Protein AF-0000000066989131 (afdb_homodimer)

Sequence (1252 aa):
MATSPTPRDMRRLASDHDFVLGAHPTPRRLGLWPFLATHLSLAAALGAGVIFVVVAIAYTSVTSTQMLECPSWANACHMTDEWTIENLGTIQGIITLIYLIGLVALAYPALGFCETMVWPVLHKQSFTIGGLNAYLSATRGSIMSAPAALMSVRSLAAGFVLASAIAVTLIPFAAPPLVGHAYTPTWQPVQLESSYTPGAGIGELYAQTNPPTSVIARMLAEYDAWATDPSSEPMPTYRDWYIDREALSARGGFIARAVRFQTSVSCSPHRLQQVNRDNAWWNAFLTNMTRTSNSTGAGERNSSAEVWVRPQAQLTLWANDFDFVSDRRTRTTLVFAALNGTIEGSEPAPLILGSLTSASAIACDVEIGVSDDVLSVGVDGPASAENNDPDLPVLSSTSNLSLSPAASRETRINELLLWFTVSPLLASTSVDGTQPMFANSSSTHRPVALTTSAPLSADSAASNSWTIPGLEEFIRLSIGALAQATSTSSTNANPSPENQSIILRSTALTRKLSPARSYLLVILPVISLALLLAAAAYSTDLHTQLSIPVMRLAGLGELLKSVQTAWLREQAGTDAAKTYLPHELGGVRIRYGVDADGLAGLGPGEPASALAGFAPSAAVKGKGRVMATSPTPRDMRRLASDHDFVLGAHPTPRRLGLWPFLATHLSLAAALGAGVIFVVVAIAYTSVTSTQMLECPSWANACHMTDEWTIENLGTIQGIITLIYLIGLVALAYPALGFCETMVWPVLHKQSFTIGGLNAYLSATRGSIMSAPAALMSVRSLAAGFVLASAIAVTLIPFAAPPLVGHAYTPTWQPVQLESSYTPGAGIGELYAQTNPPTSVIARMLAEYDAWATDPSSEPMPTYRDWYIDREALSARGGFIARAVRFQTSVSCSPHRLQQVNRDNAWWNAFLTNMTRTSNSTGAGERNSSAEVWVRPQAQLTLWANDFDFVSDRRTRTTLVFAALNGTIEGSEPAPLILGSLTSASAIACDVEIGVSDDVLSVGVDGPASAENNDPDLPVLSSTSNLSLSPAASRETRINELLLWFTVSPLLASTSVDGTQPMFANSSSTHRPVALTTSAPLSADSAASNSWTIPGLEEFIRLSIGALAQATSTSSTNANPSPENQSIILRSTALTRKLSPARSYLLVILPVISLALLLAAAAYSTDLHTQLSIPVMRLAGLGELLKSVQTAWLREQAGTDAAKTYLPHELGGVRIRYGVDADGLAGLGPGEPASALAGFAPSAAVKGKGRV

Nearest PDB structures (foldseek):
  4csk-assembly1_A  TM=2.511E-01  e=4.358E+00  Homo sapiens
  6z79-assembly1_A-2  TM=1.489E-01  e=4.358E+00  Trypanosoma brucei rhodesiense
  4csk-assembly1_A  TM=2.512E-01  e=4.639E+00  Homo sapiens
  6z79-assembly1_A-2  TM=1.489E-01  e=2.752E+00  Trypanosoma brucei rhodesiense

pLDDT: mean 83.55, std 16.57, range [22.44, 98.19]

Solvent-accessible surface area (backbone atoms only — not comparable to full-atom values): 65064 Å² total; per-residue (Å²): 127,83,73,72,69,49,78,64,47,50,46,49,57,50,61,74,48,78,71,50,95,84,62,91,74,85,69,85,62,42,47,69,66,59,39,51,71,74,40,54,67,39,58,51,28,41,54,50,9,51,50,31,37,48,53,36,46,50,53,46,45,57,58,20,75,25,32,72,58,69,61,87,70,47,73,70,68,68,58,54,59,68,68,54,63,59,33,43,28,32,49,49,10,44,41,37,36,41,33,33,54,8,43,51,26,42,30,47,41,31,22,50,32,38,35,34,36,49,57,56,39,28,49,76,40,57,33,28,39,45,32,45,40,20,42,53,41,21,24,71,57,37,71,85,30,37,68,57,22,59,71,49,51,87,47,71,69,48,44,51,43,50,50,50,26,51,49,46,59,50,52,43,61,52,40,33,36,50,48,13,50,26,64,22,55,39,81,39,79,41,80,37,43,23,75,41,62,38,32,38,51,45,61,61,79,81,54,57,34,74,36,54,41,72,76,50,46,50,22,25,34,45,33,52,47,34,44,74,34,62,86,69,46,53,54,68,90,51,46,47,36,52,43,44,36,73,70,48,60,74,46,50,18,37,65,33,28,26,26,33,52,51,75,45,78,50,73,44,65,42,84,84,53,66,39,69,57,96,92,35,68,44,56,29,33,63,37,47,49,54,68,51,72,79,64,64,86,55,68,89,61,73,28,38,49,50,42,40,49,64,82,53,57,32,32,33,48,48,70,31,32,56,46,72,78,43,67,48,23,24,33,28,33,33,35,39,35,18,28,59,26,41,32,58,86,29,72,68,38,83,41,68,34,89,90,37,52,31,32,6,26,36,32,30,40,28,33,42,28,62,42,78,41,78,46,64,36,83,57,95,51,78,62,52,85,73,66,69,55,84,80,48,42,67,52,31,40,88,86,68,46,44,53,23,81,77,42,50,89,74,46,24,59,24,46,47,41,46,48,47,53,50,22,55,61,36,49,27,59,45,47,75,38,12,46,26,32,31,38,52,34,88,86,64,61,31,72,35,62,44,78,72,85,63,82,67,55,74,68,61,39,70,39,29,63,45,45,58,68,51,51,51,49,46,43,53,48,26,33,29,22,42,32,39,40,27,14,66,50,59,68,59,91,66,68,52,83,73,58,49,64,38,71,42,67,19,39,29,76,33,46,23,32,45,56,73,43,36,59,55,63,52,50,61,60,50,53,46,51,50,49,29,51,50,35,46,51,49,38,52,50,47,32,58,76,53,44,52,50,62,57,49,62,78,43,59,44,44,48,50,28,23,48,62,30,72,68,40,44,52,57,32,39,61,52,23,71,44,63,78,54,80,66,80,47,43,77,46,46,31,20,42,31,25,39,91,88,67,39,47,23,36,37,64,31,76,57,71,77,66,38,41,72,65,61,79,77,74,75,75,76,72,75,70,86,118,127,81,72,70,71,49,78,64,46,50,46,47,57,50,62,74,47,79,69,48,93,83,59,87,75,84,69,84,63,41,46,70,68,60,39,50,71,73,40,53,66,40,58,52,30,41,53,51,8,50,50,31,38,49,52,35,46,50,53,46,45,56,55,20,76,25,30,72,58,69,62,88,70,47,74,70,68,68,59,54,60,68,67,54,63,59,34,43,28,30,49,52,10,45,41,37,36,41,32,33,53,9,43,51,26,43,30,49,41,30,23,52,33,38,35,34,36,50,57,56,40,28,49,74,40,57,32,28,41,46,31,46,40,21,40,53,41,20,26,71,59,37,72,84,31,38,66,56,21,59,70,49,50,86,47,69,68,47,43,52,42,50,50,51,26,51,49,45,60,51,52,43,62,52,39,34,36,49,48,13,52,26,62,21,55,39,82,40,78,42,80,38,43,23,75,40,64,37,33,36,51,45,63,60,79,82,54,58,36,73,36,54,41,72,76,50,47,51,22,24,37,46,34,52,47,32,41,74,34,62,84,69,46,52,54,69,92,53,45,51,37,50,43,46,37,71,71,48,61,76,46,49,19,37,65,32,29,24,28,32,53,51,73,46,80,50,73,43,66,40,86,84,52,65,39,69,56,95,92,35,70,44,58,30,32,63,37,49,48,53,69,54,72,79,62,66,86,46,72,91,54,70,26,37,50,49,44,40,50,64,83,52,59,31,33,33,48,49,70,32,32,58,46,72,77,43,66,48,23,22,34,29,32,34,36,40,36,18,28,59,27,40,31,57,87,29,71,68,38,83,40,69,33,88,90,38,53,31,32,5,25,35,32,30,39,28,32,41,29,62,43,78,39,79,45,66,37,82,59,95,57,79,62,54,87,72,67,68,54,84,81,50,44,66,51,31,40,90,85,67,45,43,51,23,82,74,41,48,86,73,45,24,58,25,45,46,42,45,50,48,53,50,22,55,60,36,49,27,59,47,47,76,39,12,46,26,32,32,39,52,34,88,86,66,62,30,71,34,62,43,78,72,84,63,84,66,56,72,68,62,40,71,38,29,64,44,45,57,69,51,52,51,48,45,43,52,48,25,32,29,22,41,32,39,39,28,16,64,53,56,69,61,95,66,69,51,84,74,56,48,67,38,72,42,66,19,40,30,76,34,48,23,30,45,55,72,42,35,59,54,64,54,51,60,59,51,52,46,50,50,48,29,51,49,34,47,52,50,38,53,49,46,33,58,76,55,43,52,50,63,58,49,62,78,44,56,43,44,47,51,28,22,48,63,28,72,65,40,44,52,55,33,41,60,50,24,69,43,66,80,52,79,66,81,47,43,78,45,44,31,20,40,32,24,39,93,87,68,40,46,22,37,38,62,32,76,57,71,78,64,36,42,72,63,62,79,76,72,76,76,76,71,75,74,82,119

Radius of gyration: 48.4 Å; Cα contacts (8 Å, |Δi|>4): 2477; chains: 2; bounding box: 85×155×96 Å

Organism: NCBI:txid100816

Secondary structure (DSSP, 8-state):
------HHHHHHHHHSS---TTSSS----B-HHHHHHH-HHHHHHHHHHHHHHHHHHHHHHHHHTSBS---TTBS---BPPHHHHHTHHHHHHHHHHHHHHHHHHHHHHHHHHHHHTHHHHHHHS-EEHHHHHHHHHHHTT-GGGHHHHHHT--SHHHHHHHHHHHHHHHGGGGHHHHHHHHTS-EEEEEEEEEEE----B--S-----SS-----HHHHHHHHHHHH-GGGSS-GGGTTB-S-HHHHTTS-BEEEEEEEEEEEEEEEE----EEEETTEEEEEEE--SS----S-SS-S----SEEE---SSSEEEEEEEEEEEETTEEEEEEEEEEETSEETT---EEEEETTEEEEEEEEEEEEEEEEEEEEEES-SS---TT---TTS-BS--TTT-B--TTS-TTTHHHHHHHHHHTHHHHTS--STTSPPEEEE-TTT--EEE----S---HHHHHT-EE-HHHHHHHHHHHHHHHHHHHHH---SS---TT-PPEEEEEEEEEEE--HHHHHGGGHHHHHHHHHHHHHHHHHHHHHHHTT--B-----HHHHHHHT--HHHHHHHHHHHT-TTS----TT-EEEEEE-TTS-EEEEESSSGGGSB-SS-----------/------HHHHHHHHHSS---TTSSS----B-HHHHHHH-HHHHHHHHHHHHHHHHHHHHHHHHHTSBS---TTBS---BPPHHHHHTHHHHHHHHHHHHHHHHHHHHHHHHHHHHHTHHHHHHHS-EEHHHHHHHHHHHTT-GGGHHHHHHT--SHHHHHHHHHHHHHHHGGGGHHHHHHHHTS-EEEEEEEEEEE----EE-S-----SS-----HHHHHHHHHHHH-GGGSS-GGGTTB-S-HHHHTTS-BEEEEEEEEEEEEEEEE----EEEETTEEEEEEE--SS----S-SS------SEEE---SSSEEEEEEEEEEEETTEEEEEEEEEEETSEETT---EEEEETTEEEEEEEEEEEEEEEEEEEEEES-SS---TT---TTS-BS--TTT-EE-TTS-TTTHHHHHHHHHHTGGGGGS--STTSPPEEEE-TTT--EEE----S---HHHHHT-EE-HHHHHHHHHHHHHHHHHHHHH---SS---TT-PPEEEEEEEEEEE--HHHHHGGGHHHHHHHHHHHHHHHHHHHHHHHTT--B-----HHHHHHHT--HHHHHHHHHHHT-TTS----TT-EEEEEE-TTS-EEEEESSSGGGSB-SS-----------

Structure (mmCIF, N/CA/C/O backbone):
data_AF-0000000066989131-model_v1
#
loop_
_entity.id
_entity.type
_entity.pdbx_description
1 polymer 'Uncharacterized protein'
#
loop_
_atom_site.group_PDB
_atom_site.id
_atom_site.type_symbol
_atom_site.label_atom_id
_atom_site.label_alt_id
_atom_site.label_comp_id
_atom_site.label_asym_id
_atom_site.label_entity_id
_atom_site.label_seq_id
_atom_site.pdbx_PDB_ins_code
_atom_site.Cartn_x
_atom_site.Cartn_y
_atom_site.Cartn_z
_atom_site.occupancy
_atom_site.B_iso_or_equiv
_atom_site.auth_seq_id
_atom_site.auth_comp_id
_atom_site.auth_asym_id
_atom_site.auth_atom_id
_atom_site.pdbx_PDB_model_num
ATOM 1 N N . MET A 1 1 ? -4.469 -59.312 14.469 1 22.44 1 MET A N 1
ATOM 2 C CA . MET A 1 1 ? -3.787 -58.562 13.414 1 22.44 1 MET A CA 1
ATOM 3 C C . MET A 1 1 ? -3.633 -59.438 12.164 1 22.44 1 MET A C 1
ATOM 5 O O . MET A 1 1 ? -2.873 -60.406 12.164 1 22.44 1 MET A O 1
ATOM 9 N N . ALA A 1 2 ? -4.762 -59.656 11.617 1 32.88 2 ALA A N 1
ATOM 10 C CA . ALA A 1 2 ? -4.801 -60.531 10.453 1 32.88 2 ALA A CA 1
ATOM 11 C C . ALA A 1 2 ? -3.762 -60.125 9.414 1 32.88 2 ALA A C 1
ATOM 13 O O . ALA A 1 2 ? -3.725 -58.969 8.992 1 32.88 2 ALA A O 1
ATOM 14 N N . THR A 1 3 ? -2.574 -60.688 9.531 1 34.47 3 THR A N 1
ATOM 15 C CA . THR A 1 3 ? -1.397 -60.438 8.711 1 34.47 3 THR A CA 1
ATOM 16 C C . THR A 1 3 ? -1.776 -60.375 7.23 1 34.47 3 THR A C 1
ATOM 18 O O . THR A 1 3 ? -2.436 -61.281 6.715 1 34.47 3 THR A O 1
ATOM 21 N N . SER A 1 4 ? -2.082 -59.188 6.777 1 37.38 4 SER A N 1
ATOM 22 C CA . SER A 1 4 ? -2.334 -58.938 5.363 1 37.38 4 SER A CA 1
ATOM 23 C C . SER A 1 4 ? -1.411 -59.75 4.48 1 37.38 4 SER A C 1
ATOM 25 O O . SER A 1 4 ? -0.206 -59.844 4.73 1 37.38 4 SER A O 1
ATOM 27 N N . PRO A 1 5 ? -1.935 -60.781 3.875 1 43.22 5 PRO A N 1
ATOM 28 C CA . PRO A 1 5 ? -1.085 -61.688 3.117 1 43.22 5 PRO A CA 1
ATOM 29 C C . PRO A 1 5 ? -0.073 -60.969 2.23 1 43.22 5 PRO A C 1
ATOM 31 O O . PRO A 1 5 ? -0.362 -59.906 1.714 1 43.22 5 PRO A O 1
ATOM 34 N N . THR A 1 6 ? 1.209 -61.125 2.426 1 49.44 6 THR A N 1
ATOM 35 C CA . THR A 1 6 ? 2.314 -60.656 1.595 1 49.44 6 THR A CA 1
ATOM 36 C C . THR A 1 6 ? 2.102 -61.062 0.138 1 49.44 6 THR A C 1
ATOM 38 O O . THR A 1 6 ? 1.337 -61.969 -0.152 1 49.44 6 THR A O 1
ATOM 41 N N . PRO A 1 7 ? 2.561 -60.312 -0.849 1 51.34 7 PRO A N 1
ATOM 42 C CA . PRO A 1 7 ? 2.434 -60.719 -2.248 1 51.34 7 PRO A CA 1
ATOM 43 C C . PRO A 1 7 ? 2.754 -62.188 -2.453 1 51.34 7 PRO A C 1
ATOM 45 O O . PRO A 1 7 ? 2.143 -62.844 -3.301 1 51.34 7 PRO A O 1
ATOM 48 N N . ARG A 1 8 ? 3.602 -62.75 -1.662 1 55.19 8 ARG A N 1
ATOM 49 C CA . ARG A 1 8 ? 3.945 -64.188 -1.725 1 55.19 8 ARG A CA 1
ATOM 50 C C . ARG A 1 8 ? 2.766 -65.062 -1.302 1 55.19 8 ARG A C 1
ATOM 52 O O . ARG A 1 8 ? 2.496 -66.062 -1.918 1 55.19 8 ARG A O 1
ATOM 59 N N . ASP A 1 9 ? 2.205 -64.562 -0.267 1 52.78 9 ASP A N 1
ATOM 60 C CA . ASP A 1 9 ? 1.109 -65.438 0.241 1 52.78 9 ASP A CA 1
ATOM 61 C C . ASP A 1 9 ? -0.089 -65.375 -0.706 1 52.78 9 ASP A C 1
ATOM 63 O O . ASP A 1 9 ? -0.741 -66.375 -0.932 1 52.78 9 ASP A O 1
ATOM 67 N N . MET A 1 10 ? -0.288 -64.312 -1.278 1 50.81 10 MET A N 1
ATOM 68 C CA . MET A 1 10 ? -1.366 -64.188 -2.256 1 50.81 10 MET A CA 1
ATOM 69 C C . MET A 1 10 ? -1.108 -65.062 -3.463 1 50.81 10 MET A C 1
ATOM 71 O O . MET A 1 10 ? -2.033 -65.688 -3.99 1 50.81 10 MET A O 1
ATOM 75 N N . ARG A 1 11 ? 0.177 -65.188 -3.822 1 54.34 11 ARG A N 1
ATOM 76 C CA . ARG A 1 11 ? 0.565 -66.125 -4.867 1 54.34 11 ARG A CA 1
ATOM 77 C C . ARG A 1 11 ? 0.261 -67.562 -4.449 1 54.34 11 ARG A C 1
ATOM 79 O O . ARG A 1 11 ? -0.204 -68.375 -5.262 1 54.34 11 ARG A O 1
ATOM 86 N N . ARG A 1 12 ? 0.685 -67.812 -3.316 1 50.66 12 ARG A N 1
ATOM 87 C CA . ARG A 1 12 ? 0.45 -69.188 -2.824 1 50.66 12 ARG A CA 1
ATOM 88 C C . ARG A 1 12 ? -1.042 -69.5 -2.773 1 50.66 12 ARG A C 1
ATOM 90 O O . ARG A 1 12 ? -1.467 -70.562 -3.164 1 50.66 12 ARG A O 1
ATOM 97 N N . LEU A 1 13 ? -1.693 -68.562 -2.312 1 46.72 13 LEU A N 1
ATOM 98 C CA . LEU A 1 13 ? -3.129 -68.75 -2.205 1 46.72 13 LEU A CA 1
ATOM 99 C C . LEU A 1 13 ? -3.766 -68.875 -3.586 1 46.72 13 LEU A C 1
ATOM 101 O O . LEU A 1 13 ? -4.695 -69.688 -3.789 1 46.72 13 LEU A O 1
ATOM 105 N N . ALA A 1 14 ? -3.203 -68.188 -4.461 1 47.06 14 ALA A N 1
ATOM 106 C CA . ALA A 1 14 ? -3.662 -68.25 -5.848 1 47.06 14 ALA A CA 1
ATOM 107 C C . ALA A 1 14 ? -3.236 -69.562 -6.48 1 47.06 14 ALA A C 1
ATOM 109 O O . ALA A 1 14 ? -3.965 -70.125 -7.297 1 47.06 14 ALA A O 1
ATOM 110 N N . SER A 1 15 ? -1.974 -70.062 -6.262 1 44.69 15 SER A N 1
ATOM 111 C CA . SER A 1 15 ? -1.528 -71.312 -6.82 1 44.69 15 SER A CA 1
ATOM 112 C C . SER A 1 15 ? -2.373 -72.5 -6.297 1 44.69 15 SER A C 1
ATOM 114 O O . SER A 1 15 ? -2.57 -73.5 -6.996 1 44.69 15 SER A O 1
ATOM 116 N N . ASP A 1 16 ? -2.412 -72.625 -5.043 1 42.22 16 ASP A N 1
ATOM 117 C CA . ASP A 1 16 ? -3.127 -73.75 -4.543 1 42.22 16 ASP A CA 1
ATOM 118 C C . ASP A 1 16 ? -4.547 -73.812 -5.098 1 42.22 16 ASP A C 1
ATOM 120 O O . ASP A 1 16 ? -5.258 -74.812 -4.902 1 42.22 16 ASP A O 1
ATOM 124 N N . HIS A 1 17 ? -5.117 -72.75 -5.406 1 38.25 17 HIS A N 1
ATOM 125 C CA . HIS A 1 17 ? -6.5 -72.812 -5.859 1 38.25 17 HIS A CA 1
ATOM 126 C C . HIS A 1 17 ? -6.57 -73.062 -7.367 1 38.25 17 HIS A C 1
ATOM 128 O O . HIS A 1 17 ? -6.051 -72.25 -8.148 1 38.25 17 HIS A O 1
ATOM 134 N N . ASP A 1 18 ? -6.531 -74.312 -7.895 1 38.34 18 ASP A N 1
ATOM 135 C CA . ASP A 1 18 ? -6.875 -74.812 -9.219 1 38.34 18 ASP A CA 1
ATOM 136 C C . ASP A 1 18 ? -8.094 -74.125 -9.781 1 38.34 18 ASP A C 1
ATOM 138 O O . ASP A 1 18 ? -9.234 -74.438 -9.414 1 38.34 18 ASP A O 1
ATOM 142 N N . PHE A 1 19 ? -8.07 -72.938 -10.008 1 40.03 19 PHE A N 1
ATOM 143 C CA . PHE A 1 19 ? -9.188 -72.25 -10.648 1 40.03 19 PHE A CA 1
ATOM 144 C C . PHE A 1 19 ? -9.445 -72.812 -12.039 1 40.03 19 PHE A C 1
ATOM 146 O O . PHE A 1 19 ? -8.664 -72.562 -12.969 1 40.03 19 PHE A O 1
ATOM 153 N N . VAL A 1 20 ? -9.859 -74.062 -12.188 1 40.34 20 VAL A N 1
ATOM 154 C CA . VAL A 1 20 ? -10.367 -74.562 -13.453 1 40.34 20 VAL A CA 1
ATOM 155 C C . VAL A 1 20 ? -11.625 -73.812 -13.852 1 40.34 20 VAL A C 1
ATOM 157 O O . VAL A 1 20 ? -12.578 -73.688 -13.07 1 40.34 20 VAL A O 1
ATOM 160 N N . LEU A 1 21 ? -11.594 -73 -14.906 1 39.97 21 LEU A N 1
ATOM 161 C CA . LEU A 1 21 ? -12.766 -72.5 -15.633 1 39.97 21 LEU A CA 1
ATOM 162 C C . LEU A 1 21 ? -13.727 -73.688 -15.93 1 39.97 21 LEU A C 1
ATOM 164 O O . LEU A 1 21 ? -13.328 -74.688 -16.5 1 39.97 21 LEU A O 1
ATOM 168 N N . GLY A 1 22 ? -14.875 -73.875 -15.062 1 41.12 22 GLY A N 1
ATOM 169 C CA . GLY A 1 22 ? -15.914 -74.938 -15.023 1 41.12 22 GLY A CA 1
ATOM 170 C C . GLY A 1 22 ? -16.047 -75.562 -13.672 1 41.12 22 GLY A C 1
ATOM 171 O O . GLY A 1 22 ? -17.016 -76.312 -13.422 1 41.12 22 GLY A O 1
ATOM 172 N N . ALA A 1 23 ? -14.867 -76.25 -13.039 1 40.34 23 ALA A N 1
ATOM 173 C CA . ALA A 1 23 ? -15.086 -77.062 -11.859 1 40.34 23 ALA A CA 1
ATOM 174 C C . ALA A 1 23 ? -15.492 -76.188 -10.664 1 40.34 23 ALA A C 1
ATOM 176 O O . ALA A 1 23 ? -15.102 -75.062 -10.562 1 40.34 23 ALA A O 1
ATOM 177 N N . HIS A 1 24 ? -16.469 -76.625 -9.781 1 40.41 24 HIS A N 1
ATOM 178 C CA . HIS A 1 24 ? -16.969 -76.25 -8.469 1 40.41 24 HIS A CA 1
ATOM 179 C C . HIS A 1 24 ? -15.852 -76.188 -7.434 1 40.41 24 HIS A C 1
ATOM 181 O O . HIS A 1 24 ? -14.891 -77 -7.516 1 40.41 24 HIS A O 1
ATOM 187 N N . PRO A 1 25 ? -15.742 -75.312 -6.289 1 43.28 25 PRO A N 1
ATOM 188 C CA . PRO A 1 25 ? -16.203 -74.125 -5.578 1 43.28 25 PRO A CA 1
ATOM 189 C C . PRO A 1 25 ? -15.789 -72.812 -6.281 1 43.28 25 PRO A C 1
ATOM 191 O O . PRO A 1 25 ? -14.867 -72.812 -7.105 1 43.28 25 PRO A O 1
ATOM 194 N N . THR A 1 26 ? -16.609 -71.688 -6.051 1 47.75 26 THR A N 1
ATOM 195 C CA . THR A 1 26 ? -16.578 -70.312 -6.586 1 47.75 26 THR A CA 1
ATOM 196 C C . THR A 1 26 ? -15.203 -69.688 -6.387 1 47.75 26 THR A C 1
ATOM 198 O O . THR A 1 26 ? -14.719 -69.625 -5.262 1 47.75 26 THR A O 1
ATOM 201 N N . PRO A 1 27 ? -14.367 -69.688 -7.262 1 51.84 27 PRO A N 1
ATOM 202 C CA . PRO A 1 27 ? -13.023 -69.125 -7.16 1 51.84 27 PRO A CA 1
ATOM 203 C C . PRO A 1 27 ? -13.008 -67.75 -6.461 1 51.84 27 PRO A C 1
ATOM 205 O O . PRO A 1 27 ? -13.977 -67 -6.551 1 51.84 27 PRO A O 1
ATOM 208 N N . ARG A 1 28 ? -12.297 -67.688 -5.336 1 59.25 28 ARG A N 1
ATOM 209 C CA . ARG A 1 28 ? -12.211 -66.438 -4.566 1 59.25 28 ARG A CA 1
ATOM 210 C C . ARG A 1 28 ? -11.789 -65.25 -5.453 1 59.25 28 ARG A C 1
ATOM 212 O O . ARG A 1 28 ? -10.773 -65.312 -6.145 1 59.25 28 ARG A O 1
ATOM 219 N N . ARG A 1 29 ? -12.594 -64.188 -5.617 1 72.94 29 ARG A N 1
ATOM 220 C CA . ARG A 1 29 ? -12.406 -62.969 -6.414 1 72.94 29 ARG A CA 1
ATOM 221 C C . ARG A 1 29 ? -11.398 -62.031 -5.754 1 72.94 29 ARG A C 1
ATOM 223 O O . ARG A 1 29 ? -11.391 -61.906 -4.531 1 72.94 29 ARG A O 1
ATOM 230 N N . LEU A 1 30 ? -10.312 -61.688 -6.41 1 83 30 LEU A N 1
ATOM 231 C CA . LEU A 1 30 ? -9.359 -60.688 -5.945 1 83 30 LEU A CA 1
ATOM 232 C C . LEU A 1 30 ? -9.852 -59.25 -6.258 1 83 30 LEU A C 1
ATOM 234 O O . LEU A 1 30 ? -9.617 -58.75 -7.352 1 83 30 LEU A O 1
ATOM 238 N N . GLY A 1 31 ? -10.609 -58.781 -5.262 1 83.12 31 GLY A N 1
ATOM 239 C CA . GLY A 1 31 ? -11.289 -57.5 -5.457 1 83.12 31 GLY A CA 1
ATOM 240 C C . GLY A 1 31 ? -10.461 -56.312 -5.031 1 83.12 31 GLY A C 1
ATOM 241 O O . GLY A 1 31 ? -9.25 -56.25 -5.281 1 83.12 31 GLY A O 1
ATOM 242 N N . LEU A 1 32 ? -11.078 -55.344 -4.441 1 88.06 32 LEU A N 1
ATOM 243 C CA . LEU A 1 32 ? -10.523 -54.031 -4.113 1 88.06 32 LEU A CA 1
ATOM 244 C C . LEU A 1 32 ? -9.406 -54.156 -3.084 1 88.06 32 LEU A C 1
ATOM 246 O O . LEU A 1 32 ? -8.336 -53.562 -3.248 1 88.06 32 LEU A O 1
ATOM 250 N N . TRP A 1 33 ? -9.555 -54.969 -2.068 1 87.5 33 TRP A N 1
ATOM 251 C CA . TRP A 1 33 ? -8.594 -55.031 -0.972 1 87.5 33 TRP A CA 1
ATOM 252 C C . TRP A 1 33 ? -7.293 -55.688 -1.432 1 87.5 33 TRP A C 1
ATOM 254 O O . TRP A 1 33 ? -6.207 -55.156 -1.172 1 87.5 33 TRP A O 1
ATOM 264 N N . PRO A 1 34 ? -7.352 -56.75 -2.15 1 85.62 34 PRO A N 1
ATOM 265 C CA . PRO A 1 34 ? -6.094 -57.281 -2.67 1 85.62 34 PRO A CA 1
ATOM 266 C C . PRO A 1 34 ? -5.418 -56.344 -3.674 1 85.62 34 PRO A C 1
ATOM 268 O O . PRO A 1 34 ? -4.188 -56.312 -3.74 1 85.62 34 PRO A O 1
ATOM 271 N N . PHE A 1 35 ? -6.141 -55.625 -4.359 1 89.06 35 PHE A N 1
ATOM 272 C CA . PHE A 1 35 ? -5.594 -54.688 -5.32 1 89.06 35 PHE A CA 1
ATOM 273 C C . PHE A 1 35 ? -4.836 -53.562 -4.605 1 89.06 35 PHE A C 1
ATOM 275 O O . PHE A 1 35 ? -3.711 -53.25 -4.98 1 89.06 35 PHE A O 1
ATOM 282 N N . LEU A 1 36 ? -5.422 -53.062 -3.516 1 88.88 36 LEU A N 1
ATOM 283 C CA . LEU A 1 36 ? -4.797 -51.969 -2.779 1 88.88 36 LEU A CA 1
ATOM 284 C C . LEU A 1 36 ? -3.566 -52.438 -2.021 1 88.88 36 LEU A C 1
ATOM 286 O O . LEU A 1 36 ? -2.598 -51.688 -1.861 1 88.88 36 LEU A O 1
ATOM 290 N N . ALA A 1 37 ? -3.547 -53.688 -1.65 1 86.94 37 ALA A N 1
ATOM 291 C CA . ALA A 1 37 ? -2.43 -54.281 -0.9 1 86.94 37 ALA A CA 1
ATOM 292 C C . ALA A 1 37 ? -1.223 -54.5 -1.804 1 86.94 37 ALA A C 1
ATOM 294 O O . ALA A 1 37 ? -0.079 -54.469 -1.345 1 86.94 37 ALA A O 1
ATOM 295 N N . THR A 1 38 ? -1.504 -54.688 -3.109 1 84.94 38 THR A N 1
ATOM 296 C CA . THR A 1 38 ? -0.412 -54.938 -4.043 1 84.94 38 THR A CA 1
ATOM 297 C C . THR A 1 38 ? 0.098 -53.625 -4.637 1 84.94 38 THR A C 1
ATOM 299 O O . THR A 1 38 ? 1.227 -53.531 -5.129 1 84.94 38 THR A O 1
ATOM 302 N N . HIS A 1 39 ? -0.713 -52.594 -4.578 1 88.94 39 HIS A N 1
ATOM 303 C CA . HIS A 1 39 ? -0.338 -51.312 -5.133 1 88.94 39 HIS A CA 1
ATOM 304 C C . HIS A 1 39 ? -0.308 -50.25 -4.051 1 88.94 39 HIS A C 1
ATOM 306 O O . HIS A 1 39 ? -1.087 -49.281 -4.094 1 88.94 39 HIS A O 1
ATOM 312 N N . LEU A 1 40 ? 0.745 -50.219 -3.236 1 88.31 40 LEU A N 1
ATOM 313 C CA . LEU A 1 40 ? 0.882 -49.344 -2.092 1 88.31 40 LEU A CA 1
ATOM 314 C C . LEU A 1 40 ? 1.184 -47.906 -2.547 1 88.31 40 LEU A C 1
ATOM 316 O O . LEU A 1 40 ? 1.017 -46.969 -1.778 1 88.31 40 LEU A O 1
ATOM 320 N N . SER A 1 41 ? 1.631 -47.75 -3.758 1 89.19 41 SER A N 1
ATOM 321 C CA . SER A 1 41 ? 1.914 -46.438 -4.289 1 89.19 41 SER A CA 1
ATOM 322 C C . SER A 1 41 ? 0.645 -45.594 -4.379 1 89.19 41 SER A C 1
ATOM 324 O O . SER A 1 41 ? 0.694 -44.375 -4.246 1 89.19 41 SER A O 1
ATOM 326 N N . LEU A 1 42 ? -0.519 -46.25 -4.531 1 92.88 42 LEU A N 1
ATOM 327 C CA . LEU A 1 42 ? -1.783 -45.531 -4.617 1 92.88 42 LEU A CA 1
ATOM 328 C C . LEU A 1 42 ? -2.178 -44.969 -3.258 1 92.88 42 LEU A C 1
ATOM 330 O O . LEU A 1 42 ? -2.555 -43.781 -3.152 1 92.88 42 LEU A O 1
ATOM 334 N N . ALA A 1 43 ? -1.98 -45.75 -2.18 1 92.94 43 ALA A N 1
ATOM 335 C CA . ALA A 1 43 ? -2.299 -45.281 -0.831 1 92.94 43 ALA A CA 1
ATOM 336 C C . ALA A 1 43 ? -1.312 -44.219 -0.369 1 92.94 43 ALA A C 1
ATOM 338 O O . ALA A 1 43 ? -1.699 -43.25 0.292 1 92.94 43 ALA A O 1
ATOM 339 N N . ALA A 1 44 ? -0.079 -44.406 -0.725 1 93.38 44 ALA A N 1
ATOM 340 C CA . ALA A 1 44 ? 0.94 -43.406 -0.358 1 93.38 44 ALA A CA 1
ATOM 341 C C . ALA A 1 44 ? 0.685 -42.062 -1.043 1 93.38 44 ALA A C 1
ATOM 343 O O . ALA A 1 44 ? 0.841 -41 -0.428 1 93.38 44 ALA A O 1
ATOM 344 N N . ALA A 1 45 ? 0.288 -42.156 -2.275 1 94.88 45 ALA A N 1
ATOM 345 C CA . ALA A 1 45 ? -0.016 -40.906 -3.008 1 94.88 45 ALA A CA 1
ATOM 346 C C . ALA A 1 45 ? -1.232 -40.219 -2.416 1 94.88 45 ALA A C 1
ATOM 348 O O . ALA A 1 45 ? -1.26 -39 -2.32 1 94.88 45 ALA A O 1
ATOM 349 N N . LEU A 1 46 ? -2.266 -40.969 -2 1 96.25 46 LEU A N 1
ATOM 350 C CA . LEU A 1 46 ? -3.449 -40.375 -1.372 1 96.25 46 LEU A CA 1
ATOM 351 C C . LEU A 1 46 ? -3.088 -39.688 -0.062 1 96.25 46 LEU A C 1
ATOM 353 O O . LEU A 1 46 ? -3.498 -38.562 0.176 1 96.25 46 LEU A O 1
ATOM 357 N N . GLY A 1 47 ? -2.285 -40.344 0.745 1 95.94 47 GLY A N 1
ATOM 358 C CA . GLY A 1 47 ? -1.856 -39.75 1.998 1 95.94 47 GLY A CA 1
ATOM 359 C C . GLY A 1 47 ? -1.034 -38.469 1.807 1 95.94 47 GLY A C 1
ATOM 360 O O . GLY A 1 47 ? -1.258 -37.469 2.488 1 95.94 47 GLY A O 1
ATOM 361 N N . ALA A 1 48 ? -0.102 -38.531 0.889 1 95.44 48 ALA A N 1
ATOM 362 C CA . ALA A 1 48 ? 0.72 -37.344 0.594 1 95.44 48 ALA A CA 1
ATOM 363 C C . ALA A 1 48 ? -0.13 -36.219 0.05 1 95.44 48 ALA A C 1
ATOM 365 O O . ALA A 1 48 ? 0.078 -35.062 0.409 1 95.44 48 ALA A O 1
ATOM 366 N N . GLY A 1 49 ? -1.07 -36.594 -0.813 1 97.19 49 GLY A N 1
ATOM 367 C CA . GLY A 1 49 ? -1.945 -35.562 -1.373 1 97.19 49 GLY A CA 1
ATOM 368 C C . GLY A 1 49 ? -2.768 -34.844 -0.323 1 97.19 49 GLY A C 1
ATOM 369 O O . GLY A 1 49 ? -2.842 -33.625 -0.326 1 97.19 49 GLY A O 1
ATOM 370 N N . VAL A 1 50 ? -3.277 -35.531 0.611 1 97.12 50 VAL A N 1
ATOM 371 C CA . VAL A 1 50 ? -4.094 -34.938 1.666 1 97.12 50 VAL A CA 1
ATOM 372 C C . VAL A 1 50 ? -3.229 -34.062 2.557 1 97.12 50 VAL A C 1
ATOM 374 O O . VAL A 1 50 ? -3.625 -32.938 2.908 1 97.12 50 VAL A O 1
ATOM 377 N N . ILE A 1 51 ? -2.053 -34.531 2.795 1 97.44 51 ILE A N 1
ATOM 378 C CA . ILE A 1 51 ? -1.163 -33.781 3.668 1 97.44 51 ILE A CA 1
ATOM 379 C C . ILE A 1 51 ? -0.792 -32.469 3.004 1 97.44 51 ILE A C 1
ATOM 381 O O . ILE A 1 51 ? -0.874 -31.406 3.631 1 97.44 51 ILE A O 1
ATOM 385 N N . PHE A 1 52 ? -0.433 -32.469 1.771 1 97.69 52 PHE A N 1
ATOM 386 C CA . PHE A 1 52 ? -0.01 -31.266 1.077 1 97.69 52 PHE A CA 1
ATOM 387 C C . PHE A 1 52 ? -1.168 -30.281 0.949 1 97.69 52 PHE A C 1
ATOM 389 O O . PHE A 1 52 ? -0.985 -29.062 1.119 1 97.69 52 PHE A O 1
ATOM 396 N N . VAL A 1 53 ? -2.338 -30.766 0.705 1 97.75 53 VAL A N 1
ATOM 397 C CA . VAL A 1 53 ? -3.502 -29.906 0.547 1 97.75 53 VAL A CA 1
ATOM 398 C C . VAL A 1 53 ? -3.869 -29.281 1.893 1 97.75 53 VAL A C 1
ATOM 400 O O . VAL A 1 53 ? -4.16 -28.078 1.971 1 97.75 53 VAL A O 1
ATOM 403 N N . VAL A 1 54 ? -3.783 -30.062 2.945 1 97.38 54 VAL A N 1
ATOM 404 C CA . VAL A 1 54 ? -4.141 -29.562 4.273 1 97.38 54 VAL A CA 1
ATOM 405 C C . VAL A 1 54 ? -3.129 -28.516 4.719 1 97.38 54 VAL A C 1
ATOM 407 O O . VAL A 1 54 ? -3.504 -27.484 5.289 1 97.38 54 VAL A O 1
ATOM 410 N N . VAL A 1 55 ? -1.904 -28.75 4.395 1 97.25 55 VAL A N 1
ATOM 411 C CA . VAL A 1 55 ? -0.864 -27.781 4.758 1 97.25 55 VAL A CA 1
ATOM 412 C C . VAL A 1 55 ? -1.093 -26.469 4.02 1 97.25 55 VAL A C 1
ATOM 414 O O . VAL A 1 55 ? -1.007 -25.391 4.613 1 97.25 55 VAL A O 1
ATOM 417 N N . ALA A 1 56 ? -1.423 -26.531 2.762 1 97.44 56 ALA A N 1
ATOM 418 C CA . ALA A 1 56 ? -1.65 -25.328 1.963 1 97.44 56 ALA A CA 1
ATOM 419 C C . ALA A 1 56 ? -2.867 -24.562 2.467 1 97.44 56 ALA A C 1
ATOM 421 O O . ALA A 1 56 ? -2.816 -23.344 2.611 1 97.44 56 ALA A O 1
ATOM 422 N N . ILE A 1 57 ? -3.949 -25.297 2.799 1 97.06 57 ILE A N 1
ATOM 423 C CA . ILE A 1 57 ? -5.184 -24.656 3.244 1 97.06 57 ILE A CA 1
ATOM 424 C C . ILE A 1 57 ? -4.992 -24.078 4.645 1 97.06 57 ILE A C 1
ATOM 426 O O . ILE A 1 57 ? -5.438 -22.969 4.93 1 97.06 57 ILE A O 1
ATOM 430 N N . ALA A 1 58 ? -4.277 -24.797 5.48 1 96.5 58 ALA A N 1
ATOM 431 C CA . ALA A 1 58 ? -4.043 -24.328 6.844 1 96.5 58 ALA A CA 1
ATOM 432 C C . ALA A 1 58 ? -3.186 -23.078 6.855 1 96.5 58 ALA A C 1
ATOM 434 O O . ALA A 1 58 ? -3.492 -22.109 7.562 1 96.5 58 ALA A O 1
ATOM 435 N N . TYR A 1 59 ? -2.164 -23.016 6.055 1 96.31 59 TYR A N 1
ATOM 436 C CA . TYR A 1 59 ? -1.3 -21.844 5.992 1 96.31 59 TYR A CA 1
ATOM 437 C C . TYR A 1 59 ? -2.057 -20.641 5.457 1 96.31 59 TYR A C 1
ATOM 439 O O . TYR A 1 59 ? -1.917 -19.531 5.973 1 96.31 59 TYR A O 1
ATOM 447 N N . THR A 1 60 ? -2.846 -20.844 4.48 1 95.88 60 THR A N 1
ATOM 448 C CA . THR A 1 60 ? -3.619 -19.766 3.881 1 95.88 60 THR A CA 1
ATOM 449 C C . THR A 1 60 ? -4.672 -19.25 4.859 1 95.88 60 THR A C 1
ATOM 451 O O . THR A 1 60 ? -4.891 -18.031 4.961 1 95.88 60 THR A O 1
ATOM 454 N N . SER A 1 61 ? -5.262 -20.203 5.559 1 95.19 61 SER A N 1
ATOM 455 C CA . SER A 1 61 ? -6.293 -19.812 6.516 1 95.19 61 SER A CA 1
ATOM 456 C C . SER A 1 61 ? -5.703 -19.016 7.672 1 95.19 61 SER A C 1
ATOM 458 O O . SER A 1 61 ? -6.277 -18.016 8.094 1 95.19 61 SER A O 1
ATOM 460 N N . VAL A 1 62 ? -4.578 -19.391 8.094 1 93.88 62 VAL A N 1
ATOM 461 C CA . VAL A 1 62 ? -3.93 -18.688 9.195 1 93.88 62 VAL A CA 1
ATOM 462 C C . VAL A 1 62 ? -3.48 -17.297 8.734 1 93.88 62 VAL A C 1
ATOM 464 O O . VAL A 1 62 ? -3.635 -16.312 9.461 1 93.88 62 VAL A O 1
ATOM 467 N N . THR A 1 63 ? -2.93 -17.172 7.605 1 93.12 63 THR A N 1
ATOM 468 C CA . THR A 1 63 ? -2.457 -15.906 7.062 1 93.12 63 THR A CA 1
ATOM 469 C C . THR A 1 63 ? -3.629 -14.969 6.785 1 93.12 63 THR A C 1
ATOM 471 O O . THR A 1 63 ? -3.492 -13.75 6.895 1 93.12 63 THR A O 1
ATOM 474 N N . SER A 1 64 ? -4.797 -15.516 6.48 1 92.5 64 SER A N 1
ATOM 475 C CA . SER A 1 64 ? -5.957 -14.711 6.121 1 92.5 64 SER A CA 1
ATOM 476 C C . SER A 1 64 ? -6.578 -14.055 7.355 1 92.5 64 SER A C 1
ATOM 478 O O . SER A 1 64 ? -7.34 -13.094 7.238 1 92.5 64 SER A O 1
ATOM 480 N N . THR A 1 65 ? -6.27 -14.531 8.539 1 90.81 65 THR A N 1
ATOM 481 C CA . THR A 1 65 ? -6.828 -13.961 9.758 1 90.81 65 THR A CA 1
ATOM 482 C C . THR A 1 65 ? -5.965 -12.805 10.258 1 90.81 65 THR A C 1
ATOM 484 O O . THR A 1 65 ? -6.387 -12.039 11.125 1 90.81 65 THR A O 1
ATOM 487 N N . GLN A 1 66 ? -4.879 -12.664 9.68 1 90.81 66 GLN A N 1
ATOM 488 C CA . GLN A 1 66 ? -3.959 -11.609 10.094 1 90.81 66 GLN A CA 1
ATOM 489 C C . GLN A 1 66 ? -4.008 -10.422 9.141 1 90.81 66 GLN A C 1
ATOM 491 O O . GLN A 1 66 ? -4.34 -10.578 7.961 1 90.81 66 GLN A O 1
ATOM 496 N N . MET A 1 67 ? -3.654 -9.273 9.688 1 91 67 MET A N 1
ATOM 497 C CA . MET A 1 67 ? -3.686 -8.062 8.875 1 91 67 MET A CA 1
ATOM 498 C C . MET A 1 67 ? -2.367 -7.867 8.141 1 91 67 MET A C 1
ATOM 500 O O . MET A 1 67 ? -1.322 -8.344 8.586 1 91 67 MET A O 1
ATOM 504 N N . LEU A 1 68 ? -2.482 -7.211 6.949 1 90.5 68 LEU A N 1
ATOM 505 C CA . LEU A 1 68 ? -1.288 -6.965 6.148 1 90.5 68 LEU A CA 1
ATOM 506 C C . LEU A 1 68 ? -0.722 -5.578 6.426 1 90.5 68 LEU A C 1
ATOM 508 O O . LEU A 1 68 ? 0.475 -5.344 6.242 1 90.5 68 LEU A O 1
ATOM 512 N N . GLU A 1 69 ? -1.575 -4.629 6.824 1 87.56 69 GLU A N 1
ATOM 513 C CA . GLU A 1 69 ? -1.174 -3.254 7.109 1 87.56 69 GLU A CA 1
ATOM 514 C C . GLU A 1 69 ? -1.786 -2.758 8.414 1 87.56 69 GLU A C 1
ATOM 516 O O . GLU A 1 69 ? -2.982 -2.936 8.656 1 87.56 69 GLU A O 1
ATOM 521 N N . CYS A 1 70 ? -0.882 -2.25 9.219 1 87.56 70 CYS A N 1
ATOM 522 C CA . CYS A 1 70 ? -1.335 -1.662 10.477 1 87.56 70 CYS A CA 1
ATOM 523 C C . CYS A 1 70 ? -1.255 -0.141 10.422 1 87.56 70 CYS A C 1
ATOM 525 O O . CYS A 1 70 ? -0.172 0.422 10.258 1 87.56 70 CYS A O 1
ATOM 527 N N . PRO A 1 71 ? -2.389 0.455 10.57 1 87.88 71 PRO A N 1
ATOM 528 C CA . PRO A 1 71 ? -2.316 1.918 10.602 1 87.88 71 PRO A CA 1
ATOM 529 C C . PRO A 1 71 ? -1.469 2.439 11.766 1 87.88 71 PRO A C 1
ATOM 531 O O . PRO A 1 71 ? -1.403 1.807 12.82 1 87.88 71 PRO A O 1
ATOM 534 N N . SER A 1 72 ? -0.858 3.557 11.578 1 84.56 72 SER A N 1
ATOM 535 C CA . SER A 1 72 ? 0.077 4.117 12.547 1 84.56 72 SER A CA 1
ATOM 536 C C . SER A 1 72 ? -0.636 4.523 13.836 1 84.56 72 SER A C 1
ATOM 538 O O . SER A 1 72 ? -0.032 4.531 14.914 1 84.56 72 SER A O 1
ATOM 540 N N . TRP A 1 73 ? -1.897 4.793 13.773 1 86.88 73 TRP A N 1
ATOM 541 C CA . TRP A 1 73 ? -2.635 5.289 14.93 1 86.88 73 TRP A CA 1
ATOM 542 C C . TRP A 1 73 ? -3.168 4.137 15.773 1 86.88 73 TRP A C 1
ATOM 544 O O . TRP A 1 73 ? -3.615 4.34 16.906 1 86.88 73 TRP A O 1
ATOM 554 N N . ALA A 1 74 ? -3.062 2.965 15.234 1 89.56 74 ALA A N 1
ATOM 555 C CA . ALA A 1 74 ? -3.633 1.817 15.938 1 89.56 74 ALA A CA 1
ATOM 556 C C . ALA A 1 74 ? -2.67 1.283 16.984 1 89.56 74 ALA A C 1
ATOM 558 O O . ALA A 1 74 ? -1.458 1.237 16.766 1 89.56 74 ALA A O 1
ATOM 559 N N . ASN A 1 75 ? -3.109 0.886 18.25 1 85.94 75 ASN A N 1
ATOM 560 C CA . ASN A 1 75 ? -2.289 0.379 19.344 1 85.94 75 ASN A CA 1
ATOM 561 C C . ASN A 1 75 ? -1.867 -1.067 19.094 1 85.94 75 ASN A C 1
ATOM 563 O O . ASN A 1 75 ? -0.711 -1.428 19.328 1 85.94 75 ASN A O 1
ATOM 567 N N . ALA A 1 76 ? -2.789 -1.908 18.812 1 79.38 76 ALA A N 1
ATOM 568 C CA . ALA A 1 76 ? -2.482 -3.332 18.703 1 79.38 76 ALA A CA 1
ATOM 569 C C . ALA A 1 76 ? -3.031 -3.916 17.406 1 79.38 76 ALA A C 1
ATOM 571 O O . ALA A 1 76 ? -4.242 -3.904 17.172 1 79.38 76 ALA A O 1
ATOM 572 N N . CYS A 1 77 ? -2.045 -4.051 16.516 1 82.5 77 CYS A N 1
ATOM 573 C CA . CYS A 1 77 ? -2.447 -4.73 15.289 1 82.5 77 CYS A CA 1
ATOM 574 C C . CYS A 1 77 ? -1.869 -6.141 15.227 1 82.5 77 CYS A C 1
ATOM 576 O O . CYS A 1 77 ? -0.738 -6.371 15.664 1 82.5 77 CYS A O 1
ATOM 578 N N . HIS A 1 78 ? -2.695 -7.148 15.125 1 84.5 78 HIS A N 1
ATOM 579 C CA . HIS A 1 78 ? -2.209 -8.492 14.844 1 84.5 78 HIS A CA 1
ATOM 580 C C . HIS A 1 78 ? -1.796 -8.633 13.383 1 84.5 78 HIS A C 1
ATOM 582 O O . HIS A 1 78 ? -2.621 -8.969 12.531 1 84.5 78 HIS A O 1
ATOM 588 N N . MET A 1 79 ? -0.518 -8.297 13.211 1 86.75 79 MET A N 1
ATOM 589 C CA . MET A 1 79 ? -0.027 -8.258 11.836 1 86.75 79 MET A CA 1
ATOM 590 C C . MET A 1 79 ? 0.726 -9.539 11.492 1 86.75 79 MET A C 1
ATOM 592 O O . MET A 1 79 ? 1.239 -10.227 12.383 1 86.75 79 MET A O 1
ATOM 596 N N . THR A 1 80 ? 0.613 -9.836 10.18 1 87.25 80 THR A N 1
ATOM 597 C CA . THR A 1 80 ? 1.469 -10.891 9.641 1 87.25 80 THR A CA 1
ATOM 598 C C . THR A 1 80 ? 2.932 -10.453 9.648 1 87.25 80 THR A C 1
ATOM 600 O O . THR A 1 80 ? 3.229 -9.258 9.625 1 87.25 80 THR A O 1
ATOM 603 N N . ASP A 1 81 ? 3.848 -11.492 9.734 1 88.81 81 ASP A N 1
ATOM 604 C CA . ASP A 1 81 ? 5.277 -11.195 9.742 1 88.81 81 ASP A CA 1
ATOM 605 C C . ASP A 1 81 ? 5.66 -10.32 8.555 1 88.81 81 ASP A C 1
ATOM 607 O O . ASP A 1 81 ? 5.117 -10.477 7.457 1 88.81 81 ASP A O 1
ATOM 611 N N . GLU A 1 82 ? 6.621 -9.383 8.758 1 87.94 82 GLU A N 1
ATOM 612 C CA . GLU A 1 82 ? 7.035 -8.406 7.758 1 87.94 82 GLU A CA 1
ATOM 613 C C . GLU A 1 82 ? 7.602 -9.094 6.52 1 87.94 82 GLU A C 1
ATOM 615 O O . GLU A 1 82 ? 7.371 -8.641 5.395 1 87.94 82 GLU A O 1
ATOM 620 N N . TRP A 1 83 ? 8.297 -10.164 6.719 1 90.44 83 TRP A N 1
ATOM 621 C CA . TRP A 1 83 ? 8.891 -10.898 5.605 1 90.44 83 TRP A CA 1
ATOM 622 C C . TRP A 1 83 ? 7.816 -11.469 4.691 1 90.44 83 TRP A C 1
ATOM 624 O O . TRP A 1 83 ? 7.945 -11.422 3.467 1 90.44 83 TRP A O 1
ATOM 634 N N . THR A 1 84 ? 6.738 -11.945 5.25 1 90.69 84 THR A N 1
ATOM 635 C CA . THR A 1 84 ? 5.645 -12.516 4.469 1 90.69 84 THR A CA 1
ATOM 636 C C . THR A 1 84 ? 4.93 -11.422 3.674 1 90.69 84 THR A C 1
ATOM 638 O O . THR A 1 84 ? 4.555 -11.633 2.518 1 90.69 84 THR A O 1
ATOM 641 N N . ILE A 1 85 ? 4.832 -10.273 4.262 1 89.38 85 ILE A N 1
ATOM 642 C CA . ILE A 1 85 ? 4.133 -9.172 3.609 1 89.38 85 ILE A CA 1
ATOM 643 C C . ILE A 1 85 ? 4.953 -8.672 2.424 1 89.38 85 ILE A C 1
ATOM 645 O O . ILE A 1 85 ? 4.41 -8.438 1.342 1 89.38 85 ILE A O 1
ATOM 649 N N . GLU A 1 86 ? 6.273 -8.664 2.572 1 88.69 86 GLU A N 1
ATOM 650 C CA . GLU A 1 86 ? 7.156 -8.164 1.525 1 88.69 86 GLU A CA 1
ATOM 651 C C . GLU A 1 86 ? 7.281 -9.164 0.38 1 88.69 86 GLU A C 1
ATOM 653 O O . GLU A 1 86 ? 7.566 -8.781 -0.757 1 88.69 86 GLU A O 1
ATOM 658 N N . ASN A 1 87 ? 7.047 -10.43 0.71 1 93.31 87 ASN A N 1
ATOM 659 C CA . ASN A 1 87 ? 7.207 -11.484 -0.281 1 93.31 87 ASN A CA 1
ATOM 660 C C . ASN A 1 87 ? 5.898 -12.234 -0.522 1 93.31 87 ASN A C 1
ATOM 662 O O . ASN A 1 87 ? 5.895 -13.445 -0.711 1 93.31 87 ASN A O 1
ATOM 666 N N . LEU A 1 88 ? 4.84 -11.508 -0.494 1 93.62 88 LEU A N 1
ATOM 667 C CA . LEU A 1 88 ? 3.529 -12.141 -0.613 1 93.62 88 LEU A CA 1
ATOM 668 C C . LEU A 1 88 ? 3.396 -12.867 -1.949 1 93.62 88 LEU A C 1
ATOM 670 O O . LEU A 1 88 ? 2.844 -13.969 -2.01 1 93.62 88 LEU A O 1
ATOM 674 N N . GLY A 1 89 ? 3.947 -12.305 -3.006 1 93.56 89 GLY A N 1
ATOM 675 C CA . GLY A 1 89 ? 3.898 -12.961 -4.305 1 93.56 89 GLY A CA 1
ATOM 676 C C . GLY A 1 89 ? 4.664 -14.266 -4.344 1 93.56 89 GLY A C 1
ATOM 677 O O . GLY A 1 89 ? 4.18 -15.258 -4.891 1 93.56 89 GLY A O 1
ATOM 678 N N . THR A 1 90 ? 5.801 -14.297 -3.748 1 95.38 90 THR A N 1
ATOM 679 C CA . THR A 1 90 ? 6.621 -15.5 -3.689 1 95.38 90 THR A CA 1
ATOM 680 C C . THR A 1 90 ? 5.957 -16.562 -2.82 1 95.38 90 THR A C 1
ATOM 682 O O . THR A 1 90 ? 5.965 -17.75 -3.164 1 95.38 90 THR A O 1
ATOM 685 N N . ILE A 1 91 ? 5.391 -16.172 -1.743 1 96.19 91 ILE A N 1
ATOM 686 C CA . ILE A 1 91 ? 4.715 -17.125 -0.862 1 96.19 91 ILE A CA 1
ATOM 687 C C . ILE A 1 91 ? 3.502 -17.719 -1.577 1 96.19 91 ILE A C 1
ATOM 689 O O . ILE A 1 91 ? 3.262 -18.922 -1.506 1 96.19 91 ILE A O 1
ATOM 693 N N . GLN A 1 92 ? 2.742 -16.875 -2.236 1 96.94 92 GLN A N 1
ATOM 694 C CA . GLN A 1 92 ? 1.639 -17.359 -3.053 1 96.94 92 GLN A CA 1
ATOM 695 C C . GLN A 1 92 ? 2.119 -18.406 -4.055 1 96.94 92 GLN A C 1
ATOM 697 O O . GLN A 1 92 ? 1.468 -19.438 -4.246 1 96.94 92 GLN A O 1
ATOM 702 N N . GLY A 1 93 ? 3.248 -18.062 -4.691 1 97.25 93 GLY A N 1
ATOM 703 C CA . GLY A 1 93 ? 3.803 -19.016 -5.637 1 97.25 93 GLY A CA 1
ATOM 704 C C . GLY A 1 93 ? 4.184 -20.344 -4.996 1 97.25 93 GLY A C 1
ATOM 705 O O . GLY A 1 93 ? 3.898 -21.406 -5.543 1 97.25 93 GLY A O 1
ATOM 706 N N . ILE A 1 94 ? 4.738 -20.359 -3.865 1 96.88 94 ILE A N 1
ATOM 707 C CA . ILE A 1 94 ? 5.168 -21.562 -3.158 1 96.88 94 ILE A CA 1
ATOM 708 C C . ILE A 1 94 ? 3.947 -22.344 -2.686 1 96.88 94 ILE A C 1
ATOM 710 O O . ILE A 1 94 ? 3.895 -23.578 -2.828 1 96.88 94 ILE A O 1
ATOM 714 N N . ILE A 1 95 ? 2.971 -21.672 -2.145 1 97.5 95 ILE A N 1
ATOM 715 C CA . ILE A 1 95 ? 1.765 -22.328 -1.669 1 97.5 95 ILE A CA 1
ATOM 716 C C . ILE A 1 95 ? 1.013 -22.938 -2.85 1 97.5 95 ILE A C 1
ATOM 718 O O . ILE A 1 95 ? 0.441 -24.031 -2.736 1 97.5 95 ILE A O 1
ATOM 722 N N . THR A 1 96 ? 1.05 -22.234 -3.967 1 97.88 96 THR A N 1
ATOM 723 C CA . THR A 1 96 ? 0.447 -22.781 -5.172 1 97.88 96 THR A CA 1
ATOM 724 C C . THR A 1 96 ? 1.135 -24.094 -5.57 1 97.88 96 THR A C 1
ATOM 726 O O . THR A 1 96 ? 0.473 -25.047 -5.965 1 97.88 96 THR A O 1
ATOM 729 N N . LEU A 1 97 ? 2.48 -24.125 -5.457 1 97.81 97 LEU A N 1
ATOM 730 C CA . LEU A 1 97 ? 3.236 -25.328 -5.766 1 97.81 97 LEU A CA 1
ATOM 731 C C . LEU A 1 97 ? 2.842 -26.469 -4.836 1 97.81 97 LEU A C 1
ATOM 733 O O . LEU A 1 97 ? 2.564 -27.578 -5.289 1 97.81 97 LEU A O 1
ATOM 737 N N . ILE A 1 98 ? 2.738 -26.188 -3.572 1 97.69 98 ILE A N 1
ATOM 738 C CA . ILE A 1 98 ? 2.393 -27.203 -2.582 1 97.69 98 ILE A CA 1
ATOM 739 C C . ILE A 1 98 ? 0.974 -27.703 -2.838 1 97.69 98 ILE A C 1
ATOM 741 O O . ILE A 1 98 ? 0.729 -28.922 -2.834 1 97.69 98 ILE A O 1
ATOM 745 N N . TYR A 1 99 ? 0.068 -26.812 -3.117 1 98 99 TYR A N 1
ATOM 746 C CA . TYR A 1 99 ? -1.322 -27.156 -3.4 1 98 99 TYR A CA 1
ATOM 747 C C . TYR A 1 99 ? -1.435 -27.953 -4.691 1 98 99 TYR A C 1
ATOM 749 O O . TYR A 1 99 ? -2.186 -28.938 -4.758 1 98 99 TYR A O 1
ATOM 757 N N . LEU A 1 100 ? -0.634 -27.547 -5.625 1 97.19 100 LEU A N 1
ATOM 758 C CA . LEU A 1 100 ? -0.63 -28.25 -6.91 1 97.19 100 LEU A CA 1
ATOM 759 C C . LEU A 1 100 ? -0.092 -29.656 -6.762 1 97.19 100 LEU A C 1
ATOM 761 O O . LEU A 1 100 ? -0.662 -30.609 -7.312 1 97.19 100 LEU A O 1
ATOM 765 N N . ILE A 1 101 ? 0.967 -29.844 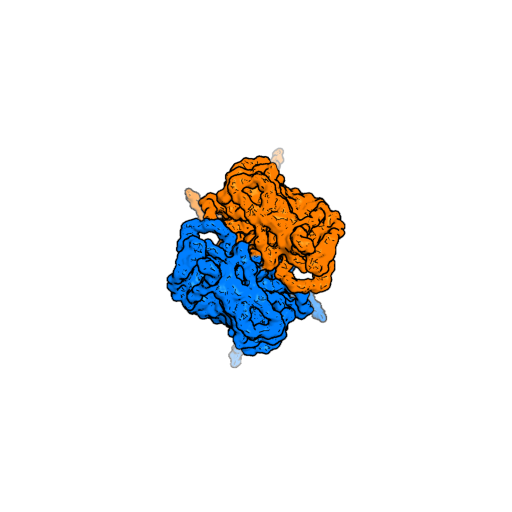-6.059 1 96.06 101 ILE A N 1
ATOM 766 C CA . ILE A 1 101 ? 1.541 -31.156 -5.812 1 96.06 101 ILE A CA 1
ATOM 767 C C . ILE A 1 101 ? 0.523 -32.031 -5.09 1 96.06 101 ILE A C 1
ATOM 769 O O . ILE A 1 101 ? 0.37 -33.219 -5.418 1 96.06 101 ILE A O 1
ATOM 773 N N . GLY A 1 102 ? -0.183 -31.406 -4.141 1 97.25 102 GLY A N 1
ATOM 774 C CA . GLY A 1 102 ? -1.209 -32.156 -3.426 1 97.25 102 GLY A CA 1
ATOM 775 C C . GLY A 1 102 ? -2.344 -32.594 -4.32 1 97.25 102 GLY A C 1
ATOM 776 O O . GLY A 1 102 ? -2.768 -33.75 -4.246 1 97.25 102 GLY A O 1
ATOM 777 N N . LEU A 1 103 ? -2.762 -31.812 -5.184 1 97.31 103 LEU A N 1
ATOM 778 C CA . LEU A 1 103 ? -3.877 -32.156 -6.059 1 97.31 103 LEU A CA 1
ATOM 779 C C . LEU A 1 103 ? -3.459 -33.188 -7.094 1 97.31 103 LEU A C 1
ATOM 781 O O . LEU A 1 103 ? -4.238 -34.094 -7.43 1 97.31 103 LEU A O 1
ATOM 785 N N . VAL A 1 104 ? -2.205 -33.062 -7.617 1 95.62 104 VAL A N 1
ATOM 786 C CA . VAL A 1 104 ? -1.697 -34.031 -8.578 1 95.62 104 VAL A CA 1
ATOM 787 C C . VAL A 1 104 ? -1.541 -35.406 -7.898 1 95.62 104 VAL A C 1
ATOM 789 O O . VAL A 1 104 ? -1.847 -36.438 -8.492 1 95.62 104 VAL A O 1
ATOM 792 N N . ALA A 1 105 ? -1.174 -35.406 -6.684 1 95.81 105 ALA A N 1
ATOM 793 C CA . ALA A 1 105 ? -1.038 -36.656 -5.922 1 95.81 105 ALA A CA 1
ATOM 794 C C . ALA A 1 105 ? -2.398 -37.312 -5.688 1 95.81 105 ALA A C 1
ATOM 796 O O . ALA A 1 105 ? -2.523 -38.531 -5.73 1 95.81 105 ALA A O 1
ATOM 797 N N . LEU A 1 106 ? -3.412 -36.5 -5.496 1 96.38 106 LEU A N 1
ATOM 798 C CA . LEU A 1 106 ? -4.754 -37.031 -5.305 1 96.38 106 LEU A CA 1
ATOM 799 C C . LEU A 1 106 ? -5.312 -37.594 -6.609 1 96.38 106 LEU A C 1
ATOM 801 O O . LEU A 1 106 ? -6.121 -38.531 -6.598 1 96.38 106 LEU A O 1
ATOM 805 N N . ALA A 1 107 ? -4.863 -37 -7.695 1 95.19 107 ALA A N 1
ATOM 806 C CA . ALA A 1 107 ? -5.348 -37.438 -9 1 95.19 107 ALA A CA 1
ATOM 807 C C . ALA A 1 107 ? -4.773 -38.812 -9.375 1 95.19 107 ALA A C 1
ATOM 809 O O . ALA A 1 107 ? -5.41 -39.594 -10.094 1 95.19 107 ALA A O 1
ATOM 810 N N . TYR A 1 108 ? -3.664 -39.188 -8.852 1 94 108 TYR A N 1
ATOM 811 C CA . TYR A 1 108 ? -2.959 -40.438 -9.203 1 94 108 TYR A CA 1
ATOM 812 C C . TYR A 1 108 ? -3.791 -41.656 -8.852 1 94 108 TYR A C 1
ATOM 814 O O . TYR A 1 108 ? -4.027 -42.5 -9.703 1 94 108 TYR A O 1
ATOM 822 N N . PRO A 1 109 ? -4.281 -41.781 -7.605 1 95 109 PRO A N 1
ATOM 823 C CA . PRO A 1 109 ? -5.113 -42.938 -7.301 1 95 109 PRO A CA 1
ATOM 824 C C . PRO A 1 109 ? -6.422 -42.969 -8.094 1 95 109 PRO A C 1
ATOM 826 O O . PRO A 1 109 ? -6.91 -44.031 -8.461 1 95 109 PRO A O 1
ATOM 829 N N . ALA A 1 110 ? -6.977 -41.812 -8.336 1 95.5 110 ALA A N 1
ATOM 830 C CA . ALA A 1 110 ? -8.203 -41.781 -9.125 1 95.5 110 ALA A CA 1
ATOM 831 C C . ALA A 1 110 ? -7.965 -42.281 -10.547 1 95.5 110 ALA A C 1
ATOM 833 O O . ALA A 1 110 ? -8.781 -43.062 -11.078 1 95.5 110 ALA A O 1
ATOM 834 N N . LEU A 1 111 ? -6.871 -41.906 -11.109 1 95 111 LEU A N 1
ATOM 835 C CA . LEU A 1 111 ? -6.523 -42.375 -12.445 1 95 111 LEU A CA 1
ATOM 836 C C . LEU A 1 111 ? -6.215 -43.875 -12.422 1 95 111 LEU A C 1
ATOM 838 O O . LEU A 1 111 ? -6.523 -44.594 -13.375 1 95 111 LEU A O 1
ATOM 842 N N . GLY A 1 112 ? -5.594 -44.344 -11.352 1 93.69 112 GLY A N 1
ATOM 843 C CA . GLY A 1 112 ? -5.355 -45.75 -11.195 1 93.69 112 GLY A CA 1
ATOM 844 C C . GLY A 1 112 ? -6.629 -46.594 -11.211 1 93.69 112 GLY A C 1
ATOM 845 O O . GLY A 1 112 ? -6.684 -47.625 -11.859 1 93.69 112 GLY A O 1
ATOM 846 N N . PHE A 1 113 ? -7.641 -46.062 -10.57 1 95.56 113 PHE A N 1
ATOM 847 C CA . PHE A 1 113 ? -8.914 -46.781 -10.539 1 95.56 113 PHE A CA 1
ATOM 848 C C . PHE A 1 113 ? -9.609 -46.719 -11.891 1 95.56 113 PHE A C 1
ATOM 850 O O . PHE A 1 113 ? -10.289 -47.656 -12.297 1 95.56 113 PHE A O 1
ATOM 857 N N . CYS A 1 114 ? -9.414 -45.625 -12.586 1 94.94 114 CYS A N 1
ATOM 858 C CA . CYS A 1 114 ? -9.969 -45.531 -13.93 1 94.94 114 CYS A CA 1
ATOM 859 C C . CYS A 1 114 ? -9.297 -46.531 -14.867 1 94.94 114 CYS A C 1
ATOM 861 O O . CYS A 1 114 ? -9.961 -47.125 -15.727 1 94.94 114 CYS A O 1
ATOM 863 N N . GLU A 1 115 ? -8.008 -46.688 -14.703 1 94.06 115 GLU A N 1
ATOM 864 C CA . GLU A 1 115 ? -7.266 -47.656 -15.531 1 94.06 115 GLU A CA 1
ATOM 865 C C . GLU A 1 115 ? -7.723 -49.062 -15.273 1 94.06 115 GLU A C 1
ATOM 867 O O . GLU A 1 115 ? -7.781 -49.875 -16.203 1 94.06 115 GLU A O 1
ATOM 872 N N . THR A 1 116 ? -8.133 -49.406 -14.055 1 93.56 116 THR A N 1
ATOM 873 C CA . THR A 1 116 ? -8.578 -50.781 -13.727 1 93.56 116 THR A CA 1
ATOM 874 C C . THR A 1 116 ? -9.898 -51.094 -14.43 1 93.56 116 THR A C 1
ATOM 876 O O . THR A 1 116 ? -10.234 -52.25 -14.625 1 93.56 116 THR A O 1
ATOM 879 N N . MET A 1 117 ? -10.633 -50.125 -14.797 1 95.19 117 MET A N 1
ATOM 880 C CA . MET A 1 117 ? -11.953 -50.344 -15.383 1 95.19 117 MET A CA 1
ATOM 881 C C . MET A 1 117 ? -11.852 -50.625 -16.875 1 95.19 117 MET A C 1
ATOM 883 O O . MET A 1 117 ? -12.867 -50.875 -17.531 1 95.19 117 MET A O 1
ATOM 887 N N . VAL A 1 118 ? -10.594 -50.625 -17.344 1 93.75 118 VAL A N 1
ATOM 888 C CA . VAL A 1 118 ? -10.406 -50.906 -18.766 1 93.75 118 VAL A CA 1
ATOM 889 C C . VAL A 1 118 ? -10.93 -52.312 -19.078 1 93.75 118 VAL A C 1
ATOM 891 O O . VAL A 1 118 ? -11.57 -52.5 -20.125 1 93.75 118 VAL A O 1
ATOM 894 N N . TRP A 1 119 ? -10.812 -53.281 -18.203 1 93.06 119 TRP A N 1
ATOM 895 C CA . TRP A 1 119 ? -11.172 -54.688 -18.438 1 93.06 119 TRP A CA 1
ATOM 896 C C . TRP A 1 119 ? -12.688 -54.844 -18.484 1 93.06 119 TRP A C 1
ATOM 898 O O . TRP A 1 119 ? -13.227 -55.406 -19.453 1 93.06 119 TRP A O 1
ATOM 908 N N . PRO A 1 120 ? -13.414 -54.344 -17.5 1 92.81 120 PRO A N 1
ATOM 909 C CA . PRO A 1 120 ? -14.875 -54.438 -17.609 1 92.81 120 PRO A CA 1
ATOM 910 C C . PRO A 1 120 ? -15.445 -53.656 -18.766 1 92.81 120 PRO A C 1
ATOM 912 O O . PRO A 1 120 ? -16.438 -54.062 -19.375 1 92.81 120 PRO A O 1
ATOM 915 N N . VAL A 1 121 ? -14.859 -52.562 -19.125 1 93.88 121 VAL A N 1
ATOM 916 C CA . VAL A 1 121 ? -15.359 -51.719 -20.219 1 93.88 121 VAL A CA 1
ATOM 917 C C . VAL A 1 121 ? -15.133 -52.438 -21.547 1 93.88 121 VAL A C 1
ATOM 919 O O . VAL A 1 121 ? -15.992 -52.406 -22.438 1 93.88 121 VAL A O 1
ATOM 922 N N . LEU A 1 122 ? -13.969 -53.062 -21.656 1 93.06 122 LEU A N 1
ATOM 923 C CA . LEU A 1 122 ? -13.656 -53.812 -22.859 1 93.06 122 LEU A CA 1
ATOM 924 C C . LEU A 1 122 ? -14.586 -55 -23 1 93.06 122 LEU A C 1
ATOM 926 O O . LEU A 1 122 ? -14.781 -55.531 -24.109 1 93.06 122 LEU A O 1
ATOM 930 N N . HIS A 1 123 ? -15.078 -55.469 -21.906 1 91.69 123 HIS A N 1
ATOM 931 C CA . HIS A 1 123 ? -16.031 -56.562 -21.938 1 91.69 123 HIS A CA 1
ATOM 932 C C . HIS A 1 123 ? -17.406 -56.094 -22.422 1 91.69 123 HIS A C 1
ATOM 934 O O . HIS A 1 123 ? -18.109 -56.812 -23.109 1 91.69 123 HIS A O 1
ATOM 940 N N . LYS A 1 124 ? -17.766 -54.969 -22.156 1 89.5 124 LYS A N 1
ATOM 941 C CA . LYS A 1 124 ? -19.078 -54.406 -22.5 1 89.5 124 LYS A CA 1
ATOM 942 C C . LYS A 1 124 ? -19.078 -53.844 -23.922 1 89.5 124 LYS A C 1
ATOM 944 O O . LYS A 1 124 ? -20.125 -53.844 -24.578 1 89.5 124 LYS A O 1
ATOM 949 N N . GLN A 1 125 ? -17.906 -53.344 -24.297 1 91.38 125 GLN A N 1
ATOM 950 C CA . GLN A 1 125 ? -17.859 -52.781 -25.641 1 91.38 125 GLN A CA 1
ATOM 951 C C . GLN A 1 125 ? -16.562 -53.156 -26.344 1 91.38 125 GLN A C 1
ATOM 953 O O . GLN A 1 125 ? -15.578 -53.531 -25.688 1 91.38 125 GLN A O 1
ATOM 958 N N . SER A 1 126 ? -16.625 -53.031 -27.703 1 92.19 126 SER A N 1
ATOM 959 C CA . SER A 1 126 ? -15.422 -53.281 -28.5 1 92.19 126 SER A CA 1
ATOM 960 C C . SER A 1 126 ? -14.664 -51.969 -28.766 1 92.19 126 SER A C 1
ATOM 962 O O . SER A 1 126 ? -15.273 -50.906 -28.812 1 92.19 126 SER A O 1
ATOM 964 N N . PHE A 1 127 ? -13.398 -52 -28.75 1 93.38 127 PHE A N 1
ATOM 965 C CA . PHE A 1 127 ? -12.508 -50.875 -29.094 1 93.38 127 PHE A CA 1
ATOM 966 C C . PHE A 1 127 ? -11.609 -51.25 -30.266 1 93.38 127 PHE A C 1
ATOM 968 O O . PHE A 1 127 ? -11.297 -52.438 -30.469 1 93.38 127 PHE A O 1
ATOM 975 N N . THR A 1 128 ? -11.359 -50.312 -31.094 1 93.19 128 THR A N 1
ATOM 976 C CA . THR A 1 128 ? -10.234 -50.5 -32 1 93.19 128 THR A CA 1
ATOM 977 C C . THR A 1 128 ? -8.914 -50.469 -31.234 1 93.19 128 THR A C 1
ATOM 979 O O . THR A 1 128 ? -8.828 -49.875 -30.156 1 93.19 128 THR A O 1
ATOM 982 N N . ILE A 1 129 ? -7.918 -51.094 -31.672 1 93 129 ILE A N 1
ATOM 983 C CA . ILE A 1 129 ? -6.625 -51.094 -31 1 93 129 ILE A CA 1
ATOM 984 C C . ILE A 1 129 ? -6.133 -49.656 -30.828 1 93 129 ILE A C 1
ATOM 986 O O . ILE A 1 129 ? -5.598 -49.312 -29.781 1 93 129 ILE A O 1
ATOM 990 N N . GLY A 1 130 ? -6.336 -48.812 -31.859 1 90.94 130 GLY A N 1
ATOM 991 C CA . GLY A 1 130 ? -6.012 -47.406 -31.734 1 90.94 130 GLY A CA 1
ATOM 992 C C . GLY A 1 130 ? -6.859 -46.688 -30.703 1 90.94 130 GLY A C 1
ATOM 993 O O . GLY A 1 130 ? -6.355 -45.844 -29.953 1 90.94 130 GLY A O 1
ATOM 994 N N . GLY A 1 131 ? -8.133 -46.969 -30.672 1 92.44 131 GLY A N 1
ATOM 995 C CA . GLY A 1 131 ? -9.039 -46.406 -29.688 1 92.44 131 GLY A CA 1
ATOM 996 C C . GLY A 1 131 ? -8.719 -46.812 -28.266 1 92.44 131 GLY A C 1
ATOM 997 O O . GLY A 1 131 ? -8.82 -46.031 -27.344 1 92.44 131 GLY A O 1
ATOM 998 N N . LEU A 1 132 ? -8.312 -48.062 -28.094 1 93.56 132 LEU A N 1
ATOM 999 C CA . LEU A 1 132 ? -7.93 -48.562 -26.781 1 93.56 132 LEU A CA 1
ATOM 1000 C C . LEU A 1 132 ? -6.656 -47.875 -26.297 1 93.56 132 LEU A C 1
ATOM 1002 O O . LEU A 1 132 ? -6.523 -47.562 -25.109 1 93.56 132 LEU A O 1
ATOM 1006 N N . ASN A 1 133 ? -5.738 -47.656 -27.219 1 92.44 133 ASN A N 1
ATOM 1007 C CA . ASN A 1 133 ? -4.512 -46.938 -26.875 1 92.44 133 ASN A CA 1
ATOM 1008 C C . ASN A 1 133 ? -4.812 -45.531 -26.391 1 92.44 133 ASN A C 1
ATOM 1010 O O . ASN A 1 133 ? -4.23 -45.094 -25.391 1 92.44 133 ASN A O 1
ATOM 1014 N N . ALA A 1 134 ? -5.688 -44.875 -27.016 1 93.06 134 ALA A N 1
ATOM 1015 C CA . ALA A 1 134 ? -6.094 -43.531 -26.609 1 93.06 134 ALA A CA 1
ATOM 1016 C C . ALA A 1 134 ? -6.816 -43.562 -25.266 1 93.06 134 ALA A C 1
ATOM 1018 O O . ALA A 1 134 ? -6.582 -42.719 -24.406 1 93.06 134 ALA A O 1
ATOM 1019 N N . TYR A 1 135 ? -7.68 -44.562 -25.094 1 93.88 135 TYR A N 1
ATOM 1020 C CA . TYR A 1 135 ? -8.414 -44.75 -23.859 1 93.88 135 TYR A CA 1
ATOM 1021 C C . TYR A 1 135 ? -7.461 -44.969 -22.688 1 93.88 135 TYR A C 1
ATOM 1023 O O . TYR A 1 135 ? -7.59 -44.312 -21.641 1 93.88 135 TYR A O 1
ATOM 1031 N N . LEU A 1 136 ? -6.457 -45.781 -22.875 1 92.88 136 LEU A N 1
ATOM 1032 C CA . LEU A 1 136 ? -5.496 -46.094 -21.812 1 92.88 136 LEU A CA 1
ATOM 1033 C C . LEU A 1 136 ? -4.613 -44.875 -21.531 1 92.88 136 LEU A C 1
ATOM 1035 O O . LEU A 1 136 ? -4.32 -44.562 -20.375 1 92.88 136 LEU A O 1
ATOM 1039 N N . SER A 1 137 ? -4.219 -44.188 -22.547 1 92.44 137 SER A N 1
ATOM 1040 C CA . SER A 1 137 ? -3.396 -43 -22.359 1 92.44 137 SER A CA 1
ATOM 1041 C C . SER A 1 137 ? -4.16 -41.906 -21.609 1 92.44 137 SER A C 1
ATOM 1043 O O . SER A 1 137 ? -3.592 -41.219 -20.75 1 92.44 137 SER A O 1
ATOM 1045 N N . ALA A 1 138 ? -5.445 -41.75 -21.938 1 92.88 138 ALA A N 1
ATOM 1046 C CA . ALA A 1 138 ? -6.273 -40.781 -21.266 1 92.88 138 ALA A CA 1
ATOM 1047 C C . ALA A 1 138 ? -6.469 -41.125 -19.797 1 92.88 138 ALA A C 1
ATOM 1049 O O . ALA A 1 138 ? -6.477 -40.25 -18.938 1 92.88 138 ALA A O 1
ATOM 1050 N N . THR A 1 139 ? -6.621 -42.406 -19.5 1 93.31 139 THR A N 1
ATOM 1051 C CA . THR A 1 139 ? -6.828 -42.844 -18.125 1 93.31 139 THR A CA 1
ATOM 1052 C C . THR A 1 139 ? -5.527 -42.75 -17.328 1 93.31 139 THR A C 1
ATOM 1054 O O . THR A 1 139 ? -5.539 -42.781 -16.094 1 93.31 139 THR A O 1
ATOM 1057 N N . ARG A 1 140 ? -4.41 -42.625 -18.078 1 91.06 140 ARG A N 1
ATOM 1058 C CA . ARG A 1 140 ? -3.127 -42.438 -17.406 1 91.06 140 ARG A CA 1
ATOM 1059 C C . ARG A 1 140 ? -2.766 -40.969 -17.312 1 91.06 140 ARG A C 1
ATOM 1061 O O . ARG A 1 140 ? -1.668 -40.625 -16.859 1 91.06 140 ARG A O 1
ATOM 1068 N N . GLY A 1 141 ? -3.625 -40.062 -17.797 1 88.25 141 GLY A N 1
ATOM 1069 C CA . GLY A 1 141 ? -3.461 -38.656 -17.516 1 88.25 141 GLY A CA 1
ATOM 1070 C C . GLY A 1 141 ? -3.061 -37.844 -18.734 1 88.25 141 GLY A C 1
ATOM 1071 O O . GLY A 1 141 ? -2.717 -36.656 -18.625 1 88.25 141 GLY A O 1
ATOM 1072 N N . SER A 1 142 ? -3.043 -38.438 -19.953 1 88.25 142 SER A N 1
ATOM 1073 C CA . SER A 1 142 ? -2.678 -37.688 -21.141 1 88.25 142 SER A CA 1
ATOM 1074 C C . SER A 1 142 ? -3.865 -36.875 -21.688 1 88.25 142 SER A C 1
ATOM 1076 O O . SER A 1 142 ? -4.824 -37.469 -22.188 1 88.25 142 SER A O 1
ATOM 1078 N N . ILE A 1 143 ? -3.711 -35.625 -21.609 1 86.62 143 ILE A N 1
ATOM 1079 C CA . ILE A 1 143 ? -4.793 -34.75 -22.047 1 86.62 143 ILE A CA 1
ATOM 1080 C C . ILE A 1 143 ? -4.871 -34.719 -23.562 1 86.62 143 ILE A C 1
ATOM 1082 O O . ILE A 1 143 ? -5.953 -34.562 -24.141 1 86.62 143 ILE A O 1
ATOM 1086 N N . MET A 1 144 ? -3.801 -34.969 -24.234 1 86.25 144 MET A N 1
ATOM 1087 C CA . MET A 1 144 ? -3.754 -34.875 -25.688 1 86.25 144 MET A CA 1
ATOM 1088 C C . MET A 1 144 ? -4.477 -36.062 -26.344 1 86.25 144 MET A C 1
ATOM 1090 O O . MET A 1 144 ? -4.934 -35.938 -27.469 1 86.25 144 MET A O 1
ATOM 1094 N N . SER A 1 145 ? -4.645 -37.188 -25.641 1 89.44 145 SER A N 1
ATOM 1095 C CA . SER A 1 145 ? -5.297 -38.375 -26.188 1 89.44 145 SER A CA 1
ATOM 1096 C C . SER A 1 145 ? -6.785 -38.375 -25.859 1 89.44 145 SER A C 1
ATOM 1098 O O . SER A 1 145 ? -7.52 -39.281 -26.297 1 89.44 145 SER A O 1
ATOM 1100 N N . ALA A 1 146 ? -7.25 -37.344 -25.141 1 91.19 146 ALA A N 1
ATOM 1101 C CA . ALA A 1 146 ? -8.617 -37.312 -24.641 1 91.19 146 ALA A CA 1
ATOM 1102 C C . ALA A 1 146 ? -9.625 -37.219 -25.781 1 91.19 146 ALA A C 1
ATOM 1104 O O . ALA A 1 146 ? -10.617 -37.938 -25.812 1 91.19 146 ALA A O 1
ATOM 1105 N N . PRO A 1 147 ? -9.375 -36.312 -26.797 1 89.75 147 PRO A N 1
ATOM 1106 C CA . PRO A 1 147 ? -10.367 -36.25 -27.875 1 89.75 147 PRO A CA 1
ATOM 1107 C C . PRO A 1 147 ? -10.508 -37.531 -28.656 1 89.75 147 PRO A C 1
ATOM 1109 O O . PRO A 1 147 ? -11.617 -37.969 -28.969 1 89.75 147 PRO A O 1
ATOM 1112 N N . ALA A 1 148 ? -9.406 -38.281 -28.906 1 90.38 148 ALA A N 1
ATOM 1113 C CA . ALA A 1 148 ? -9.438 -39.562 -29.609 1 90.38 148 ALA A CA 1
ATOM 1114 C C . ALA A 1 148 ? -10.109 -40.625 -28.766 1 90.38 148 ALA A C 1
ATOM 1116 O O . ALA A 1 148 ? -10.82 -41.5 -29.297 1 90.38 148 ALA A O 1
ATOM 1117 N N . ALA A 1 149 ? -9.898 -40.531 -27.469 1 93.81 149 ALA A N 1
ATOM 1118 C CA . ALA A 1 149 ? -10.516 -41.469 -26.562 1 93.81 149 ALA A CA 1
ATOM 1119 C C . ALA A 1 149 ? -12.031 -41.281 -26.484 1 93.81 149 ALA A C 1
ATOM 1121 O O . ALA A 1 149 ? -12.797 -42.25 -26.469 1 93.81 149 ALA A O 1
ATOM 1122 N N . LEU A 1 150 ? -12.477 -40.031 -26.562 1 92.94 150 LEU A N 1
ATOM 1123 C CA . LEU A 1 150 ? -13.898 -39.719 -26.484 1 92.94 150 LEU A CA 1
ATOM 1124 C C . LEU A 1 150 ? -14.633 -40.188 -27.734 1 92.94 150 LEU A C 1
ATOM 1126 O O . LEU A 1 150 ? -15.805 -40.562 -27.656 1 92.94 150 LEU A O 1
ATOM 1130 N N . MET A 1 151 ? -13.914 -40.188 -28.828 1 92.12 151 MET A N 1
ATOM 1131 C CA . MET A 1 151 ? -14.531 -40.594 -30.078 1 92.12 151 MET A CA 1
ATOM 1132 C C . MET A 1 151 ? -14.711 -42.125 -30.125 1 92.12 151 MET A C 1
ATOM 1134 O O . MET A 1 151 ? -15.508 -42.625 -30.922 1 92.12 151 MET A O 1
ATOM 1138 N N . SER A 1 152 ? -14.07 -42.875 -29.266 1 91.69 152 SER A N 1
ATOM 1139 C CA . SER A 1 152 ? -14.117 -44.344 -29.281 1 91.69 152 SER A CA 1
ATOM 1140 C C . SER A 1 152 ? -15.133 -44.875 -28.281 1 91.69 152 SER A C 1
ATOM 1142 O O . SER A 1 152 ? -15.359 -46.062 -28.188 1 91.69 152 SER A O 1
ATOM 1144 N N . VAL A 1 153 ? -15.781 -43.906 -27.562 1 91.88 153 VAL A N 1
ATOM 1145 C CA . VAL A 1 153 ? -16.719 -44.312 -26.516 1 91.88 153 VAL A CA 1
ATOM 1146 C C . VAL A 1 153 ? -18.062 -44.688 -27.141 1 91.88 153 VAL A C 1
ATOM 1148 O O . VAL A 1 153 ? -18.609 -43.906 -27.938 1 91.88 153 VAL A O 1
ATOM 1151 N N . ARG A 1 154 ? -18.641 -45.906 -26.812 1 90.75 154 ARG A N 1
ATOM 1152 C CA . ARG A 1 154 ? -19.922 -46.375 -27.312 1 90.75 154 ARG A CA 1
ATOM 1153 C C . ARG A 1 154 ? -20.844 -46.812 -26.172 1 90.75 154 ARG A C 1
ATOM 1155 O O . ARG A 1 154 ? -22.031 -47.094 -26.406 1 90.75 154 ARG A O 1
ATOM 1162 N N . SER A 1 155 ? -20.281 -46.906 -24.969 1 92.5 155 SER A N 1
ATOM 1163 C CA . SER A 1 155 ? -21.062 -47.312 -23.812 1 92.5 155 SER A CA 1
ATOM 1164 C C . SER A 1 155 ? -21.062 -46.219 -22.734 1 92.5 155 SER A C 1
ATOM 1166 O O . SER A 1 155 ? -20.156 -45.375 -22.703 1 92.5 155 SER A O 1
ATOM 1168 N N . LEU A 1 156 ? -22.047 -46.219 -21.891 1 91.75 156 LEU A N 1
ATOM 1169 C CA . LEU A 1 156 ? -22.172 -45.25 -20.797 1 91.75 156 LEU A CA 1
ATOM 1170 C C . LEU A 1 156 ? -21.078 -45.5 -19.766 1 91.75 156 LEU A C 1
ATOM 1172 O O . LEU A 1 156 ? -20.562 -44.531 -19.172 1 91.75 156 LEU A O 1
ATOM 1176 N N . ALA A 1 157 ? -20.719 -46.719 -19.578 1 92.56 157 ALA A N 1
ATOM 1177 C CA . ALA A 1 157 ? -19.672 -47.031 -18.609 1 92.56 157 ALA A CA 1
ATOM 1178 C C . ALA A 1 157 ? -18.328 -46.438 -19.031 1 92.56 157 ALA A C 1
ATOM 1180 O O . ALA A 1 157 ? -17.625 -45.812 -18.234 1 92.56 157 ALA A O 1
ATOM 1181 N N . ALA A 1 158 ? -18.062 -46.594 -20.297 1 94.25 158 ALA A N 1
ATOM 1182 C CA . ALA A 1 158 ? -16.812 -46.062 -20.828 1 94.25 158 ALA A CA 1
ATOM 1183 C C . ALA A 1 158 ? -16.828 -44.531 -20.781 1 94.25 158 ALA A C 1
ATOM 1185 O O . ALA A 1 158 ? -15.797 -43.906 -20.484 1 94.25 158 ALA A O 1
ATOM 1186 N N . GLY A 1 159 ? -17.969 -43.969 -21.031 1 93.75 159 GLY A N 1
ATOM 1187 C CA . GLY A 1 159 ? -18.109 -42.5 -20.969 1 93.75 159 GLY A CA 1
ATOM 1188 C C . GLY A 1 159 ? -17.891 -41.969 -19.578 1 93.75 159 GLY A C 1
ATOM 1189 O O . GLY A 1 159 ? -17.203 -40.938 -19.406 1 93.75 159 GLY A O 1
ATOM 1190 N N . PHE A 1 160 ? -18.422 -42.594 -18.609 1 93.19 160 PHE A N 1
ATOM 1191 C CA . PHE A 1 160 ? -18.266 -42.156 -17.219 1 93.19 160 PHE A CA 1
ATOM 1192 C C . PHE A 1 160 ? -16.812 -42.219 -16.781 1 93.19 160 PHE A C 1
ATOM 1194 O O . PHE A 1 160 ? -16.312 -41.312 -16.125 1 93.19 160 PHE A O 1
ATOM 1201 N N . VAL A 1 161 ? -16.156 -43.312 -17.125 1 94.5 161 VAL A N 1
ATOM 1202 C CA . VAL A 1 161 ? -14.766 -43.5 -16.719 1 94.5 161 VAL A CA 1
ATOM 1203 C C . VAL A 1 161 ? -13.883 -42.438 -17.375 1 94.5 161 VAL A C 1
ATOM 1205 O O . VAL A 1 161 ? -13.047 -41.812 -16.703 1 94.5 161 VAL A O 1
ATOM 1208 N N . LEU A 1 162 ? -14.117 -42.188 -18.609 1 95.25 162 LEU A N 1
ATOM 1209 C CA . LEU A 1 162 ? -13.297 -41.219 -19.312 1 95.25 162 LEU A CA 1
ATOM 1210 C C . LEU A 1 162 ? -13.578 -39.812 -18.812 1 95.25 162 LEU A C 1
ATOM 1212 O O . LEU A 1 162 ? -12.664 -39 -18.672 1 95.25 162 LEU A O 1
ATOM 1216 N N . ALA A 1 163 ? -14.828 -39.5 -18.547 1 94.75 163 ALA A N 1
ATOM 1217 C CA . ALA A 1 163 ? -15.172 -38.188 -18 1 94.75 163 ALA A CA 1
ATOM 1218 C C . ALA A 1 163 ? -14.516 -37.969 -16.641 1 94.75 163 ALA A C 1
ATOM 1220 O O . ALA A 1 163 ? -13.992 -36.906 -16.359 1 94.75 163 ALA A O 1
ATOM 1221 N N . SER A 1 164 ? -14.516 -39.031 -15.875 1 94.81 164 SER A N 1
ATOM 1222 C CA . SER A 1 164 ? -13.883 -38.938 -14.562 1 94.81 164 SER A CA 1
ATOM 1223 C C . SER A 1 164 ? -12.375 -38.75 -14.688 1 94.81 164 SER A C 1
ATOM 1225 O O . SER A 1 164 ? -11.773 -37.969 -13.953 1 94.81 164 SER A O 1
ATOM 1227 N N . ALA A 1 165 ? -11.781 -39.438 -15.617 1 95.5 165 ALA A N 1
ATOM 1228 C CA . ALA A 1 165 ? -10.336 -39.344 -15.812 1 95.5 165 ALA A CA 1
ATOM 1229 C C . ALA A 1 165 ? -9.938 -37.969 -16.312 1 95.5 165 ALA A C 1
ATOM 1231 O O . ALA A 1 165 ? -8.969 -37.375 -15.812 1 95.5 165 ALA A O 1
ATOM 1232 N N . ILE A 1 166 ? -10.688 -37.406 -17.188 1 95 166 ILE A N 1
ATOM 1233 C CA . ILE A 1 166 ? -10.391 -36.094 -17.719 1 95 166 ILE A CA 1
ATOM 1234 C C . ILE A 1 166 ? -10.609 -35.031 -16.641 1 95 166 ILE A C 1
ATOM 1236 O O . ILE A 1 166 ? -9.805 -34.094 -16.5 1 95 166 ILE A O 1
ATOM 1240 N N . ALA A 1 167 ? -11.641 -35.188 -15.906 1 95.75 167 ALA A N 1
ATOM 1241 C CA . ALA A 1 167 ? -11.945 -34.219 -14.852 1 95.75 167 ALA A CA 1
ATOM 1242 C C . ALA A 1 167 ? -10.836 -34.188 -13.797 1 95.75 167 ALA A C 1
ATOM 1244 O O . ALA A 1 167 ? -10.375 -33.125 -13.406 1 95.75 167 ALA A O 1
ATOM 1245 N N . VAL A 1 168 ? -10.406 -35.312 -13.43 1 95.31 168 VAL A N 1
ATOM 1246 C CA . VAL A 1 168 ? -9.391 -35.406 -12.383 1 95.31 168 VAL A CA 1
ATOM 1247 C C . VAL A 1 168 ? -8.07 -34.844 -12.891 1 95.31 168 VAL A C 1
ATOM 1249 O O . VAL A 1 168 ? -7.305 -34.25 -12.125 1 95.31 168 VAL A O 1
ATOM 1252 N N . THR A 1 169 ? -7.789 -34.938 -14.172 1 94.19 169 THR A N 1
ATOM 1253 C CA . THR A 1 169 ? -6.551 -34.438 -14.758 1 94.19 169 THR A CA 1
ATOM 1254 C C . THR A 1 169 ? -6.598 -32.938 -14.898 1 94.19 169 THR A C 1
ATOM 1256 O O . THR A 1 169 ? -5.566 -32.25 -14.805 1 94.19 169 THR A O 1
ATOM 1259 N N . LEU A 1 170 ? -7.758 -32.344 -15.039 1 95.5 170 LEU A N 1
ATOM 1260 C CA . LEU A 1 170 ? -7.891 -30.922 -15.281 1 95.5 170 LEU A CA 1
ATOM 1261 C C . LEU A 1 170 ? -8.008 -30.156 -13.969 1 95.5 170 LEU A C 1
ATOM 1263 O O . LEU A 1 170 ? -7.766 -28.953 -13.93 1 95.5 170 LEU A O 1
ATOM 1267 N N . ILE A 1 171 ? -8.359 -30.766 -12.883 1 96.38 171 ILE A N 1
ATOM 1268 C CA . ILE A 1 171 ? -8.625 -30.125 -11.602 1 96.38 171 ILE A CA 1
ATOM 1269 C C . ILE A 1 171 ? -7.375 -29.391 -11.125 1 96.38 171 ILE A C 1
ATOM 1271 O O . ILE A 1 171 ? -7.453 -28.234 -10.68 1 96.38 171 ILE A O 1
ATOM 1275 N N . PRO A 1 172 ? -6.129 -29.953 -11.227 1 95.69 172 PRO A N 1
ATOM 1276 C CA . PRO A 1 172 ? -4.938 -29.25 -10.742 1 95.69 172 PRO A CA 1
ATOM 1277 C C . PRO A 1 172 ? -4.676 -27.953 -11.484 1 95.69 172 PRO A C 1
ATOM 1279 O O . PRO A 1 172 ? -4.047 -27.031 -10.945 1 95.69 172 PRO A O 1
ATOM 1282 N N . PHE A 1 173 ? -5.219 -27.766 -12.664 1 95.75 173 PHE A N 1
ATOM 1283 C CA . PHE A 1 173 ? -4.988 -26.547 -13.438 1 95.75 173 PHE A CA 1
ATOM 1284 C C . PHE A 1 173 ? -5.836 -25.406 -12.898 1 95.75 173 PHE A C 1
ATOM 1286 O O . PHE A 1 173 ? -5.57 -24.234 -13.195 1 95.75 173 PHE A O 1
ATOM 1293 N N . ALA A 1 174 ? -6.785 -25.734 -12.094 1 96.25 174 ALA A N 1
ATOM 1294 C CA . ALA A 1 174 ? -7.617 -24.688 -11.492 1 96.25 174 ALA A CA 1
ATOM 1295 C C . ALA A 1 174 ? -6.996 -24.172 -10.203 1 96.25 174 ALA A C 1
ATOM 1297 O O . ALA A 1 174 ? -7.473 -23.188 -9.625 1 96.25 174 ALA A O 1
ATOM 1298 N N . ALA A 1 175 ? -5.91 -24.766 -9.812 1 97 175 ALA A N 1
ATOM 1299 C CA . ALA A 1 175 ? -5.305 -24.438 -8.531 1 97 175 ALA A CA 1
ATOM 1300 C C . ALA A 1 175 ? -4.676 -23.047 -8.555 1 97 175 ALA A C 1
ATOM 1302 O O . ALA A 1 175 ? -4.949 -22.234 -7.68 1 97 175 ALA A O 1
ATOM 1303 N N . PRO A 1 176 ? -3.92 -22.688 -9.633 1 97.19 176 PRO A N 1
ATOM 1304 C CA . PRO A 1 176 ? -3.227 -21.391 -9.578 1 97.19 176 PRO A CA 1
ATOM 1305 C C . PRO A 1 176 ? -4.188 -20.203 -9.547 1 97.19 176 PRO A C 1
ATOM 1307 O O . PRO A 1 176 ? -4.055 -19.328 -8.688 1 97.19 176 PRO A O 1
ATOM 1310 N N . PRO A 1 177 ? -5.23 -20.188 -10.375 1 96.75 177 PRO A N 1
ATOM 1311 C CA . PRO A 1 177 ? -6.141 -19.047 -10.289 1 96.75 177 PRO A CA 1
ATOM 1312 C C . PRO A 1 177 ? -6.918 -19 -8.977 1 96.75 177 PRO A C 1
ATOM 1314 O O . PRO A 1 177 ? -7.207 -17.922 -8.461 1 96.75 177 PRO A O 1
ATOM 1317 N N . LEU A 1 178 ? -7.227 -20.125 -8.453 1 97.44 178 LEU A N 1
ATOM 1318 C CA . LEU A 1 178 ? -7.969 -20.156 -7.199 1 97.44 178 LEU A CA 1
ATOM 1319 C C . LEU A 1 178 ? -7.113 -19.656 -6.047 1 97.44 178 LEU A C 1
ATOM 1321 O O . LEU A 1 178 ? -7.586 -18.875 -5.211 1 97.44 178 LEU A O 1
ATOM 1325 N N . VAL A 1 179 ? -5.887 -20.125 -6.02 1 97.38 179 VAL A N 1
ATOM 1326 C CA . VAL A 1 179 ? -4.98 -19.641 -4.984 1 97.38 179 VAL A CA 1
ATOM 1327 C C . VAL A 1 179 ? -4.727 -18.156 -5.18 1 97.38 179 VAL A C 1
ATOM 1329 O O . VAL A 1 179 ? -4.664 -17.391 -4.207 1 97.38 179 VAL A O 1
ATOM 1332 N N . GLY A 1 180 ? -4.598 -17.781 -6.445 1 96.81 180 GLY A N 1
ATOM 1333 C CA . GLY A 1 180 ? -4.434 -16.359 -6.719 1 96.81 180 GLY A CA 1
ATOM 1334 C C . GLY A 1 180 ? -5.586 -15.516 -6.211 1 96.81 180 GLY A C 1
ATOM 1335 O O . GLY A 1 180 ? -5.379 -14.422 -5.672 1 96.81 180 GLY A O 1
ATOM 1336 N N . HIS A 1 181 ? -6.777 -16.047 -6.312 1 95.94 181 HIS A N 1
ATOM 1337 C CA . HIS A 1 181 ? -7.965 -15.352 -5.828 1 95.94 181 HIS A CA 1
ATOM 1338 C C . HIS A 1 181 ? -7.969 -15.266 -4.305 1 95.94 181 HIS A C 1
ATOM 1340 O O . HIS A 1 181 ? -8.398 -14.258 -3.736 1 95.94 181 HIS A O 1
ATOM 1346 N N . ALA A 1 182 ? -7.465 -16.266 -3.711 1 96.06 182 ALA A N 1
ATOM 1347 C CA . ALA A 1 182 ? -7.422 -16.297 -2.25 1 96.06 182 ALA A CA 1
ATOM 1348 C C . ALA A 1 182 ? -6.348 -15.344 -1.72 1 96.06 182 ALA A C 1
ATOM 1350 O O . ALA A 1 182 ? -6.477 -14.805 -0.618 1 96.06 182 ALA A O 1
ATOM 1351 N N . TYR A 1 183 ? -5.266 -15.125 -2.461 1 95.62 183 TYR A N 1
ATOM 1352 C CA . TYR A 1 183 ? -4.148 -14.32 -1.987 1 95.62 183 TYR A CA 1
ATOM 1353 C C . TYR A 1 183 ? -4.258 -12.883 -2.488 1 95.62 183 TYR A C 1
ATOM 1355 O O . TYR A 1 183 ? -3.309 -12.109 -2.371 1 95.62 183 TYR A O 1
ATOM 1363 N N . THR A 1 184 ? -5.387 -12.555 -3.047 1 94.5 184 THR A N 1
ATOM 1364 C CA . THR A 1 184 ? -5.641 -11.164 -3.418 1 94.5 184 THR A CA 1
ATOM 1365 C C . THR A 1 184 ? -6.203 -10.383 -2.236 1 94.5 184 THR A C 1
ATOM 1367 O O . THR A 1 184 ? -7.262 -10.727 -1.705 1 94.5 184 THR A O 1
ATOM 1370 N N . PRO A 1 185 ? -5.395 -9.398 -1.884 1 92.25 185 PRO A N 1
ATOM 1371 C CA . PRO A 1 185 ? -5.867 -8.602 -0.746 1 92.25 185 PRO A CA 1
ATOM 1372 C C . PRO A 1 185 ? -7.121 -7.797 -1.072 1 92.25 185 PRO A C 1
ATOM 1374 O O . PRO A 1 185 ? -7.289 -7.344 -2.207 1 92.25 185 PRO A O 1
ATOM 1377 N N . THR A 1 186 ? -8.031 -7.727 -0.123 1 89.75 186 THR A N 1
ATOM 1378 C CA . THR A 1 186 ? -9.25 -6.93 -0.238 1 89.75 186 THR A CA 1
ATOM 1379 C C . THR A 1 186 ? -9.383 -5.98 0.949 1 89.75 186 THR A C 1
ATOM 1381 O O . THR A 1 186 ? -8.742 -6.172 1.981 1 89.75 186 THR A O 1
ATOM 1384 N N . TRP A 1 187 ? -10.094 -4.887 0.699 1 89.81 187 TRP A N 1
ATOM 1385 C CA . TRP A 1 187 ? -10.391 -3.955 1.782 1 89.81 187 TRP A CA 1
ATOM 1386 C C . TRP A 1 187 ? -11.508 -4.492 2.672 1 89.81 187 TRP A C 1
ATOM 1388 O O . TRP A 1 187 ? -12.609 -4.773 2.197 1 89.81 187 TRP A O 1
ATOM 1398 N N . GLN A 1 188 ? -11.109 -4.77 3.887 1 88.38 188 GLN A N 1
ATOM 1399 C CA . GLN A 1 188 ? -12.086 -5.285 4.836 1 88.38 188 GLN A CA 1
ATOM 1400 C C . GLN A 1 188 ? -12.148 -4.418 6.09 1 88.38 188 GLN A C 1
ATOM 1402 O O . GLN A 1 188 ? -11.117 -3.91 6.547 1 88.38 188 GLN A O 1
ATOM 1407 N N . PRO A 1 189 ? -13.367 -4.188 6.605 1 89.25 189 PRO A N 1
ATOM 1408 C CA . PRO A 1 189 ? -13.5 -3.434 7.855 1 89.25 189 PRO A CA 1
ATOM 1409 C C . PRO A 1 189 ? -13.016 -4.215 9.07 1 89.25 189 PRO A C 1
ATOM 1411 O O . PRO A 1 189 ? -13.406 -5.371 9.266 1 89.25 189 PRO A O 1
ATOM 1414 N N . VAL A 1 190 ? -12.125 -3.736 9.773 1 88.5 190 VAL A N 1
ATOM 1415 C CA . VAL A 1 190 ? -11.602 -4.344 10.992 1 88.5 190 VAL A CA 1
ATOM 1416 C C . VAL A 1 190 ? -11.75 -3.365 12.156 1 88.5 190 VAL A C 1
ATOM 1418 O O . VAL A 1 190 ? -11.648 -2.15 11.969 1 88.5 190 VAL A O 1
ATOM 1421 N N . GLN A 1 191 ? -12.07 -3.893 13.297 1 89.56 191 GLN A N 1
ATOM 1422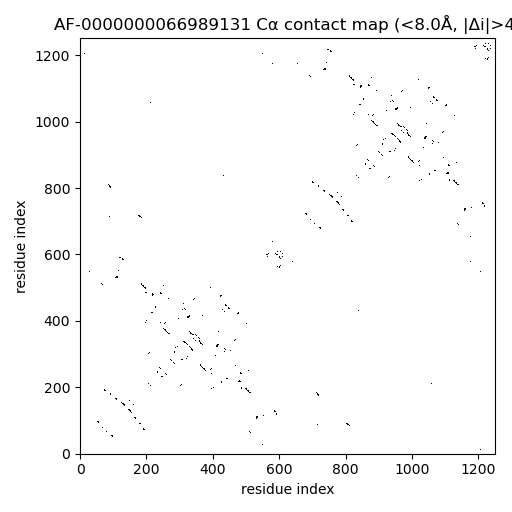 C CA . GLN A 1 191 ? -12.172 -3.066 14.5 1 89.56 191 GLN A CA 1
ATOM 1423 C C . GLN A 1 191 ? -10.797 -2.877 15.148 1 89.56 191 GLN A C 1
ATOM 1425 O O . GLN A 1 191 ? -10.109 -3.854 15.445 1 89.56 191 GLN A O 1
ATOM 1430 N N . LEU A 1 192 ? -10.398 -1.69 15.281 1 90.69 192 LEU A N 1
ATOM 1431 C CA . LEU A 1 192 ? -9.102 -1.358 15.859 1 90.69 192 LEU A CA 1
ATOM 1432 C C . LEU A 1 192 ? -9.266 -0.445 17.062 1 90.69 192 LEU A C 1
ATOM 1434 O O . LEU A 1 192 ? -10.273 0.255 17.188 1 90.69 192 LEU A O 1
ATOM 1438 N N . GLU A 1 193 ? -8.289 -0.577 17.969 1 90.75 193 GLU A N 1
ATOM 1439 C CA . GLU A 1 193 ? -8.273 0.272 19.156 1 90.75 193 GLU A CA 1
ATOM 1440 C C . GLU A 1 193 ? -7.203 1.353 19.047 1 90.75 193 GLU A C 1
ATOM 1442 O O . GLU A 1 193 ? -6.113 1.102 18.531 1 90.75 193 GLU A O 1
ATOM 1447 N N . SER A 1 194 ? -7.582 2.547 19.328 1 90.81 194 SER A N 1
ATOM 1448 C CA . SER A 1 194 ? -6.625 3.648 19.344 1 90.81 194 SER A CA 1
ATOM 1449 C C . SER A 1 194 ? -6.734 4.469 20.625 1 90.81 194 SER A C 1
ATOM 1451 O O . SER A 1 194 ? -7.762 4.434 21.297 1 90.81 194 SER A O 1
ATOM 1453 N N . SER A 1 195 ? -5.656 4.984 20.922 1 88.12 195 SER A N 1
ATOM 1454 C CA . SER A 1 195 ? -5.648 5.875 22.078 1 88.12 195 SER A CA 1
ATOM 1455 C C . SER A 1 195 ? -6.004 7.305 21.672 1 88.12 195 SER A C 1
ATOM 1457 O O . SER A 1 195 ? -5.598 7.773 20.609 1 88.12 195 SER A O 1
ATOM 1459 N N . TYR A 1 196 ? -6.871 7.875 22.406 1 86.75 196 TYR A N 1
ATOM 1460 C CA . TYR A 1 196 ? -7.27 9.266 22.203 1 86.75 196 TYR A CA 1
ATOM 1461 C C . TYR A 1 196 ? -7.203 10.047 23.516 1 86.75 196 TYR A C 1
ATOM 1463 O O . TYR A 1 196 ? -7.711 9.586 24.547 1 86.75 196 TYR A O 1
ATOM 1471 N N . THR A 1 197 ? -6.516 11.078 23.484 1 78.62 197 THR A N 1
ATOM 1472 C CA . THR A 1 197 ? -6.445 11.938 24.672 1 78.62 197 THR A CA 1
ATOM 1473 C C . THR A 1 197 ? -7.465 13.07 24.578 1 78.62 197 THR A C 1
ATOM 1475 O O . THR A 1 197 ? -7.34 13.961 23.75 1 78.62 197 THR A O 1
ATOM 1478 N N . PRO A 1 198 ? -8.414 12.781 25.516 1 74.81 198 PRO A N 1
ATOM 1479 C CA . PRO A 1 198 ? -9.414 13.852 25.531 1 74.81 198 PRO A CA 1
ATOM 1480 C C . PRO A 1 198 ? -8.867 15.164 26.094 1 74.81 198 PRO A C 1
ATOM 1482 O O . PRO A 1 198 ? -8 15.156 26.969 1 74.81 198 PRO A O 1
ATOM 1485 N N . GLY A 1 199 ? -8.711 16.172 25.391 1 66.62 199 GLY A N 1
ATOM 1486 C CA . GLY A 1 199 ? -8.289 17.484 25.859 1 66.62 199 GLY A CA 1
ATOM 1487 C C . GLY A 1 199 ? -8.945 18.625 25.125 1 66.62 199 GLY A C 1
ATOM 1488 O O . GLY A 1 199 ? -9.453 18.453 24.016 1 66.62 199 GLY A O 1
ATOM 1489 N N . ALA A 1 200 ? -9.891 19.438 25.891 1 74.38 200 ALA A N 1
ATOM 1490 C CA . ALA A 1 200 ? -10.547 20.578 25.25 1 74.38 200 ALA A CA 1
ATOM 1491 C C . ALA A 1 200 ? -10.797 21.703 26.266 1 74.38 200 ALA A C 1
ATOM 1493 O O . ALA A 1 200 ? -10.93 21.438 27.453 1 74.38 200 ALA A O 1
ATOM 1494 N N . GLY A 1 201 ? -10.453 22.781 25.828 1 80.31 201 GLY A N 1
ATOM 1495 C CA . GLY A 1 201 ? -10.805 23.938 26.625 1 80.31 201 GLY A CA 1
ATOM 1496 C C . GLY A 1 201 ? -9.805 25.078 26.5 1 80.31 201 GLY A C 1
ATOM 1497 O O . GLY A 1 201 ? -8.789 24.953 25.812 1 80.31 201 GLY A O 1
ATOM 1498 N N . ILE A 1 202 ? -10.258 26.172 27.047 1 79.12 202 ILE A N 1
ATOM 1499 C CA . ILE A 1 202 ? -9.43 27.375 27.125 1 79.12 202 ILE A CA 1
ATOM 1500 C C . ILE A 1 202 ? -9.344 27.844 28.578 1 79.12 202 ILE A C 1
ATOM 1502 O O . ILE A 1 202 ? -10.367 28.047 29.234 1 79.12 202 ILE A O 1
ATOM 1506 N N . GLY A 1 203 ? -8.188 27.938 29.047 1 74.69 203 GLY A N 1
ATOM 1507 C CA . GLY A 1 203 ? -7.996 28.266 30.453 1 74.69 203 GLY A CA 1
ATOM 1508 C C . GLY A 1 203 ? -7.992 29.75 30.734 1 74.69 203 GLY A C 1
ATOM 1509 O O . GLY A 1 203 ? -7.941 30.172 31.891 1 74.69 203 GLY A O 1
ATOM 1510 N N . GLU A 1 204 ? -8.18 30.594 29.703 1 73.62 204 GLU A N 1
ATOM 1511 C CA . GLU A 1 204 ? -8.125 32.031 29.891 1 73.62 204 GLU A CA 1
ATOM 1512 C C . GLU A 1 204 ? -9.477 32.688 29.625 1 73.62 204 GLU A C 1
ATOM 1514 O O . GLU A 1 204 ? -10.32 32.094 28.938 1 73.62 204 GLU A O 1
ATOM 1519 N N . LEU A 1 205 ? -9.617 33.781 30.312 1 80.19 205 LEU A N 1
ATOM 1520 C CA . LEU A 1 205 ? -10.82 34.562 30.062 1 80.19 205 LEU A CA 1
ATOM 1521 C C . LEU A 1 205 ? -10.625 35.531 28.875 1 80.19 205 LEU A C 1
ATOM 1523 O O . LEU A 1 205 ? -9.523 36.031 28.672 1 80.19 205 LEU A O 1
ATOM 1527 N N . TYR A 1 206 ? -11.734 35.688 28.219 1 84.81 206 TYR A N 1
ATOM 1528 C CA . TYR A 1 206 ? -11.648 36.625 27.094 1 84.81 206 TYR A CA 1
ATOM 1529 C C . TYR A 1 206 ? -11.891 38.062 27.547 1 84.81 206 TYR A C 1
ATOM 1531 O O . TYR A 1 206 ? -12.781 38.312 28.359 1 84.81 206 TYR A O 1
ATOM 1539 N N . ALA A 1 207 ? -10.977 39 27.016 1 80.94 207 ALA A N 1
ATOM 1540 C CA . ALA A 1 207 ? -11.156 40.438 27.188 1 80.94 207 ALA A CA 1
ATOM 1541 C C . ALA A 1 207 ? -10.781 41.188 25.922 1 80.94 207 ALA A C 1
ATOM 1543 O O . ALA A 1 207 ? -9.797 40.844 25.266 1 80.94 207 ALA A O 1
ATOM 1544 N N . GLN A 1 208 ? -11.789 42.031 25.562 1 85.62 208 GLN A N 1
ATOM 1545 C CA . GLN A 1 208 ? -11.484 42.906 24.453 1 85.62 208 GLN A CA 1
ATOM 1546 C C . GLN A 1 208 ? -10.742 44.156 24.922 1 85.62 208 GLN A C 1
ATOM 1548 O O . GLN A 1 208 ? -11.312 45 25.625 1 85.62 208 GLN A O 1
ATOM 1553 N N . THR A 1 209 ? -9.484 44.156 24.578 1 79.12 209 THR A N 1
ATOM 1554 C CA . THR A 1 209 ? -8.648 45.25 25.047 1 79.12 209 THR A CA 1
ATOM 1555 C C . THR A 1 209 ? -7.996 45.969 23.859 1 79.12 209 THR A C 1
ATOM 1557 O O . THR A 1 209 ? -8.055 45.5 22.734 1 79.12 209 THR A O 1
ATOM 1560 N N . ASN A 1 210 ? -7.57 47.188 24.062 1 75.31 210 ASN A N 1
ATOM 1561 C CA . ASN A 1 210 ? -6.746 47.969 23.141 1 75.31 210 ASN A CA 1
ATOM 1562 C C . ASN A 1 210 ? -5.336 48.156 23.688 1 75.31 210 ASN A C 1
ATOM 1564 O O . ASN A 1 210 ? -5.137 48.938 24.641 1 75.31 210 ASN A O 1
ATOM 1568 N N . PRO A 1 211 ? -4.332 47.562 23.266 1 73.12 211 PRO A N 1
ATOM 1569 C CA . PRO A 1 211 ? -4.25 46.625 22.141 1 73.12 211 PRO A CA 1
ATOM 1570 C C . PRO A 1 211 ? -4.828 45.25 22.453 1 73.12 211 PRO A C 1
ATOM 1572 O O . PRO A 1 211 ? -4.836 44.844 23.609 1 73.12 211 PRO A O 1
ATOM 1575 N N . PRO A 1 212 ? -5.332 44.594 21.328 1 74.06 212 PRO A N 1
ATOM 1576 C CA . PRO A 1 212 ? -5.875 43.25 21.547 1 74.06 212 PRO A CA 1
ATOM 1577 C C . PRO A 1 212 ? -4.828 42.281 22.062 1 74.06 212 PRO A C 1
ATOM 1579 O O . PRO A 1 212 ? -3.674 42.312 21.641 1 74.06 212 PRO A O 1
ATOM 1582 N N . THR A 1 213 ? -5.211 41.438 23.062 1 62.69 213 THR A N 1
ATOM 1583 C CA . THR A 1 213 ? -4.254 40.531 23.719 1 62.69 213 THR A CA 1
ATOM 1584 C C . THR A 1 213 ? -4.578 39.094 23.438 1 62.69 213 THR A C 1
ATOM 1586 O O . THR A 1 213 ? -3.76 38.188 23.688 1 62.69 213 THR A O 1
ATOM 1589 N N . SER A 1 214 ? -5.582 38.844 22.812 1 64 214 SER A N 1
ATOM 1590 C CA . SER A 1 214 ? -6.016 37.469 22.688 1 64 214 SER A CA 1
ATOM 1591 C C . SER A 1 214 ? -5.543 36.844 21.359 1 64 214 SER A C 1
ATOM 1593 O O . SER A 1 214 ? -5.879 37.344 20.297 1 64 214 SER A O 1
ATOM 1595 N N . VAL A 1 215 ? -4.504 35.906 21.531 1 65.69 215 VAL A N 1
ATOM 1596 C CA . VAL A 1 215 ? -4.055 35.25 20.312 1 65.69 215 VAL A CA 1
ATOM 1597 C C . VAL A 1 215 ? -3.961 33.75 20.562 1 65.69 215 VAL A C 1
ATOM 1599 O O . VAL A 1 215 ? -3.447 33.312 21.594 1 65.69 215 VAL A O 1
ATOM 1602 N N . ILE A 1 216 ? -4.598 33 19.734 1 73.81 216 ILE A N 1
ATOM 1603 C CA . ILE A 1 216 ? -4.441 31.562 19.672 1 73.81 216 ILE A CA 1
ATOM 1604 C C . ILE A 1 216 ? -3.811 31.172 18.328 1 73.81 216 ILE A C 1
ATOM 1606 O O . ILE A 1 216 ? -4.504 31.062 17.312 1 73.81 216 ILE A O 1
ATOM 1610 N N . ALA A 1 217 ? -2.51 31 18.344 1 71.25 217 ALA A N 1
ATOM 1611 C CA . ALA A 1 217 ? -1.694 30.859 17.141 1 71.25 217 ALA A CA 1
ATOM 1612 C C . ALA A 1 217 ? -2.209 29.719 16.266 1 71.25 217 ALA A C 1
ATOM 1614 O O . ALA A 1 217 ? -2.293 29.844 15.047 1 71.25 217 ALA A O 1
ATOM 1615 N N . ARG A 1 218 ? -2.51 28.578 16.906 1 76.31 218 ARG A N 1
ATOM 1616 C CA . ARG A 1 218 ? -2.943 27.422 16.125 1 76.31 218 ARG A CA 1
ATOM 1617 C C . ARG A 1 218 ? -4.246 27.703 15.391 1 76.31 218 ARG A C 1
ATOM 1619 O O . ARG A 1 218 ? -4.465 27.219 14.289 1 76.31 218 ARG A O 1
ATOM 1626 N N . MET A 1 219 ? -5.059 28.469 16.062 1 86.19 219 MET A N 1
ATOM 1627 C CA . MET A 1 219 ? -6.32 28.828 15.414 1 86.19 219 MET A CA 1
ATOM 1628 C C . MET A 1 219 ? -6.074 29.672 14.172 1 86.19 219 MET A C 1
ATOM 1630 O O . MET A 1 219 ? -6.727 29.5 13.148 1 86.19 219 MET A O 1
ATOM 1634 N N . LEU A 1 220 ? -5.133 30.562 14.266 1 82 220 LEU A N 1
ATOM 1635 C CA . LEU A 1 220 ? -4.793 31.422 13.148 1 82 220 LEU A CA 1
ATOM 1636 C C . LEU A 1 220 ? -4.289 30.609 11.961 1 82 220 LEU A C 1
ATOM 1638 O O . LEU A 1 220 ? -4.695 30.859 10.82 1 82 220 LEU A O 1
ATOM 1642 N N . ALA A 1 221 ? -3.486 29.703 12.289 1 77.12 221 ALA A N 1
ATOM 1643 C CA . ALA A 1 221 ? -2.902 28.875 11.242 1 77.12 221 ALA A CA 1
ATOM 1644 C C . ALA A 1 221 ? -3.957 27.969 10.594 1 77.12 221 ALA A C 1
ATOM 1646 O O . ALA A 1 221 ? -3.982 27.812 9.375 1 77.12 221 ALA A O 1
ATOM 1647 N N . GLU A 1 222 ? -4.746 27.406 11.398 1 86.56 222 GLU A N 1
ATOM 1648 C CA . GLU A 1 222 ? -5.785 26.516 10.883 1 86.56 222 GLU A CA 1
ATOM 1649 C C . GLU A 1 222 ? -6.785 27.281 10.023 1 86.56 222 GLU A C 1
ATOM 1651 O O . GLU A 1 222 ? -7.141 26.828 8.93 1 86.56 222 GLU A O 1
ATOM 1656 N N . TYR A 1 223 ? -7.176 28.359 10.516 1 90.31 223 TYR A N 1
ATOM 1657 C CA . TYR A 1 223 ? -8.141 29.141 9.742 1 90.31 223 TYR A CA 1
ATOM 1658 C C . TYR A 1 223 ? -7.551 29.562 8.406 1 90.31 223 TYR A C 1
ATOM 1660 O O . TYR A 1 223 ? -8.211 29.469 7.371 1 90.31 223 TYR A O 1
ATOM 1668 N N . ASP A 1 224 ? -6.43 30.094 8.445 1 81.94 224 ASP A N 1
ATOM 1669 C CA . ASP A 1 224 ? -5.793 30.562 7.219 1 81.94 224 ASP A CA 1
ATOM 1670 C C . ASP A 1 224 ? -5.668 29.438 6.195 1 81.94 224 ASP A C 1
ATOM 1672 O O . ASP A 1 224 ? -5.895 29.656 5 1 81.94 224 ASP A O 1
ATOM 1676 N N . ALA A 1 225 ? -5.332 28.328 6.703 1 82 225 ALA A N 1
ATOM 1677 C CA . ALA A 1 225 ? -5.207 27.188 5.812 1 82 225 ALA A CA 1
ATOM 1678 C C . ALA A 1 225 ? -6.555 26.828 5.191 1 82 225 ALA A C 1
ATOM 1680 O O . ALA A 1 225 ? -6.645 26.578 3.986 1 82 225 ALA A O 1
ATOM 1681 N N . TRP A 1 226 ? -7.59 26.828 5.969 1 91 226 TRP A N 1
ATOM 1682 C CA . TRP A 1 226 ? -8.906 26.422 5.496 1 91 226 TRP A CA 1
ATOM 1683 C C . TRP A 1 226 ? -9.523 27.516 4.613 1 91 226 TRP A C 1
ATOM 1685 O O . TRP A 1 226 ? -10.312 27.219 3.713 1 91 226 TRP A O 1
ATOM 1695 N N . ALA A 1 227 ? -9.117 28.734 4.902 1 89.31 227 ALA A N 1
ATOM 1696 C CA . ALA A 1 227 ? -9.656 29.859 4.125 1 89.31 227 ALA A CA 1
ATOM 1697 C C . ALA A 1 227 ? -9.039 29.891 2.73 1 89.31 227 ALA A C 1
ATOM 1699 O O . ALA A 1 227 ? -9.695 30.297 1.767 1 89.31 227 ALA A O 1
ATOM 1700 N N . THR A 1 228 ? -7.898 29.453 2.678 1 79.31 228 THR A N 1
ATOM 1701 C CA . THR A 1 228 ? -7.195 29.5 1.4 1 79.31 228 THR A CA 1
ATOM 1702 C C . THR A 1 228 ? -7.453 28.219 0.607 1 79.31 228 THR A C 1
ATOM 1704 O O . THR A 1 228 ? -7.527 28.25 -0.623 1 79.31 228 THR A O 1
ATOM 1707 N N . ASP A 1 229 ? -7.539 27.125 1.366 1 82.94 229 ASP A N 1
ATOM 1708 C CA . ASP A 1 229 ? -7.82 25.828 0.748 1 82.94 229 ASP A CA 1
ATOM 1709 C C . ASP A 1 229 ? -8.875 25.062 1.544 1 82.94 229 ASP A C 1
ATOM 1711 O O . ASP A 1 229 ? -8.531 24.25 2.412 1 82.94 229 ASP A O 1
ATOM 1715 N N . PRO A 1 230 ? -9.953 25.172 1.06 1 88.56 230 PRO A N 1
ATOM 1716 C CA . PRO A 1 230 ? -11.055 24.547 1.796 1 88.56 230 PRO A CA 1
ATOM 1717 C C . PRO A 1 230 ? -10.922 23.031 1.875 1 88.56 230 PRO A C 1
ATOM 1719 O O . PRO A 1 230 ? -11.484 22.391 2.77 1 88.56 230 PRO A O 1
ATOM 1722 N N . SER A 1 231 ? -10.195 22.438 0.971 1 86 231 SER A N 1
ATOM 1723 C CA . SER A 1 231 ? -10.062 20.984 0.952 1 86 231 SER A CA 1
ATOM 1724 C C . SER A 1 231 ? -9.148 20.5 2.078 1 86 231 SER A C 1
ATOM 1726 O O . SER A 1 231 ? -9.148 19.312 2.414 1 86 231 SER A O 1
ATOM 1728 N N . SER A 1 232 ? -8.531 21.375 2.705 1 86.25 232 SER A N 1
ATOM 1729 C CA . SER A 1 232 ? -7.59 21 3.756 1 86.25 232 SER A CA 1
ATOM 1730 C C . SER A 1 232 ? -8.297 20.844 5.098 1 86.25 232 SER A C 1
ATOM 1732 O O . SER A 1 232 ? -7.719 20.297 6.047 1 86.25 232 SER A O 1
ATOM 1734 N N . GLU A 1 233 ? -9.539 21.25 5.191 1 92.19 233 GLU A N 1
ATOM 1735 C CA . GLU A 1 233 ? -10.266 21.109 6.445 1 92.19 233 GLU A CA 1
ATOM 1736 C C . GLU A 1 233 ? -10.609 19.641 6.715 1 92.19 233 GLU A C 1
ATOM 1738 O O . GLU A 1 233 ? -11.273 19 5.902 1 92.19 233 GLU A O 1
ATOM 1743 N N . PRO A 1 234 ? -10.164 19.219 7.828 1 92.88 234 PRO A N 1
ATOM 1744 C CA . PRO A 1 234 ? -10.516 17.828 8.156 1 92.88 234 PRO A CA 1
ATOM 1745 C C . PRO A 1 234 ? -11.969 17.672 8.602 1 92.88 234 PRO A C 1
ATOM 1747 O O . PRO A 1 234 ? -12.469 18.484 9.383 1 92.88 234 PRO A O 1
ATOM 1750 N N . MET A 1 235 ? -12.656 16.719 8.188 1 92.88 235 MET A N 1
ATOM 1751 C CA . MET A 1 235 ? -14.023 16.375 8.57 1 92.88 235 MET A CA 1
ATOM 1752 C C . MET A 1 235 ? -14.906 17.609 8.617 1 92.88 235 MET A C 1
ATOM 1754 O O . MET A 1 235 ? -15.523 17.906 9.648 1 92.88 235 MET A O 1
ATOM 1758 N N . PRO A 1 236 ? -15.117 18.25 7.508 1 93.69 236 PRO A N 1
ATOM 1759 C CA . PRO A 1 236 ? -15.883 19.5 7.5 1 93.69 236 PRO A CA 1
ATOM 1760 C C . PRO A 1 236 ? -17.328 19.312 7.945 1 93.69 236 PRO A C 1
ATOM 1762 O O . PRO A 1 236 ? -17.938 20.234 8.484 1 93.69 236 PRO A O 1
ATOM 1765 N N . THR A 1 237 ? -17.922 18.094 7.863 1 92.12 237 THR A N 1
ATOM 1766 C CA . THR A 1 237 ? -19.312 17.812 8.234 1 92.12 237 THR A CA 1
ATOM 1767 C C . THR A 1 237 ? -19.469 17.797 9.75 1 92.12 237 THR A C 1
ATOM 1769 O O . THR A 1 237 ? -20.578 17.922 10.258 1 92.12 237 THR A O 1
ATOM 1772 N N . TYR A 1 238 ? -18.391 17.75 10.414 1 93.75 238 TYR A N 1
ATOM 1773 C CA . TYR A 1 238 ? -18.453 17.672 11.867 1 93.75 238 TYR A CA 1
ATOM 1774 C C . TYR A 1 238 ? -17.828 18.891 12.516 1 93.75 238 TYR A C 1
ATOM 1776 O O . TYR A 1 238 ? -17.266 18.812 13.617 1 93.75 238 TYR A O 1
ATOM 1784 N N . ARG A 1 239 ? -17.922 19.953 11.898 1 93.62 239 ARG A N 1
ATOM 1785 C CA . ARG A 1 239 ? -17.344 21.203 12.375 1 93.62 239 ARG A CA 1
ATOM 1786 C C . ARG A 1 239 ? -17.984 21.656 13.688 1 93.62 239 ARG A C 1
ATOM 1788 O O . ARG A 1 239 ? -17.328 22.312 14.508 1 93.62 239 ARG A O 1
ATOM 1795 N N . ASP A 1 240 ? -19.219 21.234 13.953 1 94.12 240 ASP A N 1
ATOM 1796 C CA . ASP A 1 240 ? -19.969 21.672 15.125 1 94.12 240 ASP A CA 1
ATOM 1797 C C . ASP A 1 240 ? -19.625 20.828 16.344 1 94.12 240 ASP A C 1
ATOM 1799 O O . ASP A 1 240 ? -20.25 20.969 17.391 1 94.12 240 ASP A O 1
ATOM 1803 N N . TRP A 1 241 ? -18.672 20.016 16.188 1 94.44 241 TRP A N 1
ATOM 1804 C CA . TRP A 1 241 ? -18.281 19.156 17.297 1 94.44 241 TRP A CA 1
ATOM 1805 C C . TRP A 1 241 ? -16.938 19.578 17.875 1 94.44 241 TRP A C 1
ATOM 1807 O O . TRP A 1 241 ? -16.047 19.984 17.141 1 94.44 241 TRP A O 1
ATOM 1817 N N . TYR A 1 242 ? -16.844 19.562 19.156 1 94.25 242 TYR A N 1
ATOM 1818 C CA . TYR A 1 242 ? -15.594 19.891 19.844 1 94.25 242 TYR A CA 1
ATOM 1819 C C . TYR A 1 242 ? -14.703 18.656 19.984 1 94.25 242 TYR A C 1
ATOM 1821 O O . TYR A 1 242 ? -14.586 18.078 21.062 1 94.25 242 TYR A O 1
ATOM 1829 N N . ILE A 1 243 ? -14.117 18.297 18.906 1 91.94 243 ILE A N 1
ATOM 1830 C CA . ILE A 1 243 ? -13.25 17.125 18.812 1 91.94 243 ILE A CA 1
ATOM 1831 C C . ILE A 1 243 ? -12.016 17.469 17.984 1 91.94 243 ILE A C 1
ATOM 1833 O O . ILE A 1 243 ? -11.977 18.484 17.297 1 91.94 243 ILE A O 1
ATOM 1837 N N . ASP A 1 244 ? -10.984 16.688 18.141 1 90.94 244 ASP A N 1
ATOM 1838 C CA . ASP A 1 244 ? -9.812 16.766 17.281 1 90.94 244 ASP A CA 1
ATOM 1839 C C . ASP A 1 244 ? -10.078 16.094 15.93 1 90.94 244 ASP A C 1
ATOM 1841 O O . ASP A 1 244 ? -9.781 14.914 15.758 1 90.94 244 ASP A O 1
ATOM 1845 N N . ARG A 1 245 ? -10.523 16.828 15.023 1 92.62 245 ARG A N 1
ATOM 1846 C CA . ARG A 1 245 ? -10.945 16.297 13.734 1 92.62 245 ARG A CA 1
ATOM 1847 C C . ARG A 1 245 ? -9.742 15.828 12.922 1 92.62 245 ARG A C 1
ATOM 1849 O O . ARG A 1 245 ? -9.875 14.93 12.086 1 92.62 245 ARG A O 1
ATOM 1856 N N . GLU A 1 246 ? -8.578 16.422 13.133 1 88.5 246 GLU A N 1
ATOM 1857 C CA . GLU A 1 246 ? -7.383 16 12.414 1 88.5 246 GLU A CA 1
ATOM 1858 C C . GLU A 1 246 ? -6.973 14.586 12.805 1 88.5 246 GLU A C 1
ATOM 1860 O O . GLU A 1 246 ? -6.691 13.75 11.938 1 88.5 246 GLU A O 1
ATOM 1865 N N . ALA A 1 247 ? -6.992 14.266 14.016 1 87.12 247 ALA A N 1
ATOM 1866 C CA . ALA A 1 247 ? -6.629 12.945 14.508 1 87.12 247 ALA A CA 1
ATOM 1867 C C . ALA A 1 247 ? -7.707 11.914 14.172 1 87.12 247 ALA A C 1
ATOM 1869 O O . ALA A 1 247 ? -7.402 10.758 13.875 1 87.12 247 ALA A O 1
ATOM 1870 N N . LEU A 1 248 ? -8.906 12.367 14.258 1 92.75 248 LEU A N 1
ATOM 1871 C CA . LEU A 1 248 ? -10.023 11.43 14.125 1 92.75 248 LEU A CA 1
ATOM 1872 C C . LEU A 1 248 ? -10.328 11.164 12.656 1 92.75 248 LEU A C 1
ATOM 1874 O O . LEU A 1 248 ? -11 10.18 12.328 1 92.75 248 LEU A O 1
ATOM 1878 N N . SER A 1 249 ? -9.883 12.07 11.797 1 91.25 249 SER A N 1
ATOM 1879 C CA . SER A 1 249 ? -10.188 11.93 10.375 1 91.25 249 SER A CA 1
ATOM 1880 C C . SER A 1 249 ? -9.602 10.641 9.812 1 91.25 249 SER A C 1
ATOM 1882 O O . SER A 1 249 ? -10.141 10.07 8.859 1 91.25 249 SER A O 1
ATOM 1884 N N . ALA A 1 250 ? -8.578 10.141 10.422 1 88.69 250 ALA A N 1
ATOM 1885 C CA . ALA A 1 250 ? -7.891 8.961 9.906 1 88.69 250 ALA A CA 1
ATOM 1886 C C . ALA A 1 250 ? -8.406 7.688 10.562 1 88.69 250 ALA A C 1
ATOM 1888 O O . ALA A 1 250 ? -8.055 6.582 10.148 1 88.69 250 ALA A O 1
ATOM 1889 N N . ARG A 1 251 ? -9.203 7.773 11.562 1 90.25 251 ARG A N 1
ATOM 1890 C CA . ARG A 1 251 ? -9.539 6.625 12.398 1 90.25 251 ARG A CA 1
ATOM 1891 C C . ARG A 1 251 ? -10.734 5.867 11.836 1 90.25 251 ARG A C 1
ATOM 1893 O O . ARG A 1 251 ? -11.125 4.824 12.367 1 90.25 251 ARG A O 1
ATOM 1900 N N . GLY A 1 252 ? -11.312 6.203 10.805 1 88.81 252 GLY A N 1
ATOM 1901 C CA . GLY A 1 252 ? -12.422 5.492 10.188 1 88.81 252 GLY A CA 1
ATOM 1902 C C . GLY A 1 252 ? -13.75 5.754 10.875 1 88.81 252 GLY A C 1
ATOM 1903 O O . GLY A 1 252 ? -14.031 6.883 11.281 1 88.81 252 GLY A O 1
ATOM 1904 N N . GLY A 1 253 ? -14.641 4.648 11 1 90.19 253 GLY A N 1
ATOM 1905 C CA . GLY A 1 253 ? -15.961 4.785 11.609 1 90.19 253 GLY A CA 1
ATOM 1906 C C . GLY A 1 253 ? -15.961 4.512 13.102 1 90.19 253 GLY A C 1
ATOM 1907 O O . GLY A 1 253 ? -15.328 3.562 13.562 1 90.19 253 GLY A O 1
ATOM 1908 N N . PHE A 1 254 ? -16.578 5.355 13.867 1 90.75 254 PHE A N 1
ATOM 1909 C CA . PHE A 1 254 ? -16.688 5.156 15.312 1 90.75 254 PHE A CA 1
ATOM 1910 C C . PHE A 1 254 ? -17.891 5.887 15.875 1 90.75 254 PHE A C 1
ATOM 1912 O O . PHE A 1 254 ? -18.5 6.711 15.188 1 90.75 254 PHE A O 1
ATOM 1919 N N . ILE A 1 255 ? -18.328 5.473 17.078 1 89.94 255 ILE A N 1
ATOM 1920 C CA . ILE A 1 255 ? -19.391 6.117 17.844 1 89.94 255 ILE A CA 1
ATOM 1921 C C . ILE A 1 255 ? -18.844 6.559 19.203 1 89.94 255 ILE A C 1
ATOM 1923 O O . ILE A 1 255 ? -18.188 5.773 19.906 1 89.94 255 ILE A O 1
ATOM 1927 N N . ALA A 1 256 ? -18.969 7.785 19.516 1 91.5 256 ALA A N 1
ATOM 1928 C CA . ALA A 1 256 ? -18.484 8.336 20.766 1 91.5 256 ALA A CA 1
ATOM 1929 C C . ALA A 1 256 ? -19.359 9.492 21.25 1 91.5 256 ALA A C 1
ATOM 1931 O O . ALA A 1 256 ? -20.312 9.875 20.562 1 91.5 256 ALA A O 1
ATOM 1932 N N . ARG A 1 257 ? -19.141 9.883 22.453 1 91.25 257 ARG A N 1
ATOM 1933 C CA . ARG A 1 257 ? -19.797 11.055 23 1 91.25 257 ARG A CA 1
ATOM 1934 C C . ARG A 1 257 ? -18.875 12.273 22.969 1 91.25 257 ARG A C 1
ATOM 1936 O O . ARG A 1 257 ? -17.672 12.156 23.219 1 91.25 257 ARG A O 1
ATOM 1943 N N . ALA A 1 258 ? -19.406 13.352 22.578 1 92.75 258 ALA A N 1
ATOM 1944 C CA . ALA A 1 258 ? -18.625 14.586 22.516 1 92.75 258 ALA A CA 1
ATOM 1945 C C . ALA A 1 258 ? -19.531 15.805 22.641 1 92.75 258 ALA A C 1
ATOM 1947 O O . ALA A 1 258 ? -20.75 15.688 22.594 1 92.75 258 ALA A O 1
ATOM 1948 N N . VAL A 1 259 ? -18.922 16.891 22.891 1 94.44 259 VAL A N 1
ATOM 1949 C CA . VAL A 1 259 ? -19.641 18.156 23 1 94.44 259 VAL A CA 1
ATOM 1950 C C . VAL A 1 259 ? -20.031 18.672 21.625 1 94.44 259 VAL A C 1
ATOM 1952 O O . VAL A 1 259 ? -19.203 18.672 20.703 1 94.44 259 VAL A O 1
ATOM 1955 N N . ARG A 1 260 ? -21.281 19.016 21.453 1 95.31 260 ARG A N 1
ATOM 1956 C CA . ARG A 1 260 ? -21.797 19.562 20.188 1 95.31 260 ARG A CA 1
ATOM 1957 C C . ARG A 1 260 ? -22.188 21.031 20.359 1 95.31 260 ARG A C 1
ATOM 1959 O O . ARG A 1 260 ? -22.812 21.391 21.359 1 95.31 260 ARG A O 1
ATOM 1966 N N . PHE A 1 261 ? -21.734 21.844 19.406 1 96.69 261 PHE A N 1
ATOM 1967 C CA . PHE A 1 261 ? -22.094 23.25 19.391 1 96.69 261 PHE A CA 1
ATOM 1968 C C . PHE A 1 261 ? -23.406 23.469 18.625 1 96.69 261 PHE A C 1
ATOM 1970 O O . PHE A 1 261 ? -23.578 22.953 17.516 1 96.69 261 PHE A O 1
ATOM 1977 N N . GLN A 1 262 ? -24.328 24.062 19.234 1 96 262 GLN A N 1
ATOM 1978 C CA . GLN A 1 262 ? -25.5 24.562 18.547 1 96 262 GLN A CA 1
ATOM 1979 C C . GLN A 1 262 ? -25.375 26.062 18.25 1 96 262 GLN A C 1
ATOM 1981 O O . GLN A 1 262 ? -25.672 26.891 19.109 1 96 262 GLN A O 1
ATOM 1986 N N . THR A 1 263 ? -24.953 26.328 16.984 1 96.94 263 THR A N 1
ATOM 1987 C CA . THR A 1 263 ? -24.625 27.703 16.625 1 96.94 263 THR A CA 1
ATOM 1988 C C . THR A 1 263 ? -25.75 28.328 15.805 1 96.94 263 THR A C 1
ATOM 1990 O O . THR A 1 263 ? -26.266 27.703 14.883 1 96.94 263 THR A O 1
ATOM 1993 N N . SER A 1 264 ? -26.188 29.422 16.203 1 96.75 264 SER A N 1
ATOM 1994 C CA . SER A 1 264 ? -27.125 30.25 15.453 1 96.75 264 SER A CA 1
ATOM 1995 C C . SER A 1 264 ? -26.547 31.641 15.195 1 96.75 264 SER A C 1
ATOM 1997 O O . SER A 1 264 ? -26 32.281 16.094 1 96.75 264 SER A O 1
ATOM 1999 N N . VAL A 1 265 ? -26.547 32 13.906 1 97.44 265 VAL A N 1
ATOM 2000 C CA . VAL A 1 265 ? -26.031 33.312 13.516 1 97.44 265 VAL A CA 1
ATOM 2001 C C . VAL A 1 265 ? -27.125 34.125 12.828 1 97.44 265 VAL A C 1
ATOM 2003 O O . VAL A 1 265 ? -27.812 33.625 11.93 1 97.44 265 VAL A O 1
ATOM 2006 N N . SER A 1 266 ? -27.391 35.281 13.312 1 96.19 266 SER A N 1
ATOM 2007 C CA . SER A 1 266 ? -28.312 36.219 12.695 1 96.19 266 SER A CA 1
ATOM 2008 C C . SER A 1 266 ? -27.672 37.594 12.516 1 96.19 266 SER A C 1
ATOM 2010 O O . SER A 1 266 ? -27.172 38.188 13.469 1 96.19 266 SER A O 1
ATOM 2012 N N . CYS A 1 267 ? -27.719 38.062 11.289 1 96.62 267 CYS A N 1
ATOM 2013 C CA . CYS A 1 267 ? -27.078 39.344 10.984 1 96.62 267 CYS A CA 1
ATOM 2014 C C . CYS A 1 267 ? -28.109 40.406 10.625 1 96.62 267 CYS A C 1
ATOM 2016 O O . CYS A 1 267 ? -29.141 40.094 10 1 96.62 267 CYS A O 1
ATOM 2018 N N . SER A 1 268 ? -27.891 41.656 11.086 1 95.12 268 SER A N 1
ATOM 2019 C CA . SER A 1 268 ? -28.734 42.781 10.789 1 95.12 268 SER A CA 1
ATOM 2020 C C . SER A 1 268 ? -27.906 44.031 10.555 1 95.12 268 SER A C 1
ATOM 2022 O O . SER A 1 268 ? -26.766 44.125 11.023 1 95.12 268 SER A O 1
ATOM 2024 N N . PRO A 1 269 ? -28.375 44.969 9.734 1 94.69 269 PRO A N 1
ATOM 2025 C CA . PRO A 1 269 ? -27.641 46.219 9.539 1 94.69 269 PRO A CA 1
ATOM 2026 C C . PRO A 1 269 ? -27.359 46.938 10.844 1 94.69 269 PRO A C 1
ATOM 2028 O O . PRO A 1 269 ? -28.188 46.938 11.758 1 94.69 269 PRO A O 1
ATOM 2031 N N . HIS A 1 270 ? -26.188 47.531 10.945 1 94.31 270 HIS A N 1
ATOM 2032 C CA . HIS A 1 270 ? -25.734 48.219 12.164 1 94.31 270 HIS A CA 1
ATOM 2033 C C . HIS A 1 270 ? -25.172 49.594 11.852 1 94.31 270 HIS A C 1
ATOM 2035 O O . HIS A 1 270 ? -24.469 49.781 10.852 1 94.31 270 HIS A O 1
ATOM 2041 N N . ARG A 1 271 ? -25.516 50.594 12.68 1 90.88 271 ARG A N 1
ATOM 2042 C CA . ARG A 1 271 ? -24.953 51.938 12.555 1 90.88 271 ARG A CA 1
ATOM 2043 C C . ARG A 1 271 ? -23.734 52.094 13.461 1 90.88 271 ARG A C 1
ATOM 2045 O O . ARG A 1 271 ? -23.828 51.906 14.672 1 90.88 271 ARG A O 1
ATOM 2052 N N . LEU A 1 272 ? -22.641 52.469 12.938 1 93.06 272 LEU A N 1
ATOM 2053 C CA . LEU A 1 272 ? -21.391 52.625 13.664 1 93.06 272 LEU A CA 1
ATOM 2054 C C . LEU A 1 272 ? -21.391 53.906 14.492 1 93.06 272 LEU A C 1
ATOM 2056 O O . LEU A 1 272 ? -21.906 54.938 14.047 1 93.06 272 LEU A O 1
ATOM 2060 N N . GLN A 1 273 ? -20.969 53.812 15.703 1 90.19 273 GLN A N 1
ATOM 2061 C CA . GLN A 1 273 ? -20.797 54.969 16.562 1 90.19 273 GLN A CA 1
ATOM 2062 C C . GLN A 1 273 ? -19.328 55.312 16.766 1 90.19 273 GLN A C 1
ATOM 2064 O O . GLN A 1 273 ? -18.688 54.781 17.688 1 90.19 273 GLN A O 1
ATOM 2069 N N . GLN A 1 274 ? -18.891 56.25 16 1 92.94 274 GLN A N 1
ATOM 2070 C CA . GLN A 1 274 ? -17.5 56.656 16.078 1 92.94 274 GLN A CA 1
ATOM 2071 C C . GLN A 1 274 ? -17.281 57.625 17.25 1 92.94 274 GLN A C 1
ATOM 2073 O O . GLN A 1 274 ? -18.125 58.469 17.547 1 92.94 274 GLN A O 1
ATOM 2078 N N . VAL A 1 275 ? -16.156 57.438 17.891 1 92.81 275 VAL A N 1
ATOM 2079 C CA . VAL A 1 275 ? -15.82 58.281 19.031 1 92.81 275 VAL A CA 1
ATOM 2080 C C . VAL A 1 275 ? -15.438 59.688 18.562 1 92.81 275 VAL A C 1
ATOM 2082 O O . VAL A 1 275 ? -14.562 59.812 17.703 1 92.81 275 VAL A O 1
ATOM 2085 N N . ASN A 1 276 ? -16.156 60.656 19.016 1 88.88 276 ASN A N 1
ATOM 2086 C CA . ASN A 1 276 ? -15.852 62.062 18.766 1 88.88 276 ASN A CA 1
ATOM 2087 C C . ASN A 1 276 ? -15.461 62.781 20.062 1 88.88 276 ASN A C 1
ATOM 2089 O O . ASN A 1 276 ? -16.297 62.969 20.938 1 88.88 276 ASN A O 1
ATOM 2093 N N . ARG A 1 277 ? -14.211 62.969 20.188 1 85 277 ARG A N 1
ATOM 2094 C CA . ARG A 1 277 ? -13.711 63.719 21.344 1 85 277 ARG A CA 1
ATOM 2095 C C . ARG A 1 277 ? -13.039 65 20.922 1 85 277 ARG A C 1
ATOM 2097 O O . ARG A 1 277 ? -12.219 65 20 1 85 277 ARG A O 1
ATOM 2104 N N . ASP A 1 278 ? -13.367 66.188 21.688 1 86.94 278 ASP A N 1
ATOM 2105 C CA . ASP A 1 278 ? -12.805 67.562 21.453 1 86.94 278 ASP A CA 1
ATOM 2106 C C . ASP A 1 278 ? -12.953 67.938 20 1 86.94 278 ASP A C 1
ATOM 2108 O O . ASP A 1 278 ? -12.016 68.5 19.391 1 86.94 278 ASP A O 1
ATOM 2112 N N . ASN A 1 279 ? -14 67.625 19.391 1 80.88 279 ASN A N 1
ATOM 2113 C CA . ASN A 1 279 ? -14.367 68 18.031 1 80.88 279 ASN A CA 1
ATOM 2114 C C . ASN A 1 279 ? -13.469 67.312 17 1 80.88 279 ASN A C 1
ATOM 2116 O O . ASN A 1 279 ? -13.242 67.875 15.914 1 80.88 279 ASN A O 1
ATOM 2120 N N . ALA A 1 280 ? -12.891 66.25 17.453 1 87.25 280 ALA A N 1
ATOM 2121 C CA . ALA A 1 280 ? -12.094 65.5 16.516 1 87.25 280 ALA A CA 1
ATOM 2122 C C . ALA A 1 280 ? -12.555 64.062 16.484 1 87.25 280 ALA A C 1
ATOM 2124 O O . ALA A 1 280 ? -12.859 63.438 17.531 1 87.25 280 ALA A O 1
ATOM 2125 N N . TRP A 1 281 ? -12.742 63.594 15.242 1 87.56 281 TRP A N 1
ATOM 2126 C CA . TRP A 1 281 ? -13.125 62.219 15.062 1 87.56 281 TRP A CA 1
ATOM 2127 C C . TRP A 1 281 ? -11.914 61.281 15.203 1 87.56 281 TRP A C 1
ATOM 2129 O O . TRP A 1 281 ? -10.891 61.5 14.547 1 87.56 281 TRP A O 1
ATOM 2139 N N . TRP A 1 282 ? -12.055 60.281 16.078 1 89.12 282 TRP A N 1
ATOM 2140 C CA . TRP A 1 282 ? -10.969 59.344 16.344 1 89.12 282 TRP A CA 1
ATOM 2141 C C . TRP A 1 282 ? -11.164 58.062 15.57 1 89.12 282 TRP A C 1
ATOM 2143 O O . TRP A 1 282 ? -12.273 57.781 15.102 1 89.12 282 TRP A O 1
ATOM 2153 N N . ASN A 1 283 ? -10.086 57.344 15.398 1 90.12 283 ASN A N 1
ATOM 2154 C CA . ASN A 1 283 ? -10.156 56.031 14.789 1 90.12 283 ASN A CA 1
ATOM 2155 C C . ASN A 1 283 ? -10.609 54.969 15.789 1 90.12 283 ASN A C 1
ATOM 2157 O O . ASN A 1 283 ? -9.961 53.938 15.945 1 90.12 283 ASN A O 1
ATOM 2161 N N . ALA A 1 284 ? -11.633 55.281 16.562 1 93.25 284 ALA A N 1
ATOM 2162 C CA . ALA A 1 284 ? -12.156 54.406 17.609 1 93.25 284 ALA A CA 1
ATOM 2163 C C . ALA A 1 284 ? -13.68 54.344 17.562 1 93.25 284 ALA A C 1
ATOM 2165 O O . ALA A 1 284 ? -14.336 55.312 17.156 1 93.25 284 ALA A O 1
ATOM 2166 N N . PHE A 1 285 ? -14.203 53.25 17.891 1 93.88 285 PHE A N 1
ATOM 2167 C CA . PHE A 1 285 ? -15.641 53.031 17.938 1 93.88 285 PHE A CA 1
ATOM 2168 C C . PHE A 1 285 ? -16.078 52.562 19.312 1 93.88 285 PHE A C 1
ATOM 2170 O O . PHE A 1 285 ? -15.336 51.875 20 1 93.88 285 PHE A O 1
ATOM 2177 N N . LEU A 1 286 ? -17.219 52.938 19.703 1 91.88 286 LEU A N 1
ATOM 2178 C CA . LEU A 1 286 ? -17.75 52.594 21.016 1 91.88 286 LEU A CA 1
ATOM 2179 C C . LEU A 1 286 ? -18.312 51.156 21 1 91.88 286 LEU A C 1
ATOM 2181 O O . LEU A 1 286 ? -18.859 50.719 20 1 91.88 286 LEU A O 1
ATOM 2185 N N . THR A 1 287 ? -18.109 50.469 22.062 1 91.38 287 THR A N 1
ATOM 2186 C CA . THR A 1 287 ? -18.672 49.156 22.266 1 91.38 287 THR A CA 1
ATOM 2187 C C . THR A 1 287 ? -19.359 49.062 23.625 1 91.38 287 THR A C 1
ATOM 2189 O O . THR A 1 287 ? -19.156 49.906 24.484 1 91.38 287 THR A O 1
ATOM 2192 N N . ASN A 1 288 ? -20.203 48.125 23.844 1 87.56 288 ASN A N 1
ATOM 2193 C CA . ASN A 1 288 ? -20.906 47.875 25.094 1 87.56 288 ASN A CA 1
ATOM 2194 C C . ASN A 1 288 ? -20.359 46.656 25.812 1 87.56 288 ASN A C 1
ATOM 2196 O O . ASN A 1 288 ? -21.109 45.938 26.469 1 87.56 288 ASN A O 1
ATOM 2200 N N . MET A 1 289 ? -19.094 46.344 25.594 1 85.88 289 MET A N 1
ATOM 2201 C CA . MET A 1 289 ? -18.484 45.156 26.172 1 85.88 289 MET A CA 1
ATOM 2202 C C . MET A 1 289 ? -18.328 45.312 27.672 1 85.88 289 MET A C 1
ATOM 2204 O O . MET A 1 289 ? -18.266 44.312 28.406 1 85.88 289 MET A O 1
ATOM 2208 N N . THR A 1 290 ? -18.109 46.562 28.188 1 67.25 290 THR A N 1
ATOM 2209 C CA . THR A 1 290 ? -17.906 46.844 29.609 1 67.25 290 THR A CA 1
ATOM 2210 C C . THR A 1 290 ? -19.219 46.719 30.375 1 67.25 290 THR A C 1
ATOM 2212 O O . THR A 1 290 ? -19.219 46.562 31.594 1 67.25 290 THR A O 1
ATOM 2215 N N . ARG A 1 291 ? -20.391 47.031 29.828 1 55.66 291 ARG A N 1
ATOM 2216 C CA . ARG A 1 291 ? -21.656 47.188 30.516 1 55.66 291 ARG A CA 1
ATOM 2217 C C . ARG A 1 291 ? -22.281 45.812 30.812 1 55.66 291 ARG A C 1
ATOM 2219 O O . ARG A 1 291 ? -23.328 45.719 31.438 1 55.66 291 ARG A O 1
ATOM 2226 N N . THR A 1 292 ? -21.859 44.781 30.281 1 51.56 292 THR A N 1
ATOM 2227 C CA . THR A 1 292 ? -22.656 43.562 30.422 1 51.56 292 THR A CA 1
ATOM 2228 C C . THR A 1 292 ? -22.516 42.969 31.812 1 51.56 292 THR A C 1
ATOM 2230 O O . THR A 1 292 ? -21.391 42.75 32.312 1 51.56 292 THR A O 1
ATOM 2233 N N . SER A 1 293 ? -23.469 43.219 32.688 1 44.94 293 SER A N 1
ATOM 2234 C CA . SER A 1 293 ? -23.75 42.938 34.094 1 44.94 293 SER A CA 1
ATOM 2235 C C . SER A 1 293 ? -23.297 41.531 34.469 1 44.94 293 SER A C 1
ATOM 2237 O O . SER A 1 293 ? -22.953 41.25 35.625 1 44.94 293 SER A O 1
ATOM 2239 N N . ASN A 1 294 ? -23.859 40.469 33.812 1 43.91 294 ASN A N 1
ATOM 2240 C CA . ASN A 1 294 ? -23.969 39.156 34.406 1 43.91 294 ASN A CA 1
ATOM 2241 C C . ASN A 1 294 ? -22.609 38.469 34.594 1 43.91 294 ASN A C 1
ATOM 2243 O O . ASN A 1 294 ? -22.531 37.25 34.656 1 43.91 294 ASN A O 1
ATOM 2247 N N . SER A 1 295 ? -21.688 38.906 34.031 1 42.41 295 SER A N 1
ATOM 2248 C CA . SER A 1 295 ? -20.484 38.188 34.438 1 42.41 295 SER A CA 1
ATOM 2249 C C . SER A 1 295 ? -20.297 38.219 35.969 1 42.41 295 SER A C 1
ATOM 2251 O O . SER A 1 295 ? -20.359 39.281 36.562 1 42.41 295 SER A O 1
ATOM 2253 N N . THR A 1 296 ? -20.812 37.312 36.719 1 39.84 296 THR A N 1
ATOM 2254 C CA . THR A 1 296 ? -20.562 37.219 38.156 1 39.84 296 THR A CA 1
ATOM 2255 C C . THR A 1 296 ? -19.312 38 38.531 1 39.84 296 THR A C 1
ATOM 2257 O O . THR A 1 296 ? -18.547 38.438 37.656 1 39.84 296 THR A O 1
ATOM 2260 N N . GLY A 1 297 ? -18.75 37.531 39.938 1 36.44 297 GLY A N 1
ATOM 2261 C CA . GLY A 1 297 ? -17.703 38 40.844 1 36.44 297 GLY A CA 1
ATOM 2262 C C . GLY A 1 297 ? -16.469 38.5 40.094 1 36.44 297 GLY A C 1
ATOM 2263 O O . GLY A 1 297 ? -15.438 38.781 40.75 1 36.44 297 GLY A O 1
ATOM 2264 N N . ALA A 1 298 ? -16.141 37.781 39.156 1 39.66 298 ALA A N 1
ATOM 2265 C CA . ALA A 1 298 ? -14.789 38.25 38.875 1 39.66 298 ALA A CA 1
ATOM 2266 C C . ALA A 1 298 ? -14.797 39.75 38.562 1 39.66 298 ALA A C 1
ATOM 2268 O O . ALA A 1 298 ? -15.805 40.281 38.062 1 39.66 298 ALA A O 1
ATOM 2269 N N . GLY A 1 299 ? -13.984 40.594 39 1 37.62 299 GLY A N 1
ATOM 2270 C CA . GLY A 1 299 ? -13.578 42 38.906 1 37.62 299 GLY A CA 1
ATOM 2271 C C . GLY A 1 299 ? -14.031 42.656 37.625 1 37.62 299 GLY A C 1
ATOM 2272 O O . GLY A 1 299 ? -14.461 41.969 36.688 1 37.62 299 GLY A O 1
ATOM 2273 N N . GLU A 1 300 ? -14.492 44.094 37.531 1 44.22 300 GLU A N 1
ATOM 2274 C CA . GLU A 1 300 ? -14.531 45.094 36.5 1 44.22 300 GLU A CA 1
ATOM 2275 C C . GLU A 1 300 ? -13.82 44.594 35.219 1 44.22 300 GLU A C 1
ATOM 2277 O O . GLU A 1 300 ? -12.594 44.562 35.188 1 44.22 300 GLU A O 1
ATOM 2282 N N . ARG A 1 301 ? -14.273 43.688 34.625 1 53.16 301 ARG A N 1
ATOM 2283 C CA . ARG A 1 301 ? -13.68 43.062 33.438 1 53.16 301 ARG A CA 1
ATOM 2284 C C . ARG A 1 301 ? -13.094 44.094 32.5 1 53.16 301 ARG A C 1
ATOM 2286 O O . ARG A 1 301 ? -13.719 45.125 32.219 1 53.16 301 ARG A O 1
ATOM 2293 N N . ASN A 1 302 ? -12.023 44 32.25 1 64.94 302 ASN A N 1
ATOM 2294 C CA . ASN A 1 302 ? -10.961 44.812 31.656 1 64.94 302 ASN A CA 1
ATOM 2295 C C . ASN A 1 302 ? -11.125 44.906 30.141 1 64.94 302 ASN A C 1
ATOM 2297 O O . ASN A 1 302 ? -10.141 44.969 29.406 1 64.94 302 ASN A O 1
ATOM 2301 N N . SER A 1 303 ? -12.609 44.812 29.75 1 79.75 303 SER A N 1
ATOM 2302 C CA . SER A 1 303 ? -12.727 45.125 28.328 1 79.75 303 SER A CA 1
ATOM 2303 C C . SER A 1 303 ? -12.812 46.625 28.109 1 79.75 303 SER A C 1
ATOM 2305 O O . SER A 1 303 ? -13.383 47.375 28.922 1 79.75 303 SER A O 1
ATOM 2307 N N . SER A 1 304 ? -12.32 47 27.125 1 83.12 304 SER A N 1
ATOM 2308 C CA . SER A 1 304 ? -12.297 48.438 26.797 1 83.12 304 SER A CA 1
ATOM 2309 C C . SER A 1 304 ? -13.641 48.875 26.234 1 83.12 304 SER A C 1
ATOM 2311 O O . SER A 1 304 ? -14.328 48.125 25.547 1 83.12 304 SER A O 1
ATOM 2313 N N . ALA A 1 305 ? -14.008 50.094 26.547 1 87.5 305 ALA A N 1
ATOM 2314 C CA . ALA A 1 305 ? -15.258 50.656 26.062 1 87.5 305 ALA A CA 1
ATOM 2315 C C . ALA A 1 305 ? -15.117 51.156 24.625 1 87.5 305 ALA A C 1
ATOM 2317 O O . ALA A 1 305 ? -16.125 51.438 23.969 1 87.5 305 ALA A O 1
ATOM 2318 N N . GLU A 1 306 ? -13.938 51.219 24.141 1 91.25 306 GLU A N 1
ATOM 2319 C CA . GLU A 1 306 ? -13.68 51.625 22.766 1 91.25 306 GLU A CA 1
ATOM 2320 C C . GLU A 1 306 ? -12.695 50.688 22.094 1 91.25 306 GLU A C 1
ATOM 2322 O O . GLU A 1 306 ? -11.898 50.031 22.75 1 91.25 306 GLU A O 1
ATOM 2327 N N . VAL A 1 307 ? -12.922 50.562 20.844 1 92.19 307 VAL A N 1
ATOM 2328 C CA . VAL A 1 307 ? -11.992 49.75 20.047 1 92.19 307 VAL A CA 1
ATOM 2329 C C . VAL A 1 307 ? -11.352 50.625 18.969 1 92.19 307 VAL A C 1
ATOM 2331 O O . VAL A 1 307 ? -12.008 51.5 18.391 1 92.19 307 VAL A O 1
ATOM 2334 N N . TRP A 1 308 ? -10.07 50.438 18.812 1 91.5 308 TRP A N 1
ATOM 2335 C CA . TRP A 1 308 ? -9.328 51.188 17.812 1 91.5 308 TRP A CA 1
ATOM 2336 C C . TRP A 1 308 ? -9.25 50.406 16.5 1 91.5 308 TRP A C 1
ATOM 2338 O O . TRP A 1 308 ? -9.07 49.188 16.5 1 91.5 308 TRP A O 1
ATOM 2348 N N . VAL A 1 309 ? -9.477 51.094 15.359 1 91.38 309 VAL A N 1
ATOM 2349 C CA . VAL A 1 309 ? -9.43 50.469 14.039 1 91.38 309 VAL A CA 1
ATOM 2350 C C . VAL A 1 309 ? -8.383 51.188 13.18 1 91.38 309 VAL A C 1
ATOM 2352 O O . VAL A 1 309 ? -8.188 52.406 13.289 1 91.38 309 VAL A O 1
ATOM 2355 N N . ARG A 1 310 ? -7.727 50.406 12.367 1 86 310 ARG A N 1
ATOM 2356 C CA . ARG A 1 310 ? -6.754 50.938 11.43 1 86 310 ARG A CA 1
ATOM 2357 C C . ARG A 1 310 ? -7.445 51.594 10.234 1 86 310 ARG A C 1
ATOM 2359 O O . ARG A 1 310 ? -8.414 51.062 9.703 1 86 310 ARG A O 1
ATOM 2366 N N . PRO A 1 311 ? -6.891 52.75 9.883 1 87.75 311 PRO A N 1
ATOM 2367 C CA . PRO A 1 311 ? -7.531 53.406 8.758 1 87.75 311 PRO A CA 1
ATOM 2368 C C . PRO A 1 311 ? -7.133 52.812 7.406 1 87.75 311 PRO A C 1
ATOM 2370 O O . PRO A 1 311 ? -6.496 53.5 6.594 1 87.75 311 PRO A O 1
ATOM 2373 N N . GLN A 1 312 ? -7.523 51.688 7.121 1 86.25 312 GLN A N 1
ATOM 2374 C CA . GLN A 1 312 ? -7.324 51 5.848 1 86.25 312 GLN A CA 1
ATOM 2375 C C . GLN A 1 312 ? -8.648 50.5 5.273 1 86.25 312 GLN A C 1
ATOM 2377 O O . GLN A 1 312 ? -9.523 50.062 6.016 1 86.25 312 GLN A O 1
ATOM 2382 N N . ALA A 1 313 ? -8.75 50.594 3.953 1 88.94 313 ALA A N 1
ATOM 2383 C CA . ALA A 1 313 ? -9.992 50.25 3.273 1 88.94 313 ALA A CA 1
ATOM 2384 C C . ALA A 1 313 ? -10.18 48.75 3.217 1 88.94 313 ALA A C 1
ATOM 2386 O O . ALA A 1 313 ? -10.047 48.125 2.152 1 88.94 313 ALA A O 1
ATOM 2387 N N . GLN A 1 314 ? -10.492 48.125 4.328 1 92.38 314 GLN A N 1
ATOM 2388 C CA . GLN A 1 314 ? -10.711 46.688 4.422 1 92.38 314 GLN A CA 1
ATOM 2389 C C . GLN A 1 314 ? -11.75 46.344 5.492 1 92.38 314 GLN A C 1
ATOM 2391 O O . GLN A 1 314 ? -12.297 47.25 6.129 1 92.38 314 GLN A O 1
ATOM 2396 N N . LEU A 1 315 ? -12.008 45.062 5.605 1 94.19 315 LEU A N 1
ATOM 2397 C CA . LEU A 1 315 ? -12.977 44.562 6.578 1 94.19 315 LEU A CA 1
ATOM 2398 C C . LEU A 1 315 ? -12.352 44.469 7.965 1 94.19 315 LEU A C 1
ATOM 2400 O O . LEU A 1 315 ? -11.219 44 8.109 1 94.19 315 LEU A O 1
ATOM 2404 N N . THR A 1 316 ? -13.008 45 8.938 1 94.19 316 THR A N 1
ATOM 2405 C CA . THR A 1 316 ? -12.625 44.844 10.336 1 94.19 316 THR A CA 1
ATOM 2406 C C . THR A 1 316 ? -13.82 44.375 11.172 1 94.19 316 THR A C 1
ATOM 2408 O O . THR A 1 316 ? -14.938 44.312 10.672 1 94.19 316 THR A O 1
ATOM 2411 N N . LEU A 1 317 ? -13.547 43.938 12.297 1 96 317 LEU A N 1
ATOM 2412 C CA . LEU A 1 317 ? -14.617 43.438 13.156 1 96 317 LEU A CA 1
ATOM 2413 C C . LEU A 1 317 ? -14.242 43.594 14.633 1 96 317 LEU A C 1
ATOM 2415 O O . LEU A 1 317 ? -13.062 43.719 14.961 1 96 317 LEU A O 1
ATOM 2419 N N . TRP A 1 318 ? -15.188 43.75 15.477 1 95.19 318 TRP A N 1
ATOM 2420 C CA . TRP A 1 318 ? -15.023 43.781 16.922 1 95.19 318 TRP A CA 1
ATOM 2421 C C . TRP A 1 318 ? -16.281 43.281 17.625 1 95.19 318 TRP A C 1
ATOM 2423 O O . TRP A 1 318 ? -17.328 43.094 16.984 1 95.19 318 TRP A O 1
ATOM 2433 N N . ALA A 1 319 ? -16.109 42.875 18.875 1 94.94 319 ALA A N 1
ATOM 2434 C CA . ALA A 1 319 ? -17.266 42.5 19.688 1 94.94 319 ALA A CA 1
ATOM 2435 C C . ALA A 1 319 ? -17.938 43.719 20.312 1 94.94 319 ALA A C 1
ATOM 2437 O O . ALA A 1 319 ? -17.266 44.562 20.906 1 94.94 319 ALA A O 1
ATOM 2438 N N . ASN A 1 320 ? -19.203 43.812 20.109 1 94.69 320 ASN A N 1
ATOM 2439 C CA . ASN A 1 320 ? -19.953 44.938 20.656 1 94.69 320 ASN A CA 1
ATOM 2440 C C . ASN A 1 320 ? -20.453 44.656 22.062 1 94.69 320 ASN A C 1
ATOM 2442 O O . ASN A 1 320 ? -20.438 45.531 22.922 1 94.69 320 ASN A O 1
ATOM 2446 N N . ASP A 1 321 ? -21.016 43.562 22.25 1 92.38 321 ASP A N 1
ATOM 2447 C CA . ASP A 1 321 ? -21.531 43.156 23.547 1 92.38 321 ASP A CA 1
ATOM 2448 C C . ASP A 1 321 ? -21.656 41.625 23.625 1 92.38 321 ASP A C 1
ATOM 2450 O O . ASP A 1 321 ? -21.484 40.938 22.625 1 92.38 321 ASP A O 1
ATOM 2454 N N . PHE A 1 322 ? -21.859 41.125 24.797 1 92.94 322 PHE A N 1
ATOM 2455 C CA . PHE A 1 322 ? -22.109 39.688 25.016 1 92.94 322 PHE A CA 1
ATOM 2456 C C . PHE A 1 322 ? -23.094 39.5 26.141 1 92.94 322 PHE A C 1
ATOM 2458 O O . PHE A 1 322 ? -23.281 40.375 26.984 1 92.94 322 PHE A O 1
ATOM 2465 N N . ASP A 1 323 ? -23.812 38.406 26.125 1 90.94 323 ASP A N 1
ATOM 2466 C CA . ASP A 1 323 ? -24.797 38.031 27.125 1 90.94 323 ASP A CA 1
ATOM 2467 C C . ASP A 1 323 ? -24.766 36.531 27.391 1 90.94 323 ASP A C 1
ATOM 2469 O O . ASP A 1 323 ? -24.688 35.719 26.438 1 90.94 323 ASP A O 1
ATOM 2473 N N . PHE A 1 324 ? -24.688 36.156 28.734 1 92.06 324 PHE A N 1
ATOM 2474 C CA . PHE A 1 324 ? -24.844 34.75 29.094 1 92.06 324 PHE A CA 1
ATOM 2475 C C . PHE A 1 324 ? -26.328 34.406 29.188 1 92.06 324 PHE A C 1
ATOM 2477 O O . PHE A 1 324 ? -26.938 34.531 30.25 1 92.06 324 PHE A O 1
ATOM 2484 N N . VAL A 1 325 ? -26.844 33.906 28.141 1 92 325 VAL A N 1
ATOM 2485 C CA . VAL A 1 325 ? -28.266 33.625 28.016 1 92 325 VAL A CA 1
ATOM 2486 C C . VAL A 1 325 ? -28.688 32.531 29.016 1 92 325 VAL A C 1
ATOM 2488 O O . VAL A 1 325 ? -29.766 32.594 29.594 1 92 325 VAL A O 1
ATOM 2491 N N . SER A 1 326 ? -27.938 31.469 29.109 1 91.5 326 SER A N 1
ATOM 2492 C CA . SER A 1 326 ? -28.125 30.375 30.062 1 91.5 326 SER A CA 1
ATOM 2493 C C . SER A 1 326 ? -26.781 29.828 30.547 1 91.5 326 SER A C 1
ATOM 2495 O O . SER A 1 326 ? -25.734 30.375 30.219 1 91.5 326 SER A O 1
ATOM 2497 N N . ASP A 1 327 ? -26.859 28.812 31.359 1 88.75 327 ASP A N 1
ATOM 2498 C CA . ASP A 1 327 ? -25.641 28.234 31.922 1 88.75 327 ASP A CA 1
ATOM 2499 C C . ASP A 1 327 ? -24.797 27.578 30.828 1 88.75 327 ASP A C 1
ATOM 2501 O O . ASP A 1 327 ? -23.594 27.359 31.031 1 88.75 327 ASP A O 1
ATOM 2505 N N . ARG A 1 328 ? -25.469 27.359 29.688 1 92.56 328 ARG A N 1
ATOM 2506 C CA . ARG A 1 328 ? -24.734 26.672 28.641 1 92.56 328 ARG A CA 1
ATOM 2507 C C . ARG A 1 328 ? -24.938 27.344 27.281 1 92.56 328 ARG A C 1
ATOM 2509 O O . ARG A 1 328 ? -24.812 26.703 26.234 1 92.56 328 ARG A O 1
ATOM 2516 N N . ARG A 1 329 ? -25.328 28.547 27.328 1 95.19 329 ARG A N 1
ATOM 2517 C CA . ARG A 1 329 ? -25.562 29.312 26.109 1 95.19 329 ARG A CA 1
ATOM 2518 C C . ARG A 1 329 ? -25.047 30.734 26.234 1 95.19 329 ARG A C 1
ATOM 2520 O O . ARG A 1 329 ? -25.328 31.422 27.234 1 95.19 329 ARG A O 1
ATOM 2527 N N . THR A 1 330 ? -24.266 31.156 25.312 1 95.25 330 THR A N 1
ATOM 2528 C CA . THR A 1 330 ? -23.703 32.5 25.281 1 95.25 330 THR A CA 1
ATOM 2529 C C . THR A 1 330 ? -23.984 33.156 23.938 1 95.25 330 THR A C 1
ATOM 2531 O O . THR A 1 330 ? -23.938 32.5 22.891 1 95.25 330 THR A O 1
ATOM 2534 N N . ARG A 1 331 ? -24.328 34.375 23.953 1 96.06 331 ARG A N 1
ATOM 2535 C CA . ARG A 1 331 ? -24.562 35.156 22.75 1 96.06 331 ARG A CA 1
ATOM 2536 C C . ARG A 1 331 ? -23.656 36.406 22.703 1 96.06 331 ARG A C 1
ATOM 2538 O O . ARG A 1 331 ? -23.453 37.062 23.719 1 96.06 331 ARG A O 1
ATOM 2545 N N . THR A 1 332 ? -23 36.625 21.594 1 96.25 332 THR A N 1
ATOM 2546 C CA . THR A 1 332 ? -22.188 37.812 21.375 1 96.25 332 THR A CA 1
ATOM 2547 C C . THR A 1 332 ? -22.594 38.5 20.078 1 96.25 332 THR A C 1
ATOM 2549 O O . THR A 1 332 ? -22.922 37.875 19.078 1 96.25 332 THR A O 1
ATOM 2552 N N . THR A 1 333 ? -22.609 39.812 20.141 1 96.56 333 THR A N 1
ATOM 2553 C CA . THR A 1 333 ? -22.859 40.594 18.938 1 96.56 333 THR A CA 1
ATOM 2554 C C . THR A 1 333 ? -21.547 41.094 18.328 1 96.56 333 THR A C 1
ATOM 2556 O O . THR A 1 333 ? -20.812 41.844 18.953 1 96.56 333 THR A O 1
ATOM 2559 N N . LEU A 1 334 ? -21.281 40.562 17.203 1 97.75 334 LEU A N 1
ATOM 2560 C CA . LEU A 1 334 ? -20.094 40.969 16.469 1 97.75 334 LEU A CA 1
ATOM 2561 C C . LEU A 1 334 ? -20.438 42.031 15.422 1 97.75 334 LEU A C 1
ATOM 2563 O O . LEU A 1 334 ? -21.422 41.906 14.711 1 97.75 334 LEU A O 1
ATOM 2567 N N . VAL A 1 335 ? -19.625 43.062 15.367 1 97.31 335 VAL A N 1
ATOM 2568 C CA . VAL A 1 335 ? -19.812 44.094 14.375 1 97.31 335 VAL A CA 1
ATOM 2569 C C . VAL A 1 335 ? -18.75 44 13.289 1 97.31 335 VAL A C 1
ATOM 2571 O O . VAL A 1 335 ? -17.547 44.031 13.578 1 97.31 335 VAL A O 1
ATOM 2574 N N . PHE A 1 336 ? -19.266 43.781 12.102 1 97.56 336 PHE A N 1
ATOM 2575 C CA . PHE A 1 336 ? -18.422 43.812 10.922 1 97.56 336 PHE A CA 1
ATOM 2576 C C . PHE A 1 336 ? -18.516 45.156 10.203 1 97.56 336 PHE A C 1
ATOM 2578 O O . PHE A 1 336 ? -19.609 45.656 9.969 1 97.56 336 PHE A O 1
ATOM 2585 N N . ALA A 1 337 ? -17.375 45.719 9.914 1 96.62 337 ALA A N 1
ATOM 2586 C CA . ALA A 1 337 ? -17.359 47 9.227 1 96.62 337 ALA A CA 1
ATOM 2587 C C . ALA A 1 337 ? -16.438 46.938 8.008 1 96.62 337 ALA A C 1
ATOM 2589 O O . ALA A 1 337 ? -15.242 46.656 8.133 1 96.62 337 ALA A O 1
ATOM 2590 N N . ALA A 1 338 ? -17.031 47.156 6.902 1 95.5 338 ALA A N 1
ATOM 2591 C CA . ALA A 1 338 ? -16.25 47.344 5.68 1 95.5 338 ALA A CA 1
ATOM 2592 C C . ALA A 1 338 ? -15.93 48.812 5.43 1 95.5 338 ALA A C 1
ATOM 2594 O O . ALA A 1 338 ? -16.797 49.562 5.008 1 95.5 338 ALA A O 1
ATOM 2595 N N . LEU A 1 339 ? -14.641 49.156 5.672 1 93.44 339 LEU A N 1
ATOM 2596 C CA . LEU A 1 339 ? -14.227 50.531 5.477 1 93.44 339 LEU A CA 1
ATOM 2597 C C . LEU A 1 339 ? -14.008 50.844 3.996 1 93.44 339 LEU A C 1
ATOM 2599 O O . LEU A 1 339 ? -13.203 50.188 3.336 1 93.44 339 LEU A O 1
ATOM 2603 N N . ASN A 1 340 ? -14.68 51.844 3.479 1 91.62 340 ASN A N 1
ATOM 2604 C CA . ASN A 1 340 ? -14.688 52.156 2.057 1 91.62 340 ASN A CA 1
ATOM 2605 C C . ASN A 1 340 ? -15.07 50.969 1.207 1 91.62 340 ASN A C 1
ATOM 2607 O O . ASN A 1 340 ? -14.469 50.719 0.161 1 91.62 340 ASN A O 1
ATOM 2611 N N . GLY A 1 341 ? -15.867 50.125 1.792 1 92.88 341 GLY A N 1
ATOM 2612 C CA . GLY A 1 341 ? -16.391 48.938 1.137 1 92.88 341 GLY A CA 1
ATOM 2613 C C . GLY A 1 341 ? -17.875 48.75 1.336 1 92.88 341 GLY A C 1
ATOM 2614 O O . GLY A 1 341 ? -18.578 49.656 1.764 1 92.88 341 GLY A O 1
ATOM 2615 N N . THR A 1 342 ? -18.266 47.562 0.898 1 92.88 342 THR A N 1
ATOM 2616 C CA . THR A 1 342 ? -19.703 47.344 0.984 1 92.88 342 THR A CA 1
ATOM 2617 C C . THR A 1 342 ? -19.984 45.969 1.586 1 92.88 342 THR A C 1
ATOM 2619 O O . THR A 1 342 ? -19.219 45 1.372 1 92.88 342 THR A O 1
ATOM 2622 N N . ILE A 1 343 ? -20.984 45.875 2.4 1 95.19 343 ILE A N 1
ATOM 2623 C CA . ILE A 1 343 ? -21.547 44.625 2.902 1 95.19 343 ILE A CA 1
ATOM 2624 C C . ILE A 1 343 ? -23 44.5 2.459 1 95.19 343 ILE A C 1
ATOM 2626 O O . ILE A 1 343 ? -23.781 45.438 2.619 1 95.19 343 ILE A O 1
ATOM 2630 N N . GLU A 1 344 ? -23.281 43.375 1.947 1 92.75 344 GLU A N 1
ATOM 2631 C CA . GLU A 1 344 ? -24.641 43.156 1.504 1 92.75 344 GLU A CA 1
ATOM 2632 C C . GLU A 1 344 ? -25.641 43.438 2.625 1 92.75 344 GLU A C 1
ATOM 2634 O O . GLU A 1 344 ? -25.453 43 3.758 1 92.75 344 GLU A O 1
ATOM 2639 N N . GLY A 1 345 ? -26.688 44.125 2.332 1 88.81 345 GLY A N 1
ATOM 2640 C CA . GLY A 1 345 ? -27.75 44.344 3.291 1 88.81 345 GLY A CA 1
ATOM 2641 C C . GLY A 1 345 ? -27.578 45.625 4.09 1 88.81 345 GLY A C 1
ATOM 2642 O O . GLY A 1 345 ? -28.453 46 4.871 1 88.81 345 GLY A O 1
ATOM 2643 N N . SER A 1 346 ? -26.391 46.188 3.988 1 91.19 346 SER A N 1
ATOM 2644 C CA . SER A 1 346 ? -26.141 47.438 4.734 1 91.19 346 SER A CA 1
ATOM 2645 C C . SER A 1 346 ? -25.781 48.594 3.799 1 91.19 346 SER A C 1
ATOM 2647 O O . SER A 1 346 ? -25.062 48.406 2.822 1 91.19 346 SER A O 1
ATOM 2649 N N . GLU A 1 347 ? -26.344 49.844 4.109 1 87.06 347 GLU A N 1
ATOM 2650 C CA . GLU A 1 347 ? -26.016 51.031 3.334 1 87.06 347 GLU A CA 1
ATOM 2651 C C . GLU A 1 347 ? -24.781 51.719 3.898 1 87.06 347 GLU A C 1
ATOM 2653 O O . GLU A 1 347 ? -24.625 51.844 5.117 1 87.06 347 GLU A O 1
ATOM 2658 N N . PRO A 1 348 ? -24 52.125 2.992 1 90.81 348 PRO A N 1
ATOM 2659 C CA . PRO A 1 348 ? -22.812 52.844 3.451 1 90.81 348 PRO A CA 1
ATOM 2660 C C . PRO A 1 348 ? -23.125 54.125 4.191 1 90.81 348 PRO A C 1
ATOM 2662 O O . PRO A 1 348 ? -24.031 54.875 3.783 1 90.81 348 PRO A O 1
ATOM 2665 N N . ALA A 1 349 ? -22.547 54.281 5.344 1 90.94 349 ALA A N 1
ATOM 2666 C CA . ALA A 1 349 ? -22.688 55.5 6.133 1 90.94 349 ALA A CA 1
ATOM 2667 C C . ALA A 1 349 ? -21.422 56.344 6.094 1 90.94 349 ALA A C 1
ATOM 2669 O O . ALA A 1 349 ? -20.312 55.781 6.023 1 90.94 349 ALA A O 1
ATOM 2670 N N . PRO A 1 350 ? -21.609 57.656 6.117 1 89.25 350 PRO A N 1
ATOM 2671 C CA . PRO A 1 350 ? -20.422 58.5 6.102 1 89.25 350 PRO A CA 1
ATOM 2672 C C . PRO A 1 350 ? -19.578 58.344 7.363 1 89.25 350 PRO A C 1
ATOM 2674 O O . PRO A 1 350 ? -20.109 58.188 8.461 1 89.25 350 PRO A O 1
ATOM 2677 N N . LEU A 1 351 ? -18.281 58.281 7.188 1 89.62 351 LEU A N 1
ATOM 2678 C CA . LEU A 1 351 ? -17.281 58.156 8.25 1 89.62 351 LEU A CA 1
ATOM 2679 C C . LEU A 1 351 ? -16.047 59 7.934 1 89.62 351 LEU A C 1
ATOM 2681 O O . LEU A 1 351 ? -15.742 59.25 6.766 1 89.62 351 LEU A O 1
ATOM 2685 N N . ILE A 1 352 ? -15.492 59.594 9.031 1 87 352 ILE A N 1
ATOM 2686 C CA . ILE A 1 352 ? -14.242 60.312 8.844 1 87 352 ILE A CA 1
ATOM 2687 C C . ILE A 1 352 ? -13.102 59.594 9.531 1 87 352 ILE A C 1
ATOM 2689 O O . ILE A 1 352 ? -12.906 59.719 10.742 1 87 352 ILE A O 1
ATOM 2693 N N . LEU A 1 353 ? -12.406 58.844 8.836 1 88.25 353 LEU A N 1
ATOM 2694 C CA . LEU A 1 353 ? -11.266 58.062 9.32 1 88.25 353 LEU A CA 1
ATOM 2695 C C . LEU A 1 353 ? -10.07 58.219 8.383 1 88.25 353 LEU A C 1
ATOM 2697 O O . LEU A 1 353 ? -9.898 57.406 7.461 1 88.25 353 LEU A O 1
ATOM 2701 N N . GLY A 1 354 ? -9.281 59.188 8.703 1 80.44 354 GLY A N 1
ATOM 2702 C CA . GLY A 1 354 ? -8.203 59.469 7.77 1 80.44 354 GLY A CA 1
ATOM 2703 C C . GLY A 1 354 ? -8.695 59.812 6.379 1 80.44 354 GLY A C 1
ATOM 2704 O O . GLY A 1 354 ? -9.445 60.781 6.211 1 80.44 354 GLY A O 1
ATOM 2705 N N . SER A 1 355 ? -8.297 58.906 5.414 1 81.19 355 SER A N 1
ATOM 2706 C CA . SER A 1 355 ? -8.703 59.125 4.027 1 81.19 355 SER A CA 1
ATOM 2707 C C . SER A 1 355 ? -9.984 58.375 3.697 1 81.19 355 SER A C 1
ATOM 2709 O O . SER A 1 355 ? -10.531 58.5 2.602 1 81.19 355 SER A O 1
ATOM 2711 N N . LEU A 1 356 ? -10.453 57.688 4.625 1 88.62 356 LEU A N 1
ATOM 2712 C CA . LEU A 1 356 ? -11.656 56.906 4.398 1 88.62 356 LEU A CA 1
ATOM 2713 C C . LEU A 1 356 ? -12.906 57.75 4.645 1 88.62 356 LEU A C 1
ATOM 2715 O O . LEU A 1 356 ? -12.961 58.531 5.598 1 88.62 356 LEU A O 1
ATOM 2719 N N . THR A 1 357 ? -13.953 57.531 3.734 1 89.75 357 THR A N 1
ATOM 2720 C CA . THR A 1 357 ? -15.086 58.438 3.783 1 89.75 357 THR A CA 1
ATOM 2721 C C . THR A 1 357 ? -16.375 57.688 4.066 1 89.75 357 THR A C 1
ATOM 2723 O O . THR A 1 357 ? -17.406 58.281 4.379 1 89.75 357 THR A O 1
ATOM 2726 N N . SER A 1 358 ? -16.359 56.438 3.947 1 92.06 358 SER A N 1
ATOM 2727 C CA . SER A 1 358 ? -17.594 55.688 4.152 1 92.06 358 SER A CA 1
ATOM 2728 C C . SER A 1 358 ? -17.312 54.312 4.77 1 92.06 358 SER A C 1
ATOM 2730 O O . SER A 1 358 ? -16.188 53.812 4.695 1 92.06 358 SER A O 1
ATOM 2732 N N . ALA A 1 359 ? -18.359 53.812 5.449 1 94.19 359 ALA A N 1
ATOM 2733 C CA . ALA A 1 359 ? -18.266 52.438 5.996 1 94.19 359 ALA A CA 1
ATOM 2734 C C . ALA A 1 359 ? -19.625 51.75 5.984 1 94.19 359 ALA A C 1
ATOM 2736 O O . ALA A 1 359 ? -20.656 52.406 6.156 1 94.19 359 ALA A O 1
ATOM 2737 N N . SER A 1 360 ? -19.641 50.562 5.555 1 95.06 360 SER A N 1
ATOM 2738 C CA . SER A 1 360 ? -20.797 49.688 5.68 1 95.06 360 SER A CA 1
ATOM 2739 C C . SER A 1 360 ? -20.625 48.688 6.828 1 95.06 360 SER A C 1
ATOM 2741 O O . SER A 1 360 ? -19.562 48.062 6.973 1 95.06 360 SER A O 1
ATOM 2743 N N . ALA A 1 361 ? -21.609 48.625 7.711 1 96.69 361 ALA A N 1
ATOM 2744 C CA . ALA A 1 361 ? -21.438 47.781 8.898 1 96.69 361 ALA A CA 1
ATOM 2745 C C . ALA A 1 361 ? -22.656 46.906 9.141 1 96.69 361 ALA A C 1
ATOM 2747 O O . ALA A 1 361 ? -23.781 47.344 8.883 1 96.69 361 ALA A O 1
ATOM 2748 N N . ILE A 1 362 ? -22.453 45.75 9.562 1 97.06 362 ILE A N 1
ATOM 2749 C CA . ILE A 1 362 ? -23.5 44.812 9.977 1 97.06 362 ILE A CA 1
ATOM 2750 C C . ILE A 1 362 ? -23.172 44.25 11.359 1 97.06 362 ILE A C 1
ATOM 2752 O O . ILE A 1 362 ? -22 44.125 11.719 1 97.06 362 ILE A O 1
ATOM 2756 N N . ALA A 1 363 ? -24.172 44.062 12.133 1 97.19 363 ALA A N 1
ATOM 2757 C CA . ALA A 1 363 ? -24.047 43.406 13.422 1 97.19 363 ALA A CA 1
ATOM 2758 C C . ALA A 1 363 ? -24.594 41.969 13.352 1 97.19 363 ALA A C 1
ATOM 2760 O O . ALA A 1 363 ? -25.719 41.75 12.898 1 97.19 363 ALA A O 1
ATOM 2761 N N . CYS A 1 364 ? -23.812 41.031 13.688 1 97.88 364 CYS A N 1
ATOM 2762 C CA . CYS A 1 364 ? -24.219 39.625 13.68 1 97.88 364 CYS A CA 1
ATOM 2763 C C . CYS A 1 364 ? -24.281 39.062 15.102 1 97.88 364 CYS A C 1
ATOM 2765 O O . CYS A 1 364 ? -23.266 39.062 15.82 1 97.88 364 CYS A O 1
ATOM 2767 N N . ASP A 1 365 ? -25.406 38.594 15.5 1 97.56 365 ASP A N 1
ATOM 2768 C CA . ASP A 1 365 ? -25.562 37.906 16.781 1 97.56 365 ASP A CA 1
ATOM 2769 C C . ASP A 1 365 ? -25.172 36.438 16.656 1 97.56 365 ASP A C 1
ATOM 2771 O O . ASP A 1 365 ? -25.812 35.656 15.906 1 97.56 365 ASP A O 1
ATOM 2775 N N . VAL A 1 366 ? -24.125 36.094 17.312 1 98.19 366 VAL A N 1
ATOM 2776 C CA . VAL A 1 366 ? -23.641 34.719 17.328 1 98.19 366 VAL A CA 1
ATOM 2777 C C . VAL A 1 366 ? -24.016 34.031 18.656 1 98.19 366 VAL A C 1
ATOM 2779 O O . VAL A 1 366 ? -23.516 34.438 19.703 1 98.19 366 VAL A O 1
ATOM 2782 N N . GLU A 1 367 ? -24.875 33.125 18.609 1 97.69 367 GLU A N 1
ATOM 2783 C CA . GLU A 1 367 ? -25.281 32.344 19.781 1 97.69 367 GLU A CA 1
ATOM 2784 C C . GLU A 1 367 ? -24.781 30.906 19.688 1 97.69 367 GLU A C 1
ATOM 2786 O O . GLU A 1 367 ? -24.984 30.25 18.672 1 97.69 367 GLU A O 1
ATOM 2791 N N . ILE A 1 368 ? -24.078 30.5 20.703 1 97.88 368 ILE A N 1
ATOM 2792 C CA . ILE A 1 368 ? -23.547 29.141 20.734 1 97.88 368 ILE A CA 1
ATOM 2793 C C . ILE A 1 368 ? -24.016 28.438 22.016 1 97.88 368 ILE A C 1
ATOM 2795 O O . ILE A 1 368 ? -23.953 29 23.109 1 97.88 368 ILE A O 1
ATOM 2799 N N . GLY A 1 369 ? -24.625 27.359 21.859 1 96.56 369 GLY A N 1
ATOM 2800 C CA . GLY A 1 369 ? -24.953 26.438 22.953 1 96.56 369 GLY A CA 1
ATOM 2801 C C . GLY A 1 369 ? -24.219 25.125 22.859 1 96.56 369 GLY A C 1
ATOM 2802 O O . GLY A 1 369 ? -23.812 24.703 21.781 1 96.56 369 GLY A O 1
ATOM 2803 N N . VAL A 1 370 ? -23.953 24.562 24.094 1 95.56 370 VAL A N 1
ATOM 2804 C CA . VAL A 1 370 ? -23.234 23.297 24.094 1 95.56 370 VAL A CA 1
ATOM 2805 C C . VAL A 1 370 ? -24.109 22.203 24.719 1 95.56 370 VAL A C 1
ATOM 2807 O O . VAL A 1 370 ? -24.891 22.484 25.625 1 95.56 370 VAL A O 1
ATOM 2810 N N . SER A 1 371 ? -24.047 21.078 24.172 1 93.69 371 SER A N 1
ATOM 2811 C CA . SER A 1 371 ? -24.688 19.891 24.703 1 93.69 371 SER A CA 1
ATOM 2812 C C . SER A 1 371 ? -23.828 18.641 24.484 1 93.69 371 SER A C 1
ATOM 2814 O O . SER A 1 371 ? -23.047 18.594 23.531 1 93.69 371 SER A O 1
ATOM 2816 N N . ASP A 1 372 ? -23.875 17.812 25.5 1 91.94 372 ASP A N 1
ATOM 2817 C CA . ASP A 1 372 ? -23.25 16.5 25.297 1 91.94 372 ASP A CA 1
ATOM 2818 C C . ASP A 1 372 ? -24.141 15.617 24.406 1 91.94 372 ASP A C 1
ATOM 2820 O O . ASP A 1 372 ? -25.312 15.406 24.719 1 91.94 372 ASP A O 1
ATOM 2824 N N . ASP A 1 373 ? -23.594 15.211 23.312 1 91.62 373 ASP A N 1
ATOM 2825 C CA . ASP A 1 373 ? -24.344 14.398 22.359 1 91.62 373 ASP A CA 1
ATOM 2826 C C . ASP A 1 373 ? -23.516 13.203 21.891 1 91.62 373 ASP A C 1
ATOM 2828 O O . ASP A 1 373 ? -22.359 13.055 22.266 1 91.62 373 ASP A O 1
ATOM 2832 N N . VAL A 1 374 ? -24.219 12.336 21.125 1 91.06 374 VAL A N 1
ATOM 2833 C CA . VAL A 1 374 ? -23.547 11.156 20.594 1 91.06 374 VAL A CA 1
ATOM 2834 C C . VAL A 1 374 ? -23.094 11.422 19.156 1 91.06 374 VAL A C 1
ATOM 2836 O O . VAL A 1 374 ? -23.906 11.812 18.312 1 91.06 374 VAL A O 1
ATOM 2839 N N . LEU A 1 375 ? -21.828 11.32 18.906 1 91.75 375 LEU A N 1
ATOM 2840 C CA . LEU A 1 375 ? -21.219 11.516 17.594 1 91.75 375 LEU A CA 1
ATOM 2841 C C . LEU A 1 375 ? -21.078 10.188 16.859 1 91.75 375 LEU A C 1
ATOM 2843 O O . LEU A 1 375 ? -20.578 9.211 17.422 1 91.75 375 LEU A O 1
ATOM 2847 N N . SER A 1 376 ? -21.625 10.078 15.656 1 90.06 376 SER A N 1
ATOM 2848 C CA . SER A 1 376 ? -21.484 8.914 14.797 1 90.06 376 SER A CA 1
ATOM 2849 C C . SER A 1 376 ? -20.734 9.258 13.516 1 90.06 376 SER A C 1
ATOM 2851 O O . SER A 1 376 ? -21.219 10.047 12.703 1 90.06 376 SER A O 1
ATOM 2853 N N . VAL A 1 377 ? -19.609 8.734 13.422 1 90.44 377 VAL A N 1
ATOM 2854 C CA . VAL A 1 377 ? -18.812 8.977 12.227 1 90.44 377 VAL A CA 1
ATOM 2855 C C . VAL A 1 377 ? -18.75 7.703 11.383 1 90.44 377 VAL A C 1
ATOM 2857 O O . VAL A 1 377 ? -18.359 6.641 11.867 1 90.44 377 VAL A O 1
ATOM 2860 N N . GLY A 1 378 ? -19.031 7.695 10.016 1 83 378 GLY A N 1
ATOM 2861 C CA . GLY A 1 378 ? -18.859 6.621 9.047 1 83 378 GLY A CA 1
ATOM 2862 C C . GLY A 1 378 ? -19.719 5.402 9.359 1 83 378 GLY A C 1
ATOM 2863 O O . GLY A 1 378 ? -19.422 4.301 8.891 1 83 378 GLY A O 1
ATOM 2864 N N . VAL A 1 379 ? -20.469 5.188 10.227 1 74.06 379 VAL A N 1
ATOM 2865 C CA . VAL A 1 379 ? -21.266 4.02 10.578 1 74.06 379 VAL A CA 1
ATOM 2866 C C . VAL A 1 379 ? -22.688 4.18 10.039 1 74.06 379 VAL A C 1
ATOM 2868 O O . VAL A 1 379 ? -23.266 5.266 10.109 1 74.06 379 VAL A O 1
ATOM 2871 N N . ASP A 1 380 ? -22.938 3.25 8.875 1 61.06 380 ASP A N 1
ATOM 2872 C CA . ASP A 1 380 ? -24.281 3.158 8.297 1 61.06 380 ASP A CA 1
ATOM 2873 C C . ASP A 1 380 ? -25.312 2.762 9.359 1 61.06 380 ASP A C 1
ATOM 2875 O O . ASP A 1 380 ? -25.219 1.682 9.945 1 61.06 380 ASP A O 1
ATOM 2879 N N . GLY A 1 381 ? -25.625 3.324 10.281 1 50.25 381 GLY A N 1
ATOM 2880 C CA . GLY A 1 381 ? -26.75 3.09 11.18 1 50.25 381 GLY A CA 1
ATOM 2881 C C . GLY A 1 381 ? -27.031 4.262 12.102 1 50.25 381 GLY A C 1
ATOM 2882 O O . GLY A 1 381 ? -26.156 5.102 12.336 1 50.25 381 GLY A O 1
ATOM 2883 N N . PRO A 1 382 ? -28.297 4.617 12.055 1 45.69 382 PRO A N 1
ATOM 2884 C CA . PRO A 1 382 ? -28.719 5.734 12.906 1 45.69 382 PRO A CA 1
ATOM 2885 C C . PRO A 1 382 ? -27.922 5.812 14.203 1 45.69 382 PRO A C 1
ATOM 2887 O O . PRO A 1 382 ? -27.672 4.789 14.844 1 45.69 382 PRO A O 1
ATOM 2890 N N . ALA A 1 383 ? -26.891 6.68 14.234 1 46.56 383 ALA A N 1
ATOM 2891 C CA . ALA A 1 383 ? -26.484 7.004 15.602 1 46.56 383 ALA A CA 1
ATOM 2892 C C . ALA A 1 383 ? -27.656 6.848 16.578 1 46.56 383 ALA A C 1
ATOM 2894 O O . ALA A 1 383 ? -28.547 7.695 16.625 1 46.56 383 ALA A O 1
ATOM 2895 N N . SER A 1 384 ? -28.406 5.984 16.469 1 38.91 384 SER A N 1
ATOM 2896 C CA . SER A 1 384 ? -29.578 6.129 17.312 1 38.91 384 SER A CA 1
ATOM 2897 C C . SER A 1 384 ? -29.234 6.855 18.609 1 38.91 384 SER A C 1
ATOM 2899 O O . SER A 1 384 ? -28.25 6.52 19.281 1 38.91 384 SER A O 1
ATOM 2901 N N . ALA A 1 385 ? -29.625 8.086 18.609 1 40.41 385 ALA A N 1
ATOM 2902 C CA . ALA A 1 385 ? -29.828 8.938 19.781 1 40.41 385 ALA A CA 1
ATOM 2903 C C . ALA A 1 385 ? -29.828 8.109 21.062 1 40.41 385 ALA A C 1
ATOM 2905 O O . ALA A 1 385 ? -29.438 8.602 22.125 1 40.41 385 ALA A O 1
ATOM 2906 N N . GLU A 1 386 ? -30.484 6.996 20.938 1 42.72 386 GLU A N 1
ATOM 2907 C CA . GLU A 1 386 ? -30.938 6.258 22.125 1 42.72 386 GLU A CA 1
ATOM 2908 C C . GLU A 1 386 ? -29.797 5.418 22.703 1 42.72 386 GLU A C 1
ATOM 2910 O O . GLU A 1 386 ? -30.016 4.664 23.656 1 42.72 386 GLU A O 1
ATOM 2915 N N . ASN A 1 387 ? -28.781 5.199 21.891 1 45.91 387 ASN A N 1
ATOM 2916 C CA . ASN A 1 387 ? -27.828 4.297 22.547 1 45.91 387 ASN A CA 1
ATOM 2917 C C . ASN A 1 387 ? -27.109 4.98 23.703 1 45.91 387 ASN A C 1
ATOM 2919 O O . ASN A 1 387 ? -26.094 5.656 23.484 1 45.91 387 ASN A O 1
ATOM 2923 N N . ASN A 1 388 ? -27.75 5.402 24.438 1 51.59 388 ASN A N 1
ATOM 2924 C CA . ASN A 1 388 ? -27.344 5.777 25.781 1 51.59 388 ASN A CA 1
ATOM 2925 C C . ASN A 1 388 ? -26.391 4.738 26.391 1 51.59 388 ASN A C 1
ATOM 2927 O O . ASN A 1 388 ? -26.547 4.371 27.562 1 51.59 388 ASN A O 1
ATOM 2931 N N . ASP A 1 389 ? -25.734 4.023 25.484 1 61.53 389 ASP A N 1
ATOM 2932 C CA . ASP A 1 389 ? -24.75 3.104 26.078 1 61.53 389 ASP A CA 1
ATOM 2933 C C . ASP A 1 389 ? -23.75 3.854 26.938 1 61.53 389 ASP A C 1
ATOM 2935 O O . ASP A 1 389 ? -23.062 4.758 26.453 1 61.53 389 ASP A O 1
ATOM 2939 N N . PRO A 1 390 ? -23.891 3.688 28.188 1 65.06 390 PRO A N 1
ATOM 2940 C CA . PRO A 1 390 ? -23 4.383 29.125 1 65.06 390 PRO A CA 1
ATOM 2941 C C . PRO A 1 390 ? -21.516 4.082 28.859 1 65.06 390 PRO A C 1
ATOM 2943 O O . PRO A 1 390 ? -20.641 4.824 29.312 1 65.06 390 PRO A O 1
ATOM 2946 N N . ASP A 1 391 ? -21.297 3.043 27.938 1 78.12 391 ASP A N 1
ATOM 2947 C CA . ASP A 1 391 ? -19.906 2.613 27.797 1 78.12 391 ASP A CA 1
ATOM 2948 C C . ASP A 1 391 ? -19.266 3.232 26.562 1 78.12 391 ASP A C 1
ATOM 2950 O O . ASP A 1 391 ? -18.172 2.828 26.172 1 78.12 391 ASP A O 1
ATOM 2954 N N . LEU A 1 392 ? -19.938 4.281 26.062 1 86.56 392 LEU A N 1
ATOM 2955 C CA . LEU A 1 392 ? -19.312 4.934 24.922 1 86.56 392 LEU A CA 1
ATOM 2956 C C . LEU A 1 392 ? -18.141 5.797 25.359 1 86.56 392 LEU A C 1
ATOM 2958 O O . LEU A 1 392 ? -18.203 6.449 26.406 1 86.56 392 LEU A O 1
ATOM 2962 N N . PRO A 1 393 ? -17.094 5.699 24.594 1 88.19 393 PRO A N 1
ATOM 2963 C CA . PRO A 1 393 ? -15.969 6.562 24.938 1 88.19 393 PRO A CA 1
ATOM 2964 C C . PRO A 1 393 ? -16.312 8.047 24.844 1 88.19 393 PRO A C 1
ATOM 2966 O O . PRO A 1 393 ? -17.047 8.461 23.953 1 88.19 393 PRO A O 1
ATOM 2969 N N . VAL A 1 394 ? -15.859 8.82 25.781 1 88.5 394 VAL A N 1
ATOM 2970 C CA . VAL A 1 394 ? -16.125 10.258 25.859 1 88.5 394 VAL A CA 1
ATOM 2971 C C . VAL A 1 394 ? -14.906 11.031 25.344 1 88.5 394 VAL A C 1
ATOM 2973 O O . VAL A 1 394 ? -13.844 11.023 25.969 1 88.5 394 VAL A O 1
ATOM 2976 N N . LEU A 1 395 ? -15.086 11.648 24.203 1 89.31 395 LEU A N 1
ATOM 2977 C CA . LEU A 1 395 ? -14 12.43 23.625 1 89.31 395 LEU A CA 1
ATOM 2978 C C . LEU A 1 395 ? -13.898 13.797 24.297 1 89.31 395 LEU A C 1
ATOM 2980 O O . LEU A 1 395 ? -12.797 14.328 24.469 1 89.31 395 LEU A O 1
ATOM 2984 N N . SER A 1 396 ? -15.016 14.383 24.531 1 89.69 396 SER A N 1
ATOM 2985 C CA . SER A 1 396 ? -15.141 15.648 25.25 1 89.69 396 SER A CA 1
ATOM 2986 C C . SER A 1 396 ? -16.469 15.727 25.984 1 89.69 396 SER A C 1
ATOM 2988 O O . SER A 1 396 ? -17.469 15.164 25.547 1 89.69 396 SER A O 1
ATOM 2990 N N . SER A 1 397 ? -16.375 16.281 27.141 1 88.81 397 SER A N 1
ATOM 2991 C CA . SER A 1 397 ? -17.594 16.469 27.938 1 88.81 397 SER A CA 1
ATOM 2992 C C . SER A 1 397 ? -17.578 17.828 28.625 1 88.81 397 SER A C 1
ATOM 2994 O O . SER A 1 397 ? -16.516 18.359 28.969 1 88.81 397 SER A O 1
ATOM 2996 N N . THR A 1 398 ? -18.781 18.422 28.766 1 89.12 398 THR A N 1
ATOM 2997 C CA . THR A 1 398 ? -18.922 19.703 29.453 1 89.12 398 THR A CA 1
ATOM 2998 C C . THR A 1 398 ? -18.406 19.609 30.891 1 89.12 398 THR A C 1
ATOM 3000 O O . THR A 1 398 ? -18.078 20.609 31.5 1 89.12 398 THR A O 1
ATOM 3003 N N . SER A 1 399 ? -18.234 18.344 31.312 1 82.31 399 SER A N 1
ATOM 3004 C CA . SER A 1 399 ? -17.766 18.141 32.688 1 82.31 399 SER A CA 1
ATOM 3005 C C . SER A 1 399 ? -16.25 18.016 32.75 1 82.31 399 SER A C 1
ATOM 3007 O O . SER A 1 399 ? -15.641 18.219 33.781 1 82.31 399 SER A O 1
ATOM 3009 N N . ASN A 1 400 ? -15.656 17.766 31.609 1 78.25 400 ASN A N 1
ATOM 3010 C CA . ASN A 1 400 ? -14.219 17.484 31.625 1 78.25 400 ASN A CA 1
ATOM 3011 C C . ASN A 1 400 ? -13.438 18.547 30.859 1 78.25 400 ASN A C 1
ATOM 3013 O O . ASN A 1 400 ? -12.25 18.375 30.578 1 78.25 400 ASN A O 1
ATOM 3017 N N . LEU A 1 401 ? -14.023 19.594 30.484 1 84.88 401 LEU A N 1
ATOM 3018 C CA . LEU A 1 401 ? -13.328 20.656 29.75 1 84.88 401 LEU A CA 1
ATOM 3019 C C . LEU A 1 401 ? -12.438 21.469 30.688 1 84.88 401 LEU A C 1
ATOM 3021 O O . LEU A 1 401 ? -12.773 21.641 31.859 1 84.88 401 LEU A O 1
ATOM 3025 N N . SER A 1 402 ? -11.312 21.781 30.188 1 76.75 402 SER A N 1
ATOM 3026 C CA . SER A 1 402 ? -10.438 22.672 30.938 1 76.75 402 SER A CA 1
ATOM 3027 C C . SER A 1 402 ? -10.93 24.109 30.859 1 76.75 402 SER A C 1
ATOM 3029 O O . SER A 1 402 ? -10.859 24.734 29.812 1 76.75 402 SER A O 1
ATOM 3031 N N . LEU A 1 403 ? -11.398 24.547 31.953 1 78.88 403 LEU A N 1
ATOM 3032 C CA . LEU A 1 403 ? -11.992 25.875 32.031 1 78.88 403 LEU A CA 1
ATOM 3033 C C . LEU A 1 403 ? -11.141 26.812 32.875 1 78.88 403 LEU A C 1
ATOM 3035 O O . LEU A 1 403 ? -10.297 26.359 33.656 1 78.88 403 LEU A O 1
ATOM 3039 N N . SER A 1 404 ? -11.367 28.047 32.625 1 75.5 404 SER A N 1
ATOM 3040 C CA . SER A 1 404 ? -10.602 29.062 33.344 1 75.5 404 SER A CA 1
ATOM 3041 C C . SER A 1 404 ? -10.859 28.984 34.844 1 75.5 404 SER A C 1
ATOM 3043 O O . SER A 1 404 ? -12.008 29.016 35.281 1 75.5 404 SER A O 1
ATOM 3045 N N . PRO A 1 405 ? -9.781 28.891 35.594 1 71.88 405 PRO A N 1
ATOM 3046 C CA . PRO A 1 405 ? -9.977 28.891 37.031 1 71.88 405 PRO A CA 1
ATOM 3047 C C . PRO A 1 405 ? -10.469 30.234 37.562 1 71.88 405 PRO A C 1
ATOM 3049 O O . PRO A 1 405 ? -10.992 30.312 38.688 1 71.88 405 PRO A O 1
ATOM 3052 N N . ALA A 1 406 ? -10.297 31.25 36.75 1 70.44 406 ALA A N 1
ATOM 3053 C CA . ALA A 1 406 ? -10.672 32.594 37.156 1 70.44 406 ALA A CA 1
ATOM 3054 C C . ALA A 1 406 ? -12.172 32.812 37.031 1 70.44 406 ALA A C 1
ATOM 3056 O O . ALA A 1 406 ? -12.727 33.75 37.625 1 70.44 406 ALA A O 1
ATOM 3057 N N . ALA A 1 407 ? -12.75 31.953 36.3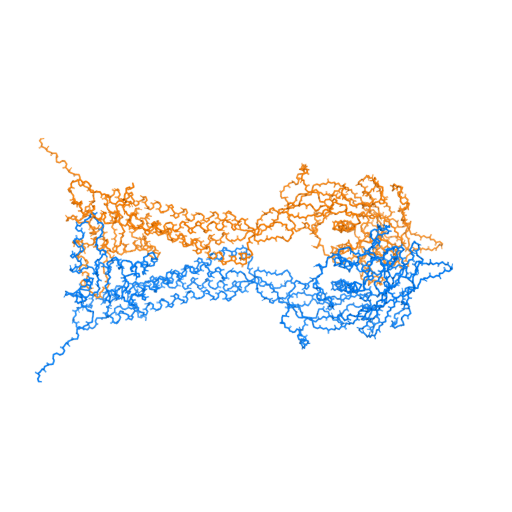44 1 76.25 407 ALA A N 1
ATOM 3058 C CA . ALA A 1 407 ? -14.188 32.094 36.125 1 76.25 407 ALA A CA 1
ATOM 3059 C C . ALA A 1 407 ? -14.977 31.484 37.281 1 76.25 407 ALA A C 1
ATOM 3061 O O . ALA A 1 407 ? -14.477 30.578 37.969 1 76.25 407 ALA A O 1
ATOM 3062 N N . SER A 1 408 ? -16.109 32.094 37.562 1 79.62 408 SER A N 1
ATOM 3063 C CA . SER A 1 408 ? -16.984 31.5 38.531 1 79.62 408 SER A CA 1
ATOM 3064 C C . SER A 1 408 ? -17.484 30.141 38.094 1 79.62 408 SER A C 1
ATOM 3066 O O . SER A 1 408 ? -17.578 29.875 36.875 1 79.62 408 SER A O 1
ATOM 3068 N N . ARG A 1 409 ? -17.703 29.25 39.094 1 79.38 409 ARG A N 1
ATOM 3069 C CA . ARG A 1 409 ? -18.141 27.891 38.781 1 79.38 409 ARG A CA 1
ATOM 3070 C C . ARG A 1 409 ? -19.422 27.891 37.969 1 79.38 409 ARG A C 1
ATOM 3072 O O . ARG A 1 409 ? -19.625 27 37.125 1 79.38 409 ARG A O 1
ATOM 3079 N N . GLU A 1 410 ? -20.281 28.891 38.125 1 80.5 410 GLU A N 1
ATOM 3080 C CA . GLU A 1 410 ? -21.578 28.938 37.469 1 80.5 410 GLU A CA 1
ATOM 3081 C C . GLU A 1 410 ? -21.453 29.438 36.031 1 80.5 410 GLU A C 1
ATOM 3083 O O . GLU A 1 410 ? -22.266 29.109 35.156 1 80.5 410 GLU A O 1
ATOM 3088 N N . THR A 1 411 ? -20.438 30.219 35.719 1 86.75 411 THR A N 1
ATOM 3089 C CA . THR A 1 411 ? -20.344 30.844 34.406 1 86.75 411 THR A CA 1
ATOM 3090 C C . THR A 1 411 ? -19.125 30.328 33.625 1 86.75 411 THR A C 1
ATOM 3092 O O . THR A 1 411 ? -18.719 30.891 32.625 1 86.75 411 THR A O 1
ATOM 3095 N N . ARG A 1 412 ? -18.5 29.344 34.125 1 86.75 412 ARG A N 1
ATOM 3096 C CA . ARG A 1 412 ? -17.25 28.844 33.562 1 86.75 412 ARG A CA 1
ATOM 3097 C C . ARG A 1 412 ? -17.438 28.375 32.125 1 86.75 412 ARG A C 1
ATOM 3099 O O . ARG A 1 412 ? -16.609 28.656 31.25 1 86.75 412 ARG A O 1
ATOM 3106 N N . ILE A 1 413 ? -18.562 27.688 31.875 1 91.44 413 ILE A N 1
ATOM 3107 C CA . ILE A 1 413 ? -18.828 27.203 30.516 1 91.44 413 ILE A CA 1
ATOM 3108 C C . ILE A 1 413 ? -19.141 28.391 29.609 1 91.44 413 ILE A C 1
ATOM 3110 O O . ILE A 1 413 ? -18.734 28.406 28.438 1 91.44 413 ILE A O 1
ATOM 3114 N N . ASN A 1 414 ? -19.797 29.359 30.125 1 92.69 414 ASN A N 1
ATOM 3115 C CA . ASN A 1 414 ? -20.125 30.547 29.344 1 92.69 414 ASN A CA 1
ATOM 3116 C C . ASN A 1 414 ? -18.875 31.312 28.953 1 92.69 414 ASN A C 1
ATOM 3118 O O . ASN A 1 414 ? -18.797 31.859 27.844 1 92.69 414 ASN A O 1
ATOM 3122 N N . GLU A 1 415 ? -17.969 31.359 29.859 1 90 415 GLU A N 1
ATOM 3123 C CA . GLU A 1 415 ? -16.719 32.062 29.562 1 90 415 GLU A CA 1
ATOM 3124 C C . GLU A 1 415 ? -15.961 31.359 28.422 1 90 415 GLU A C 1
ATOM 3126 O O . GLU A 1 415 ? -15.312 32.031 27.609 1 90 415 GLU A O 1
ATOM 3131 N N . LEU A 1 416 ? -16.031 30.078 28.453 1 91.56 416 LEU A N 1
ATOM 3132 C CA . LEU A 1 416 ? -15.438 29.328 27.359 1 91.56 416 LEU A CA 1
ATOM 3133 C C . LEU A 1 416 ? -16.172 29.609 26.047 1 91.56 416 LEU A C 1
ATOM 3135 O O . LEU A 1 416 ? -15.531 29.828 25.016 1 91.56 416 LEU A O 1
ATOM 3139 N N . LEU A 1 417 ? -17.5 29.594 26.078 1 95.25 417 LEU A N 1
ATOM 3140 C CA . LEU A 1 417 ?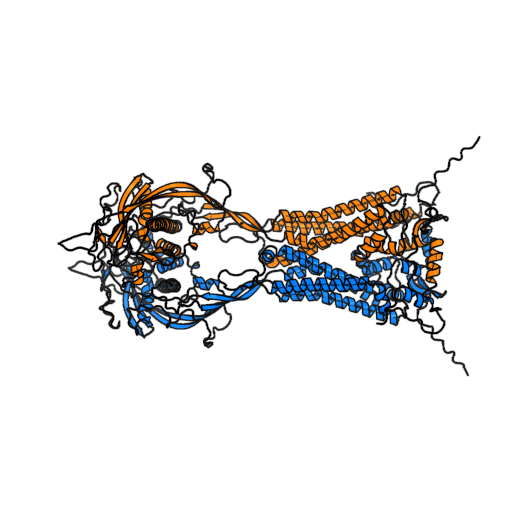 -18.297 29.797 24.875 1 95.25 417 LEU A CA 1
ATOM 3141 C C . LEU A 1 417 ? -18.078 31.203 24.312 1 95.25 417 LEU A C 1
ATOM 3143 O O . LEU A 1 417 ? -18.188 31.406 23.109 1 95.25 417 LEU A O 1
ATOM 3147 N N . LEU A 1 418 ? -17.781 32.125 25.172 1 93.88 418 LEU A N 1
ATOM 3148 C CA . LEU A 1 418 ? -17.484 33.469 24.719 1 93.88 418 LEU A CA 1
ATOM 3149 C C . LEU A 1 418 ? -16.297 33.469 23.75 1 93.88 418 LEU A C 1
ATOM 3151 O O . LEU A 1 418 ? -16.312 34.188 22.75 1 93.88 418 LEU A O 1
ATOM 3155 N N . TRP A 1 419 ? -15.344 32.688 24.062 1 92.81 419 TRP A N 1
ATOM 3156 C CA . TRP A 1 419 ? -14.203 32.562 23.156 1 92.81 419 TRP A CA 1
ATOM 3157 C C . TRP A 1 419 ? -14.656 32.125 21.766 1 92.81 419 TRP A C 1
ATOM 3159 O O . TRP A 1 419 ? -14.164 32.656 20.75 1 92.81 419 TRP A O 1
ATOM 3169 N N . PHE A 1 420 ? -15.547 31.234 21.75 1 96.12 420 PHE A N 1
ATOM 3170 C CA . PHE A 1 420 ? -15.992 30.672 20.484 1 96.12 420 PHE A CA 1
ATOM 3171 C C . PHE A 1 420 ? -16.859 31.688 19.734 1 96.12 420 PHE A C 1
ATOM 3173 O O . PHE A 1 420 ? -16.781 31.781 18.5 1 96.12 420 PHE A O 1
ATOM 3180 N N . THR A 1 421 ? -17.625 32.406 20.422 1 97 421 THR A N 1
ATOM 3181 C CA . THR A 1 421 ? -18.469 33.406 19.766 1 97 421 THR A CA 1
ATOM 3182 C C . THR A 1 421 ? -17.625 34.531 19.172 1 97 421 THR A C 1
ATOM 3184 O O . THR A 1 421 ? -17.984 35.125 18.156 1 97 421 THR A O 1
ATOM 3187 N N . VAL A 1 422 ? -16.484 34.844 19.75 1 95.69 422 VAL A N 1
ATOM 3188 C CA . VAL A 1 422 ? -15.648 35.938 19.266 1 95.69 422 VAL A CA 1
ATOM 3189 C C . VAL A 1 422 ? -14.516 35.375 18.391 1 95.69 422 VAL A C 1
ATOM 3191 O O . VAL A 1 422 ? -13.578 36.094 18.062 1 95.69 422 VAL A O 1
ATOM 3194 N N . SER A 1 423 ? -14.562 34.156 17.984 1 95.38 423 SER A N 1
ATOM 3195 C CA . SER A 1 423 ? -13.469 33.469 17.312 1 95.38 423 SER A CA 1
ATOM 3196 C C . SER A 1 423 ? -13.062 34.188 16.016 1 95.38 423 SER A C 1
ATOM 3198 O O . SER A 1 423 ? -11.891 34.188 15.656 1 95.38 423 SER A O 1
ATOM 3200 N N . PRO A 1 424 ? -13.977 34.844 15.266 1 96.25 424 PRO A N 1
ATOM 3201 C CA . PRO A 1 424 ? -13.547 35.562 14.062 1 96.25 424 PRO A CA 1
ATOM 3202 C C . PRO A 1 424 ? -12.5 36.625 14.367 1 96.25 424 PRO A C 1
ATOM 3204 O O . PRO A 1 424 ? -11.672 36.938 13.508 1 96.25 424 PRO A O 1
ATOM 3207 N N . LEU A 1 425 ? -12.516 37.188 15.562 1 93.44 425 LEU A N 1
ATOM 3208 C CA . LEU A 1 425 ? -11.547 38.188 15.961 1 93.44 425 LEU A CA 1
ATOM 3209 C C . LEU A 1 425 ? -10.148 37.594 16.094 1 93.44 425 LEU A C 1
ATOM 3211 O O . LEU A 1 425 ? -9.156 38.312 16 1 93.44 425 LEU A O 1
ATOM 3215 N N . LEU A 1 426 ? -10.18 36.312 16.281 1 88.19 426 LEU A N 1
ATOM 3216 C CA . LEU A 1 426 ? -8.914 35.625 16.5 1 88.19 426 LEU A CA 1
ATOM 3217 C C . LEU A 1 426 ? -8.32 35.125 15.188 1 88.19 426 LEU A C 1
ATOM 3219 O O . LEU A 1 426 ? -7.191 34.656 15.148 1 88.19 426 LEU A O 1
ATOM 3223 N N . ALA A 1 427 ? -9 35.344 14.109 1 89.81 427 ALA A N 1
ATOM 3224 C CA . ALA A 1 427 ? -8.578 34.812 12.812 1 89.81 427 ALA A CA 1
ATOM 3225 C C . ALA A 1 427 ? -7.531 35.719 12.164 1 89.81 427 ALA A C 1
ATOM 3227 O O . ALA A 1 427 ? -6.988 35.375 11.102 1 89.81 427 ALA A O 1
ATOM 3228 N N . SER A 1 428 ? -7.25 36.75 12.773 1 83.94 428 SER A N 1
ATOM 3229 C CA . SER A 1 428 ? -6.188 37.625 12.328 1 83.94 428 SER A CA 1
ATOM 3230 C C . SER A 1 428 ? -5.488 38.281 13.508 1 83.94 428 SER A C 1
ATOM 3232 O O . SER A 1 428 ? -6.012 38.281 14.625 1 83.94 428 SER A O 1
ATOM 3234 N N . THR A 1 429 ? -4.34 38.781 13.242 1 74.5 429 THR A N 1
ATOM 3235 C CA . THR A 1 429 ? -3.568 39.406 14.312 1 74.5 429 THR A CA 1
ATOM 3236 C C . THR A 1 429 ? -3.748 40.906 14.305 1 74.5 429 THR A C 1
ATOM 3238 O O . THR A 1 429 ? -4.082 41.5 13.273 1 74.5 429 THR A O 1
ATOM 3241 N N . SER A 1 430 ? -3.539 41.406 15.531 1 78.31 430 SER A N 1
ATOM 3242 C CA . SER A 1 430 ? -3.594 42.875 15.68 1 78.31 430 SER A CA 1
ATOM 3243 C C . SER A 1 430 ? -2.328 43.531 15.133 1 78.31 430 SER A C 1
ATOM 3245 O O . SER A 1 430 ? -1.222 43.031 15.352 1 78.31 430 SER A O 1
ATOM 3247 N N . VAL A 1 431 ? -2.604 44.594 14.273 1 72.56 431 VAL A N 1
ATOM 3248 C CA . VAL A 1 431 ? -1.507 45.406 13.766 1 72.56 431 VAL A CA 1
ATOM 3249 C C . VAL A 1 431 ? -1.574 46.812 14.383 1 72.56 431 VAL A C 1
ATOM 3251 O O . VAL A 1 431 ? -2.623 47.438 14.344 1 72.56 431 VAL A O 1
ATOM 3254 N N . ASP A 1 432 ? -0.547 47.25 15.023 1 69.75 432 ASP A N 1
ATOM 3255 C CA . ASP A 1 432 ? -0.449 48.594 15.617 1 69.75 432 ASP A CA 1
ATOM 3256 C C . ASP A 1 432 ? -1.452 48.75 16.766 1 69.75 432 ASP A C 1
ATOM 3258 O O . ASP A 1 432 ? -2.039 49.812 16.922 1 69.75 432 ASP A O 1
ATOM 3262 N N . GLY A 1 433 ? -1.812 47.625 17.406 1 75.06 433 GLY A N 1
ATOM 3263 C CA . GLY A 1 433 ? -2.707 47.656 18.547 1 75.06 433 GLY A CA 1
ATOM 3264 C C . GLY A 1 433 ? -4.164 47.844 18.156 1 75.06 433 GLY A C 1
ATOM 3265 O O . GLY A 1 433 ? -5 48.156 19 1 75.06 433 GLY A O 1
ATOM 3266 N N . THR A 1 434 ? -4.426 47.719 16.891 1 83.56 434 THR A N 1
ATOM 3267 C CA . THR A 1 434 ? -5.785 47.906 16.406 1 83.56 434 THR A CA 1
ATOM 3268 C C . THR A 1 434 ? -6.473 46.562 16.188 1 83.56 434 THR A C 1
ATOM 3270 O O . THR A 1 434 ? -5.836 45.5 16.281 1 83.56 434 THR A O 1
ATOM 3273 N N . GLN A 1 435 ? -7.723 46.656 15.953 1 87.75 435 GLN A N 1
ATOM 3274 C CA . GLN A 1 435 ? -8.492 45.438 15.672 1 87.75 435 GLN A CA 1
ATOM 3275 C C . GLN A 1 435 ? -8.008 44.781 14.398 1 87.75 435 GLN A C 1
ATOM 3277 O O . GLN A 1 435 ? -7.477 45.438 13.5 1 87.75 435 GLN A O 1
ATOM 3282 N N . PRO A 1 436 ? -8.188 43.5 14.352 1 87.5 436 PRO A N 1
ATOM 3283 C CA . PRO A 1 436 ? -7.746 42.781 13.156 1 87.5 436 PRO A CA 1
ATOM 3284 C C . PRO A 1 436 ? -8.492 43.188 11.891 1 87.5 436 PRO A C 1
ATOM 3286 O O . PRO A 1 436 ? -9.641 43.625 11.969 1 87.5 436 PRO A O 1
ATOM 3289 N N . MET A 1 437 ? -7.777 43.031 10.766 1 88.38 437 MET A N 1
ATOM 3290 C CA . MET A 1 437 ? -8.359 43.375 9.469 1 88.38 437 MET A CA 1
ATOM 3291 C C . MET A 1 437 ? -8.305 42.188 8.523 1 88.38 437 MET A C 1
ATOM 3293 O O . MET A 1 437 ? -7.453 41.312 8.672 1 88.38 437 MET A O 1
ATOM 3297 N N . PHE A 1 438 ? -9.242 42.156 7.57 1 90.75 438 PHE A N 1
ATOM 3298 C CA . PHE A 1 438 ? -9.359 41.031 6.656 1 90.75 438 PHE A CA 1
ATOM 3299 C C . PHE A 1 438 ? -9.516 41.5 5.219 1 90.75 438 PHE A C 1
ATOM 3301 O O . PHE A 1 438 ? -10.195 42.5 4.965 1 90.75 438 PHE A O 1
ATOM 3308 N N . ALA A 1 439 ? -8.836 40.781 4.363 1 87.69 439 ALA A N 1
ATOM 3309 C CA . ALA A 1 439 ? -9.016 41 2.928 1 87.69 439 ALA A CA 1
ATOM 3310 C C . ALA A 1 439 ? -9.852 39.875 2.305 1 87.69 439 ALA A C 1
ATOM 3312 O O . ALA A 1 439 ? -9.891 38.781 2.824 1 87.69 439 ALA A O 1
ATOM 3313 N N . ASN A 1 440 ? -10.523 40.219 1.272 1 88.44 440 ASN A N 1
ATOM 3314 C CA . ASN A 1 440 ? -11.312 39.219 0.548 1 88.44 440 ASN A CA 1
ATOM 3315 C C . ASN A 1 440 ? -10.461 38.438 -0.434 1 88.44 440 ASN A C 1
ATOM 3317 O O . ASN A 1 440 ? -9.93 39 -1.396 1 88.44 440 ASN A O 1
ATOM 3321 N N . SER A 1 441 ? -10.43 37.188 -0.14 1 82.5 441 SER A N 1
ATOM 3322 C CA . SER A 1 441 ? -9.641 36.344 -1.034 1 82.5 441 SER A CA 1
ATOM 3323 C C . SER A 1 441 ? -10.281 36.25 -2.414 1 82.5 441 SER A C 1
ATOM 3325 O O . SER A 1 441 ? -11.484 36 -2.529 1 82.5 441 SER A O 1
ATOM 3327 N N . SER A 1 442 ? -9.43 36.312 -3.396 1 76 442 SER A N 1
ATOM 3328 C CA . SER A 1 442 ? -9.922 36.281 -4.766 1 76 442 SER A CA 1
ATOM 3329 C C . SER A 1 442 ? -10.32 34.844 -5.168 1 76 442 SER A C 1
ATOM 3331 O O . SER A 1 442 ? -11.203 34.656 -6.004 1 76 442 SER A O 1
ATOM 3333 N N . SER A 1 443 ? -9.734 33.906 -4.547 1 76.44 443 SER A N 1
ATOM 3334 C CA . SER A 1 443 ? -9.938 32.531 -4.953 1 76.44 443 SER A CA 1
ATOM 3335 C C . SER A 1 443 ? -11.117 31.891 -4.211 1 76.44 443 SER A C 1
ATOM 3337 O O . SER A 1 443 ? -11.914 31.172 -4.801 1 76.44 443 SER A O 1
ATOM 3339 N N . THR A 1 444 ? -11.273 32.188 -2.928 1 85.44 444 THR A N 1
ATOM 3340 C CA . THR A 1 444 ? -12.266 31.469 -2.131 1 85.44 444 THR A CA 1
ATOM 3341 C C . THR A 1 444 ? -13.352 32.438 -1.645 1 85.44 444 THR A C 1
ATOM 3343 O O . THR A 1 444 ? -14.398 32 -1.154 1 85.44 444 THR A O 1
ATOM 3346 N N . HIS A 1 445 ? -13.141 33.812 -1.77 1 87.5 445 HIS A N 1
ATOM 3347 C CA . HIS A 1 445 ? -14.062 34.844 -1.303 1 87.5 445 HIS A CA 1
ATOM 3348 C C . HIS A 1 445 ? -14.266 34.75 0.206 1 87.5 445 HIS A C 1
ATOM 3350 O O . HIS A 1 445 ? -15.367 35 0.703 1 87.5 445 HIS A O 1
ATOM 3356 N N . ARG A 1 446 ? -13.25 34.219 0.858 1 90.88 446 ARG A N 1
ATOM 3357 C CA . ARG A 1 446 ? -13.242 34.156 2.316 1 90.88 446 ARG A CA 1
ATOM 3358 C C . ARG A 1 446 ? -12.281 35.219 2.898 1 90.88 446 ARG A C 1
ATOM 3360 O O . ARG A 1 446 ? -11.32 35.594 2.242 1 90.88 446 ARG A O 1
ATOM 3367 N N . PRO A 1 447 ? -12.672 35.688 4.031 1 93.38 447 PRO A N 1
ATOM 3368 C CA . PRO A 1 447 ? -11.766 36.656 4.652 1 93.38 447 PRO A CA 1
ATOM 3369 C C . PRO A 1 447 ? -10.406 36.031 5.008 1 93.38 447 PRO A C 1
ATOM 3371 O O . PRO A 1 447 ? -10.344 34.969 5.629 1 93.38 447 PRO A O 1
ATOM 3374 N N . VAL A 1 448 ? -9.422 36.688 4.578 1 87.75 448 VAL A N 1
ATOM 3375 C CA . VAL A 1 448 ? -8.062 36.312 4.918 1 87.75 448 VAL A CA 1
ATOM 3376 C C . VAL A 1 448 ? -7.375 37.406 5.695 1 87.75 448 VAL A C 1
ATOM 3378 O O . VAL A 1 448 ? -7.621 38.594 5.445 1 87.75 448 VAL A O 1
ATOM 3381 N N . ALA A 1 449 ? -6.516 37 6.645 1 83.25 449 ALA A N 1
ATOM 3382 C CA . ALA A 1 449 ? -5.852 37.969 7.527 1 83.25 449 ALA A CA 1
ATOM 3383 C C . ALA A 1 449 ? -5.004 38.938 6.734 1 83.25 449 ALA A C 1
ATOM 3385 O O . ALA A 1 449 ? -4.309 38.562 5.793 1 83.25 449 ALA A O 1
ATOM 3386 N N . LEU A 1 450 ? -5.246 40.188 6.98 1 78.94 450 LEU A N 1
ATOM 3387 C CA . LEU A 1 450 ? -4.441 41.25 6.398 1 78.94 450 LEU A CA 1
ATOM 3388 C C . LEU A 1 450 ? -3.52 41.875 7.445 1 78.94 450 LEU A C 1
ATOM 3390 O O . LEU A 1 450 ? -3.977 42.594 8.344 1 78.94 450 LEU A O 1
ATOM 3394 N N . THR A 1 451 ? -2.229 41.625 7.305 1 68.31 451 THR A N 1
ATOM 3395 C CA . THR A 1 451 ? -1.3 42.125 8.32 1 68.31 451 THR A CA 1
ATOM 3396 C C . THR A 1 451 ? -0.396 43.219 7.754 1 68.31 451 THR A C 1
ATOM 3398 O O . THR A 1 451 ? 0.431 43.781 8.469 1 68.31 451 THR A O 1
ATOM 3401 N N . THR A 1 452 ? -0.545 43.562 6.457 1 63.12 452 THR A N 1
ATOM 3402 C CA . THR A 1 452 ? 0.31 44.562 5.863 1 63.12 452 THR A CA 1
ATOM 3403 C C . THR A 1 452 ? -0.287 45.969 6.062 1 63.12 452 THR A C 1
ATOM 3405 O O . THR A 1 452 ? -1.508 46.125 6.023 1 63.12 452 THR A O 1
ATOM 3408 N N . SER A 1 453 ? 0.553 46.844 6.594 1 57.25 453 SER A N 1
ATOM 3409 C CA . SER A 1 453 ? 0.109 48.25 6.742 1 57.25 453 SER A CA 1
ATOM 3410 C C . SER A 1 453 ? 0.245 49 5.434 1 57.25 453 SER A C 1
ATOM 3412 O O . SER A 1 453 ? -0.242 50.125 5.312 1 57.25 453 SER A O 1
ATOM 3414 N N . ALA A 1 454 ? 0.938 48.375 4.477 1 55.25 454 ALA A N 1
ATOM 3415 C CA . ALA A 1 454 ? 1.162 49.062 3.213 1 55.25 454 ALA A CA 1
ATOM 3416 C C . ALA A 1 454 ? -0.151 49.281 2.473 1 55.25 454 ALA A C 1
ATOM 3418 O O . ALA A 1 454 ? -1.096 48.5 2.611 1 55.25 454 ALA A O 1
ATOM 3419 N N . PRO A 1 455 ? -0.177 50.531 1.976 1 53.91 455 PRO A N 1
ATOM 3420 C CA . PRO A 1 455 ? -1.379 50.812 1.188 1 53.91 455 PRO A CA 1
ATOM 3421 C C . PRO A 1 455 ? -1.647 49.75 0.12 1 53.91 455 PRO A C 1
ATOM 3423 O O . PRO A 1 455 ? -0.719 49.281 -0.554 1 53.91 455 PRO A O 1
ATOM 3426 N N . LEU A 1 456 ? -2.752 49 0.243 1 56.19 456 LEU A N 1
ATOM 3427 C CA . LEU A 1 456 ? -3.131 47.938 -0.679 1 56.19 456 LEU A CA 1
ATOM 3428 C C . LEU A 1 456 ? -3.338 48.469 -2.086 1 56.19 456 LEU A C 1
ATOM 3430 O O . LEU A 1 456 ? -3.674 49.656 -2.258 1 56.19 456 LEU A O 1
ATOM 3434 N N . SER A 1 457 ? -2.768 47.719 -3.047 1 52.62 457 SER A N 1
ATOM 3435 C CA . SER A 1 457 ? -3.012 48.125 -4.43 1 52.62 457 SER A CA 1
ATOM 3436 C C . SER A 1 457 ? -4.496 48.375 -4.68 1 52.62 457 SER A C 1
ATOM 3438 O O . SER A 1 457 ? -5.348 47.875 -3.932 1 52.62 457 SER A O 1
ATOM 3440 N N . ALA A 1 458 ? -4.797 49.312 -5.598 1 48.97 458 ALA A N 1
ATOM 3441 C CA . ALA A 1 458 ? -6.152 49.688 -6.012 1 48.97 458 ALA A CA 1
ATOM 3442 C C . ALA A 1 458 ? -7.012 48.438 -6.227 1 48.97 458 ALA A C 1
ATOM 3444 O O . ALA A 1 458 ? -8.203 48.438 -5.91 1 48.97 458 ALA A O 1
ATOM 3445 N N . ASP A 1 459 ? -6.438 47.438 -6.629 1 49.41 459 ASP A N 1
ATOM 3446 C CA . ASP A 1 459 ? -7.199 46.25 -6.973 1 49.41 459 ASP A CA 1
ATOM 3447 C C . ASP A 1 459 ? -7.656 45.5 -5.715 1 49.41 459 ASP A C 1
ATOM 3449 O O . ASP A 1 459 ? -8.766 44.969 -5.676 1 49.41 459 ASP A O 1
ATOM 3453 N N . SER A 1 460 ? -6.863 45.531 -4.723 1 54.84 460 SER A N 1
ATOM 3454 C CA . SER A 1 460 ? -7.207 44.875 -3.471 1 54.84 460 SER A CA 1
ATOM 3455 C C . SER A 1 460 ? -8.297 45.625 -2.723 1 54.84 460 SER A C 1
ATOM 3457 O O . SER A 1 460 ? -9.141 45.031 -2.055 1 54.84 460 SER A O 1
ATOM 3459 N N . ALA A 1 461 ? -8.297 46.969 -2.852 1 54.16 461 ALA A N 1
ATOM 3460 C CA . ALA A 1 461 ? -9.336 47.844 -2.27 1 54.16 461 ALA A CA 1
ATOM 3461 C C . ALA A 1 461 ? -10.688 47.562 -2.922 1 54.16 461 ALA A C 1
ATOM 3463 O O . ALA A 1 461 ? -11.727 47.656 -2.268 1 54.16 461 ALA A O 1
ATOM 3464 N N . ALA A 1 462 ? -10.625 47.25 -4.277 1 54.75 462 ALA A N 1
ATOM 3465 C CA . ALA A 1 462 ? -11.859 47.031 -5.02 1 54.75 462 ALA A CA 1
ATOM 3466 C C . ALA A 1 462 ? -12.516 45.719 -4.594 1 54.75 462 ALA A C 1
ATOM 3468 O O . ALA A 1 462 ? -13.727 45.531 -4.766 1 54.75 462 ALA A O 1
ATOM 3469 N N . SER A 1 463 ? -11.781 44.906 -3.85 1 74.38 463 SER A N 1
ATOM 3470 C CA . SER A 1 463 ? -12.344 43.625 -3.523 1 74.38 463 SER A CA 1
ATOM 3471 C C . SER A 1 463 ? -12.914 43.594 -2.109 1 74.38 463 SER A C 1
ATOM 3473 O O . SER A 1 463 ? -13.328 42.531 -1.614 1 74.38 463 SER A O 1
ATOM 3475 N N . ASN A 1 464 ? -13.164 44.812 -1.611 1 89.19 464 ASN A N 1
ATOM 3476 C CA . ASN A 1 464 ? -13.719 44.906 -0.266 1 89.19 464 ASN A CA 1
ATOM 3477 C C . ASN A 1 464 ? -15.242 44.844 -0.279 1 89.19 464 ASN A C 1
ATOM 3479 O O . ASN A 1 464 ? -15.906 45.781 0.172 1 89.19 464 ASN A O 1
ATOM 3483 N N . SER A 1 465 ? -15.805 43.875 -0.894 1 91.69 465 SER A N 1
ATOM 3484 C CA . SER A 1 465 ? -17.234 43.594 -0.956 1 91.69 465 SER A CA 1
ATOM 3485 C C . SER A 1 465 ? -17.562 42.25 -0.277 1 91.69 465 SER A C 1
ATOM 3487 O O . SER A 1 465 ? -16.953 41.219 -0.583 1 91.69 465 SER A O 1
ATOM 3489 N N . TRP A 1 466 ? -18.594 42.312 0.597 1 95.44 466 TRP A N 1
ATOM 3490 C CA . TRP A 1 466 ? -18.875 41.156 1.412 1 95.44 466 TRP A CA 1
ATOM 3491 C C . TRP A 1 466 ? -20.375 40.812 1.376 1 95.44 466 TRP A C 1
ATOM 3493 O O . TRP A 1 466 ? -21.203 41.688 1.168 1 95.44 466 TRP A O 1
ATOM 3503 N N . THR A 1 467 ? -20.656 39.531 1.497 1 94.44 467 THR A N 1
ATOM 3504 C CA . THR A 1 467 ? -22.047 39.062 1.557 1 94.44 467 THR A CA 1
ATOM 3505 C C . THR A 1 467 ? -22.359 38.531 2.943 1 94.44 467 THR A C 1
ATOM 3507 O O . THR A 1 467 ? -21.469 38.125 3.689 1 94.44 467 THR A O 1
ATOM 3510 N N . ILE A 1 468 ? -23.625 38.5 3.311 1 95.06 468 ILE A N 1
ATOM 3511 C CA . ILE A 1 468 ? -24.047 38.031 4.621 1 95.06 468 ILE A CA 1
ATOM 3512 C C . ILE A 1 468 ? -23.734 36.531 4.746 1 95.06 468 ILE A C 1
ATOM 3514 O O . ILE A 1 468 ? -23.156 36.094 5.738 1 95.06 468 ILE A O 1
ATOM 3518 N N . PRO A 1 469 ? -24.094 35.781 3.695 1 94.31 469 PRO A N 1
ATOM 3519 C CA . PRO A 1 469 ? -23.734 34.375 3.816 1 94.31 469 PRO A CA 1
ATOM 3520 C C . PRO A 1 469 ? -22.234 34.156 3.943 1 94.31 469 PRO A C 1
ATOM 3522 O O . PRO A 1 469 ? -21.797 33.219 4.641 1 94.31 469 PRO A O 1
ATOM 3525 N N . GLY A 1 470 ? -21.453 34.938 3.262 1 94.31 470 GLY A N 1
ATOM 3526 C CA . GLY A 1 470 ? -20.016 34.844 3.375 1 94.31 470 GLY A CA 1
ATOM 3527 C C . GLY A 1 470 ? -19.5 35.125 4.777 1 94.31 470 GLY A C 1
ATOM 3528 O O . GLY A 1 470 ? -18.594 34.438 5.258 1 94.31 470 GLY A O 1
ATOM 3529 N N . LEU A 1 471 ? -20.094 36.062 5.418 1 96.62 471 LEU A N 1
ATOM 3530 C CA . LEU A 1 471 ? -19.703 36.406 6.777 1 96.62 471 LEU A CA 1
ATOM 3531 C C . LEU A 1 471 ? -20.156 35.344 7.77 1 96.62 471 LEU A C 1
ATOM 3533 O O . LEU A 1 471 ? -19.469 35.094 8.75 1 96.62 471 LEU A O 1
ATOM 3537 N N . GLU A 1 472 ? -21.344 34.812 7.457 1 96.69 472 GLU A N 1
ATOM 3538 C CA . GLU A 1 472 ? -21.812 33.719 8.305 1 96.69 472 GLU A CA 1
ATOM 3539 C C . GLU A 1 472 ? -20.859 32.531 8.227 1 96.69 472 GLU A C 1
ATOM 3541 O O . GLU A 1 472 ? -20.562 31.906 9.242 1 96.69 472 GLU A O 1
ATOM 3546 N N . GLU A 1 473 ? -20.453 32.25 7.062 1 95.25 473 GLU A N 1
ATOM 3547 C CA . GLU A 1 473 ? -19.516 31.172 6.875 1 95.25 473 GLU A CA 1
ATOM 3548 C C . GLU A 1 473 ? -18.172 31.469 7.559 1 95.25 473 GLU A C 1
ATOM 3550 O O . GLU A 1 473 ? -17.531 30.562 8.094 1 95.25 473 GLU A O 1
ATOM 3555 N N . PHE A 1 474 ? -17.812 32.719 7.527 1 96.31 474 PHE A N 1
ATOM 3556 C CA . PHE A 1 474 ? -16.609 33.156 8.227 1 96.31 474 PHE A CA 1
ATOM 3557 C C . PHE A 1 474 ? -16.703 32.875 9.711 1 96.31 474 PHE A C 1
ATOM 3559 O O . PHE A 1 474 ? -15.773 32.344 10.305 1 96.31 474 PHE A O 1
ATOM 3566 N N . ILE A 1 475 ? -17.766 33.156 10.219 1 97.69 475 ILE A N 1
ATOM 3567 C CA . ILE A 1 475 ? -18 32.938 11.648 1 97.69 475 ILE A CA 1
ATOM 3568 C C . ILE A 1 475 ? -17.938 31.422 11.953 1 97.69 475 ILE A C 1
ATOM 3570 O O . ILE A 1 475 ? -17.25 31 12.867 1 97.69 475 ILE A O 1
ATOM 3574 N N . ARG A 1 476 ? -18.625 30.656 11.164 1 96.56 476 ARG A N 1
ATOM 3575 C CA . ARG A 1 476 ? -18.688 29.219 11.398 1 96.56 476 ARG A CA 1
ATOM 3576 C C . ARG A 1 476 ? -17.328 28.578 11.234 1 96.56 476 ARG A C 1
ATOM 3578 O O . ARG A 1 476 ? -16.953 27.688 12.016 1 96.56 476 ARG A O 1
ATOM 3585 N N . LEU A 1 477 ? -16.625 28.969 10.227 1 96.88 477 LEU A N 1
ATOM 3586 C CA . LEU A 1 477 ? -15.289 28.438 9.984 1 96.88 477 LEU A CA 1
ATOM 3587 C C . LEU A 1 477 ? -14.344 28.797 11.125 1 96.88 477 LEU A C 1
ATOM 3589 O O . LEU A 1 477 ? -13.477 28 11.5 1 96.88 477 LEU A O 1
ATOM 3593 N N . SER A 1 478 ? -14.492 30.016 11.648 1 96.69 478 SER A N 1
ATOM 3594 C CA . SER A 1 478 ? -13.656 30.453 12.758 1 96.69 478 SER A CA 1
ATOM 3595 C C . SER A 1 478 ? -13.953 29.656 14.023 1 96.69 478 SER A C 1
ATOM 3597 O O . SER A 1 478 ? -13.031 29.312 14.773 1 96.69 478 SER A O 1
ATOM 3599 N N . ILE A 1 479 ? -15.172 29.359 14.219 1 96.75 479 ILE A N 1
ATOM 3600 C CA . ILE A 1 479 ? -15.547 28.562 15.367 1 96.75 479 ILE A CA 1
ATOM 3601 C C . ILE A 1 479 ? -14.945 27.156 15.242 1 96.75 479 ILE A C 1
ATOM 3603 O O . ILE A 1 479 ? -14.391 26.625 16.203 1 96.75 479 ILE A O 1
ATOM 3607 N N . GLY A 1 480 ? -15.055 26.656 14.055 1 95.75 480 GLY A N 1
ATOM 3608 C CA . GLY A 1 480 ? -14.469 25.344 13.805 1 95.75 480 GLY A CA 1
ATOM 3609 C C . GLY A 1 480 ? -12.961 25.328 13.984 1 95.75 480 GLY A C 1
ATOM 3610 O O . GLY A 1 480 ? -12.414 24.359 14.508 1 95.75 480 GLY A O 1
ATOM 3611 N N . ALA A 1 481 ? -12.32 26.344 13.516 1 94.25 481 ALA A N 1
ATOM 3612 C CA . ALA A 1 481 ? -10.867 26.438 13.625 1 94.25 481 ALA A CA 1
ATOM 3613 C C . ALA A 1 481 ? -10.43 26.516 15.086 1 94.25 481 ALA A C 1
ATOM 3615 O O . ALA A 1 481 ? -9.43 25.906 15.477 1 94.25 481 ALA A O 1
ATOM 3616 N N . LEU A 1 482 ? -11.148 27.266 15.836 1 93.56 482 LEU A N 1
ATOM 3617 C CA . LEU A 1 482 ? -10.82 27.375 17.25 1 93.56 482 LEU A CA 1
ATOM 3618 C C . LEU A 1 482 ? -11.062 26.047 17.969 1 93.56 482 LEU A C 1
ATOM 3620 O O . LEU A 1 482 ? -10.281 25.672 18.844 1 93.56 482 LEU A O 1
ATOM 3624 N N . ALA A 1 483 ? -12.148 25.438 17.594 1 93.94 483 ALA A N 1
ATOM 3625 C CA . ALA A 1 483 ? -12.43 24.125 18.188 1 93.94 483 ALA A CA 1
ATOM 3626 C C . ALA A 1 483 ? -11.297 23.141 17.906 1 93.94 483 ALA A C 1
ATOM 3628 O O . ALA A 1 483 ? -10.883 22.391 18.781 1 93.94 483 ALA A O 1
ATOM 3629 N N . GLN A 1 484 ? -10.852 23.141 16.75 1 91.19 484 GLN A N 1
ATOM 3630 C CA . GLN A 1 484 ? -9.758 22.25 16.375 1 91.19 484 GLN A CA 1
ATOM 3631 C C . GLN A 1 484 ? -8.477 22.609 17.141 1 91.19 484 GLN A C 1
ATOM 3633 O O . GLN A 1 484 ? -7.781 21.719 17.641 1 91.19 484 GLN A O 1
ATOM 3638 N N . ALA A 1 485 ? -8.203 23.875 17.203 1 86.31 485 ALA A N 1
ATOM 3639 C CA . ALA A 1 485 ? -6.961 24.344 17.812 1 86.31 485 ALA A CA 1
ATOM 3640 C C . ALA A 1 485 ? -6.938 24.031 19.312 1 86.31 485 ALA A C 1
ATOM 3642 O O . ALA A 1 485 ? -5.879 23.734 19.875 1 86.31 485 ALA A O 1
ATOM 3643 N N . THR A 1 486 ? -8.008 24.031 19.953 1 87.25 486 THR A N 1
ATOM 3644 C CA . THR A 1 486 ? -8.055 23.906 21.406 1 87.25 486 THR A CA 1
ATOM 3645 C C . THR A 1 486 ? -8.375 22.469 21.812 1 87.25 486 THR A C 1
ATOM 3647 O O . THR A 1 486 ? -8.344 22.125 23 1 87.25 486 THR A O 1
ATOM 3650 N N . SER A 1 487 ? -8.68 21.688 20.812 1 86.56 487 SER A N 1
ATOM 3651 C CA . SER A 1 487 ? -8.953 20.281 21.125 1 86.56 487 SER A CA 1
ATOM 3652 C C . SER A 1 487 ? -7.66 19.516 21.375 1 86.56 487 SER A C 1
ATOM 3654 O O . SER A 1 487 ? -7.676 18.453 22.016 1 86.56 487 SER A O 1
ATOM 3656 N N . THR A 1 488 ? -6.488 19.875 20.719 1 67.81 488 THR A N 1
ATOM 3657 C CA . THR A 1 488 ? -5.211 19.188 20.828 1 67.81 488 THR A CA 1
ATOM 3658 C C . THR A 1 488 ? -4.426 19.703 22.031 1 67.81 488 THR A C 1
ATOM 3660 O O . THR A 1 488 ? -3.438 19.094 22.453 1 67.81 488 THR A O 1
ATOM 3663 N N . SER A 1 489 ? -4.48 20.969 22.281 1 56.12 489 SER A N 1
ATOM 3664 C CA . SER A 1 489 ? -3.596 21.688 23.188 1 56.12 489 SER A CA 1
ATOM 3665 C C . SER A 1 489 ? -3.717 21.141 24.609 1 56.12 489 SER A C 1
ATOM 3667 O O . SER A 1 489 ? -4.777 21.25 25.234 1 56.12 489 SER A O 1
ATOM 3669 N N . SER A 1 490 ? -3.172 19.906 24.766 1 47.88 490 SER A N 1
ATOM 3670 C CA . SER A 1 490 ? -3.008 19.406 26.125 1 47.88 490 SER A CA 1
ATOM 3671 C C . SER A 1 490 ? -2.492 20.484 27.062 1 47.88 490 SER A C 1
ATOM 3673 O O . SER A 1 490 ? -2.221 20.219 28.234 1 47.88 490 SER A O 1
ATOM 3675 N N . THR A 1 491 ? -1.736 21.375 26.438 1 42.62 491 THR A N 1
ATOM 3676 C CA . THR A 1 491 ? -0.788 22.047 27.312 1 42.62 491 THR A CA 1
ATOM 3677 C C . THR A 1 491 ? -1.507 22.672 28.516 1 42.62 491 THR A C 1
ATOM 3679 O O . THR A 1 491 ? -0.905 23.422 29.281 1 42.62 491 THR A O 1
ATOM 3682 N N . ASN A 1 492 ? -2.668 22.984 28.391 1 38.34 492 ASN A N 1
ATOM 3683 C CA . ASN A 1 492 ? -2.832 23.844 29.547 1 38.34 492 ASN A CA 1
ATOM 3684 C C . ASN A 1 492 ? -2.379 23.141 30.828 1 38.34 492 ASN A C 1
ATOM 3686 O O . ASN A 1 492 ? -2.391 21.922 30.906 1 38.34 492 ASN A O 1
ATOM 3690 N N . ALA A 1 493 ? -1.938 24.062 31.828 1 39 493 ALA A N 1
ATOM 3691 C CA . ALA A 1 493 ? -1.294 24.062 33.156 1 39 493 ALA A CA 1
ATOM 3692 C C . ALA A 1 493 ? -1.768 22.875 34 1 39 493 ALA A C 1
ATOM 3694 O O . ALA A 1 493 ? -1.102 22.484 34.938 1 39 493 ALA A O 1
ATOM 3695 N N . ASN A 1 494 ? -3.082 22.578 34 1 35.88 494 ASN A N 1
ATOM 3696 C CA . ASN A 1 494 ? -3.482 21.609 35 1 35.88 494 ASN A CA 1
ATOM 3697 C C . ASN A 1 494 ? -3.832 20.266 34.375 1 35.88 494 ASN A C 1
ATOM 3699 O O . ASN A 1 494 ? -4.961 20.047 33.938 1 35.88 494 ASN A O 1
ATOM 3703 N N . PRO A 1 495 ? -2.879 19.594 33.812 1 40.94 495 PRO A N 1
ATOM 3704 C CA . PRO A 1 495 ? -3.309 18.234 33.469 1 40.94 495 PRO A CA 1
ATOM 3705 C C . PRO A 1 495 ? -4.301 17.641 34.438 1 40.94 495 PRO A C 1
ATOM 3707 O O . PRO A 1 495 ? -3.939 17.375 35.594 1 40.94 495 PRO A O 1
ATOM 3710 N N . SER A 1 496 ? -5.371 18.031 34.469 1 43.34 496 SER A N 1
ATOM 3711 C CA . SER A 1 496 ? -6.18 17.203 35.375 1 43.34 496 SER A CA 1
ATOM 3712 C C . SER A 1 496 ? -5.902 15.719 35.156 1 43.34 496 SER A C 1
ATOM 3714 O O . SER A 1 496 ? -5.766 15.266 34 1 43.34 496 SER A O 1
ATOM 3716 N N . PRO A 1 497 ? -5.34 15.148 36.062 1 45.88 497 PRO A N 1
ATOM 3717 C CA . PRO A 1 497 ? -5.125 13.695 36.094 1 45.88 497 PRO A CA 1
ATOM 3718 C C . PRO A 1 497 ? -6.141 12.945 35.219 1 45.88 497 PRO A C 1
ATOM 3720 O O . PRO A 1 497 ? -5.926 11.781 34.875 1 45.88 497 PRO A O 1
ATOM 3723 N N . GLU A 1 498 ? -7.184 13.562 35.031 1 47.78 498 GLU A N 1
ATOM 3724 C CA . GLU A 1 498 ? -8.289 12.82 34.438 1 47.78 498 GLU A CA 1
ATOM 3725 C C . GLU A 1 498 ? -8.141 12.758 32.906 1 47.78 498 GLU A C 1
ATOM 3727 O O . GLU A 1 498 ? -8.938 12.117 32.219 1 47.78 498 GLU A O 1
ATOM 3732 N N . ASN A 1 499 ? -7.34 13.609 32.406 1 54.25 499 ASN A N 1
ATOM 3733 C CA . ASN A 1 499 ? -7.172 13.555 30.953 1 54.25 499 ASN A CA 1
ATOM 3734 C C . ASN A 1 499 ? -6.43 12.289 30.531 1 54.25 499 ASN A C 1
ATOM 3736 O O . ASN A 1 499 ? -5.352 12.375 29.938 1 54.25 499 ASN A O 1
ATOM 3740 N N . GLN A 1 500 ? -6.855 11.297 31.125 1 64.31 500 GLN A N 1
ATOM 3741 C CA . GLN A 1 500 ? -6.324 9.977 30.797 1 64.31 500 GLN A CA 1
ATOM 3742 C C . GLN A 1 500 ? -6.707 9.57 29.375 1 64.31 500 GLN A C 1
ATOM 3744 O O . GLN A 1 500 ? -7.801 9.891 28.906 1 64.31 500 GLN A O 1
ATOM 3749 N N . SER A 1 501 ? -5.746 9.203 28.672 1 79.06 501 SER A N 1
ATOM 3750 C CA . SER A 1 501 ? -5.941 8.672 27.328 1 79.06 501 SER A CA 1
ATOM 3751 C C . SER A 1 501 ? -7.023 7.598 27.297 1 79.06 501 SER A C 1
ATOM 3753 O O . SER A 1 501 ? -7.09 6.758 28.203 1 79.06 501 SER A O 1
ATOM 3755 N N . ILE A 1 502 ? -8.031 7.762 26.547 1 85.38 502 ILE A N 1
ATOM 3756 C CA . ILE A 1 502 ? -9.117 6.797 26.406 1 85.38 502 ILE A CA 1
ATOM 3757 C C . ILE A 1 502 ? -8.867 5.918 25.188 1 85.38 502 ILE A C 1
ATOM 3759 O O . ILE A 1 502 ? -8.117 6.301 24.281 1 85.38 502 ILE A O 1
ATOM 3763 N N . ILE A 1 503 ? -9.469 4.742 25.312 1 89.38 503 ILE A N 1
ATOM 3764 C CA . ILE A 1 503 ? -9.359 3.809 24.203 1 89.38 503 ILE A CA 1
ATOM 3765 C C . ILE A 1 503 ? -10.578 3.943 23.297 1 89.38 503 ILE A C 1
ATOM 3767 O O . ILE A 1 503 ? -11.719 3.842 23.75 1 89.38 503 ILE A O 1
ATOM 3771 N N . LEU A 1 504 ? -10.328 4.348 22.109 1 91.31 504 LEU A N 1
ATOM 3772 C CA . LEU A 1 504 ? -11.375 4.469 21.094 1 91.31 504 LEU A CA 1
ATOM 3773 C C . LEU A 1 504 ? -11.375 3.262 20.156 1 91.31 504 LEU A C 1
ATOM 3775 O O . LEU A 1 504 ? -10.328 2.863 19.656 1 91.31 504 LEU A O 1
ATOM 3779 N N . ARG A 1 505 ? -12.594 2.592 20.031 1 89.69 505 ARG A N 1
ATOM 3780 C CA . ARG A 1 505 ? -12.758 1.482 19.094 1 89.69 505 ARG A CA 1
ATOM 3781 C C . ARG A 1 505 ? -13.344 1.963 17.766 1 89.69 505 ARG A C 1
ATOM 3783 O O . ARG A 1 505 ? -14.453 2.492 17.734 1 89.69 505 ARG A O 1
ATOM 3790 N N . SER A 1 506 ? -12.531 1.934 16.766 1 91.62 506 SER A N 1
ATOM 3791 C CA . SER A 1 506 ? -12.953 2.393 15.453 1 91.62 506 SER A CA 1
ATOM 3792 C C . SER A 1 506 ? -12.898 1.261 14.43 1 91.62 506 SER A C 1
ATOM 3794 O O . SER A 1 506 ? -12.203 0.266 14.633 1 91.62 506 SER A O 1
ATOM 3796 N N . THR A 1 507 ? -13.852 1.304 13.445 1 90.69 507 THR A N 1
ATOM 3797 C CA . THR A 1 507 ? -13.836 0.375 12.32 1 90.69 507 THR A CA 1
ATOM 3798 C C . THR A 1 507 ? -13.172 1.012 11.102 1 90.69 507 THR A C 1
ATOM 3800 O O . THR A 1 507 ? -13.648 2.027 10.594 1 90.69 507 THR A O 1
ATOM 3803 N N . ALA A 1 508 ? -11.977 0.593 10.828 1 89.94 508 ALA A N 1
ATOM 3804 C CA . ALA A 1 508 ? -11.25 1.118 9.672 1 89.94 508 ALA A CA 1
ATOM 3805 C C . ALA A 1 508 ? -11.094 0.051 8.594 1 89.94 508 ALA A C 1
ATOM 3807 O O . ALA A 1 508 ? -11.156 -1.146 8.883 1 89.94 508 ALA A O 1
ATOM 3808 N N . LEU A 1 509 ? -11.039 0.509 7.332 1 89.31 509 LEU A N 1
ATOM 3809 C CA . LEU A 1 509 ? -10.781 -0.39 6.211 1 89.31 509 LEU A CA 1
ATOM 3810 C C . LEU A 1 509 ? -9.289 -0.685 6.082 1 89.31 509 LEU A C 1
ATOM 3812 O O . LEU A 1 509 ? -8.477 0.236 5.984 1 89.31 509 LEU A O 1
ATOM 3816 N N . THR A 1 510 ? -8.922 -1.907 6.297 1 89.19 510 THR A N 1
ATOM 3817 C CA . THR A 1 510 ? -7.535 -2.322 6.129 1 89.19 510 THR A CA 1
ATOM 3818 C C . THR A 1 510 ? -7.426 -3.42 5.074 1 89.19 510 THR A C 1
ATOM 3820 O O . THR A 1 510 ? -8.414 -4.07 4.738 1 89.19 510 THR A O 1
ATOM 3823 N N . ARG A 1 511 ? -6.219 -3.562 4.535 1 90.31 511 ARG A N 1
ATOM 3824 C CA . ARG A 1 511 ? -5.965 -4.602 3.543 1 90.31 511 ARG A CA 1
ATOM 3825 C C . ARG A 1 511 ? -5.684 -5.941 4.215 1 90.31 511 ARG A C 1
ATOM 3827 O O . ARG A 1 511 ? -4.766 -6.055 5.031 1 90.31 511 ARG A O 1
ATOM 3834 N N . LYS A 1 512 ? -6.508 -6.863 3.941 1 90.19 512 LYS A N 1
ATOM 3835 C CA . LYS A 1 512 ? -6.395 -8.219 4.465 1 90.19 512 LYS A CA 1
ATOM 3836 C C . LYS A 1 512 ? -6.855 -9.25 3.438 1 90.19 512 LYS A C 1
ATOM 3838 O O . LYS A 1 512 ? -7.516 -8.898 2.457 1 90.19 512 LYS A O 1
ATOM 3843 N N . LEU A 1 513 ? -6.328 -10.43 3.645 1 92.62 513 LEU A N 1
ATOM 3844 C CA . LEU A 1 513 ? -6.855 -11.531 2.838 1 92.62 513 LEU A CA 1
ATOM 3845 C C . LEU A 1 513 ? -8.242 -11.938 3.322 1 92.62 513 LEU A C 1
ATOM 3847 O O . LEU A 1 513 ? -8.547 -11.82 4.512 1 92.62 513 LEU A O 1
ATOM 3851 N N . SER A 1 514 ? -9.133 -12.32 2.453 1 92.12 514 SER A N 1
ATOM 3852 C CA . SER A 1 514 ? -10.484 -12.742 2.824 1 92.12 514 SER A CA 1
ATOM 3853 C C . SER A 1 514 ? -10.492 -14.18 3.328 1 92.12 514 SER A C 1
ATOM 3855 O O . SER A 1 514 ? -10.117 -15.102 2.602 1 92.12 514 SER A O 1
ATOM 3857 N N . PRO A 1 515 ? -10.953 -14.383 4.504 1 91.19 515 PRO A N 1
ATOM 3858 C CA . PRO A 1 515 ? -11.047 -15.758 5.012 1 91.19 515 PRO A CA 1
ATOM 3859 C C . PRO A 1 515 ? -12.039 -16.609 4.227 1 91.19 515 PRO A C 1
ATOM 3861 O O . PRO A 1 515 ? -11.852 -17.812 4.098 1 91.19 515 PRO A O 1
ATOM 3864 N N . ALA A 1 516 ? -13.047 -16.016 3.691 1 92.19 516 ALA A N 1
ATOM 3865 C CA . ALA A 1 516 ? -14.039 -16.734 2.904 1 92.19 516 ALA A CA 1
ATOM 3866 C C . ALA A 1 516 ? -13.414 -17.328 1.645 1 92.19 516 ALA A C 1
ATOM 3868 O O . ALA A 1 516 ? -13.781 -18.422 1.22 1 92.19 516 ALA A O 1
ATOM 3869 N N . ARG A 1 517 ? -12.477 -16.641 1.143 1 93.12 517 ARG A N 1
ATOM 3870 C CA . ARG A 1 517 ? -11.828 -17.109 -0.077 1 93.12 517 ARG A CA 1
ATOM 3871 C C . ARG A 1 517 ? -10.867 -18.266 0.222 1 93.12 517 ARG A C 1
ATOM 3873 O O . ARG A 1 517 ? -10.594 -19.094 -0.646 1 93.12 517 ARG A O 1
ATOM 3880 N N . SER A 1 518 ? -10.328 -18.234 1.457 1 91.81 518 SER A N 1
ATOM 3881 C CA . SER A 1 518 ? -9.453 -19.328 1.839 1 91.81 518 SER A CA 1
ATOM 3882 C C . SER A 1 518 ? -10.227 -20.641 1.918 1 91.81 518 SER A C 1
ATOM 3884 O O . SER A 1 518 ? -9.688 -21.703 1.594 1 91.81 518 SER A O 1
ATOM 3886 N N . TYR A 1 519 ? -11.523 -20.641 2.16 1 93.12 519 TYR A N 1
ATOM 3887 C CA . TYR A 1 519 ? -12.336 -21.859 2.256 1 93.12 519 TYR A CA 1
ATOM 3888 C C . TYR A 1 519 ? -12.695 -22.375 0.871 1 93.12 519 TYR A C 1
ATOM 3890 O O . TYR A 1 519 ? -13.078 -23.547 0.722 1 93.12 519 TYR A O 1
ATOM 3898 N N . LEU A 1 520 ? -12.523 -21.5 -0.073 1 94.5 520 LEU A N 1
ATOM 3899 C CA . LEU A 1 520 ? -12.781 -21.953 -1.44 1 94.5 520 LEU A CA 1
ATOM 3900 C C . LEU A 1 520 ? -11.734 -22.969 -1.88 1 94.5 520 LEU A C 1
ATOM 3902 O O . LEU A 1 520 ? -11.984 -23.766 -2.791 1 94.5 520 LEU A O 1
ATOM 3906 N N . LEU A 1 521 ? -10.594 -22.953 -1.215 1 96.62 521 LEU A N 1
ATOM 3907 C CA . LEU A 1 521 ? -9.523 -23.891 -1.58 1 96.62 521 LEU A CA 1
ATOM 3908 C C . LEU A 1 521 ? -9.922 -25.328 -1.244 1 96.62 521 LEU A C 1
ATOM 3910 O O . LEU A 1 521 ? -9.328 -26.266 -1.763 1 96.62 521 LEU A O 1
ATOM 3914 N N . VAL A 1 522 ? -10.953 -25.516 -0.431 1 96.62 522 VAL A N 1
ATOM 3915 C CA . VAL A 1 522 ? -11.383 -26.844 -0.018 1 96.62 522 VAL A CA 1
ATOM 3916 C C . VAL A 1 522 ? -12.211 -27.484 -1.128 1 96.62 522 VAL A C 1
ATOM 3918 O O . VAL A 1 522 ? -12.312 -28.703 -1.203 1 96.62 522 VAL A O 1
ATOM 3921 N N . ILE A 1 523 ? -12.656 -26.75 -2.105 1 96.25 523 ILE A N 1
ATOM 3922 C CA . ILE A 1 523 ? -13.578 -27.219 -3.133 1 96.25 523 ILE A CA 1
ATOM 3923 C C . ILE A 1 523 ? -12.859 -28.203 -4.051 1 96.25 523 ILE A C 1
ATOM 3925 O O . ILE A 1 523 ? -13.367 -29.297 -4.312 1 96.25 523 ILE A O 1
ATOM 3929 N N . LEU A 1 524 ? -11.641 -27.891 -4.461 1 97.31 524 LEU A N 1
ATOM 3930 C CA . LEU A 1 524 ? -10.953 -28.719 -5.449 1 97.31 524 LEU A CA 1
ATOM 3931 C C . LEU A 1 524 ? -10.562 -30.062 -4.855 1 97.31 524 LEU A C 1
ATOM 3933 O O . LEU A 1 524 ? -10.812 -31.109 -5.461 1 97.31 524 LEU A O 1
ATOM 3937 N N . PRO A 1 525 ? -10.016 -30.109 -3.645 1 96.94 525 PRO A N 1
ATOM 3938 C CA . PRO A 1 525 ? -9.711 -31.406 -3.057 1 96.94 525 PRO A CA 1
ATOM 3939 C C . PRO A 1 525 ? -10.961 -32.219 -2.764 1 96.94 525 PRO A C 1
ATOM 3941 O O . PRO A 1 525 ? -10.938 -33.469 -2.891 1 96.94 525 PRO A O 1
ATOM 3944 N N . VAL A 1 526 ? -12.055 -31.641 -2.424 1 96.75 526 VAL A N 1
ATOM 3945 C CA . VAL A 1 526 ? -13.297 -32.344 -2.148 1 96.75 526 VAL A CA 1
ATOM 3946 C C . VAL A 1 526 ? -13.852 -32.938 -3.441 1 96.75 526 VAL A C 1
ATOM 3948 O O . VAL A 1 526 ? -14.312 -34.094 -3.461 1 96.75 526 VAL A O 1
ATOM 3951 N N . ILE A 1 527 ? -13.734 -32.188 -4.496 1 96.62 527 ILE A N 1
ATOM 3952 C CA . ILE A 1 527 ? -14.172 -32.719 -5.789 1 96.62 527 ILE A CA 1
ATOM 3953 C C . ILE A 1 527 ? -13.273 -33.875 -6.207 1 96.62 527 ILE A C 1
ATOM 3955 O O . ILE A 1 527 ? -13.758 -34.906 -6.699 1 96.62 527 ILE A O 1
ATOM 3959 N N . SER A 1 528 ? -11.961 -33.781 -5.992 1 96.81 528 SER A N 1
ATOM 3960 C CA . SER A 1 528 ? -11.023 -34.844 -6.344 1 96.81 528 SER A CA 1
ATOM 3961 C C . SER A 1 528 ? -11.281 -36.094 -5.531 1 96.81 528 SER A C 1
ATOM 3963 O O . SER A 1 528 ? -11.281 -37.188 -6.07 1 96.81 528 SER A O 1
ATOM 3965 N N . LEU A 1 529 ? -11.57 -35.969 -4.301 1 96.62 529 LEU A N 1
ATOM 3966 C CA . LEU A 1 529 ? -11.859 -37.094 -3.438 1 96.62 529 LEU A CA 1
ATOM 3967 C C . LEU A 1 529 ? -13.195 -37.719 -3.801 1 96.62 529 LEU A C 1
ATOM 3969 O O . LEU A 1 529 ? -13.328 -38.969 -3.781 1 96.62 529 LEU A O 1
ATOM 3973 N N . ALA A 1 530 ? -14.141 -36.906 -4.148 1 96.88 530 ALA A N 1
ATOM 3974 C CA . ALA A 1 530 ? -15.438 -37.438 -4.578 1 96.88 530 ALA A CA 1
ATOM 3975 C C . ALA A 1 530 ? -15.305 -38.25 -5.855 1 96.88 530 ALA A C 1
ATOM 3977 O O . ALA A 1 530 ? -15.906 -39.312 -5.984 1 96.88 530 ALA A O 1
ATOM 3978 N N . LEU A 1 531 ? -14.438 -37.781 -6.738 1 96.62 531 LEU A N 1
ATOM 3979 C CA . LEU A 1 531 ? -14.219 -38.5 -7.984 1 96.62 531 LEU A CA 1
ATOM 3980 C C . LEU A 1 531 ? -13.453 -39.812 -7.727 1 96.62 531 LEU A C 1
ATOM 3982 O O . LEU A 1 531 ? -13.711 -40.812 -8.367 1 96.62 531 LEU A O 1
ATOM 3986 N N . LEU A 1 532 ? -12.5 -39.75 -6.832 1 96.44 532 LEU A N 1
ATOM 3987 C CA . LEU A 1 532 ? -11.766 -40.938 -6.445 1 96.44 532 LEU A CA 1
ATOM 3988 C C . LEU A 1 532 ? -12.695 -42 -5.855 1 96.44 532 LEU A C 1
ATOM 3990 O O . LEU A 1 532 ? -12.656 -43.156 -6.254 1 96.44 532 LEU A O 1
ATOM 3994 N N . LEU A 1 533 ? -13.602 -41.594 -5.004 1 95.81 533 LEU A N 1
ATOM 3995 C CA . LEU A 1 533 ? -14.539 -42.531 -4.367 1 95.81 533 LEU A CA 1
ATOM 3996 C C . LEU A 1 533 ? -15.555 -43.062 -5.379 1 95.81 533 LEU A C 1
ATOM 3998 O O . LEU A 1 533 ? -15.898 -44.219 -5.352 1 95.81 533 LEU A O 1
ATOM 4002 N N . ALA A 1 534 ? -15.922 -42.188 -6.238 1 95.5 534 ALA A N 1
ATOM 4003 C CA . ALA A 1 534 ? -16.859 -42.594 -7.277 1 95.5 534 ALA A CA 1
ATOM 4004 C C . ALA A 1 534 ? -16.219 -43.594 -8.227 1 95.5 534 ALA A C 1
ATOM 4006 O O . ALA A 1 534 ? -16.844 -44.594 -8.594 1 95.5 534 ALA A O 1
ATOM 4007 N N . ALA A 1 535 ? -14.977 -43.344 -8.617 1 94.88 535 ALA A N 1
ATOM 4008 C CA . ALA A 1 535 ? -14.266 -44.25 -9.508 1 94.88 535 ALA A CA 1
ATOM 4009 C C . ALA A 1 535 ? -14 -45.594 -8.828 1 94.88 535 ALA A C 1
ATOM 4011 O O . ALA A 1 535 ? -14.164 -46.656 -9.445 1 94.88 535 ALA A O 1
ATOM 4012 N N . ALA A 1 536 ? -13.625 -45.562 -7.582 1 94.12 536 ALA A N 1
ATOM 4013 C CA . ALA A 1 536 ? -13.359 -46.781 -6.836 1 94.12 536 ALA A CA 1
ATOM 4014 C C . ALA A 1 536 ? -14.633 -47.625 -6.68 1 94.12 536 ALA A C 1
ATOM 4016 O O . ALA A 1 536 ? -14.633 -48.844 -6.914 1 94.12 536 ALA A O 1
ATOM 4017 N N . ALA A 1 537 ? -15.727 -46.969 -6.332 1 94.56 537 ALA A N 1
ATOM 4018 C CA . ALA A 1 537 ? -17 -47.656 -6.152 1 94.56 537 ALA A CA 1
ATOM 4019 C C . ALA A 1 537 ? -17.5 -48.219 -7.473 1 94.56 537 ALA A C 1
ATOM 4021 O O . ALA A 1 537 ? -17.953 -49.375 -7.531 1 94.56 537 ALA A O 1
ATOM 4022 N N . TYR A 1 538 ? -17.375 -47.406 -8.445 1 94.38 538 TYR A N 1
ATOM 4023 C CA . TYR A 1 538 ? -17.859 -47.844 -9.758 1 94.38 538 TYR A CA 1
ATOM 4024 C C . TYR A 1 538 ? -17.016 -49 -10.281 1 94.38 538 TYR A C 1
ATOM 4026 O O . TYR A 1 538 ? -17.531 -49.906 -10.914 1 94.38 538 TYR A O 1
ATOM 4034 N N . SER A 1 539 ? -15.68 -48.969 -10.094 1 93.94 539 SER A N 1
ATOM 4035 C CA . SER A 1 539 ? -14.797 -50.031 -10.516 1 93.94 539 SER A CA 1
ATOM 4036 C C . SER A 1 539 ? -15.148 -51.344 -9.805 1 93.94 539 SER A C 1
ATOM 4038 O O . SER A 1 539 ? -15.219 -52.406 -10.438 1 93.94 539 SER A O 1
ATOM 4040 N N . THR A 1 540 ? -15.461 -51.281 -8.57 1 92.19 540 THR A N 1
ATOM 4041 C CA . THR A 1 540 ? -15.805 -52.469 -7.797 1 92.19 540 THR A CA 1
ATOM 4042 C C . THR A 1 540 ? -17.156 -53 -8.234 1 92.19 540 THR A C 1
ATOM 4044 O O . THR A 1 540 ? -17.328 -54.219 -8.359 1 92.19 540 THR A O 1
ATOM 4047 N N . ASP A 1 541 ? -18.047 -52.156 -8.453 1 92.56 541 ASP A N 1
ATOM 4048 C CA . ASP A 1 541 ? -19.391 -52.562 -8.867 1 92.56 541 ASP A CA 1
ATOM 4049 C C . ASP A 1 541 ? -19.375 -53.188 -10.25 1 92.56 541 ASP A C 1
ATOM 4051 O O . ASP A 1 541 ? -20.016 -54.219 -10.469 1 92.56 541 ASP A O 1
ATOM 4055 N N . LEU A 1 542 ? -18.641 -52.625 -11.156 1 92.31 542 LEU A N 1
ATOM 4056 C CA . LEU A 1 542 ? -18.578 -53.156 -12.516 1 92.31 542 LEU A CA 1
ATOM 4057 C C . LEU A 1 542 ? -17.891 -54.531 -12.539 1 92.31 542 LEU A C 1
ATOM 4059 O O . LEU A 1 542 ? -18.297 -55.406 -13.289 1 92.31 542 LEU A O 1
ATOM 4063 N N . HIS A 1 543 ? -16.812 -54.719 -11.766 1 90.19 543 HIS A N 1
ATOM 4064 C CA . HIS A 1 543 ? -16.125 -56 -11.703 1 90.19 543 HIS A CA 1
ATOM 4065 C C . HIS A 1 543 ? -17.031 -57.094 -11.117 1 90.19 543 HIS A C 1
ATOM 4067 O O . HIS A 1 543 ? -17 -58.219 -11.562 1 90.19 543 HIS A O 1
ATOM 4073 N N . THR A 1 544 ? -17.875 -56.688 -10.203 1 88 544 THR A N 1
ATOM 4074 C CA . THR A 1 544 ? -18.781 -57.625 -9.57 1 88 544 THR A CA 1
ATOM 4075 C C . THR A 1 544 ? -19.938 -57.969 -10.5 1 88 544 THR A C 1
ATOM 4077 O O . THR A 1 544 ? -20.297 -59.156 -10.641 1 88 544 THR A O 1
ATOM 4080 N N . GLN A 1 545 ? -20.484 -57.062 -11.125 1 87.81 545 GLN A N 1
ATOM 4081 C CA . GLN A 1 545 ? -21.609 -57.281 -12.016 1 87.81 545 GLN A CA 1
ATOM 4082 C C . GLN A 1 545 ? -21.219 -58.156 -13.188 1 87.81 545 GLN A C 1
ATOM 4084 O O . GLN A 1 545 ? -22.016 -59 -13.625 1 87.81 545 GLN A O 1
ATOM 4089 N N . LEU A 1 546 ? -19.984 -58.031 -13.711 1 88.75 546 LEU A N 1
ATOM 4090 C CA . LEU A 1 546 ? -19.547 -58.781 -14.891 1 88.75 546 LEU A CA 1
ATOM 4091 C C . LEU A 1 546 ? -18.75 -60 -14.492 1 88.75 546 LEU A C 1
ATOM 4093 O O . LEU A 1 546 ? -18.25 -60.719 -15.359 1 88.75 546 LEU A O 1
ATOM 4097 N N . SER A 1 547 ? -18.594 -60.312 -13.273 1 84.94 547 SER A N 1
ATOM 4098 C CA . SER A 1 547 ? -17.938 -61.469 -12.695 1 84.94 547 SER A CA 1
ATOM 4099 C C . SER A 1 547 ? -16.516 -61.594 -13.203 1 84.94 547 SER A C 1
ATOM 4101 O O . SER A 1 547 ? -16.078 -62.688 -13.57 1 84.94 547 SER A O 1
ATOM 4103 N N . ILE A 1 548 ? -15.867 -60.438 -13.375 1 85.94 548 ILE A N 1
ATOM 4104 C CA . ILE A 1 548 ? -14.445 -60.469 -13.703 1 85.94 548 ILE A CA 1
ATOM 4105 C C . ILE A 1 548 ? -13.633 -60.812 -12.461 1 85.94 548 ILE A C 1
ATOM 4107 O O . ILE A 1 548 ? -13.719 -60.125 -11.445 1 85.94 548 ILE A O 1
ATOM 4111 N N . PRO A 1 549 ? -12.891 -61.781 -12.453 1 80.69 549 PRO A N 1
ATOM 4112 C CA . PRO A 1 549 ? -12.305 -62.344 -11.234 1 80.69 549 PRO A CA 1
ATOM 4113 C C . PRO A 1 549 ? -11.195 -61.469 -10.656 1 80.69 549 PRO A C 1
ATOM 4115 O O . PRO A 1 549 ? -10.992 -61.438 -9.445 1 80.69 549 PRO A O 1
ATOM 4118 N N . VAL A 1 550 ? -10.406 -60.719 -11.438 1 85.19 550 VAL A N 1
ATOM 4119 C CA . VAL A 1 550 ? -9.219 -60.062 -10.914 1 85.19 550 VAL A CA 1
ATOM 4120 C C . VAL A 1 550 ? -9.25 -58.594 -11.305 1 85.19 550 VAL A C 1
ATOM 4122 O O . VAL A 1 550 ? -9.445 -58.25 -12.477 1 85.19 550 VAL A O 1
ATOM 4125 N N . MET A 1 551 ? -9.188 -57.781 -10.273 1 88.81 551 MET A N 1
ATOM 4126 C CA . MET A 1 551 ? -9 -56.344 -10.508 1 88.81 551 MET A CA 1
ATOM 4127 C C . MET A 1 551 ? -7.52 -56 -10.688 1 88.81 551 MET A C 1
ATOM 4129 O O . MET A 1 551 ? -6.719 -56.25 -9.781 1 88.81 551 MET A O 1
ATOM 4133 N N . ARG A 1 552 ? -7.129 -55.594 -11.836 1 88.75 552 ARG A N 1
ATOM 4134 C CA . ARG A 1 552 ? -5.723 -55.344 -12.125 1 88.75 552 ARG A CA 1
ATOM 4135 C C . ARG A 1 552 ? -5.57 -54.125 -13.031 1 88.75 552 ARG A C 1
ATOM 4137 O O . ARG A 1 552 ? -6.531 -53.688 -13.664 1 88.75 552 ARG A O 1
ATOM 4144 N N . LEU A 1 553 ? -4.406 -53.562 -13.078 1 91.38 553 LEU A N 1
ATOM 4145 C CA . LEU A 1 553 ? -4.07 -52.469 -13.984 1 91.38 553 LEU A CA 1
ATOM 4146 C C . LEU A 1 553 ? -3.773 -52.969 -15.383 1 91.38 553 LEU A C 1
ATOM 4148 O O . LEU A 1 553 ? -3.605 -54.188 -15.57 1 91.38 553 LEU A O 1
ATOM 4152 N N . ALA A 1 554 ? -3.801 -52.094 -16.344 1 91.25 554 ALA A N 1
ATOM 4153 C CA . ALA A 1 554 ? -3.488 -52.5 -17.703 1 91.25 554 ALA A CA 1
ATOM 4154 C C . ALA A 1 554 ? -2.016 -52.25 -18.031 1 91.25 554 ALA A C 1
ATOM 4156 O O . ALA A 1 554 ? -1.69 -51.562 -18.984 1 91.25 554 ALA A O 1
ATOM 4157 N N . GLY A 1 555 ? -1.195 -52.812 -17.156 1 89.56 555 GLY A N 1
ATOM 4158 C CA . GLY A 1 555 ? 0.235 -52.719 -17.406 1 89.56 555 GLY A CA 1
ATOM 4159 C C . GLY A 1 555 ? 0.704 -53.625 -18.531 1 89.56 555 GLY A C 1
ATOM 4160 O O . GLY A 1 555 ? -0.084 -54.375 -19.078 1 89.56 555 GLY A O 1
ATOM 4161 N N . LEU A 1 556 ? 1.886 -53.531 -18.875 1 90.81 556 LEU A N 1
ATOM 4162 C CA . LEU A 1 556 ? 2.438 -54.312 -19.984 1 90.81 556 LEU A CA 1
ATOM 4163 C C . LEU A 1 556 ? 2.318 -55.812 -19.734 1 90.81 556 LEU A C 1
ATOM 4165 O O . LEU A 1 556 ? 1.959 -56.562 -20.641 1 90.81 556 LEU A O 1
ATOM 4169 N N . GLY A 1 557 ? 2.527 -56.25 -18.531 1 87.81 557 GLY A N 1
ATOM 4170 C CA . GLY A 1 557 ? 2.42 -57.656 -18.203 1 87.81 557 GLY A CA 1
ATOM 4171 C C . GLY A 1 557 ? 1.015 -58.219 -18.359 1 87.81 557 GLY A C 1
ATOM 4172 O O . GLY A 1 557 ? 0.824 -59.281 -18.906 1 87.81 557 GLY A O 1
ATOM 4173 N N . GLU A 1 558 ? 0.099 -57.469 -17.953 1 91.19 558 GLU A N 1
ATOM 4174 C CA . GLU A 1 558 ? -1.296 -57.875 -18.047 1 91.19 558 GLU A CA 1
ATOM 4175 C C . GLU A 1 558 ? -1.771 -57.875 -19.5 1 91.19 558 GLU A C 1
ATOM 4177 O O . GLU A 1 558 ? -2.553 -58.75 -19.906 1 91.19 558 GLU A O 1
ATOM 4182 N N . LEU A 1 559 ? -1.301 -56.906 -20.25 1 90.69 559 LEU A N 1
ATOM 4183 C CA . LEU A 1 559 ? -1.664 -56.844 -21.656 1 90.69 559 LEU A CA 1
ATOM 4184 C C . LEU A 1 559 ? -1.056 -58 -22.438 1 90.69 559 LEU A C 1
ATOM 4186 O O . LEU A 1 559 ? -1.719 -58.594 -23.281 1 90.69 559 LEU A O 1
ATOM 4190 N N . LEU A 1 560 ? 0.152 -58.344 -22.094 1 90.06 560 LEU A N 1
ATOM 4191 C CA . LEU A 1 560 ? 0.828 -59.469 -22.75 1 90.06 560 LEU A CA 1
ATOM 4192 C C . LEU A 1 560 ? 0.106 -60.781 -22.484 1 90.06 560 LEU A C 1
ATOM 4194 O O . LEU A 1 560 ? -0.024 -61.625 -23.375 1 90.06 560 LEU A O 1
ATOM 4198 N N . LYS A 1 561 ? -0.293 -60.875 -21.328 1 87.38 561 LYS A N 1
ATOM 4199 C CA . LYS A 1 561 ? -1.031 -62.062 -20.953 1 87.38 561 LYS A CA 1
ATOM 4200 C C . LYS A 1 561 ? -2.369 -62.156 -21.672 1 87.38 561 LYS A C 1
ATOM 4202 O O . LYS A 1 561 ? -2.781 -63.219 -22.109 1 87.38 561 LYS A O 1
ATOM 4207 N N . SER A 1 562 ? -3.004 -61.031 -21.969 1 88.94 562 SER A N 1
ATOM 4208 C CA . SER A 1 562 ? -4.359 -61 -22.5 1 88.94 562 SER A CA 1
ATOM 4209 C C . SER A 1 562 ? -4.355 -61.062 -24.031 1 88.94 562 SER A C 1
ATOM 4211 O O . SER A 1 562 ? -5.406 -61.219 -24.656 1 88.94 562 SER A O 1
ATOM 4213 N N . VAL A 1 563 ? -3.201 -60.969 -24.688 1 88.5 563 VAL A N 1
ATOM 4214 C CA . VAL A 1 563 ? -3.158 -60.938 -26.141 1 88.5 563 VAL A CA 1
ATOM 4215 C C . VAL A 1 563 ? -2.766 -62.312 -26.688 1 88.5 563 VAL A C 1
ATOM 4217 O O . VAL A 1 563 ? -2.477 -62.438 -27.875 1 88.5 563 VAL A O 1
ATOM 4220 N N . GLN A 1 564 ? -2.809 -63.344 -25.859 1 85.94 564 GLN A N 1
ATOM 4221 C CA . GLN A 1 564 ? -2.344 -64.625 -26.281 1 85.94 564 GLN A CA 1
ATOM 4222 C C . GLN A 1 564 ? -3.49 -65.5 -26.844 1 85.94 564 GLN A C 1
ATOM 4224 O O . GLN A 1 564 ? -3.375 -66.688 -26.953 1 85.94 564 GLN A O 1
ATOM 4229 N N . THR A 1 565 ? -4.512 -64.875 -27.281 1 86.94 565 THR A N 1
ATOM 4230 C CA . THR A 1 565 ? -5.594 -65.625 -27.922 1 86.94 565 THR A CA 1
ATOM 4231 C C . THR A 1 565 ? -5.215 -66 -29.344 1 86.94 565 THR A C 1
ATOM 4233 O O . THR A 1 565 ? -4.469 -65.312 -30.016 1 86.94 565 THR A O 1
ATOM 4236 N N . ALA A 1 566 ? -5.73 -67.125 -29.828 1 83.88 566 ALA A N 1
ATOM 4237 C CA . ALA A 1 566 ? -5.363 -67.625 -31.141 1 83.88 566 ALA A CA 1
ATOM 4238 C C . ALA A 1 566 ? -5.699 -66.625 -32.25 1 83.88 566 ALA A C 1
ATOM 4240 O O . ALA A 1 566 ? -4.914 -66.438 -33.188 1 83.88 566 ALA A O 1
ATOM 4241 N N . TRP A 1 567 ? -6.801 -66.062 -32.125 1 87.44 567 TRP A N 1
ATOM 4242 C CA . TRP A 1 567 ? -7.246 -65.062 -33.125 1 87.44 567 TRP A CA 1
ATOM 4243 C C . TRP A 1 567 ? -6.316 -63.875 -33.188 1 87.44 567 TRP A C 1
ATOM 4245 O O . TRP A 1 567 ? -5.91 -63.469 -34.25 1 87.44 567 TRP A O 1
ATOM 4255 N N . LEU A 1 568 ? -5.98 -63.312 -32.156 1 89.75 568 LEU A N 1
ATOM 4256 C CA . LEU A 1 568 ? -5.148 -62.125 -32.125 1 89.75 568 LEU A CA 1
ATOM 4257 C C . LEU A 1 568 ? -3.713 -62.438 -32.531 1 89.75 568 LEU A C 1
ATOM 4259 O O . LEU A 1 568 ? -3.031 -61.625 -33.156 1 89.75 568 LEU A O 1
ATOM 4263 N N . ARG A 1 569 ? -3.244 -63.594 -32.219 1 87.31 569 ARG A N 1
ATOM 4264 C CA . ARG A 1 569 ? -1.919 -64.062 -32.656 1 87.31 569 ARG A CA 1
ATOM 4265 C C . ARG A 1 569 ? -1.819 -64.125 -34.156 1 87.31 569 ARG A C 1
ATOM 4267 O O . ARG A 1 569 ? -0.771 -63.844 -34.75 1 87.31 569 ARG A O 1
ATOM 4274 N N . GLU A 1 570 ? -2.914 -64.562 -34.719 1 86.62 570 GLU A N 1
ATOM 4275 C CA . GLU A 1 570 ? -2.926 -64.625 -36.156 1 86.62 570 GLU A CA 1
ATOM 4276 C C . GLU A 1 570 ? -2.881 -63.219 -36.812 1 86.62 570 GLU A C 1
ATOM 4278 O O . GLU A 1 570 ? -2.109 -63 -37.719 1 86.62 570 GLU A O 1
ATOM 4283 N N . GLN A 1 571 ? -3.633 -62.344 -36.281 1 87.12 571 GLN A N 1
ATOM 4284 C CA . GLN A 1 571 ? -3.676 -61 -36.812 1 87.12 571 GLN A CA 1
ATOM 4285 C C . GLN A 1 571 ? -2.355 -60.25 -36.594 1 87.12 571 GLN A C 1
ATOM 4287 O O . GLN A 1 571 ? -1.812 -59.625 -37.5 1 87.12 571 GLN A O 1
ATOM 4292 N N . ALA A 1 572 ? -1.889 -60.312 -35.375 1 89.12 572 ALA A N 1
ATOM 4293 C CA . ALA A 1 572 ? -0.65 -59.625 -35 1 89.12 572 ALA A CA 1
ATOM 4294 C C . ALA A 1 572 ? 0.556 -60.281 -35.656 1 89.12 572 ALA A C 1
ATOM 4296 O O . ALA A 1 572 ? 1.54 -59.594 -36 1 89.12 572 ALA A O 1
ATOM 4297 N N . GLY A 1 573 ? 0.473 -61.562 -35.875 1 83.5 573 GLY A N 1
ATOM 4298 C CA . GLY A 1 573 ? 1.547 -62.281 -36.562 1 83.5 573 GLY A CA 1
ATOM 4299 C C . GLY A 1 573 ? 1.7 -61.906 -38.031 1 83.5 573 GLY A C 1
ATOM 4300 O O . GLY A 1 573 ? 2.82 -61.781 -38.531 1 83.5 573 GLY A O 1
ATOM 4301 N N . THR A 1 574 ? 0.568 -61.688 -38.656 1 83.81 574 THR A N 1
ATOM 4302 C CA . THR A 1 574 ? 0.61 -61.25 -40.031 1 83.81 574 THR A CA 1
ATOM 4303 C C . THR A 1 574 ? 1.219 -59.844 -40.156 1 83.81 574 THR A C 1
ATOM 4305 O O . THR A 1 574 ? 1.95 -59.562 -41.125 1 83.81 574 THR A O 1
ATOM 4308 N N . ASP A 1 575 ? 0.929 -59.062 -39.25 1 87.62 575 ASP A N 1
ATOM 4309 C CA . ASP A 1 575 ? 1.488 -57.688 -39.25 1 87.62 575 ASP A CA 1
ATOM 4310 C C . ASP A 1 575 ? 2.973 -57.719 -38.906 1 87.62 575 ASP A C 1
ATOM 4312 O O . ASP A 1 575 ? 3.752 -56.906 -39.406 1 87.62 575 ASP A O 1
ATOM 4316 N N . ALA A 1 576 ? 3.328 -58.594 -37.969 1 83.81 576 ALA A N 1
ATOM 4317 C CA . ALA A 1 576 ? 4.707 -58.688 -37.5 1 83.81 576 ALA A CA 1
ATOM 4318 C C . ALA A 1 576 ? 5.633 -59.156 -38.625 1 83.81 576 ALA A C 1
ATOM 4320 O O . ALA A 1 576 ? 6.836 -58.906 -38.594 1 83.81 576 ALA A O 1
ATOM 4321 N N . ALA A 1 577 ? 5.016 -59.812 -39.594 1 78.31 577 ALA A N 1
ATOM 4322 C CA . ALA A 1 577 ? 5.801 -60.281 -40.75 1 78.31 577 ALA A CA 1
ATOM 4323 C C . ALA A 1 577 ? 6.305 -59.094 -41.594 1 78.31 577 ALA A C 1
ATOM 4325 O O . ALA A 1 577 ? 7.305 -59.219 -42.312 1 78.31 577 ALA A O 1
ATOM 4326 N N . LYS A 1 578 ? 5.609 -58 -41.375 1 77.81 578 LYS A N 1
ATOM 4327 C CA . LYS A 1 578 ? 6.062 -56.781 -42.031 1 77.81 578 LYS A CA 1
ATOM 4328 C C . LYS A 1 578 ? 6.961 -55.969 -41.125 1 77.81 578 LYS A C 1
ATOM 4330 O O . LYS A 1 578 ? 6.559 -54.906 -40.656 1 77.81 578 LYS A O 1
ATOM 4335 N N . THR A 1 579 ? 8.172 -56.344 -40.938 1 72 579 THR A N 1
ATOM 4336 C CA . THR A 1 579 ? 9.094 -55.875 -39.938 1 72 579 THR A CA 1
ATOM 4337 C C . THR A 1 579 ? 9.531 -54.438 -40.219 1 72 579 THR A C 1
ATOM 4339 O O . THR A 1 579 ? 9.984 -53.719 -39.344 1 72 579 THR A O 1
ATOM 4342 N N . TYR A 1 580 ? 9.336 -53.875 -41.375 1 72.44 580 TYR A N 1
ATOM 4343 C CA . TYR A 1 580 ? 9.898 -52.562 -41.75 1 72.44 580 TYR A CA 1
ATOM 4344 C C . TYR A 1 580 ? 8.82 -51.5 -41.75 1 72.44 580 TYR A C 1
ATOM 4346 O O . TYR A 1 580 ? 9.102 -50.344 -42.062 1 72.44 580 TYR A O 1
ATOM 4354 N N . LEU A 1 581 ? 7.562 -51.875 -41.406 1 76 581 LEU A N 1
ATOM 4355 C CA . LEU A 1 581 ? 6.469 -50.906 -41.406 1 76 581 LEU A CA 1
ATOM 4356 C C . LEU A 1 581 ? 5.887 -50.75 -40 1 76 581 LEU A C 1
ATOM 4358 O O . LEU A 1 581 ? 5.988 -51.656 -39.156 1 76 581 LEU A O 1
ATOM 4362 N N . PRO A 1 582 ? 5.426 -49.469 -39.781 1 81.38 582 PRO A N 1
ATOM 4363 C CA . PRO A 1 582 ? 4.684 -49.344 -38.531 1 81.38 582 PRO A CA 1
ATOM 4364 C C . PRO A 1 582 ? 3.455 -50.25 -38.469 1 81.38 582 PRO A C 1
ATOM 4366 O O . PRO A 1 582 ? 3.039 -50.812 -39.5 1 81.38 582 PRO A O 1
ATOM 4369 N N . HIS A 1 583 ? 2.943 -50.375 -37.281 1 83.81 583 HIS A N 1
ATOM 4370 C CA . HIS A 1 583 ? 1.847 -51.344 -37.094 1 83.81 583 HIS A CA 1
ATOM 4371 C C . HIS A 1 583 ? 0.618 -50.906 -37.875 1 83.81 583 HIS A C 1
ATOM 4373 O O . HIS A 1 583 ? 0.371 -49.719 -38.062 1 83.81 583 HIS A O 1
ATOM 4379 N N . GLU A 1 584 ? -0.169 -51.844 -38.469 1 83.19 584 GLU A N 1
ATOM 4380 C CA . GLU A 1 584 ? -1.427 -51.625 -39.156 1 83.19 584 GLU A CA 1
ATOM 4381 C C . GLU A 1 584 ? -2.609 -52.188 -38.375 1 83.19 584 GLU A C 1
ATOM 4383 O O . GLU A 1 584 ? -3.672 -52.438 -38.938 1 83.19 584 GLU A O 1
ATOM 4388 N N . LEU A 1 585 ? -2.365 -52.375 -37.156 1 88.81 585 LEU A N 1
ATOM 4389 C CA . LEU A 1 585 ? -3.389 -53 -36.344 1 88.81 585 LEU A CA 1
ATOM 4390 C C . LEU A 1 585 ? -4.316 -51.938 -35.719 1 88.81 585 LEU A C 1
ATOM 4392 O O . LEU A 1 585 ? -5.223 -52.281 -34.969 1 88.81 585 LEU A O 1
ATOM 4396 N N . GLY A 1 586 ? -4.199 -50.719 -36.062 1 86.94 586 GLY A N 1
ATOM 4397 C CA . GLY A 1 586 ? -4.926 -49.625 -35.406 1 86.94 586 GLY A CA 1
ATOM 4398 C C . GLY A 1 586 ? -6.43 -49.719 -35.625 1 86.94 586 GLY A C 1
ATOM 4399 O O . GLY A 1 586 ? -7.199 -49.344 -34.719 1 86.94 586 GLY A O 1
ATOM 4400 N N . GLY A 1 587 ? -6.859 -50.281 -36.688 1 87.38 587 GLY A N 1
ATOM 4401 C CA . GLY A 1 587 ? -8.273 -50.312 -37 1 87.38 587 GLY A CA 1
ATOM 4402 C C . GLY A 1 587 ? -8.945 -51.625 -36.594 1 87.38 587 GLY A C 1
ATOM 4403 O O . GLY A 1 587 ? -10.164 -51.75 -36.688 1 87.38 587 GLY A O 1
ATOM 4404 N N . VAL A 1 588 ? -8.203 -52.656 -36 1 91.12 588 VAL A N 1
ATOM 4405 C CA . VAL A 1 588 ? -8.75 -53.938 -35.594 1 91.12 588 VAL A CA 1
ATOM 4406 C C . VAL A 1 588 ? -9.539 -53.781 -34.281 1 91.12 588 VAL A C 1
ATOM 4408 O O . VAL A 1 588 ? -9.047 -53.156 -33.344 1 91.12 588 VAL A O 1
ATOM 4411 N N . ARG A 1 589 ? -10.734 -54.281 -34.344 1 92.56 589 ARG A N 1
ATOM 4412 C CA . ARG A 1 589 ? -11.602 -54.156 -33.156 1 92.56 589 ARG A CA 1
ATOM 4413 C C . ARG A 1 589 ? -11.43 -55.375 -32.219 1 92.56 589 ARG A C 1
ATOM 4415 O O . ARG A 1 589 ? -11.422 -56.5 -32.688 1 92.56 589 ARG A O 1
ATOM 4422 N N . ILE A 1 590 ? -11.273 -55.031 -30.969 1 92.62 590 ILE A N 1
ATOM 4423 C CA . ILE A 1 590 ? -11.016 -56.094 -30 1 92.62 590 ILE A CA 1
ATOM 4424 C C . ILE A 1 590 ? -12.008 -55.969 -28.844 1 92.62 590 ILE A C 1
ATOM 4426 O O . ILE A 1 590 ? -12.547 -54.906 -28.578 1 92.62 590 ILE A O 1
ATOM 4430 N N . ARG A 1 591 ? -12.234 -57.062 -28.203 1 92.62 591 ARG A N 1
ATOM 4431 C CA . ARG A 1 591 ? -13.062 -57.156 -27.016 1 92.62 591 ARG A CA 1
ATOM 4432 C C . ARG A 1 591 ? -12.43 -58.094 -26 1 92.62 591 ARG A C 1
ATOM 4434 O O . ARG A 1 591 ? -11.531 -58.875 -26.328 1 92.62 591 ARG A O 1
ATOM 4441 N N . TYR A 1 592 ? -12.773 -57.906 -24.734 1 91.44 592 TYR A N 1
ATOM 4442 C CA . TYR A 1 592 ? -12.234 -58.75 -23.656 1 91.44 592 TYR A CA 1
ATOM 4443 C C . TYR A 1 592 ? -13.25 -59.812 -23.234 1 91.44 592 TYR A C 1
ATOM 4445 O O . TYR A 1 592 ? -14.438 -59.5 -23.062 1 91.44 592 TYR A O 1
ATOM 4453 N N . GLY A 1 593 ? -12.844 -61.031 -23.25 1 87.94 593 GLY A N 1
ATOM 4454 C CA . GLY A 1 593 ? -13.703 -62.156 -22.859 1 87.94 593 GLY A CA 1
ATOM 4455 C C . GLY A 1 593 ? -12.969 -63.469 -22.797 1 87.94 593 GLY A C 1
ATOM 4456 O O . GLY A 1 593 ? -11.742 -63.5 -22.656 1 87.94 593 GLY A O 1
ATOM 4457 N N . VAL A 1 594 ? -13.773 -64.562 -22.672 1 85.31 594 VAL A N 1
ATOM 4458 C CA . VAL A 1 594 ? -13.219 -65.938 -22.609 1 85.31 594 VAL A CA 1
ATOM 4459 C C . VAL A 1 594 ? -13.383 -66.625 -23.969 1 85.31 594 VAL A C 1
ATOM 4461 O O . VAL A 1 594 ? -14.484 -66.688 -24.516 1 85.31 594 VAL A O 1
ATOM 4464 N N . ASP A 1 595 ? -12.234 -67 -24.484 1 81.69 595 ASP A N 1
ATOM 4465 C CA . ASP A 1 595 ? -12.25 -67.625 -25.797 1 81.69 595 ASP A CA 1
ATOM 4466 C C . ASP A 1 595 ? -12.758 -69.062 -25.703 1 81.69 595 ASP A C 1
ATOM 4468 O O . ASP A 1 595 ? -13.031 -69.562 -24.594 1 81.69 595 ASP A O 1
ATOM 4472 N N . ALA A 1 596 ? -12.93 -69.75 -26.844 1 76 596 ALA A N 1
ATOM 4473 C CA . ALA A 1 596 ? -13.469 -71.125 -26.938 1 76 596 ALA A CA 1
ATOM 4474 C C . ALA A 1 596 ? -12.578 -72.062 -26.188 1 76 596 ALA A C 1
ATOM 4476 O O . ALA A 1 596 ? -13.062 -73.062 -25.672 1 76 596 ALA A O 1
ATOM 4477 N N . ASP A 1 597 ? -11.266 -71.812 -26.016 1 73.62 597 ASP A N 1
ATOM 4478 C CA . ASP A 1 597 ? -10.312 -72.688 -25.344 1 73.62 597 ASP A CA 1
ATOM 4479 C C . ASP A 1 597 ? -10.281 -72.375 -23.844 1 73.62 597 ASP A C 1
ATOM 4481 O O . ASP A 1 597 ? -9.539 -73.062 -23.094 1 73.62 597 ASP A O 1
ATOM 4485 N N . GLY A 1 598 ? -11.078 -71.5 -23.406 1 74.44 598 GLY A N 1
ATOM 4486 C CA . GLY A 1 598 ? -11.156 -71.188 -21.984 1 74.44 598 GLY A CA 1
ATOM 4487 C C . GLY A 1 598 ? -10.156 -70.125 -21.531 1 74.44 598 GLY A C 1
ATOM 4488 O O . GLY A 1 598 ? -9.992 -69.875 -20.344 1 74.44 598 GLY A O 1
ATOM 4489 N N . LEU A 1 599 ? -9.484 -69.562 -22.453 1 80.44 599 LEU A N 1
ATOM 4490 C CA . LEU A 1 599 ? -8.484 -68.562 -22.141 1 80.44 599 LEU A CA 1
ATOM 4491 C C . LEU A 1 599 ? -9.102 -67.188 -22.094 1 80.44 599 LEU A C 1
ATOM 4493 O O . LEU A 1 599 ? -9.875 -66.812 -22.984 1 80.44 599 LEU A O 1
ATOM 4497 N N . ALA A 1 600 ? -8.859 -66.562 -20.953 1 84.12 600 ALA A N 1
ATOM 4498 C CA . ALA A 1 600 ? -9.328 -65.125 -20.828 1 84.12 600 ALA A CA 1
ATOM 4499 C C . ALA A 1 600 ? -8.375 -64.188 -21.531 1 84.12 600 ALA A C 1
ATOM 4501 O O . ALA A 1 600 ? -7.18 -64.188 -21.234 1 84.12 600 ALA A O 1
ATOM 4502 N N . GLY A 1 601 ? -8.812 -63.469 -22.547 1 88.31 601 GLY A N 1
ATOM 4503 C CA . GLY A 1 601 ? -7.953 -62.531 -23.281 1 88.31 601 GLY A CA 1
ATOM 4504 C C . GLY A 1 601 ? -8.703 -61.688 -24.281 1 88.31 601 GLY A C 1
ATOM 4505 O O . GLY A 1 601 ? -9.922 -61.531 -24.188 1 88.31 601 GLY A O 1
ATOM 4506 N N . LEU A 1 602 ? -7.938 -61.031 -25.109 1 90.81 602 LEU A N 1
ATOM 4507 C CA . LEU A 1 602 ? -8.508 -60.156 -26.141 1 90.81 602 LEU A CA 1
ATOM 4508 C C . LEU A 1 602 ? -8.82 -60.969 -27.406 1 90.81 602 LEU A C 1
ATOM 4510 O O . LEU A 1 602 ? -7.992 -61.75 -27.875 1 90.81 602 LEU A O 1
ATOM 4514 N N . GLY A 1 603 ? -10.07 -60.875 -27.828 1 89.25 603 GLY A N 1
ATOM 4515 C CA . GLY A 1 603 ? -10.516 -61.562 -29.047 1 89.25 603 GLY A CA 1
ATOM 4516 C C . GLY A 1 603 ? -11.195 -60.625 -30.031 1 89.25 603 GLY A C 1
ATOM 4517 O O . GLY A 1 603 ? -11.094 -59.406 -29.906 1 89.25 603 GLY A O 1
ATOM 4518 N N . PRO A 1 604 ? -11.789 -61.219 -31.031 1 89.94 604 PRO A N 1
ATOM 4519 C CA . PRO A 1 604 ? -12.406 -60.375 -32.062 1 89.94 604 PRO A CA 1
ATOM 4520 C C . PRO A 1 604 ? -13.586 -59.562 -31.531 1 89.94 604 PRO A C 1
ATOM 4522 O O . PRO A 1 604 ? -14.352 -60.062 -30.688 1 89.94 604 PRO A O 1
ATOM 4525 N N . GLY A 1 605 ? -13.648 -58.312 -31.969 1 82.5 605 GLY A N 1
ATOM 4526 C CA . GLY A 1 605 ? -14.703 -57.438 -31.531 1 82.5 605 GLY A CA 1
ATOM 4527 C C . GLY A 1 605 ? -16.078 -57.812 -32.062 1 82.5 605 GLY A C 1
ATOM 4528 O O . GLY A 1 605 ? -17.094 -57.5 -31.438 1 82.5 605 GLY A O 1
ATOM 4529 N N . GLU A 1 606 ? -16.156 -58.312 -33.312 1 76.31 606 GLU A N 1
ATOM 4530 C CA . GLU A 1 606 ? -17.406 -58.719 -33.938 1 76.31 606 GLU A CA 1
ATOM 4531 C C . GLU A 1 606 ? -17.297 -60.094 -34.531 1 76.31 606 GLU A C 1
ATOM 4533 O O . GLU A 1 606 ? -16.281 -60.438 -35.188 1 76.31 606 GLU A O 1
ATOM 4538 N N . PRO A 1 607 ? -18.297 -61.031 -34.188 1 73.62 607 PRO A N 1
ATOM 4539 C CA . PRO A 1 607 ? -19.547 -60.812 -33.469 1 73.62 607 PRO A CA 1
ATOM 4540 C C . PRO A 1 607 ? -19.375 -60.906 -31.953 1 73.62 607 PRO A C 1
ATOM 4542 O O . PRO A 1 607 ? -18.453 -61.594 -31.484 1 73.62 607 PRO A O 1
ATOM 4545 N N . ALA A 1 608 ? -20.156 -60.344 -31.188 1 68.12 608 ALA A N 1
ATOM 4546 C CA . ALA A 1 608 ? -20.125 -60.312 -29.719 1 68.12 608 ALA A CA 1
ATOM 4547 C C . ALA A 1 608 ? -20.156 -61.75 -29.156 1 68.12 608 ALA A C 1
ATOM 4549 O O . ALA A 1 608 ? -19.656 -62 -28.062 1 68.12 608 ALA A O 1
ATOM 4550 N N . SER A 1 609 ? -20.562 -62.688 -29.969 1 69.31 609 SER A N 1
ATOM 4551 C CA . SER A 1 609 ? -20.766 -64.062 -29.516 1 69.31 609 SER A CA 1
ATOM 4552 C C . SER A 1 609 ? -19.484 -64.875 -29.578 1 69.31 609 SER A C 1
ATOM 4554 O O . SER A 1 609 ? -19.406 -65.938 -29.016 1 69.31 609 SER A O 1
ATOM 4556 N N . ALA A 1 610 ? -18.438 -64.25 -30.094 1 72.38 610 ALA A N 1
ATOM 4557 C CA . ALA A 1 610 ? -17.219 -65.062 -30.266 1 72.38 610 ALA A CA 1
ATOM 4558 C C . ALA A 1 610 ? -16.516 -65.25 -28.922 1 72.38 610 ALA A C 1
ATOM 4560 O O . ALA A 1 610 ? -15.742 -66.188 -28.766 1 72.38 610 ALA A O 1
ATOM 4561 N N . LEU A 1 611 ? -16.875 -64.312 -27.969 1 81.12 611 LEU A N 1
ATOM 4562 C CA . LEU A 1 611 ? -16.281 -64.438 -26.641 1 81.12 611 LEU A CA 1
ATOM 4563 C C . LEU A 1 611 ? -17.359 -64.625 -25.578 1 81.12 611 LEU A C 1
ATOM 4565 O O . LEU A 1 611 ? -18.422 -64.062 -25.641 1 81.12 611 LEU A O 1
ATOM 4569 N N . ALA A 1 612 ? -17.078 -65.75 -24.75 1 75.31 612 ALA A N 1
ATOM 4570 C CA . ALA A 1 612 ? -18.031 -66 -23.688 1 75.31 612 ALA A CA 1
ATOM 4571 C C . ALA A 1 612 ? -17.812 -65.125 -22.484 1 75.31 612 ALA A C 1
ATOM 4573 O O . ALA A 1 612 ? -16.734 -64.562 -22.312 1 75.31 612 ALA A O 1
ATOM 4574 N N . GLY A 1 613 ? -18.906 -64.75 -21.766 1 74.94 613 GLY A N 1
ATOM 4575 C CA . GLY A 1 613 ? -18.812 -64 -20.516 1 74.94 613 GLY A CA 1
ATOM 4576 C C . GLY A 1 613 ? -18.25 -64.812 -19.375 1 74.94 613 GLY A C 1
ATOM 4577 O O . GLY A 1 613 ? -17.891 -66 -19.547 1 74.94 613 GLY A O 1
ATOM 4578 N N . PHE A 1 614 ? -17.828 -64.125 -18.344 1 74.5 614 PHE A N 1
ATOM 4579 C CA . PHE A 1 614 ? -17.219 -64.812 -17.172 1 74.5 614 PHE A CA 1
ATOM 4580 C C . PHE A 1 614 ? -18.281 -65.375 -16.266 1 74.5 614 PHE A C 1
ATOM 4582 O O . PHE A 1 614 ? -17.969 -66.062 -15.297 1 74.5 614 PHE A O 1
ATOM 4589 N N . ALA A 1 615 ? -19.703 -65.312 -16.688 1 63 615 ALA A N 1
ATOM 4590 C CA . ALA A 1 615 ? -20.781 -65.812 -15.852 1 63 615 ALA A CA 1
ATOM 4591 C C . ALA A 1 615 ? -20.969 -67.312 -16.078 1 63 615 ALA A C 1
ATOM 4593 O O . ALA A 1 615 ? -20.828 -67.812 -17.203 1 63 615 ALA A O 1
ATOM 4594 N N . PRO A 1 616 ? -20.953 -68.312 -15.078 1 51.22 616 PRO A N 1
ATOM 4595 C CA . PRO A 1 616 ? -21.25 -69.688 -15.266 1 51.22 616 PRO A CA 1
ATOM 4596 C C . PRO A 1 616 ? -22.531 -69.938 -16.047 1 51.22 616 PRO A C 1
ATOM 4598 O O . PRO A 1 616 ? -23.484 -69.188 -15.938 1 51.22 616 PRO A O 1
ATOM 4601 N N . SER A 1 617 ? -22.469 -70.562 -17.266 1 43.56 617 SER A N 1
ATOM 4602 C CA . SER A 1 617 ? -23.641 -71.062 -17.984 1 43.56 617 SER A CA 1
ATOM 4603 C C . SER A 1 617 ? -24.672 -71.625 -17.031 1 43.56 617 SER A C 1
ATOM 4605 O O . SER A 1 617 ? -24.328 -72.5 -16.219 1 43.56 617 SER A O 1
ATOM 4607 N N . ALA A 1 618 ? -25.766 -71.125 -16.656 1 41 618 ALA A N 1
ATOM 4608 C CA . ALA A 1 618 ? -26.844 -71.875 -16.062 1 41 618 ALA A CA 1
ATOM 4609 C C . ALA A 1 618 ? -27.047 -73.188 -16.766 1 41 618 ALA A C 1
ATOM 4611 O O . ALA A 1 618 ? -27.047 -73.25 -18 1 41 618 ALA A O 1
ATOM 4612 N N . ALA A 1 619 ? -26.672 -74.312 -16.188 1 39.78 619 ALA A N 1
ATOM 4613 C CA . ALA A 1 619 ? -27.25 -75.625 -16.562 1 39.78 619 ALA A CA 1
ATOM 4614 C C . ALA A 1 619 ? -28.688 -75.438 -17.031 1 39.78 619 ALA A C 1
ATOM 4616 O O . ALA A 1 619 ? -29.531 -74.938 -16.297 1 39.78 619 ALA A O 1
ATOM 4617 N N . VAL A 1 620 ? -28.859 -75.25 -18.281 1 36.28 620 VAL A N 1
ATOM 4618 C CA . VAL A 1 620 ? -30.172 -75.562 -18.828 1 36.28 620 VAL A CA 1
ATOM 4619 C C . VAL A 1 620 ? -30.734 -76.812 -18.156 1 36.28 620 VAL A C 1
ATOM 4621 O O . VAL A 1 620 ? -30.172 -77.875 -18.266 1 36.28 620 VAL A O 1
ATOM 4624 N N . LYS A 1 621 ? -31.391 -76.688 -16.969 1 40.12 621 LYS A N 1
ATOM 4625 C CA . LYS A 1 621 ? -32.281 -77.75 -16.484 1 40.12 621 LYS A CA 1
ATOM 4626 C C . LYS A 1 621 ? -33.125 -78.312 -17.625 1 40.12 621 LYS A C 1
ATOM 4628 O O . LYS A 1 621 ? -33.906 -77.625 -18.266 1 40.12 621 LYS A O 1
ATOM 4633 N N . GLY A 1 622 ? -32.531 -79.25 -18.328 1 34.25 622 GLY A N 1
ATOM 4634 C CA . GLY A 1 622 ? -33.344 -80.188 -19.125 1 34.25 622 GLY A CA 1
ATOM 4635 C C . GLY A 1 622 ? -34.625 -80.625 -18.438 1 34.25 622 GLY A C 1
ATOM 4636 O O . GLY A 1 622 ? -34.594 -81 -17.266 1 34.25 622 GLY A O 1
ATOM 4637 N N . LYS A 1 623 ? -35.75 -80 -18.625 1 39.12 623 LYS A N 1
ATOM 4638 C CA . LYS A 1 623 ? -37.062 -80.625 -18.359 1 39.12 623 LYS A CA 1
ATOM 4639 C C . LYS A 1 623 ? -37.094 -82.062 -18.844 1 39.12 623 LYS A C 1
ATOM 4641 O O . LYS A 1 623 ? -36.906 -82.312 -20.031 1 39.12 623 LYS A O 1
ATOM 4646 N N . GLY A 1 624 ? -36.625 -82.938 -18.047 1 28.56 624 GLY A N 1
ATOM 4647 C CA . GLY A 1 624 ? -37.094 -84.312 -18.25 1 28.56 624 GLY A CA 1
ATOM 4648 C C . GLY A 1 624 ? -38.594 -84.375 -18.547 1 28.56 624 GLY A C 1
ATOM 4649 O O . GLY A 1 624 ? -39.406 -83.812 -17.844 1 28.56 624 GLY A O 1
ATOM 4650 N N . ARG A 1 625 ? -39 -84.25 -19.781 1 30.48 625 ARG A N 1
ATOM 4651 C CA . ARG A 1 625 ? -40.281 -84.812 -20.172 1 30.48 625 ARG A CA 1
ATOM 4652 C C . ARG A 1 625 ? -40.438 -86.188 -19.578 1 30.48 625 ARG A C 1
ATOM 4654 O O . ARG A 1 625 ? -39.781 -87.188 -19.984 1 30.48 625 ARG A O 1
ATOM 4661 N N . VAL A 1 626 ? -40.5 -86.25 -18.172 1 25.33 626 VAL A N 1
ATOM 4662 C CA . VAL A 1 626 ? -41.469 -87.25 -17.797 1 25.33 626 VAL A CA 1
ATOM 4663 C C . VAL A 1 626 ? -42.875 -86.688 -17.938 1 25.33 626 VAL A C 1
ATOM 4665 O O . VAL A 1 626 ? -43.125 -85.562 -17.625 1 25.33 626 VAL A O 1
ATOM 4668 N N . MET B 1 1 ? 6.652 -28.031 -54.781 1 22.44 1 MET B N 1
ATOM 4669 C CA . MET B 1 1 ? 5.93 -28.281 -53.531 1 22.44 1 MET B CA 1
ATOM 4670 C C . MET B 1 1 ? 5.766 -29.781 -53.281 1 22.44 1 MET B C 1
ATOM 4672 O O . MET B 1 1 ? 5.02 -30.453 -54.031 1 22.44 1 MET B O 1
ATOM 4676 N N . ALA B 1 2 ? 6.887 -30.312 -53.031 1 33.72 2 ALA B N 1
ATOM 4677 C CA . ALA B 1 2 ? 6.93 -31.766 -52.875 1 33.72 2 ALA B CA 1
ATOM 4678 C C . ALA B 1 2 ? 5.859 -32.25 -51.906 1 33.72 2 ALA B C 1
ATOM 4680 O O . ALA B 1 2 ? 5.793 -31.781 -50.781 1 33.72 2 ALA B O 1
ATOM 4681 N N . THR B 1 3 ? 4.711 -32.562 -52.438 1 34.28 3 THR B N 1
ATOM 4682 C CA . THR B 1 3 ? 3.521 -33 -51.719 1 34.28 3 THR B CA 1
ATOM 4683 C C . THR B 1 3 ? 3.877 -34.031 -50.656 1 34.28 3 THR B C 1
ATOM 4685 O O . THR B 1 3 ? 4.535 -35.031 -50.969 1 34.28 3 THR B O 1
ATOM 4688 N N . SER B 1 4 ? 4.152 -33.594 -49.469 1 37.5 4 SER B N 1
ATOM 4689 C CA . SER B 1 4 ? 4.402 -34.438 -48.344 1 37.5 4 SER B CA 1
ATOM 4690 C C . SER B 1 4 ? 3.504 -35.688 -48.344 1 37.5 4 SER B C 1
ATOM 4692 O O . SER B 1 4 ? 2.293 -35.562 -48.562 1 37.5 4 SER B O 1
ATOM 4694 N N . PRO B 1 5 ? 4.039 -36.812 -48.688 1 43.16 5 PRO B N 1
ATOM 4695 C CA . PRO B 1 5 ? 3.209 -38 -48.844 1 43.16 5 PRO B CA 1
ATOM 4696 C C . PRO B 1 5 ? 2.189 -38.188 -47.719 1 43.16 5 PRO B C 1
ATOM 4698 O O . PRO B 1 5 ? 2.459 -37.812 -46.594 1 43.16 5 PRO B O 1
ATOM 4701 N N . THR B 1 6 ? 0.921 -38.188 -47.969 1 49.22 6 THR B N 1
ATOM 4702 C CA . THR B 1 6 ? -0.186 -38.5 -47.062 1 49.22 6 THR B CA 1
ATOM 4703 C C . THR B 1 6 ? 0.051 -39.812 -46.375 1 49.22 6 THR B C 1
ATOM 4705 O O . THR B 1 6 ? 0.825 -40.656 -46.844 1 49.22 6 THR B O 1
ATOM 4708 N N . PRO B 1 7 ? -0.418 -40.031 -45.156 1 51.88 7 PRO B N 1
ATOM 4709 C CA . PRO B 1 7 ? -0.262 -41.344 -44.5 1 51.88 7 PRO B CA 1
ATOM 4710 C C . PRO B 1 7 ? -0.556 -42.5 -45.438 1 51.88 7 PRO B C 1
ATOM 4712 O O . PRO B 1 7 ? 0.079 -43.562 -45.312 1 51.88 7 PRO B O 1
ATOM 4715 N N . ARG B 1 8 ? -1.425 -42.375 -46.375 1 55 8 ARG B N 1
ATOM 4716 C CA . ARG B 1 8 ? -1.737 -43.375 -47.375 1 55 8 ARG B CA 1
ATOM 4717 C C . ARG B 1 8 ? -0.544 -43.625 -48.312 1 55 8 ARG B C 1
ATOM 4719 O O . ARG B 1 8 ? -0.243 -44.781 -48.625 1 55 8 ARG B O 1
ATOM 4726 N N . ASP B 1 9 ? -0.011 -42.531 -48.656 1 52.03 9 ASP B N 1
ATOM 4727 C CA . ASP B 1 9 ? 1.097 -42.688 -49.594 1 52.03 9 ASP B CA 1
ATOM 4728 C C . ASP B 1 9 ? 2.309 -43.312 -48.938 1 52.03 9 ASP B C 1
ATOM 4730 O O . ASP B 1 9 ? 2.988 -44.156 -49.531 1 52.03 9 ASP B O 1
ATOM 4734 N N . MET B 1 10 ? 2.494 -43 -47.75 1 51.72 10 MET B N 1
ATOM 4735 C CA . MET B 1 10 ? 3.578 -43.625 -46.969 1 51.72 10 MET B CA 1
ATOM 4736 C C . MET B 1 10 ? 3.359 -45.125 -46.844 1 51.72 10 MET B C 1
ATOM 4738 O O . MET B 1 10 ? 4.305 -45.906 -46.906 1 51.72 10 MET B O 1
ATOM 4742 N N . ARG B 1 11 ? 2.105 -45.5 -46.656 1 54.78 11 ARG B N 1
ATOM 4743 C CA . ARG B 1 11 ? 1.755 -46.906 -46.656 1 54.78 11 ARG B CA 1
ATOM 4744 C C . ARG B 1 11 ? 2.064 -47.562 -48 1 54.78 11 ARG B C 1
ATOM 4746 O O . ARG B 1 11 ? 2.561 -48.688 -48.031 1 54.78 11 ARG B O 1
ATOM 4753 N N . ARG B 1 12 ? 1.602 -46.906 -48.969 1 50.34 12 ARG B N 1
ATOM 4754 C CA . ARG B 1 12 ? 1.848 -47.469 -50.281 1 50.34 12 ARG B CA 1
ATOM 4755 C C . ARG B 1 12 ? 3.342 -47.594 -50.562 1 50.34 12 ARG B C 1
ATOM 4757 O O . ARG B 1 12 ? 3.795 -48.594 -51.125 1 50.34 12 ARG B O 1
ATOM 4764 N N . LEU B 1 13 ? 3.945 -46.594 -50.188 1 46.44 13 LEU B N 1
ATOM 4765 C CA . LEU B 1 13 ? 5.383 -46.625 -50.406 1 46.44 13 LEU B CA 1
ATOM 4766 C C . LEU B 1 13 ? 6.047 -47.688 -49.562 1 46.44 13 LEU B C 1
ATOM 4768 O O . LEU B 1 13 ? 6.996 -48.344 -50 1 46.44 13 LEU B O 1
ATOM 4772 N N . ALA B 1 14 ? 5.492 -47.875 -48.438 1 46.97 14 ALA B N 1
ATOM 4773 C CA . ALA B 1 14 ? 5.98 -48.938 -47.594 1 46.97 14 ALA B CA 1
ATOM 4774 C C . ALA B 1 14 ? 5.586 -50.312 -48.125 1 46.97 14 ALA B C 1
ATOM 4776 O O . ALA B 1 14 ? 6.344 -51.281 -48 1 46.97 14 ALA B O 1
ATOM 4777 N N . SER B 1 15 ? 4.312 -50.5 -48.625 1 44.94 15 SER B N 1
ATOM 4778 C CA . SER B 1 15 ? 3.889 -51.781 -49.188 1 44.94 15 SER B CA 1
ATOM 4779 C C . SER B 1 15 ? 4.73 -52.156 -50.406 1 44.94 15 SER B C 1
ATOM 4781 O O . SER B 1 15 ? 4.969 -53.344 -50.656 1 44.94 15 SER B O 1
ATOM 4783 N N . ASP B 1 16 ? 4.699 -51.312 -51.344 1 41.84 16 ASP B N 1
ATOM 4784 C CA . ASP B 1 16 ? 5.398 -51.719 -52.562 1 41.84 16 ASP B CA 1
ATOM 4785 C C . ASP B 1 16 ? 6.832 -52.125 -52.25 1 41.84 16 ASP B C 1
ATOM 4787 O O . ASP B 1 16 ? 7.535 -52.656 -53.125 1 41.84 16 ASP B O 1
ATOM 4791 N N . HIS B 1 17 ? 7.418 -51.594 -51.281 1 38.09 17 HIS B N 1
ATOM 4792 C CA . HIS B 1 17 ? 8.812 -51.969 -51.094 1 38.09 17 HIS B CA 1
ATOM 4793 C C . HIS B 1 17 ? 8.93 -53.219 -50.25 1 38.09 17 HIS B C 1
ATOM 4795 O O . HIS B 1 17 ? 8.438 -53.25 -49.125 1 38.09 17 HIS B O 1
ATOM 4801 N N . ASP B 1 18 ? 8.945 -54.469 -50.812 1 38.56 18 ASP B N 1
ATOM 4802 C CA . ASP B 1 18 ? 9.32 -55.781 -50.312 1 38.56 18 ASP B CA 1
ATOM 4803 C C . ASP B 1 18 ? 10.516 -55.688 -49.375 1 38.56 18 ASP B C 1
ATOM 4805 O O . ASP B 1 18 ? 11.664 -55.594 -49.812 1 38.56 18 ASP B O 1
ATOM 4809 N N . PHE B 1 19 ? 10.461 -55.062 -48.375 1 40.56 19 PHE B N 1
ATOM 4810 C CA . PHE B 1 19 ? 11.562 -55.031 -47.406 1 40.56 19 PHE B CA 1
ATOM 4811 C C . PHE B 1 19 ? 11.852 -56.406 -46.875 1 40.56 19 PHE B C 1
ATOM 4813 O O . PHE B 1 19 ? 11.094 -56.938 -46.062 1 40.56 19 PHE B O 1
ATOM 4820 N N . VAL B 1 20 ? 12.281 -57.375 -47.656 1 40.94 20 VAL B N 1
ATOM 4821 C CA . VAL B 1 20 ? 12.828 -58.625 -47.156 1 40.94 20 VAL B CA 1
ATOM 4822 C C . VAL B 1 20 ? 14.109 -58.344 -46.375 1 40.94 20 VAL B C 1
ATOM 4824 O O . VAL B 1 20 ? 15.016 -57.656 -46.875 1 40.94 20 VAL B O 1
ATOM 4827 N N . LEU B 1 21 ? 14.125 -58.594 -45.094 1 40.62 21 LEU B N 1
ATOM 4828 C CA . LEU B 1 21 ? 15.352 -58.719 -44.281 1 40.62 21 LEU B CA 1
ATOM 4829 C C . LEU B 1 21 ? 16.359 -59.625 -45 1 40.62 21 LEU B C 1
ATOM 4831 O O . LEU B 1 21 ? 16.031 -60.75 -45.375 1 40.62 21 LEU B O 1
ATOM 4835 N N . GLY B 1 22 ? 17.422 -59.031 -45.75 1 41.69 22 GLY B N 1
ATOM 4836 C CA . GLY B 1 22 ? 18.469 -59.625 -46.594 1 41.69 22 GLY B CA 1
ATOM 4837 C C . GLY B 1 22 ? 18.469 -59.094 -48 1 41.69 22 GLY B C 1
ATOM 4838 O O . GLY B 1 22 ? 19.391 -59.406 -48.781 1 41.69 22 GLY B O 1
ATOM 4839 N N . ALA B 1 23 ? 17.219 -59.031 -48.781 1 41.94 23 ALA B N 1
ATOM 4840 C CA . ALA B 1 23 ? 17.312 -58.75 -50.188 1 41.94 23 ALA B CA 1
ATOM 4841 C C . ALA B 1 23 ? 17.719 -57.281 -50.438 1 41.94 23 ALA B C 1
ATOM 4843 O O . ALA B 1 23 ? 17.391 -56.406 -49.625 1 41.94 23 ALA B O 1
ATOM 4844 N N . HIS B 1 24 ? 18.641 -56.938 -51.312 1 40.84 24 HIS B N 1
ATOM 4845 C CA . HIS B 1 24 ? 19.078 -55.719 -51.969 1 40.84 24 HIS B CA 1
ATOM 4846 C C . HIS B 1 24 ? 17.922 -55.031 -52.688 1 40.84 24 HIS B C 1
ATOM 4848 O O . HIS B 1 24 ? 17.047 -55.688 -53.25 1 40.84 24 HIS B O 1
ATOM 4854 N N . PRO B 1 25 ? 17.812 -53.5 -52.844 1 43.88 25 PRO B N 1
ATOM 4855 C CA . PRO B 1 25 ? 18.359 -52.281 -52.281 1 43.88 25 PRO B CA 1
ATOM 4856 C C . PRO B 1 25 ? 17.906 -52.031 -50.844 1 43.88 25 PRO B C 1
ATOM 4858 O O . PRO B 1 25 ? 16.922 -52.625 -50.406 1 43.88 25 PRO B O 1
ATOM 4861 N N . THR B 1 26 ? 18.734 -51.156 -50.062 1 48.22 26 THR B N 1
ATOM 4862 C CA . THR B 1 26 ? 18.688 -50.781 -48.656 1 48.22 26 THR B CA 1
ATOM 4863 C C . THR B 1 26 ? 17.312 -50.188 -48.312 1 48.22 26 THR B C 1
ATOM 4865 O O . THR B 1 26 ? 16.859 -49.25 -48.969 1 48.22 26 THR B O 1
ATOM 4868 N N . PRO B 1 27 ? 16.469 -50.812 -47.719 1 52.44 27 PRO B N 1
ATOM 4869 C CA . PRO B 1 27 ? 15.125 -50.344 -47.344 1 52.44 27 PRO B CA 1
ATOM 4870 C C . PRO B 1 27 ? 15.117 -48.938 -46.75 1 52.44 27 PRO B C 1
ATOM 4872 O O . PRO B 1 27 ? 16.094 -48.531 -46.125 1 52.44 27 PRO B O 1
ATOM 4875 N N . ARG B 1 28 ? 14.43 -48.031 -47.438 1 59.47 28 ARG B N 1
ATOM 4876 C CA . ARG B 1 28 ? 14.352 -46.656 -47 1 59.47 28 ARG B CA 1
ATOM 4877 C C . ARG B 1 28 ? 13.938 -46.562 -45.531 1 59.47 28 ARG B C 1
ATOM 4879 O O . ARG B 1 28 ? 12.938 -47.125 -45.125 1 59.47 28 ARG B O 1
ATOM 4886 N N . ARG B 1 29 ? 14.758 -45.969 -44.625 1 73 29 ARG B N 1
ATOM 4887 C CA . ARG B 1 29 ? 14.57 -45.75 -43.188 1 73 29 ARG B CA 1
ATOM 4888 C C . ARG B 1 29 ? 13.539 -44.656 -42.906 1 73 29 ARG B C 1
ATOM 4890 O O . ARG B 1 29 ? 13.508 -43.656 -43.594 1 73 29 ARG B O 1
ATOM 4897 N N . LEU B 1 30 ? 12.461 -44.938 -42.188 1 82.69 30 LEU B N 1
ATOM 4898 C CA . LEU B 1 30 ? 11.484 -43.969 -41.75 1 82.69 30 LEU B CA 1
ATOM 4899 C C . LEU B 1 30 ? 11.945 -43.281 -40.469 1 82.69 30 LEU B C 1
ATOM 4901 O O . LEU B 1 30 ? 11.711 -43.781 -39.375 1 82.69 30 LEU B O 1
ATOM 4905 N N . GLY B 1 31 ? 12.688 -42.188 -40.75 1 82.81 31 GLY B N 1
ATOM 4906 C CA . GLY B 1 31 ? 13.336 -41.469 -39.656 1 82.81 31 GLY B CA 1
ATOM 4907 C C . GLY B 1 31 ? 12.461 -40.406 -39.031 1 82.81 31 GLY B C 1
ATOM 4908 O O . GLY B 1 31 ? 11.258 -40.594 -38.844 1 82.81 31 GLY B O 1
ATOM 4909 N N . LEU B 1 32 ? 13.047 -39.312 -38.688 1 88.06 32 LEU B N 1
ATOM 4910 C CA . LEU B 1 32 ? 12.453 -38.219 -37.938 1 88.06 32 LEU B CA 1
ATOM 4911 C C . LEU B 1 32 ? 11.328 -37.562 -38.719 1 88.06 32 LEU B C 1
ATOM 4913 O O . LEU B 1 32 ? 10.242 -37.312 -38.156 1 88.06 32 LEU B O 1
ATOM 4917 N N . TRP B 1 33 ? 11.492 -37.312 -40 1 87.38 33 TRP B N 1
ATOM 4918 C CA . TRP B 1 33 ? 10.516 -36.562 -40.781 1 87.38 33 TRP B CA 1
ATOM 4919 C C . TRP B 1 33 ? 9.234 -37.344 -40.969 1 87.38 33 TRP B C 1
ATOM 4921 O O . TRP B 1 33 ? 8.133 -36.844 -40.75 1 87.38 33 TRP B O 1
ATOM 4931 N N . PRO B 1 34 ? 9.32 -38.594 -41.312 1 85.69 34 PRO B N 1
ATOM 4932 C CA . PRO B 1 34 ? 8.086 -39.375 -41.406 1 85.69 34 PRO B CA 1
ATOM 4933 C C . PRO B 1 34 ? 7.398 -39.531 -40.031 1 85.69 34 PRO B C 1
ATOM 4935 O O . PRO B 1 34 ? 6.168 -39.594 -39.969 1 85.69 34 PRO B O 1
ATOM 4938 N N . PHE B 1 35 ? 8.102 -39.562 -39.031 1 88.94 35 PHE B N 1
ATOM 4939 C CA . PHE B 1 35 ? 7.551 -39.656 -37.688 1 88.94 35 PHE B CA 1
ATOM 4940 C C . PHE B 1 35 ? 6.754 -38.406 -37.312 1 88.94 35 PHE B C 1
ATOM 4942 O O . PHE B 1 35 ? 5.629 -38.5 -36.844 1 88.94 35 PHE B O 1
ATOM 4949 N N . LEU B 1 36 ? 7.316 -37.25 -37.656 1 88.94 36 LEU B N 1
ATOM 4950 C CA . LEU B 1 36 ? 6.66 -36 -37.312 1 88.94 36 LEU B CA 1
ATOM 4951 C C . LEU B 1 36 ? 5.43 -35.781 -38.188 1 88.94 36 LEU B C 1
ATOM 4953 O O . LEU B 1 36 ? 4.441 -35.188 -37.719 1 88.94 36 LEU B O 1
ATOM 4957 N N . ALA B 1 37 ? 5.441 -36.312 -39.375 1 87 37 ALA B N 1
ATOM 4958 C CA . ALA B 1 37 ? 4.328 -36.156 -40.312 1 87 37 ALA B CA 1
ATOM 4959 C C . ALA B 1 37 ? 3.141 -37 -39.906 1 87 37 ALA B C 1
ATOM 4961 O O . ALA B 1 37 ? 1.99 -36.688 -40.188 1 87 37 ALA B O 1
ATOM 4962 N N . THR B 1 38 ? 3.445 -38.094 -39.188 1 85 38 THR B N 1
ATOM 4963 C CA . THR B 1 38 ? 2.373 -39 -38.75 1 85 38 THR B CA 1
ATOM 4964 C C . THR B 1 38 ? 1.835 -38.594 -37.375 1 85 38 THR B C 1
ATOM 4966 O O . THR B 1 38 ? 0.709 -38.938 -37.031 1 85 38 THR B O 1
ATOM 4969 N N . HIS B 1 39 ? 2.617 -37.875 -36.656 1 89 39 HIS B N 1
ATOM 4970 C CA . HIS B 1 39 ? 2.213 -37.469 -35.312 1 89 39 HIS B CA 1
ATOM 4971 C C . HIS B 1 39 ? 2.135 -35.938 -35.219 1 89 39 HIS B C 1
ATOM 4973 O O . HIS B 1 39 ? 2.893 -35.312 -34.469 1 89 39 HIS B O 1
ATOM 4979 N N . LEU B 1 40 ? 1.057 -35.344 -35.719 1 88.5 40 LEU B N 1
ATOM 4980 C CA . LEU B 1 40 ? 0.873 -33.906 -35.812 1 88.5 40 LEU B CA 1
ATOM 4981 C C . LEU B 1 40 ? 0.548 -33.312 -34.438 1 88.5 40 LEU B C 1
ATOM 4983 O O . LEU B 1 40 ? 0.682 -32.125 -34.219 1 88.5 40 LEU B O 1
ATOM 4987 N N . SER B 1 41 ? 0.132 -34.156 -33.531 1 89.38 41 SER B N 1
ATOM 4988 C CA . SER B 1 41 ? -0.173 -33.688 -32.188 1 89.38 41 SER B CA 1
ATOM 4989 C C . SER B 1 41 ? 1.077 -33.156 -31.484 1 89.38 41 SER B C 1
ATOM 4991 O O . SER B 1 41 ? 0.999 -32.25 -30.641 1 89.38 41 SER B O 1
ATOM 4993 N N . LEU B 1 42 ? 2.262 -33.688 -31.875 1 92.94 42 LEU B N 1
ATOM 4994 C CA . LEU B 1 42 ? 3.51 -33.25 -31.25 1 92.94 42 LEU B CA 1
ATOM 4995 C C . LEU B 1 42 ? 3.869 -31.844 -31.719 1 92.94 42 LEU B C 1
ATOM 4997 O O . LEU B 1 42 ? 4.215 -30.984 -30.891 1 92.94 42 LEU B O 1
ATOM 5001 N N . ALA B 1 43 ? 3.672 -31.547 -33.031 1 93 43 ALA B N 1
ATOM 5002 C CA . ALA B 1 43 ? 3.961 -30.219 -33.562 1 93 43 ALA B CA 1
ATOM 5003 C C . ALA B 1 43 ? 2.943 -29.188 -33.062 1 93 43 ALA B C 1
ATOM 5005 O O . ALA B 1 43 ? 3.299 -28.047 -32.75 1 93 43 ALA B O 1
ATOM 5006 N N . ALA B 1 44 ? 1.717 -29.609 -32.969 1 93.38 44 ALA B N 1
ATOM 5007 C CA . ALA B 1 44 ? 0.669 -28.719 -32.469 1 93.38 44 ALA B CA 1
ATOM 5008 C C . ALA B 1 44 ? 0.899 -28.359 -31 1 93.38 44 ALA B C 1
ATOM 5010 O O . ALA B 1 44 ? 0.706 -27.219 -30.609 1 93.38 44 ALA B O 1
ATOM 5011 N N . ALA B 1 45 ? 1.308 -29.312 -30.25 1 94.88 45 ALA B N 1
ATOM 5012 C CA . ALA B 1 45 ? 1.588 -29.062 -28.844 1 94.88 45 ALA B CA 1
ATOM 5013 C C . ALA B 1 45 ? 2.779 -28.125 -28.688 1 94.88 45 ALA B C 1
ATOM 5015 O O . ALA B 1 45 ? 2.773 -27.25 -27.812 1 94.88 45 ALA B O 1
ATOM 5016 N N . LEU B 1 46 ? 3.826 -28.297 -29.516 1 96.19 46 LEU B N 1
ATOM 5017 C CA . LEU B 1 46 ? 4.988 -27.406 -29.469 1 96.19 46 LEU B CA 1
ATOM 5018 C C . LEU B 1 46 ? 4.598 -25.969 -29.812 1 96.19 46 LEU B C 1
ATOM 5020 O O . LEU B 1 46 ? 4.977 -25.047 -29.094 1 96.19 46 LEU B O 1
ATOM 5024 N N . GLY B 1 47 ? 3.799 -25.812 -30.828 1 95.81 47 GLY B N 1
ATOM 5025 C CA . GLY B 1 47 ? 3.346 -24.484 -31.203 1 95.81 47 GLY B CA 1
ATOM 5026 C C . GLY B 1 47 ? 2.492 -23.812 -30.141 1 95.81 47 GLY B C 1
ATOM 5027 O O . GLY B 1 47 ? 2.686 -22.641 -29.828 1 95.81 47 GLY B O 1
ATOM 5028 N N . ALA B 1 48 ? 1.572 -24.562 -29.594 1 95.44 48 ALA B N 1
ATOM 5029 C CA . ALA B 1 48 ? 0.722 -24.031 -28.531 1 95.44 48 ALA B CA 1
ATOM 5030 C C . ALA B 1 48 ? 1.545 -23.688 -27.297 1 95.44 48 ALA B C 1
ATOM 5032 O O . ALA B 1 48 ? 1.307 -22.656 -26.656 1 95.44 48 ALA B O 1
ATOM 5033 N N . GLY B 1 49 ? 2.496 -24.547 -27 1 97.25 49 GLY B N 1
ATOM 5034 C CA . GLY B 1 49 ? 3.348 -24.297 -25.844 1 97.25 49 GLY B CA 1
ATOM 5035 C C . GLY B 1 49 ? 4.145 -23 -25.969 1 97.25 49 GLY B C 1
ATOM 5036 O O . GLY B 1 49 ? 4.191 -22.203 -25.031 1 97.25 49 GLY B O 1
ATOM 5037 N N . VAL B 1 50 ? 4.664 -22.75 -27.109 1 97.12 50 VAL B N 1
ATOM 5038 C CA . VAL B 1 50 ? 5.457 -21.547 -27.328 1 97.12 50 VAL B CA 1
ATOM 5039 C C . VAL B 1 50 ? 4.562 -20.312 -27.25 1 97.12 50 VAL B C 1
ATOM 5041 O O . VAL B 1 50 ? 4.93 -19.297 -26.641 1 97.12 50 VAL B O 1
ATOM 5044 N N . ILE B 1 51 ? 3.408 -20.453 -27.781 1 97.38 51 ILE B N 1
ATOM 5045 C CA . ILE B 1 51 ? 2.488 -19.328 -27.781 1 97.38 51 ILE B CA 1
ATOM 5046 C C . ILE B 1 51 ? 2.092 -18.969 -26.344 1 97.38 51 ILE B C 1
ATOM 5048 O O . ILE B 1 51 ? 2.139 -17.797 -25.953 1 97.38 51 ILE B O 1
ATOM 5052 N N . PHE B 1 52 ? 1.755 -19.938 -25.578 1 97.69 52 PHE B N 1
ATOM 5053 C CA . PHE B 1 52 ? 1.308 -19.672 -24.203 1 97.69 52 PHE B CA 1
ATOM 5054 C C . PHE B 1 52 ? 2.439 -19.109 -23.359 1 97.69 52 PHE B C 1
ATOM 5056 O O . PHE B 1 52 ? 2.227 -18.188 -22.562 1 97.69 52 PHE B O 1
ATOM 5063 N N . VAL B 1 53 ? 3.615 -19.578 -23.562 1 97.81 53 VAL B N 1
ATOM 5064 C CA . VAL B 1 53 ? 4.758 -19.109 -22.781 1 97.81 53 VAL B CA 1
ATOM 5065 C C . VAL B 1 53 ? 5.094 -17.672 -23.188 1 97.81 53 VAL B C 1
ATOM 5067 O O . VAL B 1 53 ? 5.355 -16.828 -22.328 1 97.81 53 VAL B O 1
ATOM 5070 N N . VAL B 1 54 ? 5.023 -17.375 -24.469 1 97.44 54 VAL B N 1
ATOM 5071 C CA . VAL B 1 54 ? 5.355 -16.047 -24.953 1 97.44 54 VAL B CA 1
ATOM 5072 C C . VAL B 1 54 ? 4.316 -15.047 -24.453 1 97.44 54 VAL B C 1
ATOM 5074 O O . VAL B 1 54 ? 4.66 -13.938 -24.047 1 97.44 54 VAL B O 1
ATOM 5077 N N . VAL B 1 55 ? 3.1 -15.461 -24.438 1 97.38 55 VAL B N 1
ATOM 5078 C CA . VAL B 1 55 ? 2.033 -14.586 -23.969 1 97.38 55 VAL B CA 1
ATOM 5079 C C . VAL B 1 55 ? 2.232 -14.289 -22.484 1 97.38 55 VAL B C 1
ATOM 5081 O O . VAL B 1 55 ? 2.111 -13.133 -22.047 1 97.38 55 VAL B O 1
ATOM 5084 N N . ALA B 1 56 ? 2.572 -15.266 -21.703 1 97.5 56 ALA B N 1
ATOM 5085 C CA . ALA B 1 56 ? 2.779 -15.086 -20.266 1 97.5 56 ALA B CA 1
ATOM 5086 C C . ALA B 1 56 ? 3.969 -14.172 -20 1 97.5 56 ALA B C 1
ATOM 5088 O O . ALA B 1 56 ? 3.885 -13.258 -19.172 1 97.5 56 ALA B O 1
ATOM 5089 N N . ILE B 1 57 ? 5.074 -14.375 -20.75 1 97.06 57 ILE B N 1
ATOM 5090 C CA . ILE B 1 57 ? 6.285 -13.594 -20.547 1 97.06 57 ILE B CA 1
ATOM 5091 C C . ILE B 1 57 ? 6.066 -12.156 -21.016 1 97.06 57 ILE B C 1
ATOM 5093 O O . ILE B 1 57 ? 6.48 -11.203 -20.359 1 97.06 57 ILE B O 1
ATOM 5097 N N . ALA B 1 58 ? 5.371 -12.023 -22.125 1 96.5 58 ALA B N 1
ATOM 5098 C CA . ALA B 1 58 ? 5.109 -10.688 -22.672 1 96.5 58 ALA B CA 1
ATOM 5099 C C . ALA B 1 58 ? 4.223 -9.883 -21.734 1 96.5 58 ALA B C 1
ATOM 5101 O O . ALA B 1 58 ? 4.496 -8.703 -21.469 1 96.5 58 ALA B O 1
ATOM 5102 N N . TYR B 1 59 ? 3.201 -10.469 -21.172 1 96.44 59 TYR B N 1
ATOM 5103 C CA . TYR B 1 59 ? 2.305 -9.773 -20.266 1 96.44 59 TYR B CA 1
ATOM 5104 C C . TYR B 1 59 ? 3.035 -9.367 -18.984 1 96.44 59 TYR B C 1
ATOM 5106 O O . TYR B 1 59 ? 2.859 -8.258 -18.484 1 96.44 59 TYR B O 1
ATOM 5114 N N . THR B 1 60 ? 3.852 -10.227 -18.5 1 95.94 60 THR B N 1
ATOM 5115 C CA . THR B 1 60 ? 4.602 -9.953 -17.281 1 95.94 60 THR B CA 1
ATOM 5116 C C . THR B 1 60 ? 5.625 -8.844 -17.516 1 95.94 60 THR B C 1
ATOM 5118 O O . THR B 1 60 ? 5.824 -7.98 -16.656 1 95.94 60 THR B O 1
ATOM 5121 N N . SER B 1 61 ? 6.238 -8.93 -18.703 1 95.25 61 SER B N 1
ATOM 5122 C CA . SER B 1 61 ? 7.246 -7.922 -19.016 1 95.25 61 SER B CA 1
ATOM 5123 C C . SER B 1 61 ? 6.617 -6.539 -19.172 1 95.25 61 SER B C 1
ATOM 5125 O O . SER B 1 61 ? 7.16 -5.547 -18.688 1 95.25 61 SER B O 1
ATOM 5127 N N . VAL B 1 62 ? 5.496 -6.496 -19.766 1 94.06 62 VAL B N 1
ATOM 5128 C CA . VAL B 1 62 ? 4.812 -5.223 -19.953 1 94.06 62 VAL B CA 1
ATOM 5129 C C . VAL B 1 62 ? 4.336 -4.68 -18.609 1 94.06 62 VAL B C 1
ATOM 5131 O O . VAL B 1 62 ? 4.457 -3.484 -18.344 1 94.06 62 VAL B O 1
ATOM 5134 N N . THR B 1 63 ? 3.795 -5.457 -17.781 1 93.25 63 THR B N 1
ATOM 5135 C CA . THR B 1 63 ? 3.299 -5.051 -16.469 1 93.25 63 THR B CA 1
ATOM 5136 C C . THR B 1 63 ? 4.449 -4.621 -15.562 1 93.25 63 THR B C 1
ATOM 5138 O O . THR B 1 63 ? 4.281 -3.742 -14.719 1 93.25 63 THR B O 1
ATOM 5141 N N . SER B 1 64 ? 5.633 -5.184 -15.766 1 92.56 64 SER B N 1
ATOM 5142 C CA . SER B 1 64 ? 6.777 -4.895 -14.906 1 92.56 64 SER B CA 1
ATOM 5143 C C . SER B 1 64 ? 7.367 -3.521 -15.219 1 92.56 64 SER B C 1
ATOM 5145 O O . SER B 1 64 ? 8.109 -2.965 -14.406 1 92.56 64 SER B O 1
ATOM 5147 N N . THR B 1 65 ? 7.059 -2.945 -16.359 1 90.94 65 THR B N 1
ATOM 5148 C CA . THR B 1 65 ? 7.594 -1.637 -16.719 1 90.94 65 THR B CA 1
ATOM 5149 C C . THR B 1 65 ? 6.695 -0.522 -16.172 1 90.94 65 THR B C 1
ATOM 5151 O O . THR B 1 65 ? 7.09 0.646 -16.156 1 90.94 65 THR B O 1
ATOM 5154 N N . GLN B 1 66 ? 5.609 -0.899 -15.695 1 90.88 66 GLN B N 1
ATOM 5155 C CA . GLN B 1 66 ? 4.66 0.086 -15.188 1 90.88 66 GLN B CA 1
ATOM 5156 C C . GLN B 1 66 ? 4.688 0.14 -13.664 1 90.88 66 GLN B C 1
ATOM 5158 O O . GLN B 1 66 ? 5.051 -0.84 -13.008 1 90.88 66 GLN B O 1
ATOM 5163 N N . MET B 1 67 ? 4.27 1.297 -13.164 1 91.12 67 MET B N 1
ATOM 5164 C CA . MET B 1 67 ? 4.273 1.478 -11.711 1 91.12 67 MET B CA 1
ATOM 5165 C C . MET B 1 67 ? 2.959 1.007 -11.102 1 91.12 67 MET B C 1
ATOM 5167 O O . MET B 1 67 ? 1.923 1.013 -11.766 1 91.12 67 MET B O 1
ATOM 5171 N N . LEU B 1 68 ? 3.076 0.529 -9.828 1 90.38 68 LEU B N 1
ATOM 5172 C CA . LEU B 1 68 ? 1.885 0.051 -9.133 1 90.38 68 LEU B CA 1
ATOM 5173 C C . LEU B 1 68 ? 1.276 1.155 -8.273 1 90.38 68 LEU B C 1
ATOM 5175 O O . LEU B 1 68 ? 0.074 1.141 -7.996 1 90.38 68 LEU B O 1
ATOM 5179 N N . GLU B 1 69 ? 2.096 2.104 -7.801 1 87.56 69 GLU B N 1
ATOM 5180 C CA . GLU B 1 69 ? 1.654 3.205 -6.949 1 87.56 69 GLU B CA 1
ATOM 5181 C C . GLU B 1 69 ? 2.246 4.531 -7.418 1 87.56 69 GLU B C 1
ATOM 5183 O O . GLU B 1 69 ? 3.443 4.621 -7.691 1 87.56 69 GLU B O 1
ATOM 5188 N N . CYS B 1 70 ? 1.326 5.449 -7.566 1 87.5 70 CYS B N 1
ATOM 5189 C CA . CYS B 1 70 ? 1.758 6.797 -7.93 1 87.5 70 CYS B CA 1
ATOM 5190 C C . CYS B 1 70 ? 1.632 7.75 -6.746 1 87.5 70 CYS B C 1
ATOM 5192 O O . CYS B 1 70 ? 0.534 7.961 -6.23 1 87.5 70 CYS B O 1
ATOM 5194 N N . PRO B 1 71 ? 2.74 8.281 -6.371 1 87.75 71 PRO B N 1
ATOM 5195 C CA . PRO B 1 71 ? 2.629 9.258 -5.285 1 87.75 71 PRO B CA 1
ATOM 5196 C C . PRO B 1 71 ? 1.753 10.453 -5.66 1 87.75 71 PRO B C 1
ATOM 5198 O O . PRO B 1 71 ? 1.688 10.836 -6.832 1 87.75 71 PRO B O 1
ATOM 5201 N N . SER B 1 72 ? 1.111 11.031 -4.723 1 84.69 72 SER B N 1
ATOM 5202 C CA . SER B 1 72 ? 0.149 12.102 -4.945 1 84.69 72 SER B CA 1
ATOM 5203 C C . SER B 1 72 ? 0.831 13.359 -5.484 1 84.69 72 SER B C 1
ATOM 5205 O O . SER B 1 72 ? 0.211 14.148 -6.195 1 84.69 72 SER B O 1
ATOM 5207 N N . TRP B 1 73 ? 2.092 13.516 -5.23 1 86.75 73 TRP B N 1
ATOM 5208 C CA . TRP B 1 73 ? 2.797 14.734 -5.613 1 86.75 73 TRP B CA 1
ATOM 5209 C C . TRP B 1 73 ? 3.342 14.633 -7.031 1 86.75 73 TRP B C 1
ATOM 5211 O O . TRP B 1 73 ? 3.76 15.633 -7.621 1 86.75 73 TRP B O 1
ATOM 5221 N N . ALA B 1 74 ? 3.273 13.445 -7.559 1 89.62 74 ALA B N 1
ATOM 5222 C CA . ALA B 1 74 ? 3.867 13.234 -8.875 1 89.62 74 ALA B CA 1
ATOM 5223 C C . ALA B 1 74 ? 2.9 13.641 -9.984 1 89.62 74 ALA B C 1
ATOM 5225 O O . ALA B 1 74 ? 1.695 13.406 -9.883 1 89.62 74 ALA B O 1
ATOM 5226 N N . ASN B 1 75 ? 3.322 14.344 -11.094 1 85.69 75 ASN B N 1
ATOM 5227 C CA . ASN B 1 75 ? 2.494 14.812 -12.203 1 85.69 75 ASN B CA 1
ATOM 5228 C C . ASN B 1 75 ? 2.148 13.672 -13.156 1 85.69 75 ASN B C 1
ATOM 5230 O O . ASN B 1 75 ? 1.008 13.555 -13.609 1 85.69 75 ASN B O 1
ATOM 5234 N N . ALA B 1 76 ? 3.088 12.953 -13.602 1 79.25 76 ALA B N 1
ATOM 5235 C CA . ALA B 1 76 ? 2.846 11.945 -14.633 1 79.25 76 ALA B CA 1
ATOM 5236 C C . ALA B 1 76 ? 3.424 10.594 -14.219 1 79.25 76 ALA B C 1
ATOM 5238 O O . ALA B 1 76 ? 4.645 10.438 -14.102 1 79.25 76 ALA B O 1
ATOM 5239 N N . CYS B 1 77 ? 2.445 9.82 -13.688 1 82.5 77 CYS B N 1
ATOM 5240 C CA . CYS B 1 77 ? 2.885 8.461 -13.391 1 82.5 77 CYS B CA 1
ATOM 5241 C C . CYS B 1 77 ? 2.346 7.477 -14.422 1 82.5 77 CYS B C 1
ATOM 5243 O O . CYS B 1 77 ? 1.211 7.613 -14.883 1 82.5 77 CYS B O 1
ATOM 5245 N N . HIS B 1 78 ? 3.203 6.773 -15.125 1 84.81 78 HIS B N 1
ATOM 5246 C CA . HIS B 1 78 ? 2.756 5.668 -15.961 1 84.81 78 HIS B CA 1
ATOM 5247 C C . HIS B 1 78 ? 2.357 4.461 -15.117 1 84.81 78 HIS B C 1
ATOM 5249 O O . HIS B 1 78 ? 3.197 3.619 -14.789 1 84.81 78 HIS B O 1
ATOM 5255 N N . MET B 1 79 ? 1.072 4.516 -14.773 1 86.88 79 MET B N 1
ATOM 5256 C CA . MET B 1 79 ? 0.586 3.492 -13.852 1 86.88 79 MET B CA 1
ATOM 5257 C C . MET B 1 79 ? -0.125 2.375 -14.609 1 86.88 79 MET B C 1
ATOM 5259 O O . MET B 1 79 ? -0.627 2.59 -15.711 1 86.88 79 MET B O 1
ATOM 5263 N N . THR B 1 80 ? 0.017 1.189 -13.961 1 87.31 80 THR B N 1
ATOM 5264 C CA . THR B 1 80 ? -0.801 0.07 -14.414 1 87.31 80 THR B CA 1
ATOM 5265 C C . THR B 1 80 ? -2.275 0.321 -14.109 1 87.31 80 THR B C 1
ATOM 5267 O O . THR B 1 80 ? -2.607 1.087 -13.203 1 87.31 80 THR B O 1
ATOM 5270 N N . ASP B 1 81 ? -3.156 -0.322 -14.969 1 89.12 81 ASP B N 1
ATOM 5271 C CA . ASP B 1 81 ? -4.594 -0.165 -14.773 1 89.12 81 ASP B CA 1
ATOM 5272 C C . ASP B 1 81 ? -4.992 -0.503 -13.336 1 89.12 81 ASP B C 1
ATOM 5274 O O . ASP B 1 81 ? -4.43 -1.42 -12.727 1 89.12 81 ASP B O 1
ATOM 5278 N N . GLU B 1 82 ? -5.977 0.258 -12.781 1 88.06 82 GLU B N 1
ATOM 5279 C CA . GLU B 1 82 ? -6.398 0.13 -11.391 1 88.06 82 GLU B CA 1
ATOM 5280 C C . GLU B 1 82 ? -6.941 -1.269 -11.102 1 88.06 82 GLU B C 1
ATOM 5282 O O . GLU B 1 82 ? -6.711 -1.818 -10.023 1 88.06 82 GLU B O 1
ATOM 5287 N N . TRP B 1 83 ? -7.594 -1.852 -12.055 1 90.62 83 TRP B N 1
ATOM 5288 C CA . TRP B 1 83 ? -8.164 -3.184 -11.883 1 90.62 83 TRP B CA 1
ATOM 5289 C C . TRP B 1 83 ? -7.066 -4.227 -11.695 1 90.62 83 TRP B C 1
ATOM 5291 O O . TRP B 1 83 ? -7.184 -5.121 -10.859 1 90.62 83 TRP B O 1
ATOM 5301 N N . THR B 1 84 ? -5.996 -4.082 -12.422 1 90.81 84 THR B N 1
ATOM 5302 C CA . THR B 1 84 ? -4.883 -5.016 -12.32 1 90.81 84 THR B CA 1
ATOM 5303 C C . THR B 1 84 ? -4.188 -4.891 -10.969 1 90.81 84 THR B C 1
ATOM 5305 O O . THR B 1 84 ? -3.797 -5.895 -10.367 1 90.81 84 THR B O 1
ATOM 5308 N N . ILE B 1 85 ? -4.113 -3.703 -10.484 1 89.5 85 ILE B N 1
ATOM 5309 C CA . ILE B 1 85 ? -3.434 -3.459 -9.219 1 89.5 85 ILE B CA 1
ATOM 5310 C C . ILE B 1 85 ? -4.254 -4.047 -8.07 1 89.5 85 ILE B C 1
ATOM 5312 O O . ILE B 1 85 ? -3.707 -4.703 -7.18 1 89.5 85 ILE B O 1
ATOM 5316 N N . GLU B 1 86 ? -5.57 -3.951 -8.164 1 88.94 86 GLU B N 1
ATOM 5317 C CA . GLU B 1 86 ? -6.453 -4.438 -7.109 1 88.94 86 GLU B CA 1
ATOM 5318 C C . GLU B 1 86 ? -6.535 -5.961 -7.117 1 88.94 86 GLU B C 1
ATOM 5320 O O . GLU B 1 86 ? -6.805 -6.578 -6.086 1 88.94 86 GLU B O 1
ATOM 5325 N N . ASN B 1 87 ? -6.293 -6.535 -8.289 1 93.31 87 ASN B N 1
ATOM 5326 C CA . ASN B 1 87 ? -6.41 -7.98 -8.445 1 93.31 87 ASN B CA 1
ATOM 5327 C C . ASN B 1 87 ? -5.078 -8.617 -8.836 1 93.31 87 ASN B C 1
ATOM 5329 O O . ASN B 1 87 ? -5.043 -9.555 -9.625 1 93.31 87 ASN B O 1
ATOM 5333 N N . LEU B 1 88 ? -4.039 -8.086 -8.297 1 93.75 88 LEU B N 1
ATOM 5334 C CA . LEU B 1 88 ? -2.711 -8.555 -8.68 1 93.75 88 LEU B CA 1
ATOM 5335 C C . LEU B 1 88 ? -2.541 -10.031 -8.359 1 93.75 88 LEU B C 1
ATOM 5337 O O . LEU B 1 88 ? -1.959 -10.781 -9.141 1 93.75 88 LEU B O 1
ATOM 5341 N N . GLY B 1 89 ? -3.092 -10.484 -7.242 1 93.69 89 GLY B N 1
ATOM 5342 C CA . GLY B 1 89 ? -3.008 -11.891 -6.887 1 93.69 89 GLY B CA 1
ATOM 5343 C C . GLY B 1 89 ? -3.738 -12.797 -7.859 1 93.69 89 GLY B C 1
ATOM 5344 O O . GLY B 1 89 ? -3.221 -13.844 -8.25 1 93.69 89 GLY B O 1
ATOM 5345 N N . THR B 1 90 ? -4.879 -12.398 -8.273 1 95.38 90 THR B N 1
ATOM 5346 C CA . THR B 1 90 ? -5.668 -13.172 -9.234 1 95.38 90 THR B CA 1
ATOM 5347 C C . THR B 1 90 ? -4.988 -13.188 -10.602 1 95.38 90 THR B C 1
ATOM 5349 O O . THR B 1 90 ? -4.961 -14.219 -11.273 1 95.38 90 THR B O 1
ATOM 5352 N N . ILE B 1 91 ? -4.457 -12.102 -11.016 1 96.25 91 ILE B N 1
ATOM 5353 C CA . ILE B 1 91 ? -3.764 -12.031 -12.297 1 96.25 91 ILE B CA 1
ATOM 5354 C C . ILE B 1 91 ? -2.527 -12.922 -12.266 1 96.25 91 ILE B C 1
ATOM 5356 O O . ILE B 1 91 ? -2.254 -13.648 -13.219 1 96.25 91 ILE B O 1
ATOM 5360 N N . GLN B 1 92 ? -1.781 -12.852 -11.18 1 97.06 92 GLN B N 1
ATOM 5361 C CA . GLN B 1 92 ? -0.654 -13.758 -11.008 1 97.06 92 GLN B CA 1
ATOM 5362 C C . GLN B 1 92 ? -1.094 -15.211 -11.148 1 97.06 92 GLN B C 1
ATOM 5364 O O . GLN B 1 92 ? -0.412 -16.016 -11.797 1 97.06 92 GLN B O 1
ATOM 5369 N N . GLY B 1 93 ? -2.217 -15.5 -10.492 1 97.31 93 GLY B N 1
ATOM 5370 C CA . GLY B 1 93 ? -2.736 -16.859 -10.602 1 97.31 93 GLY B CA 1
ATOM 5371 C C . GLY B 1 93 ? -3.09 -17.234 -12.023 1 97.31 93 GLY B C 1
ATOM 5372 O O . GLY B 1 93 ? -2.771 -18.344 -12.477 1 97.31 93 GLY B O 1
ATOM 5373 N N . ILE B 1 94 ? -3.668 -16.422 -12.789 1 96.81 94 ILE B N 1
ATOM 5374 C CA . ILE B 1 94 ? -4.074 -16.672 -14.172 1 96.81 94 ILE B CA 1
ATOM 5375 C C . ILE B 1 94 ? -2.838 -16.797 -15.055 1 96.81 94 ILE B C 1
ATOM 5377 O O . ILE B 1 94 ? -2.752 -17.703 -15.883 1 96.81 94 ILE B O 1
ATOM 5381 N N . ILE B 1 95 ? -1.879 -15.914 -14.875 1 97.5 95 ILE B N 1
ATOM 5382 C CA . ILE B 1 95 ? -0.661 -15.961 -15.68 1 97.5 95 ILE B CA 1
ATOM 5383 C C . ILE B 1 95 ? 0.121 -17.234 -15.359 1 97.5 95 ILE B C 1
ATOM 5385 O O . ILE B 1 95 ? 0.722 -17.844 -16.25 1 97.5 95 ILE B O 1
ATOM 5389 N N . THR B 1 96 ? 0.072 -17.609 -14.094 1 97.94 96 THR B N 1
ATOM 5390 C CA . THR B 1 96 ? 0.707 -18.875 -13.711 1 97.94 96 THR B CA 1
ATOM 5391 C C . THR B 1 96 ? 0.057 -20.047 -14.445 1 97.94 96 THR B C 1
ATOM 5393 O O . THR B 1 96 ? 0.748 -20.953 -14.906 1 97.94 96 THR B O 1
ATOM 5396 N N . LEU B 1 97 ? -1.285 -20.016 -14.555 1 97.81 97 LEU B N 1
ATOM 5397 C CA . LEU B 1 97 ? -2.006 -21.062 -15.273 1 97.81 97 LEU B CA 1
ATOM 5398 C C . LEU B 1 97 ? -1.592 -21.094 -16.734 1 97.81 97 LEU B C 1
ATOM 5400 O O . LEU B 1 97 ? -1.28 -22.172 -17.281 1 97.81 97 LEU B O 1
ATOM 5404 N N . ILE B 1 98 ? -1.515 -19.953 -17.344 1 97.69 98 ILE B N 1
ATOM 5405 C CA . ILE B 1 98 ? -1.152 -19.875 -18.75 1 97.69 98 ILE B CA 1
ATOM 5406 C C . ILE B 1 98 ? 0.282 -20.359 -18.953 1 97.69 98 ILE B C 1
ATOM 5408 O O . ILE B 1 98 ? 0.559 -21.141 -19.859 1 97.69 98 ILE B O 1
ATOM 5412 N N . TYR B 1 99 ? 1.16 -19.953 -18.109 1 98.06 99 TYR B N 1
ATOM 5413 C CA . TYR B 1 99 ? 2.562 -20.344 -18.156 1 98.06 99 TYR B CA 1
ATOM 5414 C C . TYR B 1 99 ? 2.711 -21.844 -17.922 1 98.06 99 TYR B C 1
ATOM 5416 O O . TYR B 1 99 ? 3.484 -22.516 -18.609 1 98.06 99 TYR B O 1
ATOM 5424 N N . LEU B 1 100 ? 1.906 -22.312 -17 1 97.19 100 LEU B N 1
ATOM 5425 C CA . LEU B 1 100 ? 1.936 -23.734 -16.688 1 97.19 100 LEU B CA 1
ATOM 5426 C C . LEU B 1 100 ? 1.431 -24.562 -17.859 1 97.19 100 LEU B C 1
ATOM 5428 O O . LEU B 1 100 ? 2.027 -25.594 -18.203 1 97.19 100 LEU B O 1
ATOM 5432 N N . ILE B 1 101 ? 0.373 -24.172 -18.469 1 96.06 101 ILE B N 1
ATOM 5433 C CA . ILE B 1 101 ? -0.171 -24.859 -19.625 1 96.06 101 ILE B CA 1
ATOM 5434 C C . ILE B 1 101 ? 0.861 -24.859 -20.75 1 96.06 101 ILE B C 1
ATOM 5436 O O . ILE B 1 101 ? 1.047 -25.875 -21.438 1 96.06 101 ILE B O 1
ATOM 5440 N N . GLY B 1 102 ? 1.536 -23.703 -20.891 1 97.38 102 GLY B N 1
ATOM 5441 C CA . GLY B 1 102 ? 2.572 -23.609 -21.906 1 97.38 102 GLY B CA 1
ATOM 5442 C C . GLY B 1 102 ? 3.73 -24.562 -21.656 1 97.38 102 GLY B C 1
ATOM 5443 O O . GLY B 1 102 ? 4.18 -25.25 -22.578 1 97.38 102 GLY B O 1
ATOM 5444 N N . LEU B 1 103 ? 4.129 -24.703 -20.484 1 97.31 103 LEU B N 1
ATOM 5445 C CA . LEU B 1 103 ? 5.262 -25.562 -20.156 1 97.31 103 LEU B CA 1
ATOM 5446 C C . LEU B 1 103 ? 4.883 -27.031 -20.281 1 97.31 103 LEU B C 1
ATOM 5448 O O . LEU B 1 103 ? 5.688 -27.859 -20.734 1 97.31 103 LEU B O 1
ATOM 5452 N N . VAL B 1 104 ? 3.637 -27.375 -19.859 1 95.56 104 VAL B N 1
ATOM 5453 C CA . VAL B 1 104 ? 3.162 -28.75 -19.969 1 95.56 104 VAL B CA 1
ATOM 5454 C C . VAL B 1 104 ? 3.035 -29.141 -21.453 1 95.56 104 VAL B C 1
ATOM 5456 O O . VAL B 1 104 ? 3.377 -30.25 -21.844 1 95.56 104 VAL B O 1
ATOM 5459 N N . ALA B 1 105 ? 2.658 -28.234 -22.25 1 95.88 105 ALA B N 1
ATOM 5460 C CA . ALA B 1 105 ? 2.547 -28.469 -23.688 1 95.88 105 ALA B CA 1
ATOM 5461 C C . ALA B 1 105 ? 3.922 -28.672 -24.328 1 95.88 105 ALA B C 1
ATOM 5463 O O . ALA B 1 105 ? 4.078 -29.516 -25.219 1 95.88 105 ALA B O 1
ATOM 5464 N N . LEU B 1 106 ? 4.906 -27.984 -23.828 1 96.38 106 LEU B N 1
ATOM 5465 C CA . LEU B 1 106 ? 6.262 -28.141 -24.344 1 96.38 106 LEU B CA 1
ATOM 5466 C C . LEU B 1 106 ? 6.848 -29.484 -23.906 1 96.38 106 LEU B C 1
ATOM 5468 O O . LEU B 1 106 ? 7.684 -30.062 -24.609 1 96.38 106 LEU B O 1
ATOM 5472 N N . ALA B 1 107 ? 6.391 -29.938 -22.766 1 95.25 107 ALA B N 1
ATOM 5473 C CA . ALA B 1 107 ? 6.902 -31.203 -22.234 1 95.25 107 ALA B CA 1
ATOM 5474 C C . ALA B 1 107 ? 6.371 -32.375 -23.031 1 95.25 107 ALA B C 1
ATOM 5476 O O . ALA B 1 107 ? 7.035 -33.406 -23.141 1 95.25 107 ALA B O 1
ATOM 5477 N N . TYR B 1 108 ? 5.266 -32.281 -23.688 1 94.12 108 TYR B N 1
ATOM 5478 C CA . TYR B 1 108 ? 4.598 -33.344 -24.391 1 94.12 108 TYR B CA 1
ATOM 5479 C C . TYR B 1 108 ? 5.457 -33.875 -25.547 1 94.12 108 TYR B C 1
ATOM 5481 O O . TYR B 1 108 ? 5.734 -35.062 -25.641 1 94.12 108 TYR B O 1
ATOM 5489 N N . PRO B 1 109 ? 5.938 -33 -26.438 1 95.19 109 PRO B N 1
ATOM 5490 C CA . PRO B 1 109 ? 6.797 -33.5 -27.516 1 95.19 109 PRO B CA 1
ATOM 5491 C C . PRO B 1 109 ? 8.109 -34.062 -26.984 1 95.19 109 PRO B C 1
ATOM 5493 O O . PRO B 1 109 ? 8.633 -35.031 -27.547 1 95.19 109 PRO B O 1
ATOM 5496 N N . ALA B 1 110 ? 8.648 -33.5 -25.969 1 95.62 110 ALA B N 1
ATOM 5497 C CA . ALA B 1 110 ? 9.883 -34.031 -25.391 1 95.62 110 ALA B CA 1
ATOM 5498 C C . ALA B 1 110 ? 9.672 -35.469 -24.859 1 95.62 110 ALA B C 1
ATOM 5500 O O . ALA B 1 110 ? 10.508 -36.344 -25.078 1 95.62 110 ALA B O 1
ATOM 5501 N N . LEU B 1 111 ? 8.57 -35.656 -24.219 1 95.12 111 LEU B N 1
ATOM 5502 C CA . LEU B 1 111 ? 8.25 -37 -23.719 1 95.12 111 LEU B CA 1
ATOM 5503 C C . LEU B 1 111 ? 7.98 -37.969 -24.859 1 95.12 111 LEU B C 1
ATOM 5505 O O . LEU B 1 111 ? 8.32 -39.156 -24.781 1 95.12 111 LEU B O 1
ATOM 5509 N N . GLY B 1 112 ? 7.367 -37.469 -25.906 1 93.81 112 GLY B N 1
ATOM 5510 C CA . GLY B 1 112 ? 7.168 -38.281 -27.094 1 93.81 112 GLY B CA 1
ATOM 5511 C C . GLY B 1 112 ? 8.461 -38.812 -27.688 1 93.81 112 GLY B C 1
ATOM 5512 O O . GLY B 1 112 ? 8.547 -39.969 -28.062 1 93.81 112 GLY B O 1
ATOM 5513 N N . PHE B 1 113 ? 9.453 -37.969 -27.719 1 95.62 113 PHE B N 1
ATOM 5514 C CA . PHE B 1 113 ? 10.742 -38.375 -28.25 1 95.62 113 PHE B CA 1
ATOM 5515 C C . PHE B 1 113 ? 11.445 -39.312 -27.312 1 95.62 113 PHE B C 1
ATOM 5517 O O . PHE B 1 113 ? 12.156 -40.219 -27.75 1 95.62 113 PHE B O 1
ATOM 5524 N N . CYS B 1 114 ? 11.219 -39.156 -26.031 1 95 114 CYS B N 1
ATOM 5525 C CA . CYS B 1 114 ? 11.781 -40.094 -25.078 1 95 114 CYS B CA 1
ATOM 5526 C C . CYS B 1 114 ? 11.148 -41.469 -25.219 1 95 114 CYS B C 1
ATOM 5528 O O . CYS B 1 114 ? 11.828 -42.5 -25.109 1 95 114 CYS B O 1
ATOM 5530 N N . GLU B 1 115 ? 9.867 -41.469 -25.484 1 94.25 115 GLU B N 1
ATOM 5531 C CA . GLU B 1 115 ? 9.156 -42.75 -25.656 1 94.25 115 GLU B CA 1
ATOM 5532 C C . GLU B 1 115 ? 9.641 -43.469 -26.906 1 94.25 115 GLU B C 1
ATOM 5534 O O . GLU B 1 115 ? 9.727 -44.719 -26.906 1 94.25 115 GLU B O 1
ATOM 5539 N N . THR B 1 116 ? 10.047 -42.781 -27.969 1 93.75 116 THR B N 1
ATOM 5540 C CA . THR B 1 116 ? 10.516 -43.406 -29.188 1 93.75 116 THR B CA 1
ATOM 5541 C C . THR B 1 116 ? 11.852 -44.094 -28.953 1 93.75 116 THR B C 1
ATOM 5543 O O . THR B 1 116 ? 12.219 -45 -29.703 1 93.75 116 THR B O 1
ATOM 5546 N N . MET B 1 117 ? 12.57 -43.75 -27.984 1 95.38 117 MET B N 1
ATOM 5547 C CA . MET B 1 117 ? 13.906 -44.281 -27.734 1 95.38 117 MET B CA 1
ATOM 5548 C C . MET B 1 117 ? 13.82 -45.594 -26.984 1 95.38 117 MET B C 1
ATOM 5550 O O . MET B 1 117 ? 14.844 -46.25 -26.719 1 95.38 117 MET B O 1
ATOM 5554 N N . VAL B 1 118 ? 12.555 -45.969 -26.688 1 93.88 118 VAL B N 1
ATOM 5555 C CA . VAL B 1 118 ? 12.391 -47.25 -25.984 1 93.88 118 VAL B CA 1
ATOM 5556 C C . VAL B 1 118 ? 12.961 -48.375 -26.828 1 93.88 118 VAL B C 1
ATOM 5558 O O . VAL B 1 118 ? 13.617 -49.281 -26.297 1 93.88 118 VAL B O 1
ATOM 5561 N N . TRP B 1 119 ? 12.867 -48.375 -28.156 1 93.12 119 TRP B N 1
ATOM 5562 C CA . TRP B 1 119 ? 13.266 -49.438 -29.047 1 93.12 119 TRP B CA 1
ATOM 5563 C C . TRP B 1 119 ? 14.781 -49.562 -29.141 1 93.12 119 TRP B C 1
ATOM 5565 O O . TRP B 1 119 ? 15.352 -50.625 -28.891 1 93.12 119 TRP B O 1
ATOM 5575 N N . PRO B 1 120 ? 15.492 -48.469 -29.375 1 92.94 120 PRO B N 1
ATOM 5576 C CA . PRO B 1 120 ? 16.953 -48.562 -29.375 1 92.94 120 PRO B CA 1
ATOM 5577 C C . PRO B 1 120 ? 17.516 -48.906 -28 1 92.94 120 PRO B C 1
ATOM 5579 O O . PRO B 1 120 ? 18.531 -49.594 -27.891 1 92.94 120 PRO B O 1
ATOM 5582 N N . VAL B 1 121 ? 16.922 -48.469 -26.938 1 94.06 121 VAL B N 1
ATOM 5583 C CA . VAL B 1 121 ? 17.406 -48.75 -25.594 1 94.06 121 VAL B CA 1
ATOM 5584 C C . VAL B 1 121 ? 17.219 -50.219 -25.266 1 94.06 121 VAL B C 1
ATOM 5586 O O . VAL B 1 121 ? 18.078 -50.844 -24.656 1 94.06 121 VAL B O 1
ATOM 5589 N N . LEU B 1 122 ? 16.062 -50.75 -25.672 1 93.19 122 LEU B N 1
ATOM 5590 C CA . LEU B 1 122 ? 15.773 -52.156 -25.469 1 93.19 122 LEU B CA 1
ATOM 5591 C C . LEU B 1 122 ? 16.734 -53.031 -26.266 1 93.19 122 LEU B C 1
ATOM 5593 O O . LEU B 1 122 ? 16.969 -54.188 -25.922 1 93.19 122 LEU B O 1
ATOM 5597 N N . HIS B 1 123 ? 17.219 -52.469 -27.312 1 91.88 123 HIS B N 1
ATOM 5598 C CA . HIS B 1 123 ? 18.203 -53.188 -28.109 1 91.88 123 HIS B CA 1
ATOM 5599 C C . HIS B 1 123 ? 19.562 -53.219 -27.422 1 91.88 123 HIS B C 1
ATOM 5601 O O . HIS B 1 123 ? 20.297 -54.188 -27.516 1 91.88 123 HIS B O 1
ATOM 5607 N N . LYS B 1 124 ? 19.891 -52.281 -26.734 1 89.75 124 LYS B N 1
ATOM 5608 C CA . LYS B 1 124 ? 21.188 -52.156 -26.078 1 89.75 124 LYS B CA 1
ATOM 5609 C C . LYS B 1 124 ? 21.203 -52.844 -24.734 1 89.75 124 LYS B C 1
ATOM 5611 O O . LYS B 1 124 ? 22.25 -53.312 -24.281 1 89.75 124 LYS B O 1
ATOM 5616 N N . GLN B 1 125 ? 20.047 -52.844 -24.125 1 91.56 125 GLN B N 1
ATOM 5617 C CA . GLN B 1 125 ? 19.984 -53.469 -22.812 1 91.56 125 GLN B CA 1
ATOM 5618 C C . GLN B 1 125 ? 18.703 -54.281 -22.656 1 91.56 125 GLN B C 1
ATOM 5620 O O . GLN B 1 125 ? 17.719 -54.062 -23.375 1 91.56 125 GLN B O 1
ATOM 5625 N N . SER B 1 126 ? 18.781 -55.219 -21.672 1 92.38 126 SER B N 1
ATOM 5626 C CA . SER B 1 126 ? 17.594 -56 -21.359 1 92.38 126 SER B CA 1
ATOM 5627 C C . SER B 1 126 ? 16.812 -55.375 -20.203 1 92.38 126 SER B C 1
ATOM 5629 O O . SER B 1 126 ? 17.391 -54.688 -19.359 1 92.38 126 SER B O 1
ATOM 5631 N N . PHE B 1 127 ? 15.539 -55.406 -20.234 1 93.44 127 PHE B N 1
ATOM 5632 C CA . PHE B 1 127 ? 14.625 -54.969 -19.203 1 93.44 127 PHE B CA 1
ATOM 5633 C C . PHE B 1 127 ? 13.75 -56.125 -18.719 1 93.44 127 PHE B C 1
ATOM 5635 O O . PHE B 1 127 ? 13.469 -57.062 -19.469 1 93.44 127 PHE B O 1
ATOM 5642 N N . THR B 1 128 ? 13.484 -56.125 -17.469 1 93.31 128 THR B N 1
ATOM 5643 C CA . THR B 1 128 ? 12.375 -57 -17.047 1 93.31 128 THR B CA 1
ATOM 5644 C C . THR B 1 128 ? 11.039 -56.406 -17.516 1 93.31 128 THR B C 1
ATOM 5646 O O . THR B 1 128 ? 10.93 -55.219 -17.781 1 93.31 128 THR B O 1
ATOM 5649 N N . ILE B 1 129 ? 10.07 -57.188 -17.734 1 93.12 129 ILE B N 1
ATOM 5650 C CA . ILE B 1 129 ? 8.773 -56.719 -18.188 1 93.12 129 ILE B CA 1
ATOM 5651 C C . ILE B 1 129 ? 8.242 -55.656 -17.219 1 93.12 129 ILE B C 1
ATOM 5653 O O . ILE B 1 129 ? 7.684 -54.656 -17.625 1 93.12 129 ILE B O 1
ATOM 5657 N N . GLY B 1 130 ? 8.438 -55.875 -15.891 1 91.06 130 GLY B N 1
ATOM 5658 C CA . GLY B 1 130 ? 8.078 -54.875 -14.914 1 91.06 130 GLY B CA 1
ATOM 5659 C C . GLY B 1 130 ? 8.891 -53.594 -15.039 1 91.06 130 GLY B C 1
ATOM 5660 O O . GLY B 1 130 ? 8.359 -52.5 -14.898 1 91.06 130 GLY B O 1
ATOM 5661 N N . GLY B 1 131 ? 10.18 -53.75 -15.25 1 92.38 131 GLY B N 1
ATOM 5662 C CA . GLY B 1 131 ? 11.055 -52.594 -15.453 1 92.38 131 GLY B CA 1
ATOM 5663 C C . GLY B 1 131 ? 10.727 -51.812 -16.703 1 92.38 131 GLY B C 1
ATOM 5664 O O . GLY B 1 131 ? 10.805 -50.594 -16.719 1 92.38 131 GLY B O 1
ATOM 5665 N N . LEU B 1 132 ? 10.336 -52.5 -17.781 1 93.75 132 LEU B N 1
ATOM 5666 C CA . LEU B 1 132 ? 9.945 -51.844 -19.016 1 93.75 132 LEU B CA 1
ATOM 5667 C C . LEU B 1 132 ? 8.648 -51.062 -18.828 1 93.75 132 LEU B C 1
ATOM 5669 O O . LEU B 1 132 ? 8.492 -49.969 -19.391 1 93.75 132 LEU B O 1
ATOM 5673 N N . ASN B 1 133 ? 7.742 -51.625 -18.062 1 92.69 133 ASN B N 1
ATOM 5674 C CA . ASN B 1 133 ? 6.496 -50.938 -17.766 1 92.69 133 ASN B CA 1
ATOM 5675 C C . ASN B 1 133 ? 6.758 -49.625 -17.016 1 92.69 133 ASN B C 1
ATOM 5677 O O . ASN B 1 133 ? 6.148 -48.594 -17.312 1 92.69 133 ASN B O 1
ATOM 5681 N N . ALA B 1 134 ? 7.629 -49.656 -16.109 1 93.19 134 ALA B N 1
ATOM 5682 C CA . ALA B 1 134 ? 7.996 -48.469 -15.352 1 93.19 134 ALA B CA 1
ATOM 5683 C C . ALA B 1 134 ? 8.695 -47.438 -16.25 1 93.19 134 ALA B C 1
ATOM 5685 O O . ALA B 1 134 ? 8.438 -46.25 -16.156 1 93.19 134 ALA B O 1
ATOM 5686 N N . TYR B 1 135 ? 9.578 -47.969 -17.109 1 93.88 135 TYR B N 1
ATOM 5687 C CA . TYR B 1 135 ? 10.297 -47.125 -18.047 1 93.88 135 TYR B CA 1
ATOM 5688 C C . TYR B 1 135 ? 9.328 -46.406 -18.984 1 93.88 135 TYR B C 1
ATOM 5690 O O . TYR B 1 135 ? 9.43 -45.188 -19.172 1 93.88 135 TYR B O 1
ATOM 5698 N N . LEU B 1 136 ? 8.359 -47.094 -19.5 1 93 136 LEU B N 1
ATOM 5699 C CA . LEU B 1 136 ? 7.387 -46.531 -20.422 1 93 136 LEU B CA 1
ATOM 5700 C C . LEU B 1 136 ? 6.477 -45.531 -19.688 1 93 136 LEU B C 1
ATOM 5702 O O . LEU B 1 136 ? 6.168 -44.469 -20.219 1 93 136 LEU B O 1
ATOM 5706 N N . SER B 1 137 ? 6.078 -45.875 -18.484 1 92.31 137 SER B N 1
ATOM 5707 C CA . SER B 1 137 ? 5.23 -44.969 -17.719 1 92.31 137 SER B CA 1
ATOM 5708 C C . SER B 1 137 ? 5.957 -43.688 -17.375 1 92.31 137 SER B C 1
ATOM 5710 O O . SER B 1 137 ? 5.367 -42.594 -17.422 1 92.31 137 SER B O 1
ATOM 5712 N N . ALA B 1 138 ? 7.238 -43.812 -17.047 1 92.94 138 ALA B N 1
ATOM 5713 C CA . ALA B 1 138 ? 8.039 -42.625 -16.734 1 92.94 138 ALA B CA 1
ATOM 5714 C C . ALA B 1 138 ? 8.219 -41.75 -17.953 1 92.94 138 ALA B C 1
ATOM 5716 O O . ALA B 1 138 ? 8.195 -40.5 -17.859 1 92.94 138 ALA B O 1
ATOM 5717 N N . THR B 1 139 ? 8.406 -42.344 -19.125 1 93.38 139 THR B N 1
ATOM 5718 C CA . THR B 1 139 ? 8.609 -41.562 -20.344 1 93.38 139 THR B CA 1
ATOM 5719 C C . THR B 1 139 ? 7.293 -40.938 -20.812 1 93.38 139 THR B C 1
ATOM 5721 O O . THR B 1 139 ? 7.289 -40.062 -21.656 1 93.38 139 THR B O 1
ATOM 5724 N N . ARG B 1 140 ? 6.184 -41.469 -20.234 1 90.94 140 ARG B N 1
ATOM 5725 C CA . ARG B 1 140 ? 4.887 -40.875 -20.547 1 90.94 140 ARG B CA 1
ATOM 5726 C C . ARG B 1 140 ? 4.488 -39.844 -19.5 1 90.94 140 ARG B C 1
ATOM 5728 O O . ARG B 1 140 ? 3.369 -39.312 -19.516 1 90.94 140 ARG B O 1
ATOM 5735 N N . GLY B 1 141 ? 5.344 -39.594 -18.5 1 88.31 141 GLY B N 1
ATOM 5736 C CA . GLY B 1 141 ? 5.137 -38.469 -17.609 1 88.31 141 GLY B CA 1
ATOM 5737 C C . GLY B 1 141 ? 4.734 -38.875 -16.203 1 88.31 141 GLY B C 1
ATOM 5738 O O . GLY B 1 141 ? 4.348 -38.031 -15.391 1 88.31 141 GLY B O 1
ATOM 5739 N N . SER B 1 142 ? 4.746 -40.188 -15.852 1 88.31 142 SER B N 1
ATOM 5740 C CA . SER B 1 142 ? 4.379 -40.594 -14.508 1 88.31 142 SER B CA 1
ATOM 5741 C C . SER B 1 142 ? 5.555 -40.469 -13.547 1 88.31 142 SER B C 1
ATOM 5743 O O . SER B 1 142 ? 6.535 -41.188 -13.641 1 88.31 142 SER B O 1
ATOM 5745 N N . ILE B 1 143 ? 5.363 -39.594 -12.625 1 86.69 143 ILE B N 1
ATOM 5746 C CA . ILE B 1 143 ? 6.426 -39.312 -11.672 1 86.69 143 ILE B CA 1
ATOM 5747 C C . ILE B 1 143 ? 6.52 -40.438 -10.648 1 86.69 143 ILE B C 1
ATOM 5749 O O . ILE B 1 143 ? 7.605 -40.75 -10.156 1 86.69 143 ILE B O 1
ATOM 5753 N N . MET B 1 144 ? 5.465 -41.125 -10.422 1 86.31 144 MET B N 1
ATOM 5754 C CA . MET B 1 144 ? 5.434 -42.156 -9.391 1 86.31 144 MET B CA 1
ATOM 5755 C C . MET B 1 144 ? 6.191 -43.406 -9.852 1 86.31 144 MET B C 1
ATOM 5757 O O . MET B 1 144 ? 6.664 -44.188 -9.023 1 86.31 144 MET B O 1
ATOM 5761 N N . SER B 1 145 ? 6.371 -43.625 -11.172 1 89.44 145 SER B N 1
ATOM 5762 C CA . SER B 1 145 ? 7.059 -44.812 -11.711 1 89.44 145 SER B CA 1
ATOM 5763 C C . SER B 1 145 ? 8.547 -44.531 -11.922 1 89.44 145 SER B C 1
ATOM 5765 O O . SER B 1 145 ? 9.305 -45.406 -12.297 1 89.44 145 SER B O 1
ATOM 5767 N N . ALA B 1 146 ? 8.984 -43.312 -11.594 1 91.19 146 ALA B N 1
ATOM 5768 C CA . ALA B 1 146 ? 10.344 -42.875 -11.891 1 91.19 146 ALA B CA 1
ATOM 5769 C C . ALA B 1 146 ? 11.359 -43.625 -11.055 1 91.19 146 ALA B C 1
ATOM 5771 O O . ALA B 1 146 ? 12.375 -44.125 -11.57 1 91.19 146 ALA B O 1
ATOM 5772 N N . PRO B 1 147 ? 11.094 -43.844 -9.719 1 89.88 147 PRO B N 1
ATOM 5773 C CA . PRO B 1 147 ? 12.094 -44.562 -8.945 1 89.88 147 PRO B CA 1
ATOM 5774 C C . PRO B 1 147 ? 12.281 -46 -9.422 1 89.88 147 PRO B C 1
ATOM 5776 O O . PRO B 1 147 ? 13.406 -46.5 -9.531 1 89.88 147 PRO B O 1
ATOM 5779 N N . ALA B 1 148 ? 11.203 -46.688 -9.828 1 90.25 148 ALA B N 1
ATOM 5780 C CA . ALA B 1 148 ? 11.281 -48.062 -10.336 1 90.25 148 ALA B CA 1
ATOM 5781 C C . ALA B 1 148 ? 11.969 -48.094 -11.695 1 90.25 148 ALA B C 1
ATOM 5783 O O . ALA B 1 148 ? 12.711 -49.031 -11.992 1 90.25 148 ALA B O 1
ATOM 5784 N N . ALA B 1 149 ? 11.75 -47.062 -12.453 1 93.81 149 ALA B N 1
ATOM 5785 C CA . ALA B 1 149 ? 12.383 -47 -13.766 1 93.81 149 ALA B CA 1
ATOM 5786 C C . ALA B 1 149 ? 13.883 -46.75 -13.641 1 93.81 149 ALA B C 1
ATOM 5788 O O . ALA B 1 149 ? 14.68 -47.344 -14.375 1 93.81 149 ALA B O 1
ATOM 5789 N N . LEU B 1 150 ? 14.289 -46 -12.641 1 92.94 150 LEU B N 1
ATOM 5790 C CA . LEU B 1 150 ? 15.703 -45.688 -12.445 1 92.94 150 LEU B CA 1
ATOM 5791 C C . LEU B 1 150 ? 16.469 -46.906 -11.953 1 92.94 150 LEU B C 1
ATOM 5793 O O . LEU B 1 150 ? 17.641 -47.062 -12.281 1 92.94 150 LEU B O 1
ATOM 5797 N N . MET B 1 151 ? 15.773 -47.75 -11.258 1 92.12 151 MET B N 1
ATOM 5798 C CA . MET B 1 151 ? 16.422 -48.938 -10.734 1 92.12 151 MET B CA 1
ATOM 5799 C C . MET B 1 151 ? 16.641 -49.969 -11.852 1 92.12 151 MET B C 1
ATOM 5801 O O . MET B 1 151 ? 17.469 -50.875 -11.711 1 92.12 151 MET B O 1
ATOM 5805 N N . SER B 1 152 ? 16.016 -49.844 -12.992 1 91.81 152 SER B N 1
ATOM 5806 C CA . SER B 1 152 ? 16.094 -50.781 -14.086 1 91.81 152 SER B CA 1
ATOM 5807 C C . SER B 1 152 ? 17.109 -50.344 -15.133 1 91.81 152 SER B C 1
ATOM 5809 O O . SER B 1 152 ? 17.375 -51.062 -16.109 1 91.81 152 SER B O 1
ATOM 5811 N N . VAL B 1 153 ? 17.75 -49.188 -14.852 1 92.06 153 VAL B N 1
ATOM 5812 C CA . VAL B 1 153 ? 18.688 -48.625 -15.836 1 92.06 153 VAL B CA 1
ATOM 5813 C C . VAL B 1 153 ? 20.031 -49.312 -15.703 1 92.06 153 VAL B C 1
ATOM 5815 O O . VAL B 1 153 ? 20.578 -49.438 -14.602 1 92.06 153 VAL B O 1
ATOM 5818 N N . ARG B 1 154 ? 20.625 -49.844 -16.859 1 91 154 ARG B N 1
ATOM 5819 C CA . ARG B 1 154 ? 21.922 -50.531 -16.875 1 91 154 ARG B CA 1
ATOM 5820 C C . ARG B 1 154 ? 22.844 -49.906 -17.938 1 91 154 ARG B C 1
ATOM 5822 O O . ARG B 1 154 ? 24.031 -50.25 -18 1 91 154 ARG B O 1
ATOM 5829 N N . SER B 1 155 ? 22.266 -49.062 -18.781 1 92.62 155 SER B N 1
ATOM 5830 C CA . SER B 1 155 ? 23.047 -48.438 -19.828 1 92.62 155 SER B CA 1
ATOM 5831 C C . SER B 1 155 ? 23 -46.906 -19.719 1 92.62 155 SER B C 1
ATOM 5833 O O . SER B 1 155 ? 22.078 -46.375 -19.094 1 92.62 155 SER B O 1
ATOM 5835 N N . LEU B 1 156 ? 23.969 -46.25 -20.281 1 92.25 156 LEU B N 1
ATOM 5836 C CA . LEU B 1 156 ? 24.047 -44.781 -20.266 1 92.25 156 LEU B CA 1
ATOM 5837 C C . LEU B 1 156 ? 22.938 -44.188 -21.125 1 92.25 156 LEU B C 1
ATOM 5839 O O . LEU B 1 156 ? 22.406 -43.125 -20.781 1 92.25 156 LEU B O 1
ATOM 5843 N N . ALA B 1 157 ? 22.609 -44.875 -22.188 1 92.94 157 ALA B N 1
ATOM 5844 C CA . ALA B 1 157 ? 21.547 -44.375 -23.062 1 92.94 157 ALA B CA 1
ATOM 5845 C C . ALA B 1 157 ? 20.203 -44.344 -22.344 1 92.94 157 ALA B C 1
ATOM 5847 O O . ALA B 1 157 ? 19.484 -43.344 -22.406 1 92.94 157 ALA B O 1
ATOM 5848 N N . ALA B 1 158 ? 19.953 -45.406 -21.625 1 94.5 158 ALA B N 1
ATOM 5849 C CA . ALA B 1 158 ? 18.703 -45.469 -20.875 1 94.5 158 ALA B CA 1
ATOM 5850 C C . ALA B 1 158 ? 18.672 -44.438 -19.75 1 94.5 158 ALA B C 1
ATOM 5852 O O . ALA B 1 158 ? 17.641 -43.844 -19.484 1 94.5 158 ALA B O 1
ATOM 5853 N N . GLY B 1 159 ? 19.812 -44.25 -19.156 1 93.94 159 GLY B N 1
ATOM 5854 C CA . GLY B 1 159 ? 19.922 -43.25 -18.109 1 93.94 159 GLY B CA 1
ATOM 5855 C C . GLY B 1 159 ? 19.672 -41.844 -18.594 1 93.94 159 GLY B C 1
ATOM 5856 O O . GLY B 1 159 ? 18.953 -41.062 -17.953 1 93.94 159 GLY B O 1
ATOM 5857 N N . PHE B 1 160 ? 20.203 -41.5 -19.719 1 93.38 160 PHE B N 1
ATOM 5858 C CA . PHE B 1 160 ? 20.016 -40.156 -20.297 1 93.38 160 PHE B CA 1
ATOM 5859 C C . PHE B 1 160 ? 18.562 -39.938 -20.656 1 93.38 160 PHE B C 1
ATOM 5861 O O . PHE B 1 160 ? 18.016 -38.844 -20.406 1 93.38 160 PHE B O 1
ATOM 5868 N N . VAL B 1 161 ? 17.938 -40.906 -21.234 1 94.62 161 VAL B N 1
ATOM 5869 C CA . VAL B 1 161 ? 16.547 -40.781 -21.656 1 94.62 161 VAL B CA 1
ATOM 5870 C C . VAL B 1 161 ? 15.648 -40.594 -20.438 1 94.62 161 VAL B C 1
ATOM 5872 O O . VAL B 1 161 ? 14.797 -39.688 -20.422 1 94.62 161 VAL B O 1
ATOM 5875 N N . LEU B 1 162 ? 15.891 -41.344 -19.438 1 95.38 162 LEU B N 1
ATOM 5876 C CA . LEU B 1 162 ? 15.055 -41.25 -18.25 1 95.38 162 LEU B CA 1
ATOM 5877 C C . LEU B 1 162 ? 15.297 -39.938 -17.516 1 95.38 162 LEU B C 1
ATOM 5879 O O . LEU B 1 162 ? 14.359 -39.344 -17 1 95.38 162 LEU B O 1
ATOM 5883 N N . ALA B 1 163 ? 16.531 -39.531 -17.438 1 94.88 163 ALA B N 1
ATOM 5884 C CA . ALA B 1 163 ? 16.844 -38.25 -16.812 1 94.88 163 ALA B CA 1
ATOM 5885 C C . ALA B 1 163 ? 16.156 -37.094 -17.531 1 94.88 163 ALA B C 1
ATOM 5887 O O . ALA B 1 163 ? 15.602 -36.188 -16.906 1 94.88 163 ALA B O 1
ATOM 5888 N N . SER B 1 164 ? 16.188 -37.188 -18.828 1 94.94 164 SER B N 1
ATOM 5889 C CA . SER B 1 164 ? 15.539 -36.156 -19.625 1 94.94 164 SER B CA 1
ATOM 5890 C C . SER B 1 164 ? 14.023 -36.188 -19.438 1 94.94 164 SER B C 1
ATOM 5892 O O . SER B 1 164 ? 13.391 -35.125 -19.328 1 94.94 164 SER B O 1
ATOM 5894 N N . ALA B 1 165 ? 13.453 -37.344 -19.344 1 95.62 165 ALA B N 1
ATOM 5895 C CA . ALA B 1 165 ? 12.008 -37.469 -19.156 1 95.62 165 ALA B CA 1
ATOM 5896 C C . ALA B 1 165 ? 11.586 -36.938 -17.797 1 95.62 165 ALA B C 1
ATOM 5898 O O . ALA B 1 165 ? 10.602 -36.219 -17.688 1 95.62 165 ALA B O 1
ATOM 5899 N N . ILE B 1 166 ? 12.328 -37.25 -16.797 1 95.06 166 ILE B N 1
ATOM 5900 C CA . ILE B 1 166 ? 12 -36.781 -15.453 1 95.06 166 ILE B CA 1
ATOM 5901 C C . ILE B 1 166 ? 12.188 -35.281 -15.344 1 95.06 166 ILE B C 1
ATOM 5903 O O . ILE B 1 166 ? 11.352 -34.594 -14.758 1 95.06 166 ILE B O 1
ATOM 5907 N N . ALA B 1 167 ? 13.219 -34.781 -15.922 1 95.62 167 ALA B N 1
ATOM 5908 C CA . ALA B 1 167 ? 13.484 -33.344 -15.875 1 95.62 167 ALA B CA 1
ATOM 5909 C C . ALA B 1 167 ? 12.367 -32.562 -16.562 1 95.62 167 ALA B C 1
ATOM 5911 O O . ALA B 1 167 ? 11.875 -31.578 -16 1 95.62 167 ALA B O 1
ATOM 5912 N N . VAL B 1 168 ? 11.953 -33.031 -17.672 1 95.31 168 VAL B N 1
ATOM 5913 C CA . VAL B 1 168 ? 10.938 -32.312 -18.438 1 95.31 168 VAL B CA 1
ATOM 5914 C C . VAL B 1 168 ? 9.602 -32.375 -17.688 1 95.31 168 VAL B C 1
ATOM 5916 O O . VAL B 1 168 ? 8.82 -31.422 -17.75 1 95.31 168 VAL B O 1
ATOM 5919 N N . THR B 1 169 ? 9.344 -33.406 -16.922 1 94.25 169 THR B N 1
ATOM 5920 C CA . THR B 1 169 ? 8.102 -33.562 -16.188 1 94.25 169 THR B CA 1
ATOM 5921 C C . THR B 1 169 ? 8.109 -32.656 -14.938 1 94.25 169 THR B C 1
ATOM 5923 O O . THR B 1 169 ? 7.062 -32.188 -14.508 1 94.25 169 THR B O 1
ATOM 5926 N N . LEU B 1 170 ? 9.25 -32.375 -14.398 1 95.56 170 LEU B N 1
ATOM 5927 C CA . LEU B 1 170 ? 9.344 -31.641 -13.156 1 95.56 170 LEU B CA 1
ATOM 5928 C C . LEU B 1 170 ? 9.43 -30.141 -13.43 1 95.56 170 LEU B C 1
ATOM 5930 O O . LEU B 1 170 ? 9.156 -29.328 -12.547 1 95.56 170 LEU B O 1
ATOM 5934 N N . ILE B 1 171 ? 9.773 -29.703 -14.609 1 96.38 171 ILE B N 1
ATOM 5935 C CA . ILE B 1 171 ? 10.008 -28.312 -14.953 1 96.38 171 ILE B CA 1
ATOM 5936 C C . ILE B 1 171 ? 8.734 -27.5 -14.727 1 96.38 171 ILE B C 1
ATOM 5938 O O . ILE B 1 171 ? 8.773 -26.406 -14.148 1 96.38 171 ILE B O 1
ATOM 5942 N N . PRO B 1 172 ? 7.504 -27.969 -15.102 1 95.69 172 PRO B N 1
ATOM 5943 C CA . PRO B 1 172 ? 6.285 -27.188 -14.906 1 95.69 172 PRO B CA 1
ATOM 5944 C C . PRO B 1 172 ? 6 -26.906 -13.43 1 95.69 172 PRO B C 1
ATOM 5946 O O . PRO B 1 172 ? 5.344 -25.922 -13.102 1 95.69 172 PRO B O 1
ATOM 5949 N N . PHE B 1 173 ? 6.566 -27.672 -12.516 1 95.81 173 PHE B N 1
ATOM 5950 C CA . PHE B 1 173 ? 6.316 -27.469 -11.094 1 95.81 173 PHE B CA 1
ATOM 5951 C C . PHE B 1 173 ? 7.129 -26.281 -10.57 1 95.81 173 PHE B C 1
ATOM 5953 O O . PHE B 1 173 ? 6.844 -25.766 -9.492 1 95.81 173 PHE B O 1
ATOM 5960 N N . ALA B 1 174 ? 8.07 -25.859 -11.32 1 96.31 174 ALA B N 1
ATOM 5961 C CA . ALA B 1 174 ? 8.875 -24.719 -10.914 1 96.31 174 ALA B CA 1
ATOM 5962 C C . ALA B 1 174 ? 8.234 -23.406 -11.375 1 96.31 174 ALA B C 1
ATOM 5964 O O . ALA B 1 174 ? 8.688 -22.328 -11.008 1 96.31 174 ALA B O 1
ATOM 5965 N N . ALA B 1 175 ? 7.152 -23.531 -12.102 1 97 175 ALA B N 1
ATOM 5966 C CA . ALA B 1 175 ? 6.523 -22.359 -12.703 1 97 175 ALA B CA 1
ATOM 5967 C C . ALA B 1 175 ? 5.871 -21.484 -11.633 1 97 175 ALA B C 1
ATOM 5969 O O . ALA B 1 175 ? 6.117 -20.266 -11.578 1 97 175 ALA B O 1
ATOM 5970 N N . PRO B 1 176 ? 5.121 -22.062 -10.664 1 97.12 176 PRO B N 1
ATOM 5971 C CA . PRO B 1 176 ? 4.398 -21.203 -9.727 1 97.12 176 PRO B CA 1
ATOM 5972 C C . PRO B 1 176 ? 5.328 -20.375 -8.844 1 97.12 176 PRO B C 1
ATOM 5974 O O . PRO B 1 176 ? 5.168 -19.156 -8.742 1 97.12 176 PRO B O 1
ATOM 5977 N N . PRO B 1 177 ? 6.375 -20.953 -8.281 1 96.75 177 PRO B N 1
ATOM 5978 C CA . PRO B 1 177 ? 7.258 -20.125 -7.457 1 96.75 177 PRO B CA 1
ATOM 5979 C C . PRO B 1 177 ? 8.008 -19.078 -8.273 1 96.75 177 PRO B C 1
ATOM 5981 O O . PRO B 1 177 ? 8.266 -17.969 -7.785 1 96.75 177 PRO B O 1
ATOM 5984 N N . LEU B 1 178 ? 8.352 -19.422 -9.469 1 97.44 178 LEU B N 1
ATOM 5985 C CA . LEU B 1 178 ? 9.078 -18.469 -10.305 1 97.44 178 LEU B CA 1
ATOM 5986 C C . LEU B 1 178 ? 8.195 -17.297 -10.68 1 97.44 178 LEU B C 1
ATOM 5988 O O . LEU B 1 178 ? 8.641 -16.141 -10.633 1 97.44 178 LEU B O 1
ATOM 5992 N N . VAL B 1 179 ? 6.984 -17.609 -11.07 1 97.38 179 VAL B N 1
ATOM 5993 C CA . VAL B 1 179 ? 6.051 -16.531 -11.391 1 97.38 179 VAL B CA 1
ATOM 5994 C C . VAL B 1 179 ? 5.762 -15.719 -10.133 1 97.38 179 VAL B C 1
ATOM 5996 O O . VAL B 1 179 ? 5.664 -14.492 -10.203 1 97.38 179 VAL B O 1
ATOM 5999 N N . GLY B 1 180 ? 5.633 -16.422 -9.023 1 96.75 180 GLY B N 1
ATOM 6000 C CA . GLY B 1 180 ? 5.434 -15.711 -7.773 1 96.75 180 GLY B CA 1
ATOM 6001 C C . GLY B 1 180 ? 6.562 -14.75 -7.449 1 96.75 180 GLY B C 1
ATOM 6002 O O . GLY B 1 180 ? 6.32 -13.641 -6.969 1 96.75 180 GLY B O 1
ATOM 6003 N N . HIS B 1 181 ? 7.77 -15.141 -7.777 1 95.88 181 HIS B N 1
ATOM 6004 C CA . HIS B 1 181 ? 8.938 -14.289 -7.559 1 95.88 181 HIS B CA 1
ATOM 6005 C C . HIS B 1 181 ? 8.914 -13.078 -8.484 1 95.88 181 HIS B C 1
ATOM 6007 O O . HIS B 1 181 ? 9.312 -11.984 -8.086 1 95.88 181 HIS B O 1
ATOM 6013 N N . ALA B 1 182 ? 8.43 -13.297 -9.641 1 96.12 182 ALA B N 1
ATOM 6014 C CA . ALA B 1 182 ? 8.367 -12.211 -10.609 1 96.12 182 ALA B CA 1
ATOM 6015 C C . ALA B 1 182 ? 7.262 -11.219 -10.242 1 96.12 182 ALA B C 1
ATOM 6017 O O . ALA B 1 182 ? 7.359 -10.023 -10.555 1 96.12 182 ALA B O 1
ATOM 6018 N N . TYR B 1 183 ? 6.18 -11.664 -9.609 1 95.75 183 TYR B N 1
ATOM 6019 C CA . TYR B 1 183 ? 5.031 -10.805 -9.32 1 95.75 183 TYR B CA 1
ATOM 6020 C C . TYR B 1 183 ? 5.113 -10.25 -7.906 1 95.75 183 TYR B C 1
ATOM 6022 O O . TYR B 1 183 ? 4.141 -9.688 -7.398 1 95.75 183 TYR B O 1
ATOM 6030 N N . THR B 1 184 ? 6.242 -10.414 -7.285 1 94.5 184 THR B N 1
ATOM 6031 C CA . THR B 1 184 ? 6.465 -9.789 -5.988 1 94.5 184 THR B CA 1
ATOM 6032 C C . THR B 1 184 ? 6.996 -8.367 -6.16 1 94.5 184 THR B C 1
ATOM 6034 O O . THR B 1 184 ? 8.055 -8.164 -6.75 1 94.5 184 THR B O 1
ATOM 6037 N N . PRO B 1 185 ? 6.152 -7.473 -5.645 1 92.25 185 PRO B N 1
ATOM 6038 C CA . PRO B 1 185 ? 6.594 -6.082 -5.789 1 92.25 185 PRO B CA 1
ATOM 6039 C C . PRO B 1 185 ? 7.832 -5.77 -4.949 1 92.25 185 PRO B C 1
ATOM 6041 O O . PRO B 1 185 ? 8 -6.324 -3.861 1 92.25 185 PRO B O 1
ATOM 6044 N N . THR B 1 186 ? 8.742 -5 -5.496 1 89.81 186 THR B N 1
ATOM 6045 C CA . THR B 1 186 ? 9.938 -4.531 -4.801 1 89.81 186 THR B CA 1
ATOM 6046 C C . THR B 1 186 ? 10.031 -3.008 -4.852 1 89.81 186 THR B C 1
ATOM 6048 O O . THR B 1 186 ? 9.367 -2.367 -5.676 1 89.81 186 THR B O 1
ATOM 6051 N N . TRP B 1 187 ? 10.719 -2.455 -3.859 1 89.75 187 TRP B N 1
ATOM 6052 C CA . TRP B 1 187 ? 10.977 -1.019 -3.857 1 89.75 187 TRP B CA 1
ATOM 6053 C C . TRP B 1 187 ? 12.094 -0.667 -4.832 1 89.75 187 TRP B C 1
ATOM 6055 O O . TRP B 1 187 ? 13.211 -1.172 -4.711 1 89.75 187 TRP B O 1
ATOM 6065 N N . GLN B 1 188 ? 11.688 0.058 -5.852 1 88.25 188 GLN B N 1
ATOM 6066 C CA . GLN B 1 188 ? 12.664 0.465 -6.852 1 88.25 188 GLN B CA 1
ATOM 6067 C C . GLN B 1 188 ? 12.688 1.981 -7.02 1 88.25 188 GLN B C 1
ATOM 6069 O O . GLN B 1 188 ? 11.648 2.635 -6.938 1 88.25 188 GLN B O 1
ATOM 6074 N N . PRO B 1 189 ? 13.898 2.557 -7.172 1 89.12 189 PRO B N 1
ATOM 6075 C CA . PRO B 1 189 ? 14 3.996 -7.422 1 89.12 189 PRO B CA 1
ATOM 6076 C C . PRO B 1 189 ? 13.516 4.391 -8.812 1 89.12 189 PRO B C 1
ATOM 6078 O O . PRO B 1 189 ? 13.938 3.793 -9.812 1 89.12 189 PRO B O 1
ATOM 6081 N N . VAL B 1 190 ? 12.602 5.207 -8.906 1 88.31 190 VAL B N 1
ATOM 6082 C CA . VAL B 1 190 ? 12.078 5.715 -10.172 1 88.31 190 VAL B CA 1
ATOM 6083 C C . VAL B 1 190 ? 12.172 7.238 -10.195 1 88.31 190 VAL B C 1
ATOM 6085 O O . VAL B 1 190 ? 12.047 7.891 -9.156 1 88.31 190 VAL B O 1
ATOM 6088 N N . GLN B 1 191 ? 12.5 7.77 -11.352 1 89.62 191 GLN B N 1
ATOM 6089 C CA . GLN B 1 191 ? 12.555 9.219 -11.516 1 89.62 191 GLN B CA 1
ATOM 6090 C C . GLN B 1 191 ? 11.172 9.789 -11.812 1 89.62 191 GLN B C 1
ATOM 6092 O O . GLN B 1 191 ? 10.508 9.359 -12.758 1 89.62 191 GLN B O 1
ATOM 6097 N N . LEU B 1 192 ? 10.734 10.656 -11 1 90.56 192 LEU B N 1
ATOM 6098 C CA . LEU B 1 192 ? 9.422 11.273 -11.141 1 90.56 192 LEU B CA 1
ATOM 6099 C C . LEU B 1 192 ? 9.547 12.789 -11.25 1 90.56 192 LEU B C 1
ATOM 6101 O O . LEU B 1 192 ? 10.531 13.375 -10.789 1 90.56 192 LEU B O 1
ATOM 6105 N N . GLU B 1 193 ? 8.562 13.359 -11.953 1 90.62 193 GLU B N 1
ATOM 6106 C CA . GLU B 1 193 ? 8.508 14.805 -12.094 1 90.62 193 GLU B CA 1
ATOM 6107 C C . GLU B 1 193 ? 7.402 15.406 -11.219 1 90.62 193 GLU B C 1
ATOM 6109 O O . GLU B 1 193 ? 6.324 14.828 -11.094 1 90.62 193 GLU B O 1
ATOM 6114 N N . SER B 1 194 ? 7.75 16.422 -10.492 1 90.69 194 SER B N 1
ATOM 6115 C CA . SER B 1 194 ? 6.762 17.109 -9.68 1 90.69 194 SER B CA 1
ATOM 6116 C C . SER B 1 194 ? 6.832 18.625 -9.898 1 90.69 194 SER B C 1
ATOM 6118 O O . SER B 1 194 ? 7.852 19.141 -10.359 1 90.69 194 SER B O 1
ATOM 6120 N N . SER B 1 195 ? 5.73 19.156 -9.727 1 88 195 SER B N 1
ATOM 6121 C CA . SER B 1 195 ? 5.68 20.609 -9.82 1 88 195 SER B CA 1
ATOM 6122 C C . SER B 1 195 ? 5.996 21.266 -8.477 1 88 195 SER B C 1
ATOM 6124 O O . SER B 1 195 ? 5.582 20.766 -7.426 1 88 195 SER B O 1
ATOM 6126 N N . TYR B 1 196 ? 6.84 22.203 -8.516 1 86.62 196 TYR B N 1
ATOM 6127 C CA . TYR B 1 196 ? 7.199 22.984 -7.328 1 86.62 196 TYR B CA 1
ATOM 6128 C C . TYR B 1 196 ? 7.094 24.469 -7.602 1 86.62 196 TYR B C 1
ATOM 6130 O O . TYR B 1 196 ? 7.59 24.969 -8.617 1 86.62 196 TYR B O 1
ATOM 6138 N N . THR B 1 197 ? 6.387 25.109 -6.812 1 78.69 197 THR B N 1
ATOM 6139 C CA . THR B 1 197 ? 6.277 26.562 -6.941 1 78.69 197 THR B CA 1
ATOM 6140 C C . THR B 1 197 ? 7.281 27.266 -6.035 1 78.69 197 THR B C 1
ATOM 6142 O O . THR B 1 197 ? 7.156 27.219 -4.809 1 78.69 197 THR B O 1
ATOM 6145 N N . PRO B 1 198 ? 8.219 27.828 -6.887 1 74.88 198 PRO B N 1
ATOM 6146 C CA . PRO B 1 198 ? 9.203 28.562 -6.094 1 74.88 198 PRO B CA 1
ATOM 6147 C C . PRO B 1 198 ? 8.625 29.844 -5.477 1 74.88 198 PRO B C 1
ATOM 6149 O O . PRO B 1 198 ? 7.738 30.469 -6.062 1 74.88 198 PRO B O 1
ATOM 6152 N N . GLY B 1 199 ? 8.547 30.016 -4.27 1 66.88 199 GLY B N 1
ATOM 6153 C CA . GLY B 1 199 ? 8.102 31.234 -3.617 1 66.88 199 GLY B CA 1
ATOM 6154 C C . GLY B 1 199 ? 8.664 31.406 -2.217 1 66.88 199 GLY B C 1
ATOM 6155 O O . GLY B 1 199 ? 9.141 30.438 -1.612 1 66.88 199 GLY B O 1
ATOM 6156 N N . ALA B 1 200 ? 9.539 32.531 -2.029 1 74.81 200 ALA B N 1
ATOM 6157 C CA . ALA B 1 200 ? 10.109 32.812 -0.711 1 74.81 200 ALA B CA 1
ATOM 6158 C C . ALA B 1 200 ? 10.344 34.281 -0.51 1 74.81 200 ALA B C 1
ATOM 6160 O O . ALA B 1 200 ? 10.531 35.031 -1.479 1 74.81 200 ALA B O 1
ATOM 6161 N N . GLY B 1 201 ? 9.93 34.688 0.542 1 80.69 201 GLY B N 1
ATOM 6162 C CA . GLY B 1 201 ? 10.25 36.062 0.904 1 80.69 201 GLY B CA 1
ATOM 6163 C C . GLY B 1 201 ? 9.219 36.688 1.828 1 80.69 201 GLY B C 1
ATOM 6164 O O . GLY B 1 201 ? 8.203 36.062 2.146 1 80.69 201 GLY B O 1
ATOM 6165 N N . ILE B 1 202 ? 9.641 37.812 2.326 1 79.19 202 ILE B N 1
ATOM 6166 C CA . ILE B 1 202 ? 8.773 38.625 3.172 1 79.19 202 ILE B CA 1
ATOM 6167 C C . ILE B 1 202 ? 8.656 40.031 2.58 1 79.19 202 ILE B C 1
ATOM 6169 O O . ILE B 1 202 ? 9.664 40.688 2.314 1 79.19 202 ILE B O 1
ATOM 6173 N N . GLY B 1 203 ? 7.488 40.438 2.312 1 74.56 203 GLY B N 1
ATOM 6174 C CA . GLY B 1 203 ? 7.273 41.688 1.635 1 74.56 203 GLY B CA 1
ATOM 6175 C C . GLY B 1 203 ? 7.223 42.875 2.584 1 74.56 203 GLY B C 1
ATOM 6176 O O . GLY B 1 203 ? 7.141 44.031 2.146 1 74.56 203 GLY B O 1
ATOM 6177 N N . GLU B 1 204 ? 7.398 42.656 3.877 1 73.75 204 GLU B N 1
ATOM 6178 C CA . GLU B 1 204 ? 7.301 43.719 4.852 1 73.75 204 GLU B CA 1
ATOM 6179 C C . GLU B 1 204 ? 8.641 43.969 5.535 1 73.75 204 GLU B C 1
ATOM 6181 O O . GLU B 1 204 ? 9.508 43.094 5.562 1 73.75 204 GLU B O 1
ATOM 6186 N N . LEU B 1 205 ? 8.742 45.219 5.922 1 80.06 205 LEU B N 1
ATOM 6187 C CA . LEU B 1 205 ? 9.93 45.594 6.691 1 80.06 205 LEU B CA 1
ATOM 6188 C C . LEU B 1 205 ? 9.719 45.312 8.172 1 80.06 205 LEU B C 1
ATOM 6190 O O . LEU B 1 205 ? 8.609 45.469 8.688 1 80.06 205 LEU B O 1
ATOM 6194 N N . TYR B 1 206 ? 10.836 44.969 8.758 1 84.62 206 TYR B N 1
ATOM 6195 C CA . TYR B 1 206 ? 10.742 44.719 10.195 1 84.62 206 TYR B CA 1
ATOM 6196 C C . TYR B 1 206 ? 10.938 46 10.984 1 84.62 206 TYR B C 1
ATOM 6198 O O . TYR B 1 206 ? 11.805 46.812 10.656 1 84.62 206 TYR B O 1
ATOM 6206 N N . ALA B 1 207 ? 10.016 46.188 12.016 1 80.88 207 ALA B N 1
ATOM 6207 C CA . ALA B 1 207 ? 10.141 47.25 12.992 1 80.88 207 ALA B CA 1
ATOM 6208 C C . ALA B 1 207 ? 9.766 46.781 14.391 1 80.88 207 ALA B C 1
ATOM 6210 O O . ALA B 1 207 ? 8.805 46.031 14.562 1 80.88 207 ALA B O 1
ATOM 6211 N N . GLN B 1 208 ? 10.75 47.094 15.266 1 85.69 208 GLN B N 1
ATOM 6212 C CA . GLN B 1 208 ? 10.43 46.812 16.672 1 85.69 208 GLN B CA 1
ATOM 6213 C C . GLN B 1 208 ? 9.648 47.969 17.297 1 85.69 208 GLN B C 1
ATOM 6215 O O . GLN B 1 208 ? 10.195 49.062 17.5 1 85.69 208 GLN B O 1
ATOM 6220 N N . THR B 1 209 ? 8.391 47.688 17.484 1 79.19 209 THR B N 1
ATOM 6221 C CA . THR B 1 209 ? 7.523 48.75 18 1 79.19 209 THR B CA 1
ATOM 6222 C C . THR B 1 209 ? 6.852 48.312 19.297 1 79.19 209 THR B C 1
ATOM 6224 O O . THR B 1 209 ? 6.918 47.125 19.672 1 79.19 209 THR B O 1
ATOM 6227 N N . ASN B 1 210 ? 6.379 49.25 20.094 1 75.69 210 ASN B N 1
ATOM 6228 C CA . ASN B 1 210 ? 5.523 49.031 21.25 1 75.69 210 ASN B CA 1
ATOM 6229 C C . ASN B 1 210 ? 4.102 49.531 21 1 75.69 210 ASN B C 1
ATOM 6231 O O . ASN B 1 210 ? 3.873 50.719 20.906 1 75.69 210 ASN B O 1
ATOM 6235 N N . PRO B 1 211 ? 3.119 48.781 20.812 1 72.88 211 PRO B N 1
ATOM 6236 C CA . PRO B 1 211 ? 3.088 47.312 20.875 1 72.88 211 PRO B CA 1
ATOM 6237 C C . PRO B 1 211 ? 3.709 46.656 19.641 1 72.88 211 PRO B C 1
ATOM 6239 O O . PRO B 1 211 ? 3.727 47.25 18.562 1 72.88 211 PRO B O 1
ATOM 6242 N N . PRO B 1 212 ? 4.254 45.406 19.875 1 74.31 212 PRO B N 1
ATOM 6243 C CA . PRO B 1 212 ? 4.828 44.719 18.734 1 74.31 212 PRO B CA 1
ATOM 6244 C C . PRO B 1 212 ? 3.797 44.406 17.641 1 74.31 212 PRO B C 1
ATOM 6246 O O . PRO B 1 212 ? 2.646 44.094 17.953 1 74.31 212 PRO B O 1
ATOM 6249 N N . THR B 1 213 ? 4.184 44.625 16.359 1 62.47 213 THR B N 1
ATOM 6250 C CA . THR B 1 213 ? 3.238 44.5 15.258 1 62.47 213 THR B CA 1
ATOM 6251 C C . THR B 1 213 ? 3.598 43.344 14.352 1 62.47 213 THR B C 1
ATOM 6253 O O . THR B 1 213 ? 2.801 42.938 13.5 1 62.47 213 THR B O 1
ATOM 6256 N N . SER B 1 214 ? 4.621 42.75 14.609 1 63.47 214 SER B N 1
ATOM 6257 C CA . SER B 1 214 ? 5.09 41.75 13.656 1 63.47 214 SER B CA 1
ATOM 6258 C C . SER B 1 214 ? 4.648 40.344 14.062 1 63.47 214 SER B C 1
ATOM 6260 O O . SER B 1 214 ? 4.988 39.875 15.148 1 63.4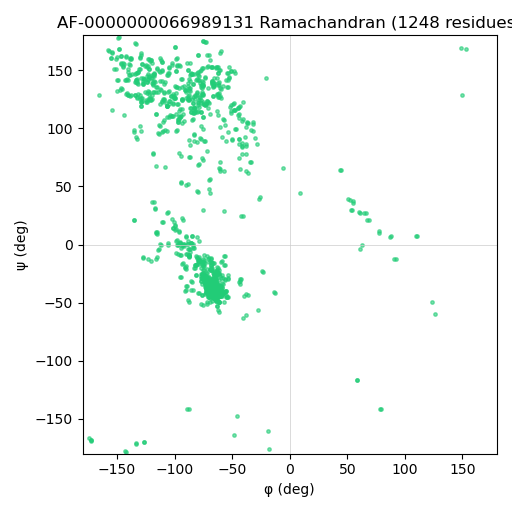7 214 SER B O 1
ATOM 6262 N N . VAL B 1 215 ? 3.633 39.812 13.227 1 65.88 215 VAL B N 1
ATOM 6263 C CA . VAL B 1 215 ? 3.217 38.438 13.508 1 65.88 215 VAL B CA 1
ATOM 6264 C C . VAL B 1 215 ? 3.172 37.656 12.203 1 65.88 215 VAL B C 1
ATOM 6266 O O . VAL B 1 215 ? 2.65 38.125 11.195 1 65.88 215 VAL B O 1
ATOM 6269 N N . ILE B 1 216 ? 3.863 36.562 12.195 1 73.5 216 ILE B N 1
ATOM 6270 C CA . ILE B 1 216 ? 3.76 35.562 11.141 1 73.5 216 ILE B CA 1
ATOM 6271 C C . ILE B 1 216 ? 3.156 34.281 11.703 1 73.5 216 ILE B C 1
ATOM 6273 O O . ILE B 1 216 ? 3.863 33.438 12.297 1 73.5 216 ILE B O 1
ATOM 6277 N N . ALA B 1 217 ? 1.863 34.156 11.555 1 71.31 217 ALA B N 1
ATOM 6278 C CA . ALA B 1 217 ? 1.063 33.125 12.211 1 71.31 217 ALA B CA 1
ATOM 6279 C C . ALA B 1 217 ? 1.617 31.719 11.922 1 71.31 217 ALA B C 1
ATOM 6281 O O . ALA B 1 217 ? 1.709 30.891 12.82 1 71.31 217 ALA B O 1
ATOM 6282 N N . ARG B 1 218 ? 1.942 31.469 10.664 1 76.12 218 ARG B N 1
ATOM 6283 C CA . ARG B 1 218 ? 2.418 30.141 10.297 1 76.12 218 ARG B CA 1
ATOM 6284 C C . ARG B 1 218 ? 3.721 29.812 11.016 1 76.12 218 ARG B C 1
ATOM 6286 O O . ARG B 1 218 ? 3.963 28.656 11.367 1 76.12 218 ARG B O 1
ATOM 6293 N N . MET B 1 219 ? 4.508 30.828 11.148 1 86.44 219 MET B N 1
ATOM 6294 C CA . MET B 1 219 ? 5.762 30.609 11.852 1 86.44 219 MET B CA 1
ATOM 6295 C C . MET B 1 219 ? 5.508 30.234 13.305 1 86.44 219 MET B C 1
ATOM 6297 O O . MET B 1 219 ? 6.18 29.344 13.852 1 86.44 219 MET B O 1
ATOM 6301 N N . LEU B 1 220 ? 4.547 30.844 13.898 1 82.06 220 LEU B N 1
ATOM 6302 C CA . LEU B 1 220 ? 4.195 30.562 15.289 1 82.06 220 LEU B CA 1
ATOM 6303 C C . LEU B 1 220 ? 3.73 29.125 15.445 1 82.06 220 LEU B C 1
ATOM 6305 O O . LEU B 1 220 ? 4.137 28.438 16.391 1 82.06 220 LEU B O 1
ATOM 6309 N N . ALA B 1 221 ? 2.953 28.75 14.531 1 77.44 221 ALA B N 1
ATOM 6310 C CA . ALA B 1 221 ? 2.408 27.406 14.586 1 77.44 221 ALA B CA 1
ATOM 6311 C C . ALA B 1 221 ? 3.498 26.359 14.352 1 77.44 221 ALA B C 1
ATOM 6313 O O . ALA B 1 221 ? 3.545 25.328 15.031 1 77.44 221 ALA B O 1
ATOM 6314 N N . GLU B 1 222 ? 4.297 26.625 13.398 1 86.81 222 GLU B N 1
ATOM 6315 C CA . GLU B 1 222 ? 5.367 25.672 13.078 1 86.81 222 GLU B CA 1
ATOM 6316 C C . GLU B 1 222 ? 6.355 25.547 14.227 1 86.81 222 GLU B C 1
ATOM 6318 O O . GLU B 1 222 ? 6.738 24.438 14.609 1 86.81 222 GLU B O 1
ATOM 6323 N N . TYR B 1 223 ? 6.715 26.656 14.734 1 90.44 223 TYR B N 1
ATOM 6324 C CA . TYR B 1 223 ? 7.668 26.609 15.844 1 90.44 223 TYR B CA 1
ATOM 6325 C C . TYR B 1 223 ? 7.082 25.859 17.031 1 90.44 223 TYR B C 1
ATOM 6327 O O . TYR B 1 223 ? 7.762 25.031 17.641 1 90.44 223 TYR B O 1
ATOM 6335 N N . ASP B 1 224 ? 5.941 26.203 17.391 1 82 224 ASP B N 1
ATOM 6336 C CA . ASP B 1 224 ? 5.309 25.562 18.547 1 82 224 ASP B CA 1
ATOM 6337 C C . ASP B 1 224 ? 5.23 24.047 18.359 1 82 224 ASP B C 1
ATOM 6339 O O . ASP B 1 224 ? 5.469 23.297 19.312 1 82 224 ASP B O 1
ATOM 6343 N N . ALA B 1 225 ? 4.914 23.688 17.188 1 82.06 225 ALA B N 1
ATOM 6344 C CA . ALA B 1 225 ? 4.836 22.266 16.906 1 82.06 225 ALA B CA 1
ATOM 6345 C C . ALA B 1 225 ? 6.199 21.594 17.047 1 82.06 225 ALA B C 1
ATOM 6347 O O . ALA B 1 225 ? 6.312 20.531 17.656 1 82.06 225 ALA B O 1
ATOM 6348 N N . TRP B 1 226 ? 7.227 22.219 16.547 1 91 226 TRP B N 1
ATOM 6349 C CA . TRP B 1 226 ? 8.562 21.641 16.578 1 91 226 TRP B CA 1
ATOM 6350 C C . TRP B 1 226 ? 9.156 21.688 17.984 1 91 226 TRP B C 1
ATOM 6352 O O . TRP B 1 226 ? 9.961 20.844 18.359 1 91 226 TRP B O 1
ATOM 6362 N N . ALA B 1 227 ? 8.711 22.703 18.719 1 89.38 227 ALA B N 1
ATOM 6363 C CA . ALA B 1 227 ? 9.227 22.859 20.062 1 89.38 227 ALA B CA 1
ATOM 6364 C C . ALA B 1 227 ? 8.633 21.828 21.016 1 89.38 227 ALA B C 1
ATOM 6366 O O . ALA B 1 227 ? 9.297 21.375 21.953 1 89.38 227 ALA B O 1
ATOM 6367 N N . THR B 1 228 ? 7.5 21.469 20.719 1 79.88 228 THR B N 1
ATOM 6368 C CA . THR B 1 228 ? 6.824 20.5 21.578 1 79.88 228 THR B CA 1
ATOM 6369 C C . THR B 1 228 ? 7.121 19.078 21.125 1 79.88 228 THR B C 1
ATOM 6371 O O . THR B 1 228 ? 7.195 18.156 21.938 1 79.88 228 THR B O 1
ATOM 6374 N N . ASP B 1 229 ? 7.23 18.922 19.797 1 83.12 229 ASP B N 1
ATOM 6375 C CA . ASP B 1 229 ? 7.555 17.625 19.219 1 83.12 229 ASP B CA 1
ATOM 6376 C C . ASP B 1 229 ? 8.617 17.75 18.125 1 83.12 229 ASP B C 1
ATOM 6378 O O . ASP B 1 229 ? 8.289 17.859 16.938 1 83.12 229 ASP B O 1
ATOM 6382 N N . PRO B 1 230 ? 9.703 17.516 18.547 1 88.44 230 PRO B N 1
ATOM 6383 C CA . PRO B 1 230 ? 10.805 17.703 17.609 1 88.44 230 PRO B CA 1
ATOM 6384 C C . PRO B 1 230 ? 10.711 16.766 16.406 1 88.44 230 PRO B C 1
ATOM 6386 O O . PRO B 1 230 ? 11.289 17.047 15.352 1 88.44 230 PRO B O 1
ATOM 6389 N N . SER B 1 231 ? 10.039 15.656 16.562 1 85.75 231 SER B N 1
ATOM 6390 C CA . SER B 1 231 ? 9.938 14.688 15.469 1 85.75 231 SER B CA 1
ATOM 6391 C C . SER B 1 231 ? 9.023 15.195 14.359 1 85.75 231 SER B C 1
ATOM 6393 O O . SER B 1 231 ? 9.047 14.672 13.242 1 85.75 231 SER B O 1
ATOM 6395 N N . SER B 1 232 ? 8.367 16.219 14.602 1 86.12 232 SER B N 1
ATOM 6396 C CA . SER B 1 232 ? 7.422 16.734 13.625 1 86.12 232 SER B CA 1
ATOM 6397 C C . SER B 1 232 ? 8.109 17.672 12.633 1 86.12 232 SER B C 1
ATOM 6399 O O . SER B 1 232 ? 7.539 18.016 11.602 1 86.12 232 SER B O 1
ATOM 6401 N N . GLU B 1 233 ? 9.344 18.047 12.898 1 92.38 233 GLU B N 1
ATOM 6402 C CA . GLU B 1 233 ? 10.062 18.922 11.977 1 92.38 233 GLU B CA 1
ATOM 6403 C C . GLU B 1 233 ? 10.445 18.172 10.703 1 92.38 233 GLU B C 1
ATOM 6405 O O . GLU B 1 233 ? 11.133 17.156 10.758 1 92.38 233 GLU B O 1
ATOM 6410 N N . PRO B 1 234 ? 10.008 18.703 9.641 1 93 234 PRO B N 1
ATOM 6411 C CA . PRO B 1 234 ? 10.391 18.062 8.383 1 93 234 PRO B CA 1
ATOM 6412 C C . PRO B 1 234 ? 11.844 18.344 7.992 1 93 234 PRO B C 1
ATOM 6414 O O . PRO B 1 234 ? 12.305 19.484 8.102 1 93 234 PRO B O 1
ATOM 6417 N N . MET B 1 235 ? 12.578 17.422 7.555 1 92.94 235 MET B N 1
ATOM 6418 C CA . MET B 1 235 ? 13.945 17.516 7.059 1 92.94 235 MET B CA 1
ATOM 6419 C C . MET B 1 235 ? 14.797 18.391 7.973 1 92.94 235 MET B C 1
ATOM 6421 O O . MET B 1 235 ? 15.391 19.375 7.52 1 92.94 235 MET B O 1
ATOM 6425 N N . PRO B 1 236 ? 14.992 17.984 9.195 1 93.69 236 PRO B N 1
ATOM 6426 C CA . PRO B 1 236 ? 15.719 18.828 10.148 1 93.69 236 PRO B CA 1
ATOM 6427 C C . PRO B 1 236 ? 17.172 19.078 9.734 1 93.69 236 PRO B C 1
ATOM 6429 O O . PRO B 1 236 ? 17.734 20.109 10.094 1 93.69 236 PRO B O 1
ATOM 6432 N N . THR B 1 237 ? 17.797 18.234 8.883 1 92.25 237 THR B N 1
ATOM 6433 C CA . THR B 1 237 ? 19.188 18.375 8.453 1 92.25 237 THR B CA 1
ATOM 6434 C C . THR B 1 237 ? 19.328 19.5 7.438 1 92.25 237 THR B C 1
ATOM 6436 O O . THR B 1 237 ? 20.438 20 7.211 1 92.25 237 THR B O 1
ATOM 6439 N N . TYR B 1 238 ? 18.25 19.953 6.941 1 93.75 238 TYR B N 1
ATOM 6440 C CA . TYR B 1 238 ? 18.297 20.984 5.914 1 93.75 238 TYR B CA 1
ATOM 6441 C C . TYR B 1 238 ? 17.625 22.266 6.402 1 93.75 238 TYR B C 1
ATOM 6443 O O . TYR B 1 238 ? 17.047 23.016 5.609 1 93.75 238 TYR B O 1
ATOM 6451 N N . ARG B 1 239 ? 17.672 22.5 7.621 1 93.62 239 ARG B N 1
ATOM 6452 C CA . ARG B 1 239 ? 17.047 23.656 8.242 1 93.62 239 ARG B CA 1
ATOM 6453 C C . ARG B 1 239 ? 17.656 24.953 7.727 1 93.62 239 ARG B C 1
ATOM 6455 O O . ARG B 1 239 ? 16.984 25.984 7.672 1 93.62 239 ARG B O 1
ATOM 6462 N N . ASP B 1 240 ? 18.906 24.922 7.258 1 94.12 240 ASP B N 1
ATOM 6463 C CA . ASP B 1 240 ? 19.625 26.125 6.836 1 94.12 240 ASP B CA 1
ATOM 6464 C C . ASP B 1 240 ? 19.297 26.484 5.391 1 94.12 240 ASP B C 1
ATOM 6466 O O . ASP B 1 240 ? 19.906 27.391 4.82 1 94.12 240 ASP B O 1
ATOM 6470 N N . TRP B 1 241 ? 18.375 25.797 4.879 1 94.38 241 TRP B N 1
ATOM 6471 C CA . TRP B 1 241 ? 18 26.062 3.492 1 94.38 241 TRP B CA 1
ATOM 6472 C C . TRP B 1 241 ? 16.641 26.75 3.418 1 94.38 241 TRP B C 1
ATOM 6474 O O . TRP B 1 241 ? 15.742 26.438 4.199 1 94.38 241 TRP B O 1
ATOM 6484 N N . TYR B 1 242 ? 16.516 27.688 2.553 1 94.25 242 TYR B N 1
ATOM 6485 C CA . TYR B 1 242 ? 15.258 28.391 2.336 1 94.25 242 TYR B CA 1
ATOM 6486 C C . TYR B 1 242 ? 14.398 27.656 1.31 1 94.25 242 TYR B C 1
ATOM 6488 O O . TYR B 1 242 ? 14.289 28.094 0.161 1 94.25 242 TYR B O 1
ATOM 6496 N N . ILE B 1 243 ? 13.836 26.594 1.743 1 91.94 243 ILE B N 1
ATOM 6497 C CA . ILE B 1 243 ? 13.008 25.734 0.91 1 91.94 243 ILE B CA 1
ATOM 6498 C C . ILE B 1 243 ? 11.766 25.297 1.688 1 91.94 243 ILE B C 1
ATOM 6500 O O . ILE B 1 243 ? 11.711 25.438 2.912 1 91.94 243 ILE B O 1
ATOM 6504 N N . ASP B 1 244 ? 10.766 24.875 0.991 1 90.94 244 ASP B N 1
ATOM 6505 C CA . ASP B 1 244 ? 9.602 24.25 1.607 1 90.94 244 ASP B CA 1
ATOM 6506 C C . ASP B 1 244 ? 9.898 22.797 1.983 1 90.94 244 ASP B C 1
ATOM 6508 O O . ASP B 1 244 ? 9.648 21.875 1.196 1 90.94 244 ASP B O 1
ATOM 6512 N N . ARG B 1 245 ? 10.328 22.594 3.143 1 92.62 245 ARG B N 1
ATOM 6513 C CA . ARG B 1 245 ? 10.781 21.281 3.588 1 92.62 245 ARG B CA 1
ATOM 6514 C C . ARG B 1 245 ? 9.609 20.328 3.748 1 92.62 245 ARG B C 1
ATOM 6516 O O . ARG B 1 245 ? 9.766 19.109 3.613 1 92.62 245 ARG B O 1
ATOM 6523 N N . GLU B 1 246 ? 8.43 20.844 4.035 1 88.62 246 GLU B N 1
ATOM 6524 C CA . GLU B 1 246 ? 7.254 20 4.172 1 88.62 246 GLU B CA 1
ATOM 6525 C C . GLU B 1 246 ? 6.883 19.344 2.838 1 88.62 246 GLU B C 1
ATOM 6527 O O . GLU B 1 246 ? 6.633 18.141 2.771 1 88.62 246 GLU B O 1
ATOM 6532 N N . ALA B 1 247 ? 6.898 20.078 1.823 1 87.19 247 ALA B N 1
ATOM 6533 C CA . ALA B 1 247 ? 6.566 19.578 0.493 1 87.19 247 ALA B CA 1
ATOM 6534 C C . ALA B 1 247 ? 7.676 18.688 -0.049 1 87.19 247 ALA B C 1
ATOM 6536 O O . ALA B 1 247 ? 7.406 17.703 -0.742 1 87.19 247 ALA B O 1
ATOM 6537 N N . LEU B 1 248 ? 8.859 19.062 0.247 1 92.75 248 LEU B N 1
ATOM 6538 C CA . LEU B 1 248 ? 10 18.375 -0.362 1 92.75 248 LEU B CA 1
ATOM 6539 C C . LEU B 1 248 ? 10.336 17.094 0.399 1 92.75 248 LEU B C 1
ATOM 6541 O O . LEU B 1 248 ? 11.031 16.219 -0.127 1 92.75 248 LEU B O 1
ATOM 6545 N N . SER B 1 249 ? 9.883 17.016 1.646 1 91.25 249 SER B N 1
ATOM 6546 C CA . SER B 1 249 ? 10.219 15.867 2.473 1 91.25 249 SER B CA 1
ATOM 6547 C C . SER B 1 249 ? 9.68 14.578 1.865 1 91.25 249 SER B C 1
ATOM 6549 O O . SER B 1 249 ? 10.258 13.5 2.055 1 91.25 249 SER B O 1
ATOM 6551 N N . ALA B 1 250 ? 8.656 14.68 1.094 1 88.5 250 ALA B N 1
ATOM 6552 C CA . ALA B 1 250 ? 8.008 13.492 0.545 1 88.5 250 ALA B CA 1
ATOM 6553 C C . ALA B 1 250 ? 8.547 13.164 -0.846 1 88.5 250 ALA B C 1
ATOM 6555 O O . ALA B 1 250 ? 8.234 12.117 -1.409 1 88.5 250 ALA B O 1
ATOM 6556 N N . ARG B 1 251 ? 9.32 13.984 -1.436 1 89.94 251 ARG B N 1
ATOM 6557 C CA . ARG B 1 251 ? 9.664 13.875 -2.848 1 89.94 251 ARG B CA 1
ATOM 6558 C C . ARG B 1 251 ? 10.898 13 -3.039 1 89.94 251 ARG B C 1
ATOM 6560 O O . ARG B 1 251 ? 11.312 12.734 -4.172 1 89.94 251 ARG B O 1
ATOM 6567 N N . GLY B 1 252 ? 11.5 12.453 -2.1 1 88.75 252 GLY B N 1
ATOM 6568 C CA . GLY B 1 252 ? 12.641 11.562 -2.223 1 88.75 252 GLY B CA 1
ATOM 6569 C C . GLY B 1 252 ? 13.945 12.297 -2.459 1 88.75 252 GLY B C 1
ATOM 6570 O O . GLY B 1 252 ? 14.188 13.352 -1.866 1 88.75 252 GLY B O 1
ATOM 6571 N N . GLY B 1 253 ? 14.867 11.688 -3.377 1 90.12 253 GLY B N 1
ATOM 6572 C CA . GLY B 1 253 ? 16.172 12.273 -3.654 1 90.12 253 GLY B CA 1
ATOM 6573 C C . GLY B 1 253 ? 16.156 13.227 -4.836 1 90.12 253 GLY B C 1
ATOM 6574 O O . GLY B 1 253 ? 15.523 12.938 -5.863 1 90.12 253 GLY B O 1
ATOM 6575 N N . PHE B 1 254 ? 16.734 14.383 -4.699 1 90.81 254 PHE B N 1
ATOM 6576 C CA . PHE B 1 254 ? 16.812 15.344 -5.789 1 90.81 254 PHE B CA 1
ATOM 6577 C C . PHE B 1 254 ? 18 16.281 -5.594 1 90.81 254 PHE B C 1
ATOM 6579 O O . PHE B 1 254 ? 18.594 16.328 -4.512 1 90.81 254 PHE B O 1
ATOM 6586 N N . ILE B 1 255 ? 18.438 16.938 -6.688 1 89.94 255 ILE B N 1
ATOM 6587 C CA . ILE B 1 255 ? 19.469 17.984 -6.691 1 89.94 255 ILE B CA 1
ATOM 6588 C C . ILE B 1 255 ? 18.891 19.266 -7.258 1 89.94 255 ILE B C 1
ATOM 6590 O O . ILE B 1 255 ? 18.25 19.266 -8.312 1 89.94 255 ILE B O 1
ATOM 6594 N N . ALA B 1 256 ? 18.984 20.312 -6.527 1 91.5 256 ALA B N 1
ATOM 6595 C CA . ALA B 1 256 ? 18.453 21.609 -6.949 1 91.5 256 ALA B CA 1
ATOM 6596 C C . ALA B 1 256 ? 19.297 22.75 -6.375 1 91.5 256 ALA B C 1
ATOM 6598 O O . ALA B 1 256 ? 20.234 22.516 -5.617 1 91.5 256 ALA B O 1
ATOM 6599 N N . ARG B 1 257 ? 19.047 23.922 -6.883 1 91.38 257 ARG B N 1
ATOM 6600 C CA . ARG B 1 257 ? 19.656 25.125 -6.348 1 91.38 257 ARG B CA 1
ATOM 6601 C C . ARG B 1 257 ? 18.703 25.859 -5.418 1 91.38 257 ARG B C 1
ATOM 6603 O O . ARG B 1 257 ? 17.5 25.938 -5.688 1 91.38 257 ARG B O 1
ATOM 6610 N N . ALA B 1 258 ? 19.203 26.281 -4.336 1 92.81 258 ALA B N 1
ATOM 6611 C CA . ALA B 1 258 ? 18.391 27.016 -3.377 1 92.81 258 ALA B CA 1
ATOM 6612 C C . ALA B 1 258 ? 19.25 27.938 -2.525 1 92.81 258 ALA B C 1
ATOM 6614 O O . ALA B 1 258 ? 20.484 27.859 -2.562 1 92.81 258 ALA B O 1
ATOM 6615 N N . VAL B 1 259 ? 18.625 28.828 -1.879 1 94.5 259 VAL B N 1
ATOM 6616 C CA . VAL B 1 259 ? 19.297 29.766 -0.998 1 94.5 259 VAL B CA 1
ATOM 6617 C C . VAL B 1 259 ? 19.703 29.062 0.299 1 94.5 259 VAL B C 1
ATOM 6619 O O . VAL B 1 259 ? 18.891 28.359 0.898 1 94.5 259 VAL B O 1
ATOM 6622 N N . ARG B 1 260 ? 20.953 29.203 0.697 1 95.31 260 ARG B N 1
ATOM 6623 C CA . ARG B 1 260 ? 21.453 28.625 1.941 1 95.31 260 ARG B CA 1
ATOM 6624 C C . ARG B 1 260 ? 21.812 29.734 2.939 1 95.31 260 ARG B C 1
ATOM 6626 O O . ARG B 1 260 ? 22.406 30.734 2.572 1 95.31 260 ARG B O 1
ATOM 6633 N N . PHE B 1 261 ? 21.359 29.516 4.18 1 96.62 261 PHE B N 1
ATOM 6634 C CA . PHE B 1 261 ? 21.672 30.438 5.262 1 96.62 261 PHE B CA 1
ATOM 6635 C C . PHE B 1 261 ? 22.984 30.047 5.945 1 96.62 261 PHE B C 1
ATOM 6637 O O . PHE B 1 261 ? 23.172 28.875 6.273 1 96.62 261 PHE B O 1
ATOM 6644 N N . GLN B 1 262 ? 23.875 30.922 6.008 1 96.06 262 GLN B N 1
ATOM 6645 C CA . GLN B 1 262 ? 25.047 30.766 6.863 1 96.06 262 GLN B CA 1
ATOM 6646 C C . GLN B 1 262 ? 24.859 31.516 8.18 1 96.06 262 GLN B C 1
ATOM 6648 O O . GLN B 1 262 ? 25.109 32.719 8.258 1 96.06 262 GLN B O 1
ATOM 6653 N N . THR B 1 263 ? 24.453 30.719 9.219 1 96.94 263 THR B N 1
ATOM 6654 C CA . THR B 1 263 ? 24.078 31.344 10.484 1 96.94 263 THR B CA 1
ATOM 6655 C C . THR B 1 263 ? 25.203 31.172 11.516 1 96.94 263 THR B C 1
ATOM 6657 O O . THR B 1 263 ? 25.75 30.078 11.648 1 96.94 263 THR B O 1
ATOM 6660 N N . SER B 1 264 ? 25.594 32.188 12.07 1 96.75 264 SER B N 1
ATOM 6661 C CA . SER B 1 264 ? 26.516 32.188 13.195 1 96.75 264 SER B CA 1
ATOM 6662 C C . SER B 1 264 ? 25.906 32.875 14.414 1 96.75 264 SER B C 1
ATOM 6664 O O . SER B 1 264 ? 25.328 33.969 14.289 1 96.75 264 SER B O 1
ATOM 6666 N N . VAL B 1 265 ? 25.906 32.156 15.539 1 97.44 265 VAL B N 1
ATOM 6667 C CA . VAL B 1 265 ? 25.344 32.688 16.766 1 97.44 265 VAL B CA 1
ATOM 6668 C C . VAL B 1 265 ? 26.438 32.719 17.844 1 97.44 265 VAL B C 1
ATOM 6670 O O . VAL B 1 265 ? 27.141 31.734 18.062 1 97.44 265 VAL B O 1
ATOM 6673 N N . SER B 1 266 ? 26.656 33.875 18.406 1 96.06 266 SER B N 1
ATOM 6674 C CA . SER B 1 266 ? 27.578 34.062 19.531 1 96.06 266 SER B CA 1
ATOM 6675 C C . SER B 1 266 ? 26.906 34.812 20.688 1 96.06 266 SER B C 1
ATOM 6677 O O . SER B 1 266 ? 26.375 35.906 20.5 1 96.06 266 SER B O 1
ATOM 6679 N N . CYS B 1 267 ? 26.938 34.156 21.844 1 96.56 267 CYS B N 1
ATOM 6680 C CA . CYS B 1 267 ? 26.266 34.75 23 1 96.56 267 CYS B CA 1
ATOM 6681 C C . CYS B 1 267 ? 27.281 35.219 24.047 1 96.56 267 CYS B C 1
ATOM 6683 O O . CYS B 1 267 ? 28.312 34.562 24.234 1 96.56 267 CYS B O 1
ATOM 6685 N N . SER B 1 268 ? 27.016 36.375 24.672 1 95 268 SER B N 1
ATOM 6686 C CA . SER B 1 268 ? 27.828 36.938 25.75 1 95 268 SER B CA 1
ATOM 6687 C C . SER B 1 268 ? 26.953 37.562 26.844 1 95 268 SER B C 1
ATOM 6689 O O . SER B 1 268 ? 25.812 37.938 26.594 1 95 268 SER B O 1
ATOM 6691 N N . PRO B 1 269 ? 27.406 37.531 28.094 1 94.62 269 PRO B N 1
ATOM 6692 C CA . PRO B 1 269 ? 26.641 38.188 29.156 1 94.62 269 PRO B CA 1
ATOM 6693 C C . PRO B 1 269 ? 26.328 39.656 28.844 1 94.62 269 PRO B C 1
ATOM 6695 O O . PRO B 1 269 ? 27.156 40.344 28.25 1 94.62 269 PRO B O 1
ATOM 6698 N N . HIS B 1 270 ? 25.141 40.062 29.219 1 94.25 270 HIS B N 1
ATOM 6699 C CA . HIS B 1 270 ? 24.672 41.406 28.922 1 94.25 270 HIS B CA 1
ATOM 6700 C C . HIS B 1 270 ? 24.062 42.062 30.156 1 94.25 270 HIS B C 1
ATOM 6702 O O . HIS B 1 270 ? 23.375 41.406 30.938 1 94.25 270 HIS B O 1
ATOM 6708 N N . ARG B 1 271 ? 24.359 43.344 30.359 1 90.69 271 ARG B N 1
ATOM 6709 C CA . ARG B 1 271 ? 23.75 44.125 31.453 1 90.69 271 ARG B CA 1
ATOM 6710 C C . ARG B 1 271 ? 22.516 44.875 30.969 1 90.69 271 ARG B C 1
ATOM 6712 O O . ARG B 1 271 ? 22.594 45.656 30.016 1 90.69 271 ARG B O 1
ATOM 6719 N N . LEU B 1 272 ? 21.422 44.688 31.594 1 93 272 LEU B N 1
ATOM 6720 C CA . LEU B 1 272 ? 20.156 45.312 31.219 1 93 272 LEU B CA 1
ATOM 6721 C C . LEU B 1 272 ? 20.109 46.781 31.656 1 93 272 LEU B C 1
ATOM 6723 O O . LEU B 1 272 ? 20.594 47.125 32.719 1 93 272 LEU B O 1
ATOM 6727 N N . GLN B 1 273 ? 19.656 47.625 30.781 1 90.19 273 GLN B N 1
ATOM 6728 C CA . GLN B 1 273 ? 19.453 49.031 31.094 1 90.19 273 GLN B CA 1
ATOM 6729 C C . GLN B 1 273 ? 17.969 49.344 31.188 1 90.19 273 GLN B C 1
ATOM 6731 O O . GLN B 1 273 ? 17.328 49.688 30.188 1 90.19 273 GLN B O 1
ATOM 6736 N N . GLN B 1 274 ? 17.516 49.375 32.406 1 92.88 274 GLN B N 1
ATOM 6737 C CA . GLN B 1 274 ? 16.109 49.688 32.625 1 92.88 274 GLN B CA 1
ATOM 6738 C C . GLN B 1 274 ? 15.844 51.188 32.562 1 92.88 274 GLN B C 1
ATOM 6740 O O . GLN B 1 274 ? 16.672 51.969 33.031 1 92.88 274 GLN B O 1
ATOM 6745 N N . VAL B 1 275 ? 14.719 51.5 32 1 92.88 275 VAL B N 1
ATOM 6746 C CA . VAL B 1 275 ? 14.352 52.906 31.891 1 92.88 275 VAL B CA 1
ATOM 6747 C C . VAL B 1 275 ? 13.93 53.469 33.25 1 92.88 275 VAL B C 1
ATOM 6749 O O . VAL B 1 275 ? 13.07 52.875 33.906 1 92.88 275 VAL B O 1
ATOM 6752 N N . ASN B 1 276 ? 14.633 54.469 33.719 1 88.69 276 ASN B N 1
ATOM 6753 C CA . ASN B 1 276 ? 14.289 55.188 34.938 1 88.69 276 ASN B CA 1
ATOM 6754 C C . ASN B 1 276 ? 13.867 56.625 34.625 1 88.69 276 ASN B C 1
ATOM 6756 O O . ASN B 1 276 ? 14.688 57.438 34.219 1 88.69 276 ASN B O 1
ATOM 6760 N N . ARG B 1 277 ? 12.602 56.812 34.656 1 84.69 277 ARG B N 1
ATOM 6761 C CA . ARG B 1 277 ? 12.07 58.156 34.469 1 84.69 277 ARG B CA 1
ATOM 6762 C C . ARG B 1 277 ? 11.359 58.656 35.719 1 84.69 277 ARG B C 1
ATOM 6764 O O . ARG B 1 277 ? 10.555 57.969 36.312 1 84.69 277 ARG B O 1
ATOM 6771 N N . ASP B 1 278 ? 11.641 60.031 36.125 1 86.81 278 ASP B N 1
ATOM 6772 C CA . ASP B 1 278 ? 11.039 60.688 37.281 1 86.81 278 ASP B CA 1
ATOM 6773 C C . ASP B 1 278 ? 11.195 59.875 38.531 1 86.81 278 ASP B C 1
ATOM 6775 O O . ASP B 1 278 ? 10.242 59.719 39.312 1 86.81 278 ASP B O 1
ATOM 6779 N N . ASN B 1 279 ? 12.273 59.25 38.719 1 80.69 279 ASN B N 1
ATOM 6780 C CA . ASN B 1 279 ? 12.641 58.469 39.906 1 80.69 279 ASN B CA 1
ATOM 6781 C C . ASN B 1 279 ? 11.766 57.219 40.062 1 80.69 279 ASN B C 1
ATOM 6783 O O . ASN B 1 279 ? 11.523 56.781 41.188 1 80.69 279 ASN B O 1
ATOM 6787 N N . ALA B 1 280 ? 11.219 56.875 38.969 1 87.25 280 ALA B N 1
ATOM 6788 C CA . ALA B 1 280 ? 10.445 55.625 38.969 1 87.25 280 ALA B CA 1
ATOM 6789 C C . ALA B 1 280 ? 10.945 54.656 37.906 1 87.25 280 ALA B C 1
ATOM 6791 O O . ALA B 1 280 ? 11.25 55.062 36.781 1 87.25 280 ALA B O 1
ATOM 6792 N N . TRP B 1 281 ? 11.156 53.438 38.375 1 87.38 281 TRP B N 1
ATOM 6793 C CA . TRP B 1 281 ? 11.57 52.406 37.438 1 87.38 281 TRP B CA 1
ATOM 6794 C C . TRP B 1 281 ? 10.383 51.875 36.625 1 87.38 281 TRP B C 1
ATOM 6796 O O . TRP B 1 281 ? 9.359 51.5 37.188 1 87.38 281 TRP B O 1
ATOM 6806 N N . TRP B 1 282 ? 10.539 51.906 35.312 1 88.62 282 TRP B N 1
ATOM 6807 C CA . TRP B 1 282 ? 9.484 51.469 34.406 1 88.62 282 TRP B CA 1
ATOM 6808 C C . TRP B 1 282 ? 9.719 50.031 33.938 1 88.62 282 TRP B C 1
ATOM 6810 O O . TRP B 1 282 ? 10.836 49.5 34.031 1 88.62 282 TRP B O 1
ATOM 6820 N N . ASN B 1 283 ? 8.672 49.406 33.469 1 89.88 283 ASN B N 1
ATOM 6821 C CA . ASN B 1 283 ? 8.781 48.094 32.875 1 89.88 283 ASN B CA 1
ATOM 6822 C C . ASN B 1 283 ? 9.258 48.156 31.438 1 89.88 283 ASN B C 1
ATOM 6824 O O . ASN B 1 283 ? 8.633 47.594 30.547 1 89.88 283 ASN B O 1
ATOM 6828 N N . ALA B 1 284 ? 10.273 48.938 31.188 1 93.25 284 ALA B N 1
ATOM 6829 C CA . ALA B 1 284 ? 10.812 49.188 29.844 1 93.25 284 ALA B CA 1
ATOM 6830 C C . ALA B 1 284 ? 12.344 49.156 29.859 1 93.25 284 ALA B C 1
ATOM 6832 O O . ALA B 1 284 ? 12.969 49.469 30.859 1 93.25 284 ALA B O 1
ATOM 6833 N N . PHE B 1 285 ? 12.914 48.719 28.828 1 93.94 285 PHE B N 1
ATOM 6834 C CA . PHE B 1 285 ? 14.359 48.625 28.656 1 93.94 285 PHE B CA 1
ATOM 6835 C C . PHE B 1 285 ? 14.789 49.375 27.406 1 93.94 285 PHE B C 1
ATOM 6837 O O . PHE B 1 285 ? 14.062 49.406 26.406 1 93.94 285 PHE B O 1
ATOM 6844 N N . LEU B 1 286 ? 15.922 49.969 27.453 1 91.94 286 LEU B N 1
ATOM 6845 C CA . LEU B 1 286 ? 16.453 50.75 26.328 1 91.94 286 LEU B CA 1
ATOM 6846 C C . LEU B 1 286 ? 17.047 49.812 25.281 1 91.94 286 LEU B C 1
ATOM 6848 O O . LEU B 1 286 ? 17.609 48.781 25.609 1 91.94 286 LEU B O 1
ATOM 6852 N N . THR B 1 287 ? 16.844 50.156 24.062 1 91.44 287 THR B N 1
ATOM 6853 C CA . THR B 1 287 ? 17.438 49.469 22.922 1 91.44 287 THR B CA 1
ATOM 6854 C C . THR B 1 287 ? 18.109 50.438 21.969 1 91.44 287 THR B C 1
ATOM 6856 O O . THR B 1 287 ? 17.875 51.656 22.047 1 91.44 287 THR B O 1
ATOM 6859 N N . ASN B 1 288 ? 18.984 50.031 21.141 1 87.5 288 ASN B N 1
ATOM 6860 C CA . ASN B 1 288 ? 19.688 50.844 20.141 1 87.5 288 ASN B CA 1
ATOM 6861 C C . ASN B 1 288 ? 19.156 50.562 18.734 1 87.5 288 ASN B C 1
ATOM 6863 O O . ASN B 1 288 ? 19.906 50.625 17.75 1 87.5 288 ASN B O 1
ATOM 6867 N N . MET B 1 289 ? 17.891 50.156 18.625 1 85.81 289 MET B N 1
ATOM 6868 C CA . MET B 1 289 ? 17.312 49.812 17.344 1 85.81 289 MET B CA 1
ATOM 6869 C C . MET B 1 289 ? 17.141 51.031 16.469 1 85.81 289 MET B C 1
ATOM 6871 O O . MET B 1 289 ? 17.094 50.938 15.234 1 85.81 289 MET B O 1
ATOM 6875 N N . THR B 1 290 ? 16.891 52.25 17.094 1 67.69 290 THR B N 1
ATOM 6876 C CA . THR B 1 290 ? 16.672 53.5 16.359 1 67.69 290 THR B CA 1
ATOM 6877 C C . THR B 1 290 ? 17.969 54.031 15.781 1 67.69 290 THR B C 1
ATOM 6879 O O . THR B 1 290 ? 17.953 54.875 14.883 1 67.69 290 THR B O 1
ATOM 6882 N N . ARG B 1 291 ? 19.141 53.875 16.359 1 56.16 291 ARG B N 1
ATOM 6883 C CA . ARG B 1 291 ? 20.406 54.531 16.031 1 56.16 291 ARG B CA 1
ATOM 6884 C C . ARG B 1 291 ? 21.047 53.875 14.812 1 56.16 291 ARG B C 1
ATOM 6886 O O . ARG B 1 291 ? 22.109 54.312 14.344 1 56.16 291 ARG B O 1
ATOM 6893 N N . THR B 1 292 ? 20.656 52.812 14.32 1 52.25 292 THR B N 1
ATOM 6894 C CA . THR B 1 292 ? 21.469 52.125 13.32 1 52.25 292 THR B CA 1
ATOM 6895 C C . THR B 1 292 ? 21.328 52.812 11.961 1 52.25 292 THR B C 1
ATOM 6897 O O . THR B 1 292 ? 20.219 53.031 11.477 1 52.25 292 THR B O 1
ATOM 6900 N N . SER B 1 293 ? 22.297 53.625 11.531 1 45.97 293 SER B N 1
ATOM 6901 C CA . SER B 1 293 ? 22.562 54.5 10.383 1 45.97 293 SER B CA 1
ATOM 6902 C C . SER B 1 293 ? 22.094 53.844 9.086 1 45.97 293 SER B C 1
ATOM 6904 O O . SER B 1 293 ? 21.734 54.531 8.133 1 45.97 293 SER B O 1
ATOM 6906 N N . ASN B 1 294 ? 22.672 52.719 8.695 1 45.47 294 ASN B N 1
ATOM 6907 C CA . ASN B 1 294 ? 22.812 52.25 7.316 1 45.47 294 ASN B CA 1
ATOM 6908 C C . ASN B 1 294 ? 21.453 51.875 6.719 1 45.47 294 ASN B C 1
ATOM 6910 O O . ASN B 1 294 ? 21.406 51.094 5.766 1 45.47 294 ASN B O 1
ATOM 6914 N N . SER B 1 295 ? 20.531 51.781 7.414 1 43.38 295 SER B N 1
ATOM 6915 C CA . SER B 1 295 ? 19.344 51.531 6.613 1 43.38 295 SER B CA 1
ATOM 6916 C C . SER B 1 295 ? 19.109 52.656 5.602 1 43.38 295 SER B C 1
ATOM 6918 O O . SER B 1 295 ? 19.234 53.812 5.938 1 43.38 295 SER B O 1
ATOM 6920 N N . THR B 1 296 ? 19.578 52.594 4.406 1 40.94 296 THR B N 1
ATOM 6921 C CA . THR B 1 296 ? 19.25 53.594 3.385 1 40.94 296 THR B CA 1
ATOM 6922 C C . THR B 1 296 ? 18 54.375 3.779 1 40.94 296 THR B C 1
ATOM 6924 O O . THR B 1 296 ? 17.281 53.969 4.695 1 40.94 296 THR B O 1
ATOM 6927 N N . GLY B 1 297 ? 17.562 55.406 2.629 1 37.5 297 GLY B N 1
ATOM 6928 C CA . GLY B 1 297 ? 16.453 56.344 2.52 1 37.5 297 GLY B CA 1
ATOM 6929 C C . GLY B 1 297 ? 15.227 55.938 3.311 1 37.5 297 GLY B C 1
ATOM 6930 O O . GLY B 1 297 ? 14.211 56.625 3.297 1 37.5 297 GLY B O 1
ATOM 6931 N N . ALA B 1 298 ? 14.961 54.844 2.887 1 38.59 298 ALA B N 1
ATOM 6932 C CA . ALA B 1 298 ? 13.57 54.719 3.307 1 38.59 298 ALA B CA 1
ATOM 6933 C C . ALA B 1 298 ? 13.391 55.156 4.758 1 38.59 298 ALA B C 1
ATOM 6935 O O . ALA B 1 298 ? 14.375 55.344 5.484 1 38.59 298 ALA B O 1
ATOM 6936 N N . GLY B 1 299 ? 12.516 54.656 5.629 1 38.16 299 GLY B N 1
ATOM 6937 C CA . GLY B 1 299 ? 11.781 55.094 6.812 1 38.16 299 GLY B CA 1
ATOM 6938 C C . GLY B 1 299 ? 12.664 55.25 8.031 1 38.16 299 GLY B C 1
ATOM 6939 O O . GLY B 1 299 ? 13.523 54.406 8.305 1 38.16 299 GLY B O 1
ATOM 6940 N N . GLU B 1 300 ? 13.547 56.344 8.414 1 44.59 300 GLU B N 1
ATOM 6941 C CA . GLU B 1 300 ? 13.531 56.781 9.812 1 44.59 300 GLU B CA 1
ATOM 6942 C C . GLU B 1 300 ? 12.711 55.844 10.68 1 44.59 300 GLU B C 1
ATOM 6944 O O . GLU B 1 300 ? 11.484 55.969 10.75 1 44.59 300 GLU B O 1
ATOM 6949 N N . ARG B 1 301 ? 12.859 54.688 10.523 1 51.19 301 ARG B N 1
ATOM 6950 C CA . ARG B 1 301 ? 12.188 53.438 10.852 1 51.19 301 ARG B CA 1
ATOM 6951 C C . ARG B 1 301 ? 11.773 53.406 12.32 1 51.19 301 ARG B C 1
ATOM 6953 O O . ARG B 1 301 ? 12.578 53.75 13.203 1 51.19 301 ARG B O 1
ATOM 6960 N N . ASN B 1 302 ? 10.75 53.375 12.5 1 64.19 302 ASN B N 1
ATOM 6961 C CA . ASN B 1 302 ? 9.703 53.438 13.516 1 64.19 302 ASN B CA 1
ATOM 6962 C C . ASN B 1 302 ? 9.883 52.375 14.594 1 64.19 302 ASN B C 1
ATOM 6964 O O . ASN B 1 302 ? 8.898 51.844 15.117 1 64.19 302 ASN B O 1
ATOM 6968 N N . SER B 1 303 ? 11.383 52.094 14.695 1 79.56 303 SER B N 1
ATOM 6969 C CA . SER B 1 303 ? 11.508 51.25 15.875 1 79.56 303 SER B CA 1
ATOM 6970 C C . SER B 1 303 ? 11.555 52.062 17.156 1 79.56 303 SER B C 1
ATOM 6972 O O . SER B 1 303 ? 12.07 53.188 17.156 1 79.56 303 SER B O 1
ATOM 6974 N N . SER B 1 304 ? 11.078 51.562 18.062 1 83.06 304 SER B N 1
ATOM 6975 C CA . SER B 1 304 ? 11.031 52.25 19.344 1 83.06 304 SER B CA 1
ATOM 6976 C C . SER B 1 304 ? 12.367 52.188 20.078 1 83.06 304 SER B C 1
ATOM 6978 O O . SER B 1 304 ? 13.086 51.188 19.953 1 83.06 304 SER B O 1
ATOM 6980 N N . ALA B 1 305 ? 12.688 53.219 20.766 1 87.69 305 ALA B N 1
ATOM 6981 C CA . ALA B 1 305 ? 13.938 53.25 21.531 1 87.69 305 ALA B CA 1
ATOM 6982 C C . ALA B 1 305 ? 13.805 52.469 22.828 1 87.69 305 ALA B C 1
ATOM 6984 O O . ALA B 1 305 ? 14.805 52.219 23.5 1 87.69 305 ALA B O 1
ATOM 6985 N N . GLU B 1 306 ? 12.641 52.125 23.188 1 91.38 306 GLU B N 1
ATOM 6986 C CA . GLU B 1 306 ? 12.391 51.344 24.391 1 91.38 306 GLU B CA 1
ATOM 6987 C C . GLU B 1 306 ? 11.438 50.188 24.109 1 91.38 306 GLU B C 1
ATOM 6989 O O . GLU B 1 306 ? 10.656 50.219 23.156 1 91.38 306 GLU B O 1
ATOM 6994 N N . VAL B 1 307 ? 11.672 49.156 24.828 1 92.38 307 VAL B N 1
ATOM 6995 C CA . VAL B 1 307 ? 10.766 48 24.719 1 92.38 307 VAL B CA 1
ATOM 6996 C C . VAL B 1 307 ? 10.109 47.75 26.078 1 92.38 307 VAL B C 1
ATOM 6998 O O . VAL B 1 307 ? 10.742 47.875 27.125 1 92.38 307 VAL B O 1
ATOM 7001 N N . TRP B 1 308 ? 8.836 47.469 26 1 91.56 308 TRP B N 1
ATOM 7002 C CA . TRP B 1 308 ? 8.086 47.156 27.219 1 91.56 308 TRP B CA 1
ATOM 7003 C C . TRP B 1 308 ? 8.062 45.688 27.5 1 91.56 308 TRP B C 1
ATOM 7005 O O . TRP B 1 308 ? 7.938 44.875 26.578 1 91.56 308 TRP B O 1
ATOM 7015 N N . VAL B 1 309 ? 8.266 45.281 28.75 1 91.25 309 VAL B N 1
ATOM 7016 C CA . VAL B 1 309 ? 8.25 43.875 29.156 1 91.25 309 VAL B CA 1
ATOM 7017 C C . VAL B 1 309 ? 7.199 43.656 30.234 1 91.25 309 VAL B C 1
ATOM 7019 O O . VAL B 1 309 ? 6.969 44.531 31.062 1 91.25 309 VAL B O 1
ATOM 7022 N N . ARG B 1 310 ? 6.602 42.5 30.172 1 85.94 310 ARG B N 1
ATOM 7023 C CA . ARG B 1 310 ? 5.625 42.125 31.188 1 85.94 310 ARG B CA 1
ATOM 7024 C C . ARG B 1 310 ? 6.312 41.688 32.469 1 85.94 310 ARG B C 1
ATOM 7026 O O . ARG B 1 310 ? 7.309 40.969 32.438 1 85.94 310 ARG B O 1
ATOM 7033 N N . PRO B 1 311 ? 5.703 42.156 33.562 1 87.69 311 PRO B N 1
ATOM 7034 C CA . PRO B 1 311 ? 6.332 41.781 34.812 1 87.69 311 PRO B CA 1
ATOM 7035 C C . PRO B 1 311 ? 5.969 40.344 35.25 1 87.69 311 PRO B C 1
ATOM 7037 O O . PRO B 1 311 ? 5.332 40.156 36.281 1 87.69 311 PRO B O 1
ATOM 7040 N N . GLN B 1 312 ? 6.41 39.406 34.562 1 86 312 GLN B N 1
ATOM 7041 C CA . GLN B 1 312 ? 6.234 38 34.875 1 86 312 GLN B CA 1
ATOM 7042 C C . GLN B 1 312 ? 7.578 37.25 34.906 1 86 312 GLN B C 1
ATOM 7044 O O . GLN B 1 312 ? 8.461 37.562 34.094 1 86 312 GLN B O 1
ATOM 7049 N N . ALA B 1 313 ? 7.691 36.312 35.844 1 88.88 313 ALA B N 1
ATOM 7050 C CA . ALA B 1 313 ? 8.953 35.625 36.031 1 88.88 313 ALA B CA 1
ATOM 7051 C C . ALA B 1 313 ? 9.18 34.594 34.938 1 88.88 313 ALA B C 1
ATOM 7053 O O . ALA B 1 313 ? 9.062 33.375 35.156 1 88.88 313 ALA B O 1
ATOM 7054 N N . GLN B 1 314 ? 9.516 35.031 33.75 1 92.31 314 GLN B N 1
ATOM 7055 C CA . GLN B 1 314 ? 9.773 34.156 32.594 1 92.31 314 GLN B CA 1
ATOM 7056 C C . GLN B 1 314 ? 10.797 34.781 31.672 1 92.31 314 GLN B C 1
ATOM 7058 O O . GLN B 1 314 ? 11.305 35.875 31.922 1 92.31 314 GLN B O 1
ATOM 7063 N N . LEU B 1 315 ? 11.109 34 30.625 1 94.19 315 LEU B N 1
ATOM 7064 C CA . LEU B 1 315 ? 12.086 34.469 29.641 1 94.19 315 LEU B CA 1
ATOM 7065 C C . LEU B 1 315 ? 11.445 35.438 28.641 1 94.19 315 LEU B C 1
ATOM 7067 O O . LEU B 1 315 ? 10.32 35.219 28.188 1 94.19 315 LEU B O 1
ATOM 7071 N N . THR B 1 316 ? 12.055 36.531 28.422 1 94.19 316 THR B N 1
ATOM 7072 C CA . THR B 1 316 ? 11.664 37.469 27.375 1 94.19 316 THR B CA 1
ATOM 7073 C C . THR B 1 316 ? 12.859 37.844 26.516 1 94.19 316 THR B C 1
ATOM 7075 O O . THR B 1 316 ? 13.992 37.438 26.797 1 94.19 316 THR B O 1
ATOM 7078 N N . LEU B 1 317 ? 12.594 38.375 25.406 1 96 317 LEU B N 1
ATOM 7079 C CA . LEU B 1 317 ? 13.672 38.75 24.5 1 96 317 LEU B CA 1
ATOM 7080 C C . LEU B 1 317 ? 13.273 39.938 23.641 1 96 317 LEU B C 1
ATOM 7082 O O . LEU B 1 317 ? 12.086 40.219 23.484 1 96 317 LEU B O 1
ATOM 7086 N N . TRP B 1 318 ? 14.188 40.719 23.234 1 95.31 318 TRP B N 1
ATOM 7087 C CA . TRP B 1 318 ? 14.008 41.812 22.297 1 95.31 318 TRP B CA 1
ATOM 7088 C C . TRP B 1 318 ? 15.273 42.062 21.469 1 95.31 318 TRP B C 1
ATOM 7090 O O . TRP B 1 318 ? 16.328 41.469 21.781 1 95.31 318 TRP B O 1
ATOM 7100 N N . ALA B 1 319 ? 15.102 42.75 20.359 1 94.88 319 ALA B N 1
ATOM 7101 C CA . ALA B 1 319 ? 16.25 43.125 19.547 1 94.88 319 ALA B CA 1
ATOM 7102 C C . ALA B 1 319 ? 16.891 44.406 20.062 1 94.88 319 ALA B C 1
ATOM 7104 O O . ALA B 1 319 ? 16.203 45.406 20.297 1 94.88 319 ALA B O 1
ATOM 7105 N N . ASN B 1 320 ? 18.156 44.375 20.297 1 94.69 320 ASN B N 1
ATOM 7106 C CA . ASN B 1 320 ? 18.859 45.531 20.797 1 94.69 320 ASN B CA 1
ATOM 7107 C C . ASN B 1 320 ? 19.344 46.438 19.656 1 94.69 320 ASN B C 1
ATOM 7109 O O . ASN B 1 320 ? 19.266 47.656 19.766 1 94.69 320 ASN B O 1
ATOM 7113 N N . ASP B 1 321 ? 19.953 45.875 18.734 1 92.12 321 ASP B N 1
ATOM 7114 C CA . ASP B 1 321 ? 20.469 46.594 17.578 1 92.12 321 ASP B CA 1
ATOM 7115 C C . ASP B 1 321 ? 20.641 45.656 16.375 1 92.12 321 ASP B C 1
ATOM 7117 O O . ASP B 1 321 ? 20.5 44.438 16.5 1 92.12 321 ASP B O 1
ATOM 7121 N N . PHE B 1 322 ? 20.828 46.219 15.211 1 92.75 322 PHE B N 1
ATOM 7122 C CA . PHE B 1 322 ? 21.109 45.438 14.008 1 92.75 322 PHE B CA 1
ATOM 7123 C C . PHE B 1 322 ? 22.078 46.188 13.109 1 92.75 322 PHE B C 1
ATOM 7125 O O . PHE B 1 322 ? 22.25 47.406 13.234 1 92.75 322 PHE B O 1
ATOM 7132 N N . ASP B 1 323 ? 22.844 45.5 12.32 1 90.38 323 ASP B N 1
ATOM 7133 C CA . ASP B 1 323 ? 23.828 46.031 11.383 1 90.38 323 ASP B CA 1
ATOM 7134 C C . ASP B 1 323 ? 23.828 45.219 10.078 1 90.38 323 ASP B C 1
ATOM 7136 O O . ASP B 1 323 ? 23.797 44 10.102 1 90.38 323 ASP B O 1
ATOM 7140 N N . PHE B 1 324 ? 23.75 46 8.922 1 91.69 324 PHE B N 1
ATOM 7141 C CA . PHE B 1 324 ? 23.938 45.375 7.625 1 91.69 324 PHE B CA 1
ATOM 7142 C C . PHE B 1 324 ? 25.422 45.25 7.305 1 91.69 324 PHE B C 1
ATOM 7144 O O . PHE B 1 324 ? 26.031 46.156 6.738 1 91.69 324 PHE B O 1
ATOM 7151 N N . VAL B 1 325 ? 25.969 44.156 7.609 1 91.62 325 VAL B N 1
ATOM 7152 C CA . VAL B 1 325 ? 27.406 43.906 7.512 1 91.62 325 VAL B CA 1
ATOM 7153 C C . VAL B 1 325 ? 27.844 44 6.051 1 91.62 325 VAL B C 1
ATOM 7155 O O . VAL B 1 325 ? 28.922 44.5 5.742 1 91.62 325 VAL B O 1
ATOM 7158 N N . SER B 1 326 ? 27.141 43.344 5.16 1 90.94 326 SER B N 1
ATOM 7159 C CA . SER B 1 326 ? 27.344 43.344 3.715 1 90.94 326 SER B CA 1
ATOM 7160 C C . SER B 1 326 ? 26.016 43.312 2.967 1 90.94 326 SER B C 1
ATOM 7162 O O . SER B 1 326 ? 24.953 43.375 3.58 1 90.94 326 SER B O 1
ATOM 7164 N N . ASP B 1 327 ? 26.109 43.281 1.687 1 88.62 327 ASP B N 1
ATOM 7165 C CA . ASP B 1 327 ? 24.906 43.281 0.862 1 88.62 327 ASP B CA 1
ATOM 7166 C C . ASP B 1 327 ? 24.094 42 1.064 1 88.62 327 ASP B C 1
ATOM 7168 O O . ASP B 1 327 ? 22.906 41.969 0.748 1 88.62 327 ASP B O 1
ATOM 7172 N N . ARG B 1 328 ? 24.766 41 1.655 1 92.62 328 ARG B N 1
ATOM 7173 C CA . ARG B 1 328 ? 24.062 39.75 1.805 1 92.62 328 ARG B CA 1
ATOM 7174 C C . ARG B 1 328 ? 24.266 39.156 3.203 1 92.62 328 ARG B C 1
ATOM 7176 O O . ARG B 1 328 ? 24.188 37.938 3.398 1 92.62 328 ARG B O 1
ATOM 7183 N N . ARG B 1 329 ? 24.625 40 4.098 1 95.06 329 ARG B N 1
ATOM 7184 C CA . ARG B 1 329 ? 24.844 39.594 5.473 1 95.06 329 ARG B CA 1
ATOM 7185 C C . ARG B 1 329 ? 24.281 40.594 6.461 1 95.06 329 ARG B C 1
ATOM 7187 O O . ARG B 1 329 ? 24.531 41.812 6.324 1 95.06 329 ARG B O 1
ATOM 7194 N N . THR B 1 330 ? 23.516 40.156 7.371 1 95 330 THR B N 1
ATOM 7195 C CA . THR B 1 330 ? 22.906 40.969 8.398 1 95 330 THR B CA 1
ATOM 7196 C C . THR B 1 330 ? 23.188 40.406 9.789 1 95 330 THR B C 1
ATOM 7198 O O . THR B 1 330 ? 23.172 39.188 9.984 1 95 330 THR B O 1
ATOM 7201 N N . ARG B 1 331 ? 23.484 41.25 10.703 1 95.81 331 ARG B N 1
ATOM 7202 C CA . ARG B 1 331 ? 23.719 40.844 12.086 1 95.81 331 ARG B CA 1
ATOM 7203 C C . ARG B 1 331 ? 22.781 41.594 13.031 1 95.81 331 ARG B C 1
ATOM 7205 O O . ARG B 1 331 ? 22.531 42.781 12.867 1 95.81 331 ARG B O 1
ATOM 7212 N N . THR B 1 332 ? 22.141 40.875 13.938 1 96.06 332 THR B N 1
ATOM 7213 C CA . THR B 1 332 ? 21.281 41.469 14.969 1 96.06 332 THR B CA 1
ATOM 7214 C C . THR B 1 332 ? 21.688 40.969 16.344 1 96.06 332 THR B C 1
ATOM 7216 O O . THR B 1 332 ? 22.047 39.781 16.516 1 96.06 332 THR B O 1
ATOM 7219 N N . THR B 1 333 ? 21.688 41.875 17.281 1 96.44 333 THR B N 1
ATOM 7220 C CA . THR B 1 333 ? 21.922 41.469 18.672 1 96.44 333 THR B CA 1
ATOM 7221 C C . THR B 1 333 ? 20.594 41.281 19.406 1 96.44 333 THR B C 1
ATOM 7223 O O . THR B 1 333 ? 19.828 42.25 19.562 1 96.44 333 THR B O 1
ATOM 7226 N N . LEU B 1 334 ? 20.359 40.094 19.766 1 97.75 334 LEU B N 1
ATOM 7227 C CA . LEU B 1 334 ? 19.172 39.781 20.547 1 97.75 334 LEU B CA 1
ATOM 7228 C C . LEU B 1 334 ? 19.5 39.688 22.031 1 97.75 334 LEU B C 1
ATOM 7230 O O . LEU B 1 334 ? 20.5 39.094 22.422 1 97.75 334 LEU B O 1
ATOM 7234 N N . VAL B 1 335 ? 18.672 40.281 22.812 1 97.31 335 VAL B N 1
ATOM 7235 C CA . VAL B 1 335 ? 18.844 40.25 24.266 1 97.31 335 VAL B CA 1
ATOM 7236 C C . VAL B 1 335 ? 17.797 39.312 24.875 1 97.31 335 VAL B C 1
ATOM 7238 O O . VAL B 1 335 ? 16.594 39.531 24.703 1 97.31 335 VAL B O 1
ATOM 7241 N N . PHE B 1 336 ? 18.328 38.312 25.516 1 97.5 336 PHE B N 1
ATOM 7242 C CA . PHE B 1 336 ? 17.484 37.406 26.297 1 97.5 336 PHE B CA 1
ATOM 7243 C C . PHE B 1 336 ? 17.547 37.719 27.781 1 97.5 336 PHE B C 1
ATOM 7245 O O . PHE B 1 336 ? 18.641 37.906 28.328 1 97.5 336 PHE B O 1
ATOM 7252 N N . ALA B 1 337 ? 16.406 37.844 28.375 1 96.62 337 ALA B N 1
ATOM 7253 C CA . ALA B 1 337 ? 16.359 38.156 29.797 1 96.62 337 ALA B CA 1
ATOM 7254 C C . ALA B 1 337 ? 15.445 37.188 30.547 1 96.62 337 ALA B C 1
ATOM 7256 O O . ALA B 1 337 ? 14.266 37.062 30.219 1 96.62 337 ALA B O 1
ATOM 7257 N N . ALA B 1 338 ? 16.047 36.531 31.438 1 95.44 338 ALA B N 1
ATOM 7258 C CA . ALA B 1 338 ? 15.273 35.688 32.344 1 95.44 338 ALA B CA 1
ATOM 7259 C C . ALA B 1 338 ? 14.914 36.438 33.625 1 95.44 338 ALA B C 1
ATOM 7261 O O . ALA B 1 338 ? 15.766 36.656 34.5 1 95.44 338 ALA B O 1
ATOM 7262 N N . LEU B 1 339 ? 13.609 36.844 33.688 1 93.38 339 LEU B N 1
ATOM 7263 C CA . LEU B 1 339 ? 13.156 37.594 34.875 1 93.38 339 LEU B CA 1
ATOM 7264 C C . LEU B 1 339 ? 12.945 36.656 36.062 1 93.38 339 LEU B C 1
ATOM 7266 O O . LEU B 1 339 ? 12.164 35.719 35.969 1 93.38 339 LEU B O 1
ATOM 7270 N N . ASN B 1 340 ? 13.594 36.938 37.156 1 91.5 340 ASN B N 1
ATOM 7271 C CA . ASN B 1 340 ? 13.602 36.062 38.344 1 91.5 340 ASN B CA 1
ATOM 7272 C C . ASN B 1 340 ? 14.031 34.656 38 1 91.5 340 ASN B C 1
ATOM 7274 O O . ASN B 1 340 ? 13.438 33.688 38.469 1 91.5 340 ASN B O 1
ATOM 7278 N N . GLY B 1 341 ? 14.852 34.562 37 1 92.81 341 GLY B N 1
ATOM 7279 C CA . GLY B 1 341 ? 15.406 33.312 36.531 1 92.81 341 GLY B CA 1
ATOM 7280 C C . GLY B 1 341 ? 16.906 33.375 36.281 1 92.81 341 GLY B C 1
ATOM 7281 O O . GLY B 1 341 ? 17.562 34.344 36.688 1 92.81 341 GLY B O 1
ATOM 7282 N N . THR B 1 342 ? 17.344 32.281 35.688 1 92.81 342 THR B N 1
ATOM 7283 C CA . THR B 1 342 ? 18.781 32.219 35.469 1 92.81 342 THR B CA 1
ATOM 7284 C C . THR B 1 342 ? 19.094 31.797 34.062 1 92.81 342 THR B C 1
ATOM 7286 O O . THR B 1 342 ? 18.375 30.984 33.469 1 92.81 342 THR B O 1
ATOM 7289 N N . ILE B 1 343 ? 20.078 32.375 33.469 1 95.06 343 ILE B N 1
ATOM 7290 C CA . ILE B 1 343 ? 20.672 31.969 32.219 1 95.06 343 ILE B CA 1
ATOM 7291 C C . ILE B 1 343 ? 22.125 31.594 32.438 1 95.06 343 ILE B C 1
ATOM 7293 O O . ILE B 1 343 ? 22.891 32.344 33.062 1 95.06 343 ILE B O 1
ATOM 7297 N N . GLU B 1 344 ? 22.453 30.484 31.922 1 92.88 344 GLU B N 1
ATOM 7298 C CA . GLU B 1 344 ? 23.828 30.031 32.062 1 92.88 344 GLU B CA 1
ATOM 7299 C C . GLU B 1 344 ? 24.812 31.094 31.562 1 92.88 344 GLU B C 1
ATOM 7301 O O . GLU B 1 344 ? 24.625 31.641 30.469 1 92.88 344 GLU B O 1
ATOM 7306 N N . GLY B 1 345 ? 25.828 31.328 32.281 1 88.5 345 GLY B N 1
ATOM 7307 C CA . GLY B 1 345 ? 26.891 32.219 31.844 1 88.5 345 GLY B CA 1
ATOM 7308 C C . GLY B 1 345 ? 26.656 33.656 32.281 1 88.5 345 GLY B C 1
ATOM 7309 O O . GLY B 1 345 ? 27.516 34.531 32.062 1 88.5 345 GLY B O 1
ATOM 7310 N N . SER B 1 346 ? 25.453 33.969 32.75 1 90.94 346 SER B N 1
ATOM 7311 C CA . SER B 1 346 ? 25.172 35.312 33.188 1 90.94 346 SER B CA 1
ATOM 7312 C C . SER B 1 346 ? 24.797 35.375 34.656 1 90.94 346 SER B C 1
ATOM 7314 O O . SER B 1 346 ? 24.062 34.5 35.156 1 90.94 346 SER B O 1
ATOM 7316 N N . GLU B 1 347 ? 25.312 36.438 35.406 1 86.88 347 GLU B N 1
ATOM 7317 C CA . GLU B 1 347 ? 24.969 36.625 36.812 1 86.88 347 GLU B CA 1
ATOM 7318 C C . GLU B 1 347 ? 23.703 37.469 36.969 1 86.88 347 GLU B C 1
ATOM 7320 O O . GLU B 1 347 ? 23.531 38.438 36.25 1 86.88 347 GLU B O 1
ATOM 7325 N N . PRO B 1 348 ? 22.906 37 37.844 1 90.69 348 PRO B N 1
ATOM 7326 C CA . PRO B 1 348 ? 21.688 37.781 38.062 1 90.69 348 PRO B CA 1
ATOM 7327 C C . PRO B 1 348 ? 21.969 39.188 38.562 1 90.69 348 PRO B C 1
ATOM 7329 O O . PRO B 1 348 ? 22.844 39.406 39.406 1 90.69 348 PRO B O 1
ATOM 7332 N N . ALA B 1 349 ? 21.375 40.156 37.938 1 91 349 ALA B N 1
ATOM 7333 C CA . ALA B 1 349 ? 21.469 41.562 38.344 1 91 349 ALA B CA 1
ATOM 7334 C C . ALA B 1 349 ? 20.172 42.031 38.969 1 91 349 ALA B C 1
ATOM 7336 O O . ALA B 1 349 ? 19.094 41.594 38.594 1 91 349 ALA B O 1
ATOM 7337 N N . PRO B 1 350 ? 20.344 42.906 39.938 1 89.25 350 PRO B N 1
ATOM 7338 C CA . PRO B 1 350 ? 19.125 43.406 40.594 1 89.25 350 PRO B CA 1
ATOM 7339 C C . PRO B 1 350 ? 18.266 44.25 39.656 1 89.25 350 PRO B C 1
ATOM 7341 O O . PRO B 1 350 ? 18.797 45 38.812 1 89.25 350 PRO B O 1
ATOM 7344 N N . LEU B 1 351 ? 16.969 44.031 39.688 1 89.44 351 LEU B N 1
ATOM 7345 C CA . LEU B 1 351 ? 15.977 44.719 38.875 1 89.44 351 LEU B CA 1
ATOM 7346 C C . LEU B 1 351 ? 14.719 45 39.688 1 89.44 351 LEU B C 1
ATOM 7348 O O . LEU B 1 351 ? 14.406 44.25 40.625 1 89.44 351 LEU B O 1
ATOM 7352 N N . ILE B 1 352 ? 14.109 46.219 39.438 1 86.88 352 ILE B N 1
ATOM 7353 C CA . ILE B 1 352 ? 12.844 46.5 40.094 1 86.88 352 ILE B CA 1
ATOM 7354 C C . ILE B 1 352 ? 11.719 46.5 39.062 1 86.88 352 ILE B C 1
ATOM 7356 O O . ILE B 1 352 ? 11.508 47.5 38.375 1 86.88 352 ILE B O 1
ATOM 7360 N N . LEU B 1 353 ? 11.07 45.5 38.938 1 88.19 353 LEU B N 1
ATOM 7361 C CA . LEU B 1 353 ? 9.945 45.344 38.031 1 88.19 353 LEU B CA 1
ATOM 7362 C C . LEU B 1 353 ? 8.766 44.688 38.719 1 88.19 353 LEU B C 1
ATOM 7364 O O . LEU B 1 353 ? 8.633 43.438 38.719 1 88.19 353 LEU B O 1
ATOM 7368 N N . GLY B 1 354 ? 7.934 45.531 39.219 1 80.25 354 GLY B N 1
ATOM 7369 C CA . GLY B 1 354 ? 6.859 44.969 40.031 1 80.25 354 GLY B CA 1
ATOM 7370 C C . GLY B 1 354 ? 7.355 44.156 41.219 1 80.25 354 GLY B C 1
ATOM 7371 O O . GLY B 1 354 ? 8.062 44.688 42.062 1 80.25 354 GLY B O 1
ATOM 7372 N N . SER B 1 355 ? 6.98 42.812 41.125 1 81.12 355 SER B N 1
ATOM 7373 C CA . SER B 1 355 ? 7.387 41.938 42.219 1 81.12 355 SER B CA 1
ATOM 7374 C C . SER B 1 355 ? 8.695 41.219 41.875 1 81.12 355 SER B C 1
ATOM 7376 O O . SER B 1 355 ? 9.25 40.5 42.719 1 81.12 355 SER B O 1
ATOM 7378 N N . LEU B 1 356 ? 9.18 41.5 40.781 1 88.56 356 LEU B N 1
ATOM 7379 C CA . LEU B 1 356 ? 10.414 40.844 40.375 1 88.56 356 LEU B CA 1
ATOM 7380 C C . LEU B 1 356 ? 11.633 41.594 40.875 1 88.56 356 LEU B C 1
ATOM 7382 O O . LEU B 1 356 ? 11.648 42.844 40.875 1 88.56 356 LEU B O 1
ATOM 7386 N N . THR B 1 357 ? 12.695 40.781 41.281 1 89.75 357 THR B N 1
ATOM 7387 C CA . THR B 1 357 ? 13.797 41.469 41.969 1 89.75 357 THR B CA 1
ATOM 7388 C C . THR B 1 357 ? 15.109 41.219 41.25 1 89.75 357 THR B C 1
ATOM 7390 O O . THR B 1 357 ? 16.109 41.875 41.5 1 89.75 357 THR B O 1
ATOM 7393 N N . SER B 1 358 ? 15.133 40.312 40.375 1 92.12 358 SER B N 1
ATOM 7394 C CA . SER B 1 358 ? 16.391 40.031 39.688 1 92.12 358 SER B CA 1
ATOM 7395 C C . SER B 1 358 ? 16.141 39.594 38.25 1 92.12 358 SER B C 1
ATOM 7397 O O . SER B 1 358 ? 15.039 39.156 37.906 1 92.12 358 SER B O 1
ATOM 7399 N N . ALA B 1 359 ? 17.188 39.812 37.438 1 94.06 359 ALA B N 1
ATOM 7400 C CA . ALA B 1 359 ? 17.141 39.344 36.031 1 94.06 359 ALA B CA 1
ATOM 7401 C C . ALA B 1 359 ? 18.516 38.906 35.562 1 94.06 359 ALA B C 1
ATOM 7403 O O . ALA B 1 359 ? 19.531 39.5 35.938 1 94.06 359 ALA B O 1
ATOM 7404 N N . SER B 1 360 ? 18.578 37.781 34.938 1 94.94 360 SER B N 1
ATOM 7405 C CA . SER B 1 360 ? 19.75 37.344 34.188 1 94.94 360 SER B CA 1
ATOM 7406 C C . SER B 1 360 ? 19.594 37.562 32.688 1 94.94 360 SER B C 1
ATOM 7408 O O . SER B 1 360 ? 18.562 37.25 32.125 1 94.94 360 SER B O 1
ATOM 7410 N N . ALA B 1 361 ? 20.578 38.219 32.094 1 96.62 361 ALA B N 1
ATOM 7411 C CA . ALA B 1 361 ? 20.406 38.562 30.688 1 96.62 361 ALA B CA 1
ATOM 7412 C C . ALA B 1 361 ? 21.656 38.219 29.875 1 96.62 361 ALA B C 1
ATOM 7414 O O . ALA B 1 361 ? 22.766 38.312 30.375 1 96.62 361 ALA B O 1
ATOM 7415 N N . ILE B 1 362 ? 21.5 37.75 28.719 1 97 362 ILE B N 1
ATOM 7416 C CA . ILE B 1 362 ? 22.562 37.5 27.75 1 97 362 ILE B CA 1
ATOM 7417 C C . ILE B 1 362 ? 22.234 38.156 26.422 1 97 362 ILE B C 1
ATOM 7419 O O . ILE B 1 362 ? 21.047 38.344 26.078 1 97 362 ILE B O 1
ATOM 7423 N N . ALA B 1 363 ? 23.219 38.656 25.781 1 97.19 363 ALA B N 1
ATOM 7424 C CA . ALA B 1 363 ? 23.094 39.188 24.422 1 97.19 363 ALA B CA 1
ATOM 7425 C C . ALA B 1 363 ? 23.688 38.219 23.406 1 97.19 363 ALA B C 1
ATOM 7427 O O . ALA B 1 363 ? 24.812 37.75 23.562 1 97.19 363 ALA B O 1
ATOM 7428 N N . CYS B 1 364 ? 22.922 37.812 22.469 1 97.81 364 CYS B N 1
ATOM 7429 C CA . CYS B 1 364 ? 23.375 36.906 21.406 1 97.81 364 CYS B CA 1
ATOM 7430 C C . CYS B 1 364 ? 23.422 37.625 20.062 1 97.81 364 CYS B C 1
ATOM 7432 O O . CYS B 1 364 ? 22.406 38.125 19.578 1 97.81 364 CYS B O 1
ATOM 7434 N N . ASP B 1 365 ? 24.578 37.625 19.453 1 97.5 365 ASP B N 1
ATOM 7435 C CA . ASP B 1 365 ? 24.734 38.156 18.094 1 97.5 365 ASP B CA 1
ATOM 7436 C C . ASP B 1 365 ? 24.391 37.062 17.047 1 97.5 365 ASP B C 1
ATOM 7438 O O . ASP B 1 365 ? 25.047 36.031 16.984 1 97.5 365 ASP B O 1
ATOM 7442 N N . VAL B 1 366 ? 23.328 37.344 16.344 1 98.19 366 VAL B N 1
ATOM 7443 C CA . VAL B 1 366 ? 22.891 36.438 15.297 1 98.19 366 VAL B CA 1
ATOM 7444 C C . VAL B 1 366 ? 23.266 37 13.93 1 98.19 366 VAL B C 1
ATOM 7446 O O . VAL B 1 366 ? 22.75 38.031 13.523 1 98.19 366 VAL B O 1
ATOM 7449 N N . GLU B 1 367 ? 24.156 36.406 13.258 1 97.62 367 GLU B N 1
ATOM 7450 C CA . GLU B 1 367 ? 24.562 36.781 11.914 1 97.62 367 GLU B CA 1
ATOM 7451 C C . GLU B 1 367 ? 24.109 35.75 10.883 1 97.62 367 GLU B C 1
ATOM 7453 O O . GLU B 1 367 ? 24.344 34.562 11.047 1 97.62 367 GLU B O 1
ATOM 7458 N N . ILE B 1 368 ? 23.391 36.25 9.898 1 97.88 368 ILE B N 1
ATOM 7459 C CA . ILE B 1 368 ? 22.906 35.375 8.844 1 97.88 368 ILE B CA 1
ATOM 7460 C C . ILE B 1 368 ? 23.391 35.875 7.488 1 97.88 368 ILE B C 1
ATOM 7462 O O . ILE B 1 368 ? 23.297 37.062 7.195 1 97.88 368 ILE B O 1
ATOM 7466 N N . GLY B 1 369 ? 24.047 35.062 6.762 1 96.56 369 GLY B N 1
ATOM 7467 C CA . GLY B 1 369 ? 24.391 35.312 5.367 1 96.56 369 GLY B CA 1
ATOM 7468 C C . GLY B 1 369 ? 23.688 34.375 4.414 1 96.56 369 GLY B C 1
ATOM 7469 O O . GLY B 1 369 ? 23.328 33.25 4.793 1 96.56 369 GLY B O 1
ATOM 7470 N N . VAL B 1 370 ? 23.406 34.906 3.195 1 95.56 370 VAL B N 1
ATOM 7471 C CA . VAL B 1 370 ? 22.719 34.062 2.227 1 95.56 370 VAL B CA 1
ATOM 7472 C C . VAL B 1 370 ? 23.609 33.844 1.006 1 95.56 370 VAL B C 1
ATOM 7474 O O . VAL B 1 370 ? 24.375 34.75 0.625 1 95.56 370 VAL B O 1
ATOM 7477 N N . SER B 1 371 ? 23.609 32.688 0.517 1 93.75 371 SER B N 1
ATOM 7478 C CA . SER B 1 371 ? 24.281 32.344 -0.727 1 93.75 371 SER B CA 1
ATOM 7479 C C . SER B 1 371 ? 23.469 31.328 -1.528 1 93.75 371 SER B C 1
ATOM 7481 O O . SER B 1 371 ? 22.703 30.547 -0.959 1 93.75 371 SER B O 1
ATOM 7483 N N . ASP B 1 372 ? 23.5 31.547 -2.834 1 92.06 372 ASP B N 1
ATOM 7484 C CA . ASP B 1 372 ? 22.938 30.516 -3.691 1 92.06 372 ASP B CA 1
ATOM 7485 C C . ASP B 1 372 ? 23.844 29.297 -3.771 1 92.06 372 ASP B C 1
ATOM 7487 O O . ASP B 1 372 ? 25.031 29.422 -4.098 1 92.06 372 ASP B O 1
ATOM 7491 N N . ASP B 1 373 ? 23.328 28.203 -3.371 1 91.69 373 ASP B N 1
ATOM 7492 C CA . ASP B 1 373 ? 24.125 26.969 -3.354 1 91.69 373 ASP B CA 1
ATOM 7493 C C . ASP B 1 373 ? 23.328 25.797 -3.951 1 91.69 373 ASP B C 1
ATOM 7495 O O . ASP B 1 373 ? 22.172 25.953 -4.324 1 91.69 373 ASP B O 1
ATOM 7499 N N . VAL B 1 374 ? 24.062 24.672 -4.09 1 91.06 374 VAL B N 1
ATOM 7500 C CA . VAL B 1 374 ? 23.438 23.469 -4.641 1 91.06 374 VAL B CA 1
ATOM 7501 C C . VAL B 1 374 ? 23.016 22.547 -3.504 1 91.06 374 VAL B C 1
ATOM 7503 O O . VAL B 1 374 ? 23.812 22.188 -2.648 1 91.06 374 VAL B O 1
ATOM 7506 N N . LEU B 1 375 ? 21.734 22.25 -3.436 1 91.75 375 LEU B N 1
ATOM 7507 C CA . LEU B 1 375 ? 21.141 21.375 -2.439 1 91.75 375 LEU B CA 1
ATOM 7508 C C . LEU B 1 375 ? 21.062 19.938 -2.959 1 91.75 375 LEU B C 1
ATOM 7510 O O . LEU B 1 375 ? 20.594 19.703 -4.078 1 91.75 375 LEU B O 1
ATOM 7514 N N . SER B 1 376 ? 21.625 18.969 -2.238 1 90.19 376 SER B N 1
ATOM 7515 C CA . SER B 1 376 ? 21.531 17.547 -2.553 1 90.19 376 SER B CA 1
ATOM 7516 C C . SER B 1 376 ? 20.781 16.797 -1.461 1 90.19 376 SER B C 1
ATOM 7518 O O . SER B 1 376 ? 21.25 16.703 -0.325 1 90.19 376 SER B O 1
ATOM 7520 N N . VAL B 1 377 ? 19.672 16.344 -1.812 1 90.44 377 VAL B N 1
ATOM 7521 C CA . VAL B 1 377 ? 18.875 15.57 -0.858 1 90.44 377 VAL B CA 1
ATOM 7522 C C . VAL B 1 377 ? 18.859 14.102 -1.265 1 90.44 377 VAL B C 1
ATOM 7524 O O . VAL B 1 377 ? 18.484 13.766 -2.393 1 90.44 377 VAL B O 1
ATOM 7527 N N . GLY B 1 378 ? 19.125 13.062 -0.356 1 82.62 378 GLY B N 1
ATOM 7528 C CA . GLY B 1 378 ? 19 11.625 -0.542 1 82.62 378 GLY B CA 1
ATOM 7529 C C . GLY B 1 378 ? 19.891 11.086 -1.653 1 82.62 378 GLY B C 1
ATOM 7530 O O . GLY B 1 378 ? 19.641 10 -2.176 1 82.62 378 GLY B O 1
ATOM 7531 N N . VAL B 1 379 ? 20.594 11.625 -2.4 1 73 379 VAL B N 1
ATOM 7532 C CA . VAL B 1 379 ? 21.422 11.148 -3.506 1 73 379 VAL B CA 1
ATOM 7533 C C . VAL B 1 379 ? 22.844 10.859 -3.004 1 73 379 VAL B C 1
ATOM 7535 O O . VAL B 1 379 ? 23.391 11.609 -2.191 1 73 379 VAL B O 1
ATOM 7538 N N . ASP B 1 380 ? 23.047 9.367 -3.088 1 60.03 380 ASP B N 1
ATOM 7539 C CA . ASP B 1 380 ? 24.406 8.906 -2.83 1 60.03 380 ASP B CA 1
ATOM 7540 C C . ASP B 1 380 ? 25.391 9.5 -3.84 1 60.03 380 ASP B C 1
ATOM 7542 O O . ASP B 1 380 ? 25.156 9.43 -5.051 1 60.03 380 ASP B O 1
ATOM 7546 N N . GLY B 1 381 ? 26.156 10.508 -3.559 1 50.34 381 GLY B N 1
ATOM 7547 C CA . GLY B 1 381 ? 27.281 11.094 -4.289 1 50.34 381 GLY B CA 1
ATOM 7548 C C . GLY B 1 381 ? 27.422 12.578 -4.055 1 50.34 381 GLY B C 1
ATOM 7549 O O . GLY B 1 381 ? 26.484 13.25 -3.645 1 50.34 381 GLY B O 1
ATOM 7550 N N . PRO B 1 382 ? 28.594 12.859 -3.719 1 45.72 382 PRO B N 1
ATOM 7551 C CA . PRO B 1 382 ? 28.922 14.266 -3.451 1 45.72 382 PRO B CA 1
ATOM 7552 C C . PRO B 1 382 ? 28.141 15.234 -4.324 1 45.72 382 PRO B C 1
ATOM 7554 O O . PRO B 1 382 ? 27.969 15 -5.527 1 45.72 382 PRO B O 1
ATOM 7557 N N . ALA B 1 383 ? 27.062 15.789 -3.787 1 46.16 383 ALA B N 1
ATOM 7558 C CA . ALA B 1 383 ? 26.641 17 -4.5 1 46.16 383 ALA B CA 1
ATOM 7559 C C . ALA B 1 383 ? 27.812 17.656 -5.207 1 46.16 383 ALA B C 1
ATOM 7561 O O . ALA B 1 383 ? 28.656 18.281 -4.566 1 46.16 383 ALA B O 1
ATOM 7562 N N . SER B 1 384 ? 28.594 17.047 -5.754 1 38.5 384 SER B N 1
ATOM 7563 C CA . SER B 1 384 ? 29.75 17.859 -6.168 1 38.5 384 SER B CA 1
ATOM 7564 C C . SER B 1 384 ? 29.328 19.281 -6.48 1 38.5 384 SER B C 1
ATOM 7566 O O . SER B 1 384 ? 28.359 19.516 -7.191 1 38.5 384 SER B O 1
ATOM 7568 N N . ALA B 1 385 ? 29.688 20.109 -5.547 1 40.47 385 ALA B N 1
ATOM 7569 C CA . ALA B 1 385 ? 29.812 21.562 -5.68 1 40.47 385 ALA B CA 1
ATOM 7570 C C . ALA B 1 385 ? 29.797 21.984 -7.145 1 40.47 385 ALA B C 1
ATOM 7572 O O . ALA B 1 385 ? 29.359 23.094 -7.477 1 40.47 385 ALA B O 1
ATOM 7573 N N . GLU B 1 386 ? 30.484 21.188 -7.906 1 42.34 386 GLU B N 1
ATOM 7574 C CA . GLU B 1 386 ? 30.922 21.625 -9.234 1 42.34 386 GLU B CA 1
ATOM 7575 C C . GLU B 1 386 ? 29.797 21.469 -10.258 1 42.34 386 GLU B C 1
ATOM 7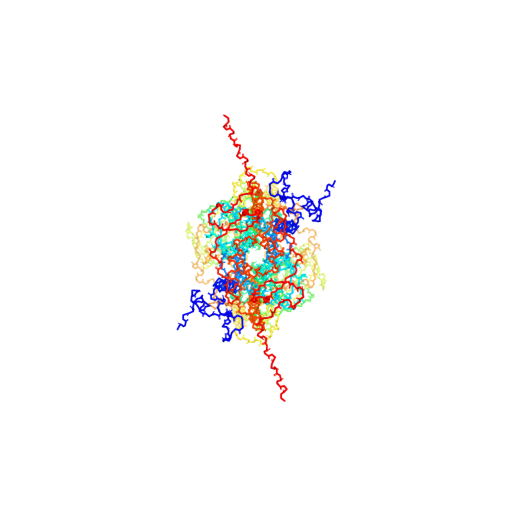577 O O . GLU B 1 386 ? 30 21.688 -11.453 1 42.34 386 GLU B O 1
ATOM 7582 N N . ASN B 1 387 ? 28.797 20.656 -9.898 1 45.53 387 ASN B N 1
ATOM 7583 C CA . ASN B 1 387 ? 27.875 20.531 -11.016 1 45.53 387 ASN B CA 1
ATOM 7584 C C . ASN B 1 387 ? 27.125 21.844 -11.266 1 45.53 387 ASN B C 1
ATOM 7586 O O . ASN B 1 387 ? 26.109 22.109 -10.617 1 45.53 387 ASN B O 1
ATOM 7590 N N . ASN B 1 388 ? 27.766 22.688 -11.438 1 51.25 388 ASN B N 1
ATOM 7591 C CA . ASN B 1 388 ? 27.344 23.953 -12.047 1 51.25 388 ASN B CA 1
ATOM 7592 C C . ASN B 1 388 ? 26.422 23.719 -13.242 1 51.25 388 ASN B C 1
ATOM 7594 O O . ASN B 1 388 ? 26.562 24.375 -14.281 1 51.25 388 ASN B O 1
ATOM 7598 N N . ASP B 1 389 ? 25.781 22.562 -13.211 1 61.06 389 ASP B N 1
ATOM 7599 C CA . ASP B 1 389 ? 24.828 22.391 -14.305 1 61.06 389 ASP B CA 1
ATOM 7600 C C . ASP B 1 389 ? 23.797 23.5 -14.305 1 61.06 389 ASP B C 1
ATOM 7602 O O . ASP B 1 389 ? 23.094 23.703 -13.305 1 61.06 389 ASP B O 1
ATOM 7606 N N . PRO B 1 390 ? 23.906 24.344 -15.234 1 65.06 390 PRO B N 1
ATOM 7607 C CA . PRO B 1 390 ? 22.984 25.484 -15.32 1 65.06 390 PRO B CA 1
ATOM 7608 C C . PRO B 1 390 ? 21.516 25.047 -15.398 1 65.06 390 PRO B C 1
ATOM 7610 O O . PRO B 1 390 ? 20.625 25.844 -15.133 1 65.06 390 PRO B O 1
ATOM 7613 N N . ASP B 1 391 ? 21.328 23.672 -15.594 1 78.5 391 ASP B N 1
ATOM 7614 C CA . ASP B 1 391 ? 19.969 23.25 -15.844 1 78.5 391 ASP B CA 1
ATOM 7615 C C . ASP B 1 391 ? 19.312 22.688 -14.578 1 78.5 391 ASP B C 1
ATOM 7617 O O . ASP B 1 391 ? 18.25 22.078 -14.641 1 78.5 391 ASP B O 1
ATOM 7621 N N . LEU B 1 392 ? 19.969 23 -13.438 1 86.69 392 LEU B N 1
ATOM 7622 C CA . LEU B 1 392 ? 19.328 22.547 -12.211 1 86.69 392 LEU B CA 1
ATOM 7623 C C . LEU B 1 392 ? 18.125 23.406 -11.859 1 86.69 392 LEU B C 1
ATOM 7625 O O . LEU B 1 392 ? 18.156 24.625 -12.047 1 86.69 392 LEU B O 1
ATOM 7629 N N . PRO B 1 393 ? 17.094 22.734 -11.453 1 88.31 393 PRO B N 1
ATOM 7630 C CA . PRO B 1 393 ? 15.938 23.531 -11.047 1 88.31 393 PRO B CA 1
ATOM 7631 C C . PRO B 1 393 ? 16.25 24.453 -9.859 1 88.31 393 PRO B C 1
ATOM 7633 O O . PRO B 1 393 ? 16.984 24.062 -8.953 1 88.31 393 PRO B O 1
ATOM 7636 N N . VAL B 1 394 ? 15.734 25.656 -9.898 1 88.69 394 VAL B N 1
ATOM 7637 C CA . VAL B 1 394 ? 15.961 26.641 -8.859 1 88.69 394 VAL B CA 1
ATOM 7638 C C . VAL B 1 394 ? 14.734 26.734 -7.953 1 88.69 394 VAL B C 1
ATOM 7640 O O . VAL B 1 394 ? 13.664 27.172 -8.383 1 88.69 394 VAL B O 1
ATOM 7643 N N . LEU B 1 395 ? 14.922 26.266 -6.734 1 89.44 395 LEU B N 1
ATOM 7644 C CA . LEU B 1 395 ? 13.82 26.328 -5.781 1 89.44 395 LEU B CA 1
ATOM 7645 C C . LEU B 1 395 ? 13.672 27.719 -5.191 1 89.44 395 LEU B C 1
ATOM 7647 O O . LEU B 1 395 ? 12.562 28.172 -4.91 1 89.44 395 LEU B O 1
ATOM 7651 N N . SER B 1 396 ? 14.766 28.312 -4.871 1 89.75 396 SER B N 1
ATOM 7652 C CA . SER B 1 396 ? 14.852 29.688 -4.391 1 89.75 396 SER B CA 1
ATOM 7653 C C . SER B 1 396 ? 16.172 30.344 -4.805 1 89.75 396 SER B C 1
ATOM 7655 O O . SER B 1 396 ? 17.188 29.656 -4.934 1 89.75 396 SER B O 1
ATOM 7657 N N . SER B 1 397 ? 16.031 31.562 -5.137 1 88.81 397 SER B N 1
ATOM 7658 C CA . SER B 1 397 ? 17.219 32.344 -5.5 1 88.81 397 SER B CA 1
ATOM 7659 C C . SER B 1 397 ? 17.172 33.75 -4.93 1 88.81 397 SER B C 1
ATOM 7661 O O . SER B 1 397 ? 16.078 34.312 -4.766 1 88.81 397 SER B O 1
ATOM 7663 N N . THR B 1 398 ? 18.359 34.281 -4.57 1 89.31 398 THR B N 1
ATOM 7664 C CA . THR B 1 398 ? 18.438 35.625 -4.043 1 89.31 398 THR B CA 1
ATOM 7665 C C . THR B 1 398 ? 17.906 36.625 -5.062 1 89.31 398 THR B C 1
ATOM 7667 O O . THR B 1 398 ? 17.531 37.75 -4.699 1 89.31 398 THR B O 1
ATOM 7670 N N . SER B 1 399 ? 17.781 36.125 -6.297 1 82.56 399 SER B N 1
ATOM 7671 C CA . SER B 1 399 ? 17.297 37.031 -7.352 1 82.56 399 SER B CA 1
ATOM 7672 C C . SER B 1 399 ? 15.781 36.938 -7.496 1 82.56 399 SER B C 1
ATOM 7674 O O . SER B 1 399 ? 15.156 37.844 -8.039 1 82.56 399 SER B O 1
ATOM 7676 N N . ASN B 1 400 ? 15.203 35.906 -6.953 1 78.5 400 ASN B N 1
ATOM 7677 C CA . ASN B 1 400 ? 13.773 35.719 -7.188 1 78.5 400 ASN B CA 1
ATOM 7678 C C . ASN B 1 400 ? 12.977 35.812 -5.891 1 78.5 400 ASN B C 1
ATOM 7680 O O . ASN B 1 400 ? 11.789 35.438 -5.859 1 78.5 400 ASN B O 1
ATOM 7684 N N . LEU B 1 401 ? 13.539 36.219 -4.844 1 84.88 401 LEU B N 1
ATOM 7685 C CA . LEU B 1 401 ? 12.82 36.312 -3.58 1 84.88 401 LEU B CA 1
ATOM 7686 C C . LEU B 1 401 ? 11.898 37.531 -3.59 1 84.88 401 LEU B C 1
ATOM 7688 O O . LEU B 1 401 ? 12.211 38.562 -4.215 1 84.88 401 LEU B O 1
ATOM 7692 N N . SER B 1 402 ? 10.766 37.344 -3.035 1 76.81 402 SER B N 1
ATOM 7693 C CA . SER B 1 402 ? 9.859 38.469 -2.865 1 76.81 402 SER B CA 1
ATOM 7694 C C . SER B 1 402 ? 10.312 39.375 -1.72 1 76.81 402 SER B C 1
ATOM 7696 O O . SER B 1 402 ? 10.234 39 -0.552 1 76.81 402 SER B O 1
ATOM 7698 N N . LEU B 1 403 ? 10.758 40.5 -2.096 1 78.62 403 LEU B N 1
ATOM 7699 C CA . LEU B 1 403 ? 11.312 41.406 -1.119 1 78.62 403 LEU B CA 1
ATOM 7700 C C . LEU B 1 403 ? 10.43 42.656 -0.978 1 78.62 403 LEU B C 1
ATOM 7702 O O . LEU B 1 403 ? 9.602 42.938 -1.848 1 78.62 403 LEU B O 1
ATOM 7706 N N . SER B 1 404 ? 10.625 43.281 0.098 1 75.38 404 SER B N 1
ATOM 7707 C CA . SER B 1 404 ? 9.828 44.469 0.375 1 75.38 404 SER B CA 1
ATOM 7708 C C . SER B 1 404 ? 10.078 45.562 -0.664 1 75.38 404 SER B C 1
ATOM 7710 O O . SER B 1 404 ? 11.219 45.938 -0.917 1 75.38 404 SER B O 1
ATOM 7712 N N . PRO B 1 405 ? 9.008 46.031 -1.23 1 71.75 405 PRO B N 1
ATOM 7713 C CA . PRO B 1 405 ? 9.18 47.125 -2.182 1 71.75 405 PRO B CA 1
ATOM 7714 C C . PRO B 1 405 ? 9.633 48.438 -1.51 1 71.75 405 PRO B C 1
ATOM 7716 O O . PRO B 1 405 ? 10.141 49.344 -2.178 1 71.75 405 PRO B O 1
ATOM 7719 N N . ALA B 1 406 ? 9.43 48.469 -0.216 1 69.94 406 ALA B N 1
ATOM 7720 C CA . ALA B 1 406 ? 9.766 49.688 0.531 1 69.94 406 ALA B CA 1
ATOM 7721 C C . ALA B 1 406 ? 11.266 49.75 0.806 1 69.94 406 ALA B C 1
ATOM 7723 O O . ALA B 1 406 ? 11.789 50.812 1.131 1 69.94 406 ALA B O 1
ATOM 7724 N N . ALA B 1 407 ? 11.867 48.688 0.608 1 76.19 407 ALA B N 1
ATOM 7725 C CA . ALA B 1 407 ? 13.305 48.656 0.87 1 76.19 407 ALA B CA 1
ATOM 7726 C C . ALA B 1 407 ? 14.094 49.125 -0.346 1 76.19 407 ALA B C 1
ATOM 7728 O O . ALA B 1 407 ? 13.617 49.031 -1.479 1 76.19 407 ALA B O 1
ATOM 7729 N N . SER B 1 408 ? 15.203 49.781 -0.03 1 79.56 408 SER B N 1
ATOM 7730 C CA . SER B 1 408 ? 16.094 50.156 -1.123 1 79.56 408 SER B CA 1
ATOM 7731 C C . SER B 1 408 ? 16.625 48.938 -1.851 1 79.56 408 SER B C 1
ATOM 7733 O O . SER B 1 408 ? 16.734 47.844 -1.261 1 79.56 408 SER B O 1
ATOM 7735 N N . ARG B 1 409 ? 16.859 49.094 -3.15 1 79.38 409 ARG B N 1
ATOM 7736 C CA . ARG B 1 409 ? 17.328 48 -3.986 1 79.38 409 ARG B CA 1
ATOM 7737 C C . ARG B 1 409 ? 18.625 47.406 -3.432 1 79.38 409 ARG B C 1
ATOM 7739 O O . ARG B 1 409 ? 18.875 46.219 -3.566 1 79.38 409 ARG B O 1
ATOM 7746 N N . GLU B 1 410 ? 19.438 48.219 -2.773 1 80.25 410 GLU B N 1
ATOM 7747 C CA . GLU B 1 410 ? 20.734 47.781 -2.287 1 80.25 410 GLU B CA 1
ATOM 7748 C C . GLU B 1 410 ? 20.609 47.031 -0.964 1 80.25 410 GLU B C 1
ATOM 7750 O O . GLU B 1 410 ? 21.453 46.188 -0.645 1 80.25 410 GLU B O 1
ATOM 7755 N N . THR B 1 411 ? 19.594 47.281 -0.189 1 86.88 411 THR B N 1
ATOM 7756 C CA . THR B 1 411 ? 19.5 46.688 1.145 1 86.88 411 THR B CA 1
ATOM 7757 C C . THR B 1 411 ? 18.297 45.75 1.229 1 86.88 411 THR B C 1
ATOM 7759 O O . THR B 1 411 ? 17.906 45.344 2.322 1 86.88 411 THR B O 1
ATOM 7762 N N . ARG B 1 412 ? 17.688 45.438 0.178 1 86.69 412 ARG B N 1
ATOM 7763 C CA . ARG B 1 412 ? 16.453 44.656 0.157 1 86.69 412 ARG B CA 1
ATOM 7764 C C . ARG B 1 412 ? 16.672 43.281 0.753 1 86.69 412 ARG B C 1
ATOM 7766 O O . ARG B 1 412 ? 15.844 42.781 1.512 1 86.69 412 ARG B O 1
ATOM 7773 N N . ILE B 1 413 ? 17.828 42.688 0.403 1 91.38 413 ILE B N 1
ATOM 7774 C CA . ILE B 1 413 ? 18.125 41.344 0.925 1 91.38 413 ILE B CA 1
ATOM 7775 C C . ILE B 1 413 ? 18.406 41.438 2.422 1 91.38 413 ILE B C 1
ATOM 7777 O O . ILE B 1 413 ? 18.016 40.562 3.188 1 91.38 413 ILE B O 1
ATOM 7781 N N . ASN B 1 414 ? 19.047 42.469 2.805 1 92.56 414 ASN B N 1
ATOM 7782 C CA . ASN B 1 414 ? 19.359 42.688 4.215 1 92.56 414 ASN B CA 1
ATOM 7783 C C . ASN B 1 414 ? 18.094 42.844 5.051 1 92.56 414 ASN B C 1
ATOM 7785 O O . ASN B 1 414 ? 18.016 42.375 6.184 1 92.56 414 ASN B O 1
ATOM 7789 N N . GLU B 1 415 ? 17.156 43.531 4.484 1 89.75 415 GLU B N 1
ATOM 7790 C CA . GLU B 1 415 ? 15.898 43.719 5.188 1 89.75 415 GLU B CA 1
ATOM 7791 C C . GLU B 1 415 ? 15.18 42.406 5.395 1 89.75 415 GLU B C 1
ATOM 7793 O O . GLU B 1 415 ? 14.531 42.188 6.422 1 89.75 415 GLU B O 1
ATOM 7798 N N . LEU B 1 416 ? 15.281 41.594 4.422 1 91.44 416 LEU B N 1
ATOM 7799 C CA . LEU B 1 416 ? 14.711 40.25 4.566 1 91.44 416 LEU B CA 1
ATOM 7800 C C . LEU B 1 416 ? 15.453 39.469 5.637 1 91.44 416 LEU B C 1
ATOM 7802 O O . LEU B 1 416 ? 14.828 38.812 6.473 1 91.44 416 LEU B O 1
ATOM 7806 N N . LEU B 1 417 ? 16.781 39.5 5.617 1 95.19 417 LEU B N 1
ATOM 7807 C CA . LEU B 1 417 ? 17.594 38.781 6.57 1 95.19 417 LEU B CA 1
ATOM 7808 C C . LEU B 1 417 ? 17.344 39.25 7.996 1 95.19 417 LEU B C 1
ATOM 7810 O O . LEU B 1 417 ? 17.453 38.469 8.953 1 95.19 417 LEU B O 1
ATOM 7814 N N . LEU B 1 418 ? 17.016 40.469 8.117 1 93.56 418 LEU B N 1
ATOM 7815 C CA . LEU B 1 418 ? 16.688 41.031 9.438 1 93.56 418 LEU B CA 1
ATOM 7816 C C . LEU B 1 418 ? 15.508 40.25 10.055 1 93.56 418 LEU B C 1
ATOM 7818 O O . LEU B 1 418 ? 15.508 39.969 11.25 1 93.56 418 LEU B O 1
ATOM 7822 N N . TRP B 1 419 ? 14.57 39.969 9.258 1 92.69 419 TRP B N 1
ATOM 7823 C CA . TRP B 1 419 ? 13.445 39.156 9.742 1 92.69 419 TRP B CA 1
ATOM 7824 C C . TRP B 1 419 ? 13.93 37.844 10.328 1 92.69 419 TRP B C 1
ATOM 7826 O O . TRP B 1 419 ? 13.438 37.406 11.367 1 92.69 419 TRP B O 1
ATOM 7836 N N . PHE B 1 420 ? 14.844 37.25 9.656 1 96.06 420 PHE B N 1
ATOM 7837 C CA . PHE B 1 420 ? 15.32 35.938 10.086 1 96.06 420 PHE B CA 1
ATOM 7838 C C . PHE B 1 420 ? 16.156 36.062 11.352 1 96.06 420 PHE B C 1
ATOM 7840 O O . PHE B 1 420 ? 16.109 35.188 12.219 1 96.06 420 PHE B O 1
ATOM 7847 N N . THR B 1 421 ? 16.906 37.094 11.453 1 96.88 421 THR B N 1
ATOM 7848 C CA . THR B 1 421 ? 17.734 37.281 12.641 1 96.88 421 THR B CA 1
ATOM 7849 C C . THR B 1 421 ? 16.875 37.531 13.867 1 96.88 421 THR B C 1
ATOM 7851 O O . THR B 1 421 ? 17.234 37.156 14.984 1 96.88 421 THR B O 1
ATOM 7854 N N . VAL B 1 422 ? 15.711 38.125 13.703 1 95.62 422 VAL B N 1
ATOM 7855 C CA . VAL B 1 422 ? 14.852 38.469 14.844 1 95.62 422 VAL B CA 1
ATOM 7856 C C . VAL B 1 422 ? 13.75 37.406 14.977 1 95.62 422 VAL B C 1
ATOM 7858 O O . VAL B 1 422 ? 12.781 37.625 15.711 1 95.62 422 VAL B O 1
ATOM 7861 N N . SER B 1 423 ? 13.828 36.312 14.328 1 95.38 423 SER B N 1
ATOM 7862 C CA . SER B 1 423 ? 12.766 35.312 14.227 1 95.38 423 SER B CA 1
ATOM 7863 C C . SER B 1 423 ? 12.352 34.812 15.602 1 95.38 423 SER B C 1
ATOM 7865 O O . SER B 1 423 ? 11.188 34.469 15.828 1 95.38 423 SER B O 1
ATOM 7867 N N . PRO B 1 424 ? 13.266 34.688 16.609 1 96.31 424 PRO B N 1
ATOM 7868 C CA . PRO B 1 424 ? 12.828 34.219 17.922 1 96.31 424 PRO B CA 1
ATOM 7869 C C . PRO B 1 424 ? 11.742 35.125 18.531 1 96.31 424 PRO B C 1
ATOM 7871 O O . PRO B 1 424 ? 10.922 34.656 19.312 1 96.31 424 PRO B O 1
ATOM 7874 N N . LEU B 1 425 ? 11.719 36.375 18.156 1 93.44 425 LEU B N 1
ATOM 7875 C CA . LEU B 1 425 ? 10.711 37.312 18.656 1 93.44 425 LEU B CA 1
ATOM 7876 C C . LEU B 1 425 ? 9.336 36.969 18.094 1 93.44 425 LEU B C 1
ATOM 7878 O O . LEU B 1 425 ? 8.312 37.344 18.688 1 93.44 425 LEU B O 1
ATOM 7882 N N . LEU B 1 426 ? 9.398 36.281 17 1 88.06 426 LEU B N 1
ATOM 7883 C CA . LEU B 1 426 ? 8.148 35.969 16.328 1 88.06 426 LEU B CA 1
ATOM 7884 C C . LEU B 1 426 ? 7.602 34.625 16.797 1 88.06 426 LEU B C 1
ATOM 7886 O O . LEU B 1 426 ? 6.488 34.25 16.422 1 88.06 426 LEU B O 1
ATOM 7890 N N . ALA B 1 427 ? 8.273 34 17.672 1 89.88 427 ALA B N 1
ATOM 7891 C CA . ALA B 1 427 ? 7.895 32.656 18.109 1 89.88 427 ALA B CA 1
ATOM 7892 C C . ALA B 1 427 ? 6.832 32.719 19.203 1 89.88 427 ALA B C 1
ATOM 7894 O O . ALA B 1 427 ? 6.324 31.688 19.656 1 89.88 427 ALA B O 1
ATOM 7895 N N . SER B 1 428 ? 6.504 33.844 19.578 1 83.94 428 SER B N 1
ATOM 7896 C CA . SER B 1 428 ? 5.422 34.062 20.531 1 83.94 428 SER B CA 1
ATOM 7897 C C . SER B 1 428 ? 4.68 35.344 20.25 1 83.94 428 SER B C 1
ATOM 7899 O O . SER B 1 428 ? 5.18 36.219 19.516 1 83.94 428 SER B O 1
ATOM 7901 N N . THR B 1 429 ? 3.52 35.438 20.797 1 74.38 429 THR B N 1
ATOM 7902 C CA . THR B 1 429 ? 2.707 36.625 20.547 1 74.38 429 THR B CA 1
ATOM 7903 C C . THR B 1 429 ? 2.842 37.625 21.688 1 74.38 429 THR B C 1
ATOM 7905 O O . THR B 1 429 ? 3.18 37.25 22.812 1 74.38 429 THR B O 1
ATOM 7908 N N . SER B 1 430 ? 2.607 38.875 21.266 1 78.19 430 SER B N 1
ATOM 7909 C CA . SER B 1 430 ? 2.619 39.938 22.266 1 78.19 430 SER B CA 1
ATOM 7910 C C . SER B 1 430 ? 1.34 39.938 23.094 1 78.19 430 SER B C 1
ATOM 7912 O O . SER B 1 430 ? 0.245 39.75 22.562 1 78.19 430 SER B O 1
ATOM 7914 N N . VAL B 1 431 ? 1.585 39.969 24.453 1 72.5 431 VAL B N 1
ATOM 7915 C CA . VAL B 1 431 ? 0.469 40.094 25.391 1 72.5 431 VAL B CA 1
ATOM 7916 C C . VAL B 1 431 ? 0.493 41.5 26.047 1 72.5 431 VAL B C 1
ATOM 7918 O O . VAL B 1 431 ? 1.523 41.906 26.578 1 72.5 431 VAL B O 1
ATOM 7921 N N . ASP B 1 432 ? -0.553 42.25 25.969 1 69.94 432 ASP B N 1
ATOM 7922 C CA . ASP B 1 432 ? -0.691 43.562 26.578 1 69.94 432 ASP B CA 1
ATOM 7923 C C . ASP B 1 432 ? 0.288 44.562 25.969 1 69.94 432 ASP B C 1
ATOM 7925 O O . ASP B 1 432 ? 0.846 45.406 26.672 1 69.94 432 ASP B O 1
ATOM 7929 N N . GLY B 1 433 ? 0.672 44.312 24.688 1 75.19 433 GLY B N 1
ATOM 7930 C CA . GLY B 1 433 ? 1.547 45.219 23.984 1 75.19 433 GLY B CA 1
ATOM 7931 C C . GLY B 1 433 ? 3.004 45.094 24.375 1 75.19 433 GLY B C 1
ATOM 7932 O O . GLY B 1 433 ? 3.818 45.969 24.094 1 75.19 433 GLY B O 1
ATOM 7933 N N . THR B 1 434 ? 3.303 44.062 25.141 1 83.62 434 THR B N 1
ATOM 7934 C CA . THR B 1 434 ? 4.664 43.875 25.609 1 83.62 434 THR B CA 1
ATOM 7935 C C . THR B 1 434 ? 5.395 42.844 24.75 1 83.62 434 THR B C 1
ATOM 7937 O O . THR B 1 434 ? 4.789 42.219 23.875 1 83.62 434 THR B O 1
ATOM 7940 N N . GLN B 1 435 ? 6.648 42.781 24.984 1 87.88 435 GLN B N 1
ATOM 7941 C CA . GLN B 1 435 ? 7.453 41.781 24.266 1 87.88 435 GLN B CA 1
ATOM 7942 C C . GLN B 1 435 ? 7.008 40.375 24.594 1 87.88 435 GLN B C 1
ATOM 7944 O O . GLN B 1 435 ? 6.469 40.094 25.672 1 87.88 435 GLN B O 1
ATOM 7949 N N . PRO B 1 436 ? 7.23 39.5 23.656 1 87.56 436 PRO B N 1
ATOM 7950 C CA . PRO B 1 436 ? 6.82 38.125 23.891 1 87.56 436 PRO B CA 1
ATOM 7951 C C . PRO B 1 436 ? 7.57 37.469 25.047 1 87.56 436 PRO B C 1
ATOM 7953 O O . PRO B 1 436 ? 8.703 37.844 25.344 1 87.56 436 PRO B O 1
ATOM 7956 N N . MET B 1 437 ? 6.871 36.5 25.656 1 88.31 437 MET B N 1
ATOM 7957 C CA . MET B 1 437 ? 7.461 35.75 26.766 1 88.31 437 MET B CA 1
ATOM 7958 C C . MET B 1 437 ? 7.457 34.25 26.469 1 88.31 437 MET B C 1
ATOM 7960 O O . MET B 1 437 ? 6.629 33.75 25.703 1 88.31 437 MET B O 1
ATOM 7964 N N . PHE B 1 438 ? 8.398 33.531 27.078 1 90.75 438 PHE B N 1
ATOM 7965 C CA . PHE B 1 438 ? 8.562 32.094 26.828 1 90.75 438 PHE B CA 1
ATOM 7966 C C . PHE B 1 438 ? 8.727 31.328 28.141 1 90.75 438 PHE B C 1
ATOM 7968 O O . PHE B 1 438 ? 9.367 31.812 29.062 1 90.75 438 PHE B O 1
ATOM 7975 N N . ALA B 1 439 ? 8.078 30.203 28.141 1 87.62 439 ALA B N 1
ATOM 7976 C CA . ALA B 1 439 ? 8.258 29.266 29.25 1 87.62 439 ALA B CA 1
ATOM 7977 C C . ALA B 1 439 ? 9.133 28.078 28.828 1 87.62 439 ALA B C 1
ATOM 7979 O O . ALA B 1 439 ? 9.211 27.75 27.641 1 87.62 439 ALA B O 1
ATOM 7980 N N . ASN B 1 440 ? 9.789 27.531 29.781 1 88.5 440 ASN B N 1
ATOM 7981 C CA . ASN B 1 440 ? 10.625 26.359 29.516 1 88.5 440 ASN B CA 1
ATOM 7982 C C . ASN B 1 440 ? 9.805 25.078 29.531 1 88.5 440 ASN B C 1
ATOM 7984 O O . ASN B 1 440 ? 9.258 24.688 30.578 1 88.5 440 ASN B O 1
ATOM 7988 N N . SER B 1 441 ? 9.812 24.469 28.391 1 82.5 441 SER B N 1
ATOM 7989 C CA . SER B 1 441 ? 9.062 23.219 28.312 1 82.5 441 SER B CA 1
ATOM 7990 C C . SER B 1 441 ? 9.719 22.141 29.172 1 82.5 441 SER B C 1
ATOM 7992 O O . SER B 1 441 ? 10.938 21.938 29.094 1 82.5 441 SER B O 1
ATOM 7994 N N . SER B 1 442 ? 8.883 21.422 29.844 1 75.88 442 SER B N 1
ATOM 7995 C CA . SER B 1 442 ? 9.391 20.375 30.734 1 75.88 442 SER B CA 1
ATOM 7996 C C . SER B 1 442 ? 9.836 19.156 29.938 1 75.88 442 SER B C 1
ATOM 7998 O O . SER B 1 442 ? 10.734 18.422 30.359 1 75.88 442 SER B O 1
ATOM 8000 N N . SER B 1 443 ? 9.281 18.984 28.797 1 76.69 443 SER B N 1
ATOM 8001 C CA . SER B 1 443 ? 9.547 17.766 28.031 1 76.69 443 SER B CA 1
ATOM 8002 C C . SER B 1 443 ? 10.734 17.953 27.094 1 76.69 443 SER B C 1
ATOM 8004 O O . SER B 1 443 ? 11.562 17.062 26.938 1 76.69 443 SER B O 1
ATOM 8006 N N . THR B 1 444 ? 10.867 19.109 26.453 1 85.44 444 THR B N 1
ATOM 8007 C CA . THR B 1 444 ? 11.875 19.266 25.422 1 85.44 444 THR B CA 1
ATOM 8008 C C . THR B 1 444 ? 12.922 20.312 25.844 1 85.44 444 THR B C 1
ATOM 8010 O O . THR B 1 444 ? 13.969 20.422 25.219 1 85.44 444 THR B O 1
ATOM 8013 N N . HIS B 1 445 ? 12.664 21.094 26.953 1 87.56 445 HIS B N 1
ATOM 8014 C CA . HIS B 1 445 ? 13.539 22.156 27.453 1 87.56 445 HIS B CA 1
ATOM 8015 C C . HIS B 1 445 ? 13.727 23.25 26.391 1 87.56 445 HIS B C 1
ATOM 8017 O O . HIS B 1 445 ? 14.812 23.812 26.266 1 87.56 445 HIS B O 1
ATOM 8023 N N . ARG B 1 446 ? 12.719 23.359 25.562 1 91 446 ARG B N 1
ATOM 8024 C CA . ARG B 1 446 ? 12.695 24.438 24.562 1 91 446 ARG B CA 1
ATOM 8025 C C . ARG B 1 446 ? 11.703 25.531 24.953 1 91 446 ARG B C 1
ATOM 8027 O O . ARG B 1 446 ? 10.727 25.266 25.656 1 91 446 ARG B O 1
ATOM 8034 N N . PRO B 1 447 ? 12.055 26.703 24.578 1 93.31 447 PRO B N 1
ATOM 8035 C CA . PRO B 1 447 ? 11.117 27.781 24.891 1 93.31 447 PRO B CA 1
ATOM 8036 C C . PRO B 1 447 ? 9.773 27.609 24.172 1 93.31 447 PRO B C 1
ATOM 8038 O O . PRO B 1 447 ? 9.734 27.391 22.969 1 93.31 447 PRO B O 1
ATOM 8041 N N . VAL B 1 448 ? 8.773 27.703 24.953 1 87.56 448 VAL B N 1
ATOM 8042 C CA . VAL B 1 448 ? 7.422 27.656 24.406 1 87.56 448 VAL B CA 1
ATOM 8043 C C . VAL B 1 448 ? 6.691 28.969 24.734 1 87.56 448 VAL B C 1
ATOM 8045 O O . VAL B 1 448 ? 6.906 29.562 25.781 1 87.56 448 VAL B O 1
ATOM 8048 N N . ALA B 1 449 ? 5.828 29.375 23.781 1 83.06 449 ALA B N 1
ATOM 8049 C CA . ALA B 1 449 ? 5.125 30.656 23.906 1 83.06 449 ALA B CA 1
ATOM 8050 C C . ALA B 1 449 ? 4.262 30.688 25.172 1 83.06 449 ALA B C 1
ATOM 8052 O O . ALA B 1 449 ? 3.588 29.703 25.484 1 83.06 449 ALA B O 1
ATOM 8053 N N . LEU B 1 450 ? 4.477 31.688 25.953 1 78.88 450 LEU B N 1
ATOM 8054 C CA . LEU B 1 450 ? 3.65 31.922 27.141 1 78.88 450 LEU B CA 1
ATOM 8055 C C . LEU B 1 450 ? 2.689 33.094 26.891 1 78.88 450 LEU B C 1
ATOM 8057 O O . LEU B 1 450 ? 3.107 34.25 26.859 1 78.88 450 LEU B O 1
ATOM 8061 N N . THR B 1 451 ? 1.414 32.781 26.766 1 68.31 451 THR B N 1
ATOM 8062 C CA . THR B 1 451 ? 0.454 33.844 26.453 1 68.31 451 THR B CA 1
ATOM 8063 C C . THR B 1 451 ? -0.486 34.094 27.625 1 68.31 451 THR B C 1
ATOM 8065 O O . THR B 1 451 ? -1.354 34.969 27.547 1 68.31 451 THR B O 1
ATOM 8068 N N . THR B 1 452 ? -0.312 33.344 28.734 1 63.06 452 THR B N 1
ATOM 8069 C CA . THR B 1 452 ? -1.198 33.531 29.891 1 63.06 452 THR B CA 1
ATOM 8070 C C . THR B 1 452 ? -0.649 34.625 30.812 1 63.06 452 THR B C 1
ATOM 8072 O O . THR B 1 452 ? 0.565 34.719 31 1 63.06 452 THR B O 1
ATOM 8075 N N . SER B 1 453 ? -1.521 35.562 31.125 1 57.16 453 SER B N 1
ATOM 8076 C CA . SER B 1 453 ? -1.123 36.594 32.094 1 57.16 453 SER B CA 1
ATOM 8077 C C . SER B 1 453 ? -1.275 36.094 33.531 1 57.16 453 SER B C 1
ATOM 8079 O O . SER B 1 453 ? -0.828 36.75 34.469 1 57.16 453 SER B O 1
ATOM 8081 N N . ALA B 1 454 ? -1.916 34.938 33.656 1 55.66 454 ALA B N 1
ATOM 8082 C CA . ALA B 1 454 ? -2.154 34.406 35 1 55.66 454 ALA B CA 1
ATOM 8083 C C . ALA B 1 454 ? -0.843 34.031 35.656 1 55.66 454 ALA B C 1
ATOM 8085 O O . ALA B 1 454 ? 0.125 33.656 35 1 55.66 454 ALA B O 1
ATOM 8086 N N . PRO B 1 455 ? -0.842 34.469 36.938 1 53.97 455 PRO B N 1
ATOM 8087 C CA . PRO B 1 455 ? 0.354 34.094 37.688 1 53.97 455 PRO B CA 1
ATOM 8088 C C . PRO B 1 455 ? 0.665 32.594 37.594 1 53.97 455 PRO B C 1
ATOM 8090 O O . PRO B 1 455 ? -0.245 31.75 37.656 1 53.97 455 PRO B O 1
ATOM 8093 N N . LEU B 1 456 ? 1.789 32.219 36.938 1 56.22 456 LEU B N 1
ATOM 8094 C CA . LEU B 1 456 ? 2.213 30.844 36.75 1 56.22 456 LEU B CA 1
ATOM 8095 C C . LEU B 1 456 ? 2.42 30.141 38.094 1 56.22 456 LEU B C 1
ATOM 8097 O O . LEU B 1 456 ? 2.727 30.781 39.094 1 56.22 456 LEU B O 1
ATOM 8101 N N . SER B 1 457 ? 1.863 28.922 38.156 1 52.22 457 SER B N 1
ATOM 8102 C CA . SER B 1 457 ? 2.107 28.141 39.344 1 52.22 457 SER B CA 1
ATOM 8103 C C . SER B 1 457 ? 3.586 28.141 39.719 1 52.22 457 SER B C 1
ATOM 8105 O O . SER B 1 457 ? 4.441 28.406 38.875 1 52.22 457 SER B O 1
ATOM 8107 N N . ALA B 1 458 ? 3.871 28.078 41.031 1 48.25 458 ALA B N 1
ATOM 8108 C CA . ALA B 1 458 ? 5.215 28.031 41.594 1 48.25 458 ALA B CA 1
ATOM 8109 C C . ALA B 1 458 ? 6.113 27.078 40.812 1 48.25 458 ALA B C 1
ATOM 8111 O O . ALA B 1 458 ? 7.301 27.359 40.625 1 48.25 458 ALA B O 1
ATOM 8112 N N . ASP B 1 459 ? 5.598 26.109 40.344 1 48.62 459 ASP B N 1
ATOM 8113 C CA . ASP B 1 459 ? 6.402 25.094 39.656 1 48.62 459 ASP B CA 1
ATOM 8114 C C . ASP B 1 459 ? 6.859 25.578 38.281 1 48.62 459 ASP B C 1
ATOM 8116 O O . ASP B 1 459 ? 7.98 25.281 37.875 1 48.62 459 ASP B O 1
ATOM 8120 N N . SER B 1 460 ? 6.047 26.328 37.625 1 54.41 460 SER B N 1
ATOM 8121 C CA . SER B 1 460 ? 6.391 26.844 36.312 1 54.41 460 SER B CA 1
ATOM 8122 C C . SER B 1 460 ? 7.445 27.953 36.438 1 54.41 460 SER B C 1
ATOM 8124 O O . SER B 1 460 ? 8.289 28.078 35.531 1 54.41 460 SER B O 1
ATOM 8126 N N . ALA B 1 461 ? 7.398 28.734 37.531 1 53 461 ALA B N 1
ATOM 8127 C CA . ALA B 1 461 ? 8.414 29.75 37.812 1 53 461 ALA B CA 1
ATOM 8128 C C . ALA B 1 461 ? 9.781 29.109 38.062 1 53 461 ALA B C 1
ATOM 8130 O O . ALA B 1 461 ? 10.805 29.703 37.688 1 53 461 ALA B O 1
ATOM 8131 N N . ALA B 1 462 ? 9.75 27.891 38.719 1 54.19 462 ALA B N 1
ATOM 8132 C CA . ALA B 1 462 ? 10.992 27.203 39.031 1 54.19 462 ALA B CA 1
ATOM 8133 C C . ALA B 1 462 ? 11.688 26.703 37.75 1 54.19 462 ALA B C 1
ATOM 8135 O O . ALA B 1 462 ? 12.898 26.484 37.75 1 54.19 462 ALA B O 1
ATOM 8136 N N . SER B 1 463 ? 10.969 26.75 36.656 1 74.94 463 SER B N 1
ATOM 8137 C CA . SER B 1 463 ? 11.57 26.172 35.469 1 74.94 463 SER B CA 1
ATOM 8138 C C . SER B 1 463 ? 12.117 27.266 34.531 1 74.94 463 SER B C 1
ATOM 8140 O O . SER B 1 463 ? 12.547 26.984 33.406 1 74.94 463 SER B O 1
ATOM 8142 N N . ASN B 1 464 ? 12.359 28.422 35.125 1 89.12 464 ASN B N 1
ATOM 8143 C CA . ASN B 1 464 ? 12.883 29.531 34.344 1 89.12 464 ASN B CA 1
ATOM 8144 C C . ASN B 1 464 ? 14.414 29.531 34.344 1 89.12 464 ASN B C 1
ATOM 8146 O O . ASN B 1 464 ? 15.039 30.516 34.75 1 89.12 464 ASN B O 1
ATOM 8150 N N . SER B 1 465 ? 15.016 28.422 34.031 1 91.38 465 SER B N 1
ATOM 8151 C CA . SER B 1 465 ? 16.453 28.234 33.875 1 91.38 465 SER B CA 1
ATOM 8152 C C . SER B 1 465 ? 16.812 27.891 32.438 1 91.38 465 SER B C 1
ATOM 8154 O O . SER B 1 465 ? 16.234 26.984 31.844 1 91.38 465 SER B O 1
A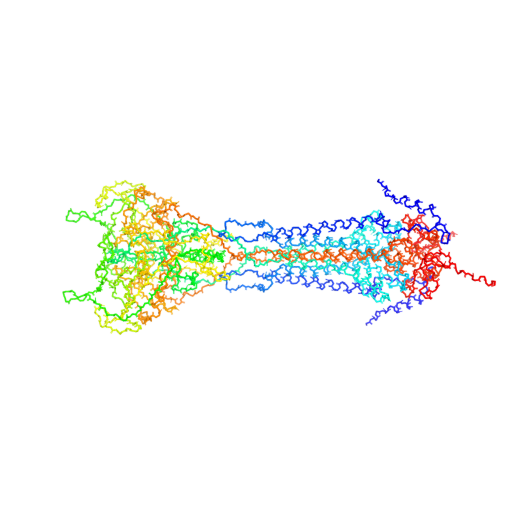TOM 8156 N N . TRP B 1 466 ? 17.828 28.625 31.938 1 95.31 466 TRP B N 1
ATOM 8157 C CA . TRP B 1 466 ? 18.141 28.484 30.516 1 95.31 466 TRP B CA 1
ATOM 8158 C C . TRP B 1 466 ? 19.641 28.281 30.312 1 95.31 466 TRP B C 1
ATOM 8160 O O . TRP B 1 466 ? 20.453 28.734 31.125 1 95.31 466 TRP B O 1
ATOM 8170 N N . THR B 1 467 ? 19.969 27.547 29.281 1 94.38 467 THR B N 1
ATOM 8171 C CA . THR B 1 467 ? 21.359 27.328 28.906 1 94.38 467 THR B CA 1
ATOM 8172 C C . THR B 1 467 ? 21.672 28.031 27.594 1 94.38 467 THR B C 1
ATOM 8174 O O . THR B 1 467 ? 20.781 28.312 26.797 1 94.38 467 THR B O 1
ATOM 8177 N N . ILE B 1 468 ? 22.922 28.328 27.359 1 95 468 ILE B N 1
ATOM 8178 C CA . ILE B 1 468 ? 23.344 29.016 26.156 1 95 468 ILE B CA 1
ATOM 8179 C C . ILE B 1 468 ? 23.078 28.125 24.938 1 95 468 ILE B C 1
ATOM 8181 O O . ILE B 1 468 ? 22.5 28.578 23.953 1 95 468 ILE B O 1
ATOM 8185 N N . PRO B 1 469 ? 23.469 26.844 25.062 1 94.31 469 PRO B N 1
ATOM 8186 C CA . PRO B 1 469 ? 23.156 26 23.906 1 94.31 469 PRO B CA 1
ATOM 8187 C C . PRO B 1 469 ? 21.656 25.906 23.625 1 94.31 469 PRO B C 1
ATOM 8189 O O . PRO B 1 469 ? 21.234 25.828 22.469 1 94.31 469 PRO B O 1
ATOM 8192 N N . GLY B 1 470 ? 20.859 25.891 24.656 1 94.19 470 GLY B N 1
ATOM 8193 C CA . GLY B 1 470 ? 19.422 25.875 24.484 1 94.19 470 GLY B CA 1
ATOM 8194 C C . GLY B 1 470 ? 18.891 27.094 23.781 1 94.19 470 GLY B C 1
ATOM 8195 O O . GLY B 1 470 ? 17.984 27 22.938 1 94.19 470 GLY B O 1
ATOM 8196 N N . LEU B 1 471 ? 19.438 28.219 24.078 1 96.56 471 LEU B N 1
ATOM 8197 C CA . LEU B 1 471 ? 19.016 29.469 23.453 1 96.56 471 LEU B CA 1
ATOM 8198 C C . LEU B 1 471 ? 19.5 29.531 22.016 1 96.56 471 LEU B C 1
ATOM 8200 O O . LEU B 1 471 ? 18.797 30.078 21.141 1 96.56 471 LEU B O 1
ATOM 8204 N N . GLU B 1 472 ? 20.703 28.984 21.812 1 96.56 472 GLU B N 1
ATOM 8205 C CA . GLU B 1 472 ? 21.188 28.922 20.453 1 96.56 472 GLU B CA 1
ATOM 8206 C C . GLU B 1 472 ? 20.297 28.062 19.578 1 96.56 472 GLU B C 1
ATOM 8208 O O . GLU B 1 472 ? 20 28.406 18.438 1 96.56 472 GLU B O 1
ATOM 8213 N N . GLU B 1 473 ? 19.891 26.984 20.141 1 95.12 473 GLU B N 1
ATOM 8214 C CA . GLU B 1 473 ? 18.984 26.094 19.422 1 95.12 473 GLU B CA 1
ATOM 8215 C C . GLU B 1 473 ? 17.641 26.766 19.172 1 95.12 473 GLU B C 1
ATOM 8217 O O . GLU B 1 473 ? 17.016 26.562 18.125 1 95.12 473 GLU B O 1
ATOM 8222 N N . PHE B 1 474 ? 17.25 27.562 20.141 1 96.38 474 PHE B N 1
ATOM 8223 C CA . PHE B 1 474 ? 16.016 28.328 20 1 96.38 474 PHE B CA 1
ATOM 8224 C C . PHE B 1 474 ? 16.109 29.266 18.797 1 96.38 474 PHE B C 1
ATOM 8226 O O . PHE B 1 474 ? 15.18 29.344 17.984 1 96.38 474 PHE B O 1
ATOM 8233 N N . ILE B 1 475 ? 17.156 29.875 18.688 1 97.62 475 ILE B N 1
ATOM 8234 C CA . ILE B 1 475 ? 17.375 30.828 17.594 1 97.62 475 ILE B CA 1
ATOM 8235 C C . ILE B 1 475 ? 17.359 30.078 16.266 1 97.62 475 ILE B C 1
ATOM 8237 O O . ILE B 1 475 ? 16.656 30.469 15.328 1 97.62 475 ILE B O 1
ATOM 8241 N N . ARG B 1 476 ? 18.078 28.984 16.203 1 96.5 476 ARG B N 1
ATOM 8242 C CA . ARG B 1 476 ? 18.172 28.219 14.961 1 96.5 476 ARG B CA 1
ATOM 8243 C C . ARG B 1 476 ? 16.828 27.641 14.555 1 96.5 476 ARG B C 1
ATOM 8245 O O . ARG B 1 476 ? 16.469 27.641 13.375 1 96.5 476 ARG B O 1
ATOM 8252 N N . LEU B 1 477 ? 16.125 27.125 15.516 1 96.75 477 LEU B N 1
ATOM 8253 C CA . LEU B 1 477 ? 14.812 26.547 15.258 1 96.75 477 LEU B CA 1
ATOM 8254 C C . LEU B 1 477 ? 13.844 27.625 14.766 1 96.75 477 LEU B C 1
ATOM 8256 O O . LEU B 1 477 ? 13 27.359 13.906 1 96.75 477 LEU B O 1
ATOM 8260 N N . SER B 1 478 ? 13.953 28.812 15.344 1 96.69 478 SER B N 1
ATOM 8261 C CA . SER B 1 478 ? 13.094 29.906 14.945 1 96.69 478 SER B CA 1
ATOM 8262 C C . SER B 1 478 ? 13.391 30.344 13.516 1 96.69 478 SER B C 1
ATOM 8264 O O . SER B 1 478 ? 12.477 30.672 12.75 1 96.69 478 SER B O 1
ATOM 8266 N N . ILE B 1 479 ? 14.625 30.344 13.188 1 96.75 479 ILE B N 1
ATOM 8267 C CA . ILE B 1 479 ? 15.016 30.703 11.828 1 96.75 479 ILE B CA 1
ATOM 8268 C C . ILE B 1 479 ? 14.453 29.672 10.844 1 96.75 479 ILE B C 1
ATOM 8270 O O . ILE B 1 479 ? 13.898 30.031 9.805 1 96.75 479 ILE B O 1
ATOM 8274 N N . GLY B 1 480 ? 14.594 28.453 11.25 1 95.75 480 GLY B N 1
ATOM 8275 C CA . GLY B 1 480 ? 14.055 27.391 10.422 1 95.75 480 GLY B CA 1
ATOM 8276 C C . GLY B 1 480 ? 12.547 27.453 10.258 1 95.75 480 GLY B C 1
ATOM 8277 O O . GLY B 1 480 ? 12.016 27.203 9.18 1 95.75 480 GLY B O 1
ATOM 8278 N N . ALA B 1 481 ? 11.867 27.75 11.328 1 94.25 481 ALA B N 1
ATOM 8279 C CA . ALA B 1 481 ? 10.406 27.844 11.297 1 94.25 481 ALA B CA 1
ATOM 8280 C C . ALA B 1 481 ? 9.953 29 10.398 1 94.25 481 ALA B C 1
ATOM 8282 O O . ALA B 1 481 ? 8.961 28.875 9.672 1 94.25 481 ALA B O 1
ATOM 8283 N N . LEU B 1 482 ? 10.641 30.078 10.484 1 93.56 482 LEU B N 1
ATOM 8284 C CA . LEU B 1 482 ? 10.289 31.219 9.641 1 93.56 482 LEU B CA 1
ATOM 8285 C C . LEU B 1 482 ? 10.555 30.891 8.172 1 93.56 482 LEU B C 1
ATOM 8287 O O . LEU B 1 482 ? 9.781 31.281 7.297 1 93.56 482 LEU B O 1
ATOM 8291 N N . ALA B 1 483 ? 11.68 30.234 7.961 1 93.88 483 ALA B N 1
ATOM 8292 C CA . ALA B 1 483 ? 11.992 29.844 6.59 1 93.88 483 ALA B CA 1
ATOM 8293 C C . ALA B 1 483 ? 10.891 28.938 6.016 1 93.88 483 ALA B C 1
ATOM 8295 O O . ALA B 1 483 ? 10.484 29.109 4.867 1 93.88 483 ALA B O 1
ATOM 8296 N N . GLN B 1 484 ? 10.461 28.062 6.77 1 91.25 484 GLN B N 1
ATOM 8297 C CA . GLN B 1 484 ? 9.398 27.156 6.332 1 91.25 484 GLN B CA 1
ATOM 8298 C C . GLN B 1 484 ? 8.102 27.922 6.082 1 91.25 484 GLN B C 1
ATOM 8300 O O . GLN B 1 484 ? 7.422 27.688 5.078 1 91.25 484 GLN B O 1
ATOM 8305 N N . ALA B 1 485 ? 7.789 28.797 6.988 1 86.25 485 ALA B N 1
ATOM 8306 C CA . ALA B 1 485 ? 6.523 29.516 6.918 1 86.25 485 ALA B CA 1
ATOM 8307 C C . ALA B 1 485 ? 6.488 30.438 5.699 1 86.25 485 ALA B C 1
ATOM 8309 O O . ALA B 1 485 ? 5.434 30.641 5.09 1 86.25 485 ALA B O 1
ATOM 8310 N N . THR B 1 486 ? 7.555 30.984 5.301 1 87.31 486 THR B N 1
ATOM 8311 C CA . THR B 1 486 ? 7.582 32 4.246 1 87.31 486 THR B CA 1
ATOM 8312 C C . THR B 1 486 ? 7.93 31.359 2.902 1 87.31 486 THR B C 1
ATOM 8314 O O . THR B 1 486 ? 7.883 32.031 1.866 1 87.31 486 THR B O 1
ATOM 8317 N N . SER B 1 487 ? 8.289 30.094 2.975 1 86.56 487 SER B N 1
ATOM 8318 C CA . SER B 1 487 ? 8.586 29.422 1.715 1 86.56 487 SER B CA 1
ATOM 8319 C C . SER B 1 487 ? 7.305 29.047 0.975 1 86.56 487 SER B C 1
ATOM 8321 O O . SER B 1 487 ? 7.324 28.828 -0.238 1 86.56 487 SER B O 1
ATOM 8323 N N . THR B 1 488 ? 6.145 28.734 1.686 1 67.62 488 THR B N 1
ATOM 8324 C CA . THR B 1 488 ? 4.879 28.328 1.092 1 67.62 488 THR B CA 1
ATOM 8325 C C . THR B 1 488 ? 4.055 29.547 0.671 1 67.62 488 THR B C 1
ATOM 8327 O O . THR B 1 488 ? 3.082 29.406 -0.075 1 67.62 488 THR B O 1
ATOM 8330 N N . SER B 1 489 ? 4.055 30.562 1.414 1 55.69 489 SER B N 1
ATOM 8331 C CA . SER B 1 489 ? 3.141 31.703 1.317 1 55.69 489 SER B CA 1
ATOM 8332 C C . SER B 1 489 ? 3.26 32.406 -0.036 1 55.69 489 SER B C 1
ATOM 8334 O O . SER B 1 489 ? 4.285 33 -0.338 1 55.69 489 SER B O 1
ATOM 8336 N N . SER B 1 490 ? 2.854 31.609 -1.093 1 47.19 490 SER B N 1
ATOM 8337 C CA . SER B 1 490 ? 2.732 32.25 -2.395 1 47.19 490 SER B CA 1
ATOM 8338 C C . SER B 1 490 ? 2.125 33.656 -2.266 1 47.19 490 SER B C 1
ATOM 8340 O O . SER B 1 490 ? 1.977 34.344 -3.262 1 47.19 490 SER B O 1
ATOM 8342 N N . THR B 1 491 ? 1.046 33.625 -1.4 1 41.66 491 THR B N 1
ATOM 8343 C CA . THR B 1 491 ? 0.014 34.594 -1.717 1 41.66 491 THR B CA 1
ATOM 8344 C C . THR B 1 491 ? 0.606 36 -1.784 1 41.66 491 THR B C 1
ATOM 8346 O O . THR B 1 491 ? -0.116 36.969 -2.008 1 41.66 491 THR B O 1
ATOM 8349 N N . ASN B 1 492 ? 1.453 36.281 -0.923 1 39.5 492 ASN B N 1
ATOM 8350 C CA . ASN B 1 492 ? 1.281 37.75 -0.88 1 39.5 492 ASN B CA 1
ATOM 8351 C C . ASN B 1 492 ? 1.282 38.344 -2.281 1 39.5 492 ASN B C 1
ATOM 8353 O O . ASN B 1 492 ? 1.693 37.688 -3.244 1 39.5 492 ASN B O 1
ATOM 8357 N N . ALA B 1 493 ? 1.497 39.812 -2.246 1 38.69 493 ALA B N 1
ATOM 8358 C CA . ALA B 1 493 ? 1.05 40.969 -3.012 1 38.69 493 ALA B CA 1
ATOM 8359 C C . ALA B 1 493 ? 1.413 40.812 -4.488 1 38.69 493 ALA B C 1
ATOM 8361 O O . ALA B 1 493 ? 0.774 41.438 -5.352 1 38.69 493 ALA B O 1
ATOM 8362 N N . ASN B 1 494 ? 2.676 40.469 -4.816 1 35.53 494 ASN B N 1
ATOM 8363 C CA . ASN B 1 494 ? 3.039 40.625 -6.223 1 35.53 494 ASN B CA 1
ATOM 8364 C C . ASN B 1 494 ? 3.365 39.281 -6.871 1 35.53 494 ASN B C 1
ATOM 8366 O O . ASN B 1 494 ? 4.492 38.781 -6.773 1 35.53 494 ASN B O 1
ATOM 8370 N N . PRO B 1 495 ? 2.352 38.406 -7.031 1 40.66 495 PRO B N 1
ATOM 8371 C CA . PRO B 1 495 ? 2.775 37.281 -7.844 1 40.66 495 PRO B CA 1
ATOM 8372 C C . PRO B 1 495 ? 3.773 37.656 -8.93 1 40.66 495 PRO B C 1
ATOM 8374 O O . PRO B 1 495 ? 3.414 38.375 -9.883 1 40.66 495 PRO B O 1
ATOM 8377 N N . SER B 1 496 ? 4.82 37.938 -8.664 1 43.5 496 SER B N 1
ATOM 8378 C CA . SER B 1 496 ? 5.637 38.094 -9.867 1 43.5 496 SER B CA 1
ATOM 8379 C C . SER B 1 496 ? 5.395 36.969 -10.859 1 43.5 496 SER B C 1
ATOM 8381 O O . SER B 1 496 ? 5.316 35.781 -10.461 1 43.5 496 SER B O 1
ATOM 8383 N N . PRO B 1 497 ? 4.793 37.281 -11.875 1 45.59 497 PRO B N 1
ATOM 8384 C CA . PRO B 1 497 ? 4.609 36.344 -12.984 1 45.59 497 PRO B CA 1
ATOM 8385 C C . PRO B 1 497 ? 5.664 35.25 -13.008 1 45.59 497 PRO B C 1
ATOM 8387 O O . PRO B 1 497 ? 5.477 34.219 -13.664 1 45.59 497 PRO B O 1
ATOM 8390 N N . GLU B 1 498 ? 6.703 35.531 -12.422 1 48.34 498 GLU B N 1
ATOM 8391 C CA . GLU B 1 498 ? 7.84 34.625 -12.609 1 48.34 498 GLU B CA 1
ATOM 8392 C C . GLU B 1 498 ? 7.746 33.406 -11.688 1 48.34 498 GLU B C 1
ATOM 8394 O O . GLU B 1 498 ? 8.594 32.531 -11.742 1 48.34 498 GLU B O 1
ATOM 8399 N N . ASN B 1 499 ? 6.945 33.531 -10.711 1 54.44 499 ASN B N 1
ATOM 8400 C CA . ASN B 1 499 ? 6.852 32.375 -9.82 1 54.44 499 ASN B CA 1
ATOM 8401 C C . ASN B 1 499 ? 6.156 31.219 -10.508 1 54.44 499 ASN B C 1
ATOM 8403 O O . ASN B 1 499 ? 5.047 30.828 -10.117 1 54.44 499 ASN B O 1
ATOM 8407 N N . GLN B 1 500 ? 6.617 31.016 -11.633 1 64.5 500 GLN B N 1
ATOM 8408 C CA . GLN B 1 500 ? 6.145 29.891 -12.43 1 64.5 500 GLN B CA 1
ATOM 8409 C C . GLN B 1 500 ? 6.547 28.562 -11.805 1 64.5 500 GLN B C 1
ATOM 8411 O O . GLN B 1 500 ? 7.637 28.453 -11.234 1 64.5 500 GLN B O 1
ATOM 8416 N N . SER B 1 501 ? 5.605 27.766 -11.641 1 79.12 501 SER B N 1
ATOM 8417 C CA . SER B 1 501 ? 5.828 26.406 -11.156 1 79.12 501 SER B CA 1
ATOM 8418 C C . SER B 1 501 ? 6.945 25.719 -11.938 1 79.12 501 SER B C 1
ATOM 8420 O O . SER B 1 501 ? 7.027 25.844 -13.156 1 79.12 501 SER B O 1
ATOM 8422 N N . ILE B 1 502 ? 7.961 25.297 -11.297 1 85.56 502 ILE B N 1
ATOM 8423 C CA . ILE B 1 502 ? 9.078 24.578 -11.914 1 85.56 502 ILE B CA 1
ATOM 8424 C C . ILE B 1 502 ? 8.867 23.078 -11.781 1 85.56 502 ILE B C 1
ATOM 8426 O O . ILE B 1 502 ? 8.125 22.625 -10.906 1 85.56 502 ILE B O 1
ATOM 8430 N N . ILE B 1 503 ? 9.484 22.438 -12.742 1 89.31 503 ILE B N 1
ATOM 8431 C CA . ILE B 1 503 ? 9.422 20.984 -12.719 1 89.31 503 ILE B CA 1
ATOM 8432 C C . ILE B 1 503 ? 10.648 20.422 -12 1 89.31 503 ILE B C 1
ATOM 8434 O O . ILE B 1 503 ? 11.781 20.734 -12.359 1 89.31 503 ILE B O 1
ATOM 8438 N N . LEU B 1 504 ? 10.398 19.766 -10.914 1 91.31 504 LEU B N 1
ATOM 8439 C CA . LEU B 1 504 ? 11.453 19.109 -10.148 1 91.31 504 LEU B CA 1
ATOM 8440 C C . LEU B 1 504 ? 11.508 17.609 -10.453 1 91.31 504 LEU B C 1
ATOM 8442 O O . LEU B 1 504 ? 10.477 16.938 -10.438 1 91.31 504 LEU B O 1
ATOM 8446 N N . ARG B 1 505 ? 12.75 17.094 -10.859 1 89.81 505 ARG B N 1
ATOM 8447 C CA . ARG B 1 505 ? 12.953 15.672 -11.078 1 89.81 505 ARG B CA 1
ATOM 8448 C C . ARG B 1 505 ? 13.547 15.008 -9.844 1 89.81 505 ARG B C 1
ATOM 8450 O O . ARG B 1 505 ? 14.648 15.359 -9.406 1 89.81 505 ARG B O 1
ATOM 8457 N N . SER B 1 506 ? 12.758 14.211 -9.219 1 91.69 506 SER B N 1
ATOM 8458 C CA . SER B 1 506 ? 13.18 13.523 -8 1 91.69 506 SER B CA 1
ATOM 8459 C C . SER B 1 506 ? 13.172 12.008 -8.188 1 91.69 506 SER B C 1
ATOM 8461 O O . SER B 1 506 ? 12.492 11.492 -9.078 1 91.69 506 SER B O 1
ATOM 8463 N N . THR B 1 507 ? 14.133 11.312 -7.508 1 90.75 507 THR B N 1
ATOM 8464 C CA . THR B 1 507 ? 14.156 9.859 -7.469 1 90.75 507 THR B CA 1
ATOM 8465 C C . THR B 1 507 ? 13.492 9.336 -6.195 1 90.75 507 THR B C 1
ATOM 8467 O O . THR B 1 507 ? 13.953 9.633 -5.09 1 90.75 507 THR B O 1
ATOM 8470 N N . ALA B 1 508 ? 12.312 8.828 -6.34 1 90 508 ALA B N 1
ATOM 8471 C CA . ALA B 1 508 ? 11.586 8.289 -5.195 1 90 508 ALA B CA 1
ATOM 8472 C C . ALA B 1 508 ? 11.461 6.77 -5.297 1 90 508 ALA B C 1
ATOM 8474 O O . ALA B 1 508 ? 11.555 6.203 -6.387 1 90 508 ALA B O 1
ATOM 8475 N N . LEU B 1 509 ? 11.422 6.109 -4.117 1 89.38 509 LEU B N 1
ATOM 8476 C CA . LEU B 1 509 ? 11.203 4.668 -4.062 1 89.38 509 LEU B CA 1
ATOM 8477 C C . LEU B 1 509 ? 9.719 4.34 -4.219 1 89.38 509 LEU B C 1
ATOM 8479 O O . LEU B 1 509 ? 8.883 4.855 -3.473 1 89.38 509 LEU B O 1
ATOM 8483 N N . THR B 1 510 ? 9.398 3.691 -5.281 1 89.12 510 THR B N 1
ATOM 8484 C CA . THR B 1 510 ? 8.023 3.26 -5.504 1 89.12 510 THR B CA 1
ATOM 8485 C C . THR B 1 510 ? 7.945 1.743 -5.648 1 89.12 510 THR B C 1
ATOM 8487 O O . THR B 1 510 ? 8.961 1.09 -5.918 1 89.12 510 THR B O 1
ATOM 8490 N N . ARG B 1 511 ? 6.742 1.2 -5.418 1 90.25 511 ARG B N 1
ATOM 8491 C CA . ARG B 1 511 ? 6.523 -0.236 -5.562 1 90.25 511 ARG B CA 1
ATOM 8492 C C . ARG B 1 511 ? 6.273 -0.609 -7.02 1 90.25 511 ARG B C 1
ATOM 8494 O O . ARG B 1 511 ? 5.348 -0.091 -7.648 1 90.25 511 ARG B O 1
ATOM 8501 N N . LYS B 1 512 ? 7.137 -1.395 -7.527 1 90.06 512 LYS B N 1
ATOM 8502 C CA . LYS B 1 512 ? 7.059 -1.881 -8.898 1 90.06 512 LYS B CA 1
ATOM 8503 C C . LYS B 1 512 ? 7.559 -3.318 -9 1 90.06 512 LYS B C 1
ATOM 8505 O O . LYS B 1 512 ? 8.219 -3.82 -8.094 1 90.06 512 LYS B O 1
ATOM 8510 N N . LEU B 1 513 ? 7.051 -3.953 -10.039 1 92.81 513 LEU B N 1
ATOM 8511 C CA . LEU B 1 513 ? 7.613 -5.266 -10.336 1 92.81 513 LEU B CA 1
ATOM 8512 C C . LEU B 1 513 ? 9 -5.137 -10.953 1 92.81 513 LEU B C 1
ATOM 8514 O O . LEU B 1 513 ? 9.289 -4.156 -11.648 1 92.81 513 LEU B O 1
ATOM 8518 N N . SER B 1 514 ? 9.922 -6.008 -10.664 1 92.25 514 SER B N 1
ATOM 8519 C CA . SER B 1 514 ? 11.273 -5.969 -11.203 1 92.25 514 SER B CA 1
ATOM 8520 C C . SER B 1 514 ? 11.32 -6.535 -12.617 1 92.25 514 SER B C 1
ATOM 8522 O O . SER B 1 514 ? 10.969 -7.695 -12.836 1 92.25 514 SER B O 1
ATOM 8524 N N . PRO B 1 515 ? 11.758 -5.773 -13.539 1 91.5 515 PRO B N 1
ATOM 8525 C CA . PRO B 1 515 ? 11.883 -6.293 -14.906 1 91.5 515 PRO B CA 1
ATOM 8526 C C . PRO B 1 515 ? 12.914 -7.414 -15.023 1 91.5 515 PRO B C 1
ATOM 8528 O O . PRO B 1 515 ? 12.766 -8.305 -15.859 1 91.5 515 PRO B O 1
ATOM 8531 N N . ALA B 1 516 ? 13.914 -7.383 -14.211 1 92.25 516 ALA B N 1
ATOM 8532 C CA . ALA B 1 516 ? 14.938 -8.43 -14.227 1 92.25 516 ALA B CA 1
ATOM 8533 C C . ALA B 1 516 ? 14.344 -9.781 -13.852 1 92.25 516 ALA B C 1
ATOM 8535 O O . ALA B 1 516 ? 14.742 -10.812 -14.398 1 92.25 516 ALA B O 1
ATOM 8536 N N . ARG B 1 517 ? 13.383 -9.742 -13.008 1 93.12 517 ARG B N 1
ATOM 8537 C CA . ARG B 1 517 ? 12.766 -10.992 -12.578 1 93.12 517 ARG B CA 1
ATOM 8538 C C . ARG B 1 517 ? 11.836 -11.547 -13.656 1 93.12 517 ARG B C 1
ATOM 8540 O O . ARG B 1 517 ? 11.602 -12.758 -13.719 1 93.12 517 ARG B O 1
ATOM 8547 N N . SER B 1 518 ? 11.281 -10.609 -14.445 1 92.12 518 SER B N 1
ATOM 8548 C CA . SER B 1 518 ? 10.438 -11.062 -15.539 1 92.12 518 SER B CA 1
ATOM 8549 C C . SER B 1 518 ? 11.242 -11.836 -16.578 1 92.12 518 SER B C 1
ATOM 8551 O O . SER B 1 518 ? 10.742 -12.789 -17.172 1 92.12 518 SER B O 1
ATOM 8553 N N . TYR B 1 519 ? 12.539 -11.609 -16.734 1 93.31 519 TYR B N 1
ATOM 8554 C CA . TYR B 1 519 ? 13.383 -12.305 -17.688 1 93.31 519 TYR B CA 1
ATOM 8555 C C . TYR B 1 519 ? 13.773 -13.688 -17.188 1 93.31 519 TYR B C 1
ATOM 8557 O O . TYR B 1 519 ? 14.172 -14.555 -17.969 1 93.31 519 TYR B O 1
ATOM 8565 N N . LEU B 1 520 ? 13.586 -13.836 -15.906 1 94.44 520 LEU B N 1
ATOM 8566 C CA . LEU B 1 520 ? 13.867 -15.156 -15.344 1 94.44 520 LEU B CA 1
ATOM 8567 C C . LEU B 1 520 ? 12.852 -16.188 -15.836 1 94.44 520 LEU B C 1
ATOM 8569 O O . LEU B 1 520 ? 13.133 -17.391 -15.836 1 94.44 520 LEU B O 1
ATOM 8573 N N . LEU B 1 521 ? 11.703 -15.703 -16.266 1 96.56 521 LEU B N 1
ATOM 8574 C CA . LEU B 1 521 ? 10.672 -16.609 -16.75 1 96.56 521 LEU B CA 1
ATOM 8575 C C . LEU B 1 521 ? 11.094 -17.297 -18.047 1 96.56 521 LEU B C 1
ATOM 8577 O O . LEU B 1 521 ? 10.531 -18.328 -18.422 1 96.56 521 LEU B O 1
ATOM 8581 N N . VAL B 1 522 ? 12.125 -16.766 -18.719 1 96.62 522 VAL B N 1
ATOM 8582 C CA . VAL B 1 522 ? 12.586 -17.312 -19.984 1 96.62 522 VAL B CA 1
ATOM 8583 C C . VAL B 1 522 ? 13.438 -18.562 -19.734 1 96.62 522 VAL B C 1
ATOM 8585 O O . VAL B 1 522 ? 13.578 -19.422 -20.609 1 96.62 522 VAL B O 1
ATOM 8588 N N . ILE B 1 523 ? 13.875 -18.812 -18.516 1 96.31 523 ILE B N 1
ATOM 8589 C CA . ILE B 1 523 ? 14.812 -19.875 -18.203 1 96.31 523 ILE B CA 1
ATOM 8590 C C . ILE B 1 523 ? 14.133 -21.234 -18.359 1 96.31 523 ILE B C 1
ATOM 8592 O O . ILE B 1 523 ? 14.672 -22.125 -19 1 96.31 523 ILE B O 1
ATOM 8596 N N . LEU B 1 524 ? 12.922 -21.359 -17.875 1 97.31 524 LEU B N 1
ATOM 8597 C CA . LEU B 1 524 ? 12.266 -22.656 -17.859 1 97.31 524 LEU B CA 1
ATOM 8598 C C . LEU B 1 524 ? 11.898 -23.109 -19.266 1 97.31 524 LEU B C 1
ATOM 8600 O O . LEU B 1 524 ? 12.188 -24.234 -19.656 1 97.31 524 LEU B O 1
ATOM 8604 N N . PRO B 1 525 ? 11.32 -22.234 -20.094 1 97 525 PRO B N 1
ATOM 8605 C CA . PRO B 1 525 ? 11.039 -22.656 -21.469 1 97 525 PRO B CA 1
ATOM 8606 C C . PRO B 1 525 ? 12.305 -22.938 -22.266 1 97 525 PRO B C 1
ATOM 8608 O O . PRO B 1 525 ? 12.32 -23.844 -23.125 1 97 525 PRO B O 1
ATOM 8611 N N . VAL B 1 526 ? 13.398 -22.266 -22.031 1 96.88 526 VAL B N 1
ATOM 8612 C CA . VAL B 1 526 ? 14.648 -22.5 -22.75 1 96.88 526 VAL B CA 1
ATOM 8613 C C . VAL B 1 526 ? 15.234 -23.844 -22.344 1 96.88 526 VAL B C 1
ATOM 8615 O O . VAL B 1 526 ? 15.727 -24.594 -23.203 1 96.88 526 VAL B O 1
ATOM 8618 N N . ILE B 1 527 ? 15.094 -24.156 -21.094 1 96.69 527 ILE B N 1
ATOM 8619 C CA . ILE B 1 527 ? 15.562 -25.469 -20.625 1 96.69 527 ILE B CA 1
ATOM 8620 C C . ILE B 1 527 ? 14.703 -26.562 -21.25 1 96.69 527 ILE B C 1
ATOM 8622 O O . ILE B 1 527 ? 15.227 -27.594 -21.703 1 96.69 527 ILE B O 1
ATOM 8626 N N . SER B 1 528 ? 13.391 -26.359 -21.312 1 96.88 528 SER B N 1
ATOM 8627 C CA . SER B 1 528 ? 12.484 -27.344 -21.906 1 96.88 528 SER B CA 1
ATOM 8628 C C . SER B 1 528 ? 12.773 -27.547 -23.391 1 96.88 528 SER B C 1
ATOM 8630 O O . SER B 1 528 ? 12.805 -28.672 -23.875 1 96.88 528 SER B O 1
ATOM 8632 N N . LEU B 1 529 ? 13.039 -26.516 -24.078 1 96.75 529 LEU B N 1
ATOM 8633 C CA . LEU B 1 529 ? 13.344 -26.609 -25.516 1 96.75 529 LEU B CA 1
ATOM 8634 C C . LEU B 1 529 ? 14.695 -27.25 -25.734 1 96.75 529 LEU B C 1
ATOM 8636 O O . LEU B 1 529 ? 14.859 -28.031 -26.688 1 96.75 529 LEU B O 1
ATOM 8640 N N . ALA B 1 530 ? 15.617 -26.953 -24.875 1 97 530 ALA B N 1
ATOM 8641 C CA . ALA B 1 530 ? 16.938 -27.594 -24.984 1 97 530 ALA B CA 1
ATOM 8642 C C . ALA B 1 530 ? 16.844 -29.094 -24.766 1 97 530 ALA B C 1
ATOM 8644 O O . ALA B 1 530 ? 17.469 -29.875 -25.484 1 97 530 ALA B O 1
ATOM 8645 N N . LEU B 1 531 ? 15.977 -29.484 -23.859 1 96.62 531 LEU B N 1
ATOM 8646 C CA . LEU B 1 531 ? 15.789 -30.906 -23.594 1 96.62 531 LEU B CA 1
ATOM 8647 C C . LEU B 1 531 ? 15.047 -31.578 -24.75 1 96.62 531 LEU B C 1
ATOM 8649 O O . LEU B 1 531 ? 15.336 -32.719 -25.094 1 96.62 531 LEU B O 1
ATOM 8653 N N . LEU B 1 532 ? 14.094 -30.891 -25.297 1 96.5 532 LEU B N 1
ATOM 8654 C CA . LEU B 1 532 ? 13.375 -31.406 -26.469 1 96.5 532 LEU B CA 1
ATOM 8655 C C . LEU B 1 532 ? 14.328 -31.609 -27.641 1 96.5 532 LEU B C 1
ATOM 8657 O O . LEU B 1 532 ? 14.312 -32.688 -28.266 1 96.5 532 LEU B O 1
ATOM 8661 N N . LEU B 1 533 ? 15.219 -30.672 -27.891 1 95.88 533 LEU B N 1
ATOM 8662 C CA . LEU B 1 533 ? 16.156 -30.766 -28.984 1 95.88 533 LEU B CA 1
ATOM 8663 C C . LEU B 1 533 ? 17.203 -31.844 -28.719 1 95.88 533 LEU B C 1
ATOM 8665 O O . LEU B 1 533 ? 17.578 -32.594 -29.641 1 95.88 533 LEU B O 1
ATOM 8669 N N . ALA B 1 534 ? 17.562 -31.938 -27.484 1 95.69 534 ALA B N 1
ATOM 8670 C CA . ALA B 1 534 ? 18.516 -32.969 -27.109 1 95.69 534 ALA B CA 1
ATOM 8671 C C . ALA B 1 534 ? 17.922 -34.375 -27.266 1 95.69 534 ALA B C 1
ATOM 8673 O O . ALA B 1 534 ? 18.562 -35.281 -27.781 1 95.69 534 ALA B O 1
ATOM 8674 N N . ALA B 1 535 ? 16.672 -34.531 -26.828 1 95.12 535 ALA B N 1
ATOM 8675 C CA . ALA B 1 535 ? 15.992 -35.812 -26.953 1 95.12 535 ALA B CA 1
ATOM 8676 C C . ALA B 1 535 ? 15.75 -36.188 -28.406 1 95.12 535 ALA B C 1
ATOM 8678 O O . ALA B 1 535 ? 15.945 -37.312 -28.812 1 95.12 535 ALA B O 1
ATOM 8679 N N . ALA B 1 536 ? 15.352 -35.219 -29.188 1 94.38 536 ALA B N 1
ATOM 8680 C CA . ALA B 1 536 ? 15.109 -35.438 -30.609 1 94.38 536 ALA B CA 1
ATOM 8681 C C . ALA B 1 536 ? 16.406 -35.844 -31.328 1 94.38 536 ALA B C 1
ATOM 8683 O O . ALA B 1 536 ? 16.438 -36.812 -32.094 1 94.38 536 ALA B O 1
ATOM 8684 N N . ALA B 1 537 ? 17.469 -35.125 -31.078 1 94.75 537 ALA B N 1
ATOM 8685 C CA . ALA B 1 537 ? 18.766 -35.406 -31.703 1 94.75 537 ALA B CA 1
ATOM 8686 C C . ALA B 1 537 ? 19.297 -36.781 -31.266 1 94.75 537 ALA B C 1
ATOM 8688 O O . ALA B 1 537 ? 19.781 -37.562 -32.094 1 94.75 537 ALA B O 1
ATOM 8689 N N . TYR B 1 538 ? 19.172 -36.969 -30 1 94.44 538 TYR B N 1
ATOM 8690 C CA . TYR B 1 538 ? 19.672 -38.219 -29.469 1 94.44 538 TYR B CA 1
ATOM 8691 C C . TYR B 1 538 ? 18.875 -39.406 -30 1 94.44 538 TYR B C 1
ATOM 8693 O O . TYR B 1 538 ? 19.422 -40.469 -30.281 1 94.44 538 TYR B O 1
ATOM 8701 N N . SER B 1 539 ? 17.547 -39.281 -30.109 1 94.19 539 SER B N 1
ATOM 8702 C CA . SER B 1 539 ? 16.703 -40.312 -30.656 1 94.19 539 SER B CA 1
ATOM 8703 C C . SER B 1 539 ? 17.062 -40.625 -32.125 1 94.19 539 SER B C 1
ATOM 8705 O O . SER B 1 539 ? 17.172 -41.781 -32.5 1 94.19 539 SER B O 1
ATOM 8707 N N . THR B 1 540 ? 17.359 -39.625 -32.875 1 92.25 540 THR B N 1
ATOM 8708 C CA . THR B 1 540 ? 17.719 -39.812 -34.281 1 92.25 540 THR B CA 1
ATOM 8709 C C . THR B 1 540 ? 19.094 -40.469 -34.375 1 92.25 540 THR B C 1
ATOM 8711 O O . THR B 1 540 ? 19.297 -41.344 -35.219 1 92.25 540 THR B O 1
ATOM 8714 N N . ASP B 1 541 ? 19.969 -40.062 -33.594 1 92.75 541 ASP B N 1
ATOM 8715 C CA . ASP B 1 541 ? 21.328 -40.594 -33.594 1 92.75 541 ASP B CA 1
ATOM 8716 C C . ASP B 1 541 ? 21.344 -42.062 -33.188 1 92.75 541 ASP B C 1
ATOM 8718 O O . ASP B 1 541 ? 22 -42.875 -33.812 1 92.75 541 ASP B O 1
ATOM 8722 N N . LEU B 1 542 ? 20.594 -42.406 -32.156 1 92.44 542 LEU B N 1
ATOM 8723 C CA . LEU B 1 542 ? 20.562 -43.781 -31.672 1 92.44 542 LEU B CA 1
ATOM 8724 C C . LEU B 1 542 ? 19.906 -44.688 -32.688 1 92.44 542 LEU B C 1
ATOM 8726 O O . LEU B 1 542 ? 20.344 -45.844 -32.875 1 92.44 542 LEU B O 1
ATOM 8730 N N . HIS B 1 543 ? 18.828 -44.281 -33.375 1 90.38 543 HIS B N 1
ATOM 8731 C CA . HIS B 1 543 ? 18.188 -45.094 -34.375 1 90.38 543 HIS B CA 1
ATOM 8732 C C . HIS B 1 543 ? 19.109 -45.312 -35.562 1 90.38 543 HIS B C 1
ATOM 8734 O O . HIS B 1 543 ? 19.109 -46.406 -36.156 1 90.38 543 HIS B O 1
ATOM 8740 N N . THR B 1 544 ? 19.938 -44.344 -35.875 1 88.06 544 THR B N 1
ATOM 8741 C CA . THR B 1 544 ? 20.859 -44.469 -37 1 88.06 544 THR B CA 1
ATOM 8742 C C . THR B 1 544 ? 22.031 -45.375 -36.625 1 88.06 544 THR B C 1
ATOM 8744 O O . THR B 1 544 ? 22.438 -46.219 -37.406 1 88.06 544 THR B O 1
ATOM 8747 N N . GLN B 1 545 ? 22.547 -45.219 -35.5 1 88.06 545 GLN B N 1
ATOM 8748 C CA . GLN B 1 545 ? 23.703 -46.031 -35.062 1 88.06 545 GLN B CA 1
ATOM 8749 C C . GLN B 1 545 ? 23.344 -47.5 -34.969 1 88.06 545 GLN B C 1
ATOM 8751 O O . GLN B 1 545 ? 24.172 -48.375 -35.312 1 88.06 545 GLN B O 1
ATOM 8756 N N . LEU B 1 546 ? 22.109 -47.844 -34.562 1 88.94 546 LEU B N 1
ATOM 8757 C CA . LEU B 1 546 ? 21.703 -49.219 -34.344 1 88.94 546 LEU B CA 1
ATOM 8758 C C . LEU B 1 546 ? 20.938 -49.75 -35.562 1 88.94 546 LEU B C 1
ATOM 8760 O O . LEU B 1 546 ? 20.453 -50.906 -35.562 1 88.94 546 LEU B O 1
ATOM 8764 N N . SER B 1 547 ? 20.797 -49.031 -36.594 1 85.25 547 SER B N 1
ATOM 8765 C CA . SER B 1 547 ? 20.172 -49.375 -37.844 1 85.25 547 SER B CA 1
ATOM 8766 C C . SER B 1 547 ? 18.75 -49.875 -37.656 1 85.25 547 SER B C 1
ATOM 8768 O O . SER B 1 547 ? 18.359 -50.875 -38.25 1 85.25 547 SER B O 1
ATOM 8770 N N . ILE B 1 548 ? 18.078 -49.25 -36.656 1 85.94 548 ILE B N 1
ATOM 8771 C CA . ILE B 1 548 ? 16.656 -49.562 -36.5 1 85.94 548 ILE B CA 1
ATOM 8772 C C . ILE B 1 548 ? 15.844 -48.844 -37.562 1 85.94 548 ILE B C 1
ATOM 8774 O O . ILE B 1 548 ? 15.898 -47.625 -37.688 1 85.94 548 ILE B O 1
ATOM 8778 N N . PRO B 1 549 ? 15.125 -49.5 -38.344 1 80.5 549 PRO B N 1
ATOM 8779 C CA . PRO B 1 549 ? 14.555 -48.906 -39.562 1 80.5 549 PRO B CA 1
ATOM 8780 C C . PRO B 1 549 ? 13.398 -47.969 -39.281 1 80.5 549 PRO B C 1
ATOM 8782 O O . PRO B 1 549 ? 13.188 -47 -40.031 1 80.5 549 PRO B O 1
ATOM 8785 N N . VAL B 1 550 ? 12.617 -48.094 -38.188 1 85.25 550 VAL B N 1
ATOM 8786 C CA . VAL B 1 550 ? 11.398 -47.312 -38.031 1 85.25 550 VAL B CA 1
ATOM 8787 C C . VAL B 1 550 ? 11.391 -46.625 -36.656 1 85.25 550 VAL B C 1
ATOM 8789 O O . VAL B 1 550 ? 11.594 -47.312 -35.656 1 85.25 550 VAL B O 1
ATOM 8792 N N . MET B 1 551 ? 11.281 -45.312 -36.719 1 89 551 MET B N 1
ATOM 8793 C CA . MET B 1 551 ? 11.047 -44.594 -35.5 1 89 551 MET B CA 1
ATOM 8794 C C . MET B 1 551 ? 9.562 -44.531 -35.156 1 89 551 MET B C 1
ATOM 8796 O O . MET B 1 551 ? 8.758 -44.031 -35.938 1 89 551 MET B O 1
ATOM 8800 N N . ARG B 1 552 ? 9.195 -45.156 -34.094 1 88.94 552 ARG B N 1
ATOM 8801 C CA . ARG B 1 552 ? 7.781 -45.219 -33.719 1 88.94 552 ARG B CA 1
ATOM 8802 C C . ARG B 1 552 ? 7.605 -45.125 -32.219 1 88.94 552 ARG B C 1
ATOM 8804 O O . ARG B 1 552 ? 8.562 -45.312 -31.453 1 88.94 552 ARG B O 1
ATOM 8811 N N . LEU B 1 553 ? 6.422 -44.812 -31.766 1 91.5 553 LEU B N 1
ATOM 8812 C CA . LEU B 1 553 ? 6.066 -44.781 -30.344 1 91.5 553 LEU B CA 1
ATOM 8813 C C . LEU B 1 553 ? 5.793 -46.219 -29.844 1 91.5 553 LEU B C 1
ATOM 8815 O O . LEU B 1 553 ? 5.676 -47.125 -30.641 1 91.5 553 LEU B O 1
ATOM 8819 N N . ALA B 1 554 ? 5.812 -46.344 -28.547 1 91.81 554 ALA B N 1
ATOM 8820 C CA . ALA B 1 554 ? 5.523 -47.656 -27.953 1 91.81 554 ALA B CA 1
ATOM 8821 C C . ALA B 1 554 ? 4.051 -47.781 -27.578 1 91.81 554 ALA B C 1
ATOM 8823 O O . ALA B 1 554 ? 3.721 -48.062 -26.422 1 91.81 554 ALA B O 1
ATOM 8824 N N . GLY B 1 555 ? 3.23 -47.5 -28.578 1 89.88 555 GLY B N 1
ATOM 8825 C CA . GLY B 1 555 ? 1.802 -47.656 -28.375 1 89.88 555 GLY B CA 1
ATOM 8826 C C . GLY B 1 555 ? 1.369 -49.125 -28.328 1 89.88 555 GLY B C 1
ATOM 8827 O O . GLY B 1 555 ? 2.182 -50.031 -28.547 1 89.88 555 GLY B O 1
ATOM 8828 N N . LEU B 1 556 ? 0.189 -49.375 -28.047 1 90.81 556 LEU B N 1
ATOM 8829 C CA . LEU B 1 556 ? -0.331 -50.719 -27.906 1 90.81 556 LEU B CA 1
ATOM 8830 C C . LEU B 1 556 ? -0.177 -51.5 -29.203 1 90.81 556 LEU B C 1
ATOM 8832 O O . LEU B 1 556 ? 0.216 -52.656 -29.188 1 90.81 556 LEU B O 1
ATOM 8836 N N . GLY B 1 557 ? -0.388 -50.875 -30.328 1 88.06 557 GLY B N 1
ATOM 8837 C CA . GLY B 1 557 ? -0.25 -51.562 -31.609 1 88.06 557 GLY B CA 1
ATOM 8838 C C . GLY B 1 557 ? 1.172 -52 -31.906 1 88.06 557 GLY B C 1
ATOM 8839 O O . GLY B 1 557 ? 1.399 -53.125 -32.375 1 88.06 557 GLY B O 1
ATOM 8840 N N . GLU B 1 558 ? 2.055 -51.156 -31.594 1 91.19 558 GLU B N 1
ATOM 8841 C CA . GLU B 1 558 ? 3.461 -51.469 -31.828 1 91.19 558 GLU B CA 1
ATOM 8842 C C . GLU B 1 558 ? 3.959 -52.562 -30.875 1 91.19 558 GLU B C 1
ATOM 8844 O O . GLU B 1 558 ? 4.77 -53.406 -31.266 1 91.19 558 GLU B O 1
ATOM 8849 N N . LEU B 1 559 ? 3.477 -52.5 -29.672 1 90.69 559 LEU B N 1
ATOM 8850 C CA . LEU B 1 559 ? 3.859 -53.5 -28.703 1 90.69 559 LEU B CA 1
ATOM 8851 C C . LEU B 1 559 ? 3.293 -54.875 -29.078 1 90.69 559 LEU B C 1
ATOM 8853 O O . LEU B 1 559 ? 3.984 -55.906 -28.969 1 90.69 559 LEU B O 1
ATOM 8857 N N . LEU B 1 560 ? 2.09 -54.875 -29.578 1 90 560 LEU B N 1
ATOM 8858 C CA . LEU B 1 560 ? 1.453 -56.125 -29.984 1 90 560 LEU B CA 1
ATOM 8859 C C . LEU B 1 560 ? 2.205 -56.75 -31.156 1 90 560 LEU B C 1
ATOM 8861 O O . LEU B 1 560 ? 2.373 -57.969 -31.203 1 90 560 LEU B O 1
ATOM 8865 N N . LYS B 1 561 ? 2.578 -55.938 -31.984 1 87.38 561 LYS B N 1
ATOM 8866 C CA . LYS B 1 561 ? 3.346 -56.406 -33.125 1 87.38 561 LYS B CA 1
ATOM 8867 C C . LYS B 1 561 ? 4.695 -56.969 -32.688 1 87.38 561 LYS B C 1
ATOM 8869 O O . LYS B 1 561 ? 5.141 -58 -33.219 1 87.38 561 LYS B O 1
ATOM 8874 N N . SER B 1 562 ? 5.305 -56.469 -31.656 1 88.94 562 SER B N 1
ATOM 8875 C CA . SER B 1 562 ? 6.664 -56.812 -31.266 1 88.94 562 SER B CA 1
ATOM 8876 C C . SER B 1 562 ? 6.68 -58 -30.312 1 88.94 562 SER B C 1
ATOM 8878 O O . SER B 1 562 ? 7.742 -58.562 -30.016 1 88.94 562 SER B O 1
ATOM 8880 N N . VAL B 1 563 ? 5.527 -58.469 -29.828 1 88.69 563 VAL B N 1
ATOM 8881 C CA . VAL B 1 563 ? 5.496 -59.562 -28.844 1 88.69 563 VAL B CA 1
ATOM 8882 C C . VAL B 1 563 ? 5.148 -60.875 -29.531 1 88.69 563 VAL B C 1
ATOM 8884 O O . VAL B 1 563 ? 4.863 -61.875 -28.859 1 88.69 563 VAL B O 1
ATOM 8887 N N . GLN B 1 564 ? 5.219 -60.938 -30.859 1 85.81 564 GLN B N 1
ATOM 8888 C CA . GLN B 1 564 ? 4.793 -62.125 -31.594 1 85.81 564 GLN B CA 1
ATOM 8889 C C . GLN B 1 564 ? 5.969 -63.062 -31.828 1 85.81 564 GLN B C 1
ATOM 8891 O O . GLN B 1 564 ? 5.883 -63.969 -32.656 1 85.81 564 GLN B O 1
ATOM 8896 N N . THR B 1 565 ? 6.988 -62.969 -31.078 1 87 565 THR B N 1
ATOM 8897 C CA . THR B 1 565 ? 8.094 -63.906 -31.203 1 87 565 THR B CA 1
ATOM 8898 C C . THR B 1 565 ? 7.742 -65.25 -30.562 1 87 565 THR B C 1
ATOM 8900 O O . THR B 1 565 ? 6.992 -65.312 -29.578 1 87 565 THR B O 1
ATOM 8903 N N . ALA B 1 566 ? 8.305 -66.312 -31.078 1 83.94 566 ALA B N 1
ATOM 8904 C CA . ALA B 1 566 ? 7.965 -67.688 -30.609 1 83.94 566 ALA B CA 1
ATOM 8905 C C . ALA B 1 566 ? 8.281 -67.812 -29.125 1 83.94 566 ALA B C 1
ATOM 8907 O O . ALA B 1 566 ? 7.496 -68.438 -28.375 1 83.94 566 ALA B O 1
ATOM 8908 N N . TRP B 1 567 ? 9.352 -67.312 -28.75 1 87.5 567 TRP B N 1
ATOM 8909 C CA . TRP B 1 567 ? 9.781 -67.438 -27.359 1 87.5 567 TRP B CA 1
ATOM 8910 C C . TRP B 1 567 ? 8.82 -66.75 -26.422 1 87.5 567 TRP B C 1
ATOM 8912 O O . TRP B 1 567 ? 8.414 -67.25 -25.406 1 87.5 567 TRP B O 1
ATOM 8922 N N . LEU B 1 568 ? 8.461 -65.625 -26.656 1 89.94 568 LEU B N 1
ATOM 8923 C CA . LEU B 1 568 ? 7.594 -64.812 -25.781 1 89.94 568 LEU B CA 1
ATOM 8924 C C . LEU B 1 568 ? 6.176 -65.375 -25.797 1 89.94 568 LEU B C 1
ATOM 8926 O O . LEU B 1 568 ? 5.477 -65.312 -24.781 1 89.94 568 LEU B O 1
ATOM 8930 N N . ARG B 1 569 ? 5.738 -65.938 -26.875 1 87.44 569 ARG B N 1
ATOM 8931 C CA . ARG B 1 569 ? 4.43 -66.562 -26.969 1 87.44 569 ARG B CA 1
ATOM 8932 C C . ARG B 1 569 ? 4.348 -67.75 -26.047 1 87.44 569 ARG B C 1
ATOM 8934 O O . ARG B 1 569 ? 3.297 -68 -25.453 1 87.44 569 ARG B O 1
ATOM 8941 N N . GLU B 1 570 ? 5.461 -68.375 -25.969 1 86.81 570 GLU B N 1
ATOM 8942 C CA . GLU B 1 570 ? 5.488 -69.562 -25.078 1 86.81 570 GLU B CA 1
ATOM 8943 C C . GLU B 1 570 ? 5.418 -69.125 -23.609 1 86.81 570 GLU B C 1
ATOM 8945 O O . GLU B 1 570 ? 4.648 -69.688 -22.828 1 86.81 570 GLU B O 1
ATOM 8950 N N . GLN B 1 571 ? 6.141 -68.125 -23.281 1 87.44 571 GLN B N 1
ATOM 8951 C CA . GLN B 1 571 ? 6.152 -67.688 -21.906 1 87.44 571 GLN B CA 1
ATOM 8952 C C . GLN B 1 571 ? 4.812 -67.062 -21.531 1 87.44 571 GLN B C 1
ATOM 8954 O O . GLN B 1 571 ? 4.262 -67.312 -20.469 1 87.44 571 GLN B O 1
ATOM 8959 N N . ALA B 1 572 ? 4.328 -66.125 -22.359 1 89.25 572 ALA B N 1
ATOM 8960 C CA . ALA B 1 572 ? 3.068 -65.438 -22.094 1 89.25 572 ALA B CA 1
ATOM 8961 C C . ALA B 1 572 ? 1.888 -66.438 -22.172 1 89.25 572 ALA B C 1
ATOM 8963 O O . ALA B 1 572 ? 0.892 -66.25 -21.469 1 89.25 572 ALA B O 1
ATOM 8964 N N . GLY B 1 573 ? 2 -67.438 -23 1 83.69 573 GLY B N 1
ATOM 8965 C CA . GLY B 1 573 ? 0.951 -68.438 -23.109 1 83.69 573 GLY B CA 1
ATOM 8966 C C . GLY B 1 573 ? 0.807 -69.312 -21.875 1 83.69 573 GLY B C 1
ATOM 8967 O O . GLY B 1 573 ? -0.309 -69.625 -21.469 1 83.69 573 GLY B O 1
ATOM 8968 N N . THR B 1 574 ? 1.939 -69.625 -21.281 1 83.88 574 THR B N 1
ATOM 8969 C CA . THR B 1 574 ? 1.904 -70.375 -20.062 1 83.88 574 THR B CA 1
ATOM 8970 C C . THR B 1 574 ? 1.264 -69.562 -18.922 1 83.88 574 THR B C 1
ATOM 8972 O O . THR B 1 574 ? 0.536 -70.125 -18.094 1 83.88 574 THR B O 1
ATOM 8975 N N . ASP B 1 575 ? 1.527 -68.375 -18.891 1 87.75 575 ASP B N 1
ATOM 8976 C CA . ASP B 1 575 ? 0.935 -67.5 -17.891 1 87.75 575 ASP B CA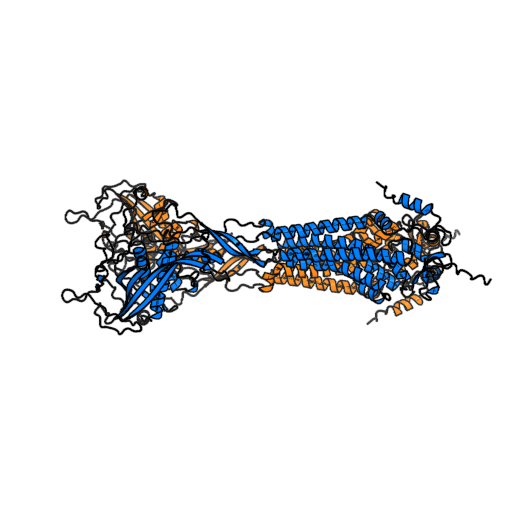 1
ATOM 8977 C C . ASP B 1 575 ? -0.553 -67.312 -18.156 1 87.75 575 ASP B C 1
ATOM 8979 O O . ASP B 1 575 ? -1.346 -67.188 -17.219 1 87.75 575 ASP B O 1
ATOM 8983 N N . ALA B 1 576 ? -0.9 -67.125 -19.422 1 84.12 576 ALA B N 1
ATOM 8984 C CA . ALA B 1 576 ? -2.283 -66.875 -19.812 1 84.12 576 ALA B CA 1
ATOM 8985 C C . ALA B 1 576 ? -3.184 -68.062 -19.438 1 84.12 576 ALA B C 1
ATOM 8987 O O . ALA B 1 576 ? -4.395 -67.938 -19.297 1 84.12 576 ALA B O 1
ATOM 8988 N N . ALA B 1 577 ? -2.543 -69.25 -19.266 1 78.5 577 ALA B N 1
ATOM 8989 C CA . ALA B 1 577 ? -3.305 -70.375 -18.875 1 78.5 577 ALA B CA 1
ATOM 8990 C C . ALA B 1 577 ? -3.826 -70.25 -17.453 1 78.5 577 ALA B C 1
ATOM 8992 O O . ALA B 1 577 ? -4.812 -70.938 -17.078 1 78.5 577 ALA B O 1
ATOM 8993 N N . LYS B 1 578 ? -3.166 -69.375 -16.75 1 78.31 578 LYS B N 1
ATOM 8994 C CA . LYS B 1 578 ? -3.639 -69.125 -15.406 1 78.31 578 LYS B CA 1
ATOM 8995 C C . LYS B 1 578 ? -4.566 -67.875 -15.383 1 78.31 578 LYS B C 1
ATOM 8997 O O . LYS B 1 578 ? -4.188 -66.812 -14.898 1 78.31 578 LYS B O 1
ATOM 9002 N N . THR B 1 579 ? -5.777 -68.062 -15.789 1 72.5 579 THR B N 1
ATOM 9003 C CA . THR B 1 579 ? -6.727 -66.938 -16.078 1 72.5 579 THR B CA 1
ATOM 9004 C C . THR B 1 579 ? -7.184 -66.25 -14.797 1 72.5 579 THR B C 1
ATOM 9006 O O . THR B 1 579 ? -7.664 -65.125 -14.828 1 72.5 579 THR B O 1
ATOM 9009 N N . TYR B 1 580 ? -6.98 -66.75 -13.633 1 72.75 580 TYR B N 1
ATOM 9010 C CA . TYR B 1 580 ? -7.559 -66.25 -12.398 1 72.75 580 TYR B CA 1
ATOM 9011 C C . TYR B 1 580 ? -6.508 -65.5 -11.578 1 72.75 580 TYR B C 1
ATOM 9013 O O . TYR B 1 580 ? -6.805 -65 -10.492 1 72.75 580 TYR B O 1
ATOM 9021 N N . LEU B 1 581 ? -5.254 -65.438 -12.109 1 76.62 581 LEU B N 1
ATOM 9022 C CA . LEU B 1 581 ? -4.176 -64.812 -11.383 1 76.62 581 LEU B CA 1
ATOM 9023 C C . LEU B 1 581 ? -3.625 -63.625 -12.18 1 76.62 581 LEU B C 1
ATOM 9025 O O . LEU B 1 581 ? -3.715 -63.594 -13.414 1 76.62 581 LEU B O 1
ATOM 9029 N N . PRO B 1 582 ? -3.211 -62.625 -11.344 1 81.69 582 PRO B N 1
ATOM 9030 C CA . PRO B 1 582 ? -2.496 -61.562 -12.062 1 81.69 582 PRO B CA 1
ATOM 9031 C C . PRO B 1 582 ? -1.244 -62.062 -12.773 1 81.69 582 PRO B C 1
ATOM 9033 O O . PRO B 1 582 ? -0.792 -63.188 -12.508 1 81.69 582 PRO B O 1
ATOM 9036 N N . HIS B 1 583 ? -0.733 -61.25 -13.672 1 83.94 583 HIS B N 1
ATOM 9037 C CA . HIS B 1 583 ? 0.389 -61.688 -14.492 1 83.94 583 HIS B CA 1
ATOM 9038 C C . HIS B 1 583 ? 1.613 -61.969 -13.633 1 83.94 583 HIS B C 1
ATOM 9040 O O . HIS B 1 583 ? 1.829 -61.344 -12.609 1 83.94 583 HIS B O 1
ATOM 9046 N N . GLU B 1 584 ? 2.422 -63 -13.953 1 83.31 584 GLU B N 1
ATOM 9047 C CA . GLU B 1 584 ? 3.68 -63.344 -13.289 1 83.31 584 GLU B CA 1
ATOM 9048 C C . GLU B 1 584 ? 4.871 -63.094 -14.211 1 83.31 584 GLU B C 1
ATOM 9050 O O . GLU B 1 584 ? 5.945 -63.656 -14.008 1 83.31 584 GLU B O 1
ATOM 9055 N N . LEU B 1 585 ? 4.617 -62.312 -15.172 1 88.81 585 LEU B N 1
ATOM 9056 C CA . LEU B 1 585 ? 5.648 -62.094 -16.172 1 88.81 585 LEU B CA 1
ATOM 9057 C C . LEU B 1 585 ? 6.543 -60.906 -15.766 1 88.81 585 LEU B C 1
ATOM 9059 O O . LEU B 1 585 ? 7.461 -60.531 -16.5 1 88.81 585 LEU B O 1
ATOM 9063 N N . GLY B 1 586 ? 6.398 -60.344 -14.609 1 87.06 586 GLY B N 1
ATOM 9064 C CA . GLY B 1 586 ? 7.094 -59.125 -14.203 1 87.06 586 GLY B CA 1
ATOM 9065 C C . GLY B 1 586 ? 8.602 -59.312 -14.125 1 87.06 586 GLY B C 1
ATOM 9066 O O . GLY B 1 586 ? 9.352 -58.375 -14.414 1 87.06 586 GLY B O 1
ATOM 9067 N N . GLY B 1 587 ? 9.047 -60.469 -13.828 1 87.44 587 GLY B N 1
ATOM 9068 C CA . GLY B 1 587 ? 10.469 -60.719 -13.633 1 87.44 587 GLY B CA 1
ATOM 9069 C C . GLY B 1 587 ? 11.164 -61.219 -14.883 1 87.44 587 GLY B C 1
ATOM 9070 O O . GLY B 1 587 ? 12.391 -61.344 -14.914 1 87.44 587 GLY B O 1
ATOM 9071 N N . VAL B 1 588 ? 10.438 -61.469 -16.062 1 91.06 588 VAL B N 1
ATOM 9072 C CA . VAL B 1 588 ? 11.016 -61.969 -17.297 1 91.06 588 VAL B CA 1
ATOM 9073 C C . VAL B 1 588 ? 11.789 -60.875 -18.016 1 91.06 588 VAL B C 1
ATOM 9075 O O . VAL B 1 588 ? 11.273 -59.781 -18.203 1 91.06 588 VAL B O 1
ATOM 9078 N N . ARG B 1 589 ? 13.008 -61.219 -18.359 1 92.75 589 ARG B N 1
ATOM 9079 C CA . ARG B 1 589 ? 13.859 -60.25 -19.016 1 92.75 589 ARG B CA 1
ATOM 9080 C C . ARG B 1 589 ? 13.711 -60.312 -20.531 1 92.75 589 ARG B C 1
ATOM 9082 O O . ARG B 1 589 ? 13.734 -61.406 -21.109 1 92.75 589 ARG B O 1
ATOM 9089 N N . ILE B 1 590 ? 13.523 -59.156 -21.125 1 92.75 590 ILE B N 1
ATOM 9090 C CA . ILE B 1 590 ? 13.281 -59.125 -22.562 1 92.75 590 ILE B CA 1
ATOM 9091 C C . ILE B 1 590 ? 14.258 -58.125 -23.219 1 92.75 590 ILE B C 1
ATOM 9093 O O . ILE B 1 590 ? 14.766 -57.219 -22.562 1 92.75 590 ILE B O 1
ATOM 9097 N N . ARG B 1 591 ? 14.5 -58.344 -24.453 1 92.81 591 ARG B N 1
ATOM 9098 C CA . ARG B 1 591 ? 15.32 -57.5 -25.312 1 92.81 591 ARG B CA 1
ATOM 9099 C C . ARG B 1 591 ? 14.695 -57.344 -26.688 1 92.81 591 ARG B C 1
ATOM 9101 O O . ARG B 1 591 ? 13.805 -58.125 -27.062 1 92.81 591 ARG B O 1
ATOM 9108 N N . TYR B 1 592 ? 15.016 -56.25 -27.344 1 91.5 592 TYR B N 1
ATOM 9109 C CA . TYR B 1 592 ? 14.492 -56 -28.688 1 91.5 592 TYR B CA 1
ATOM 9110 C C . TYR B 1 592 ? 15.531 -56.344 -29.75 1 91.5 592 TYR B C 1
ATOM 9112 O O . TYR B 1 592 ? 16.703 -55.969 -29.609 1 91.5 592 TYR B O 1
ATOM 9120 N N . GLY B 1 593 ? 15.148 -57.188 -30.688 1 87.94 593 GLY B N 1
ATOM 9121 C CA . GLY B 1 593 ? 16.031 -57.594 -31.781 1 87.94 593 GLY B CA 1
ATOM 9122 C C . GLY B 1 593 ? 15.328 -58.438 -32.844 1 87.94 593 GLY B C 1
ATOM 9123 O O . GLY B 1 593 ? 14.109 -58.375 -32.969 1 87.94 593 GLY B O 1
ATOM 9124 N N . VAL B 1 594 ? 16.156 -59.031 -33.719 1 85.19 594 VAL B N 1
ATOM 9125 C CA . VAL B 1 594 ? 15.641 -59.906 -34.781 1 85.19 594 VAL B CA 1
ATOM 9126 C C . VAL B 1 594 ? 15.828 -61.375 -34.406 1 85.19 594 VAL B C 1
ATOM 9128 O O . VAL B 1 594 ? 16.938 -61.781 -34.062 1 85.19 594 VAL B O 1
ATOM 9131 N N . ASP B 1 595 ? 14.703 -62.031 -34.375 1 82 595 ASP B N 1
ATOM 9132 C CA . ASP B 1 595 ? 14.75 -63.438 -34 1 82 595 ASP B CA 1
ATOM 9133 C C . ASP B 1 595 ? 15.297 -64.312 -35.125 1 82 595 ASP B C 1
ATOM 9135 O O . ASP B 1 595 ? 15.578 -63.781 -36.219 1 82 595 ASP B O 1
ATOM 9139 N N . ALA B 1 596 ? 15.484 -65.625 -34.875 1 76.44 596 ALA B N 1
ATOM 9140 C CA . ALA B 1 596 ? 16.047 -66.562 -35.844 1 76.44 596 ALA B CA 1
ATOM 9141 C C . ALA B 1 596 ? 15.195 -66.625 -37.094 1 76.44 596 ALA B C 1
ATOM 9143 O O . ALA B 1 596 ? 15.711 -66.938 -38.188 1 76.44 596 ALA B O 1
ATOM 9144 N N . ASP B 1 597 ? 13.883 -66.375 -37 1 73.62 597 ASP B N 1
ATOM 9145 C CA . ASP B 1 597 ? 12.953 -66.438 -38.125 1 73.62 597 ASP B CA 1
ATOM 9146 C C . ASP B 1 597 ? 12.906 -65.125 -38.906 1 73.62 597 ASP B C 1
ATOM 9148 O O . ASP B 1 597 ? 12.18 -65 -39.906 1 73.62 597 ASP B O 1
ATOM 9152 N N . GLY B 1 598 ? 13.672 -64.188 -38.5 1 74.44 598 GLY B N 1
ATOM 9153 C CA . GLY B 1 598 ? 13.727 -62.906 -39.219 1 74.44 598 GLY B CA 1
ATOM 9154 C C . GLY B 1 598 ? 12.695 -61.906 -38.75 1 74.44 598 GLY B C 1
ATOM 9155 O O . GLY B 1 598 ? 12.516 -60.875 -39.344 1 74.44 598 GLY B O 1
ATOM 9156 N N . LEU B 1 599 ? 12.016 -62.25 -37.688 1 80.19 599 LEU B N 1
ATOM 9157 C CA . LEU B 1 599 ? 10.984 -61.375 -37.156 1 80.19 599 LEU B CA 1
ATOM 9158 C C . LEU B 1 599 ? 11.57 -60.406 -36.125 1 80.19 599 LEU B C 1
ATOM 9160 O O . LEU B 1 599 ? 12.328 -60.812 -35.25 1 80.19 599 LEU B O 1
ATOM 9164 N N . ALA B 1 600 ? 11.289 -59.125 -36.406 1 84.44 600 ALA B N 1
ATOM 9165 C CA . ALA B 1 600 ? 11.719 -58.125 -35.438 1 84.44 600 ALA B CA 1
ATOM 9166 C C . ALA B 1 600 ? 10.742 -58.062 -34.25 1 84.44 600 ALA B C 1
ATOM 9168 O O . ALA B 1 600 ? 9.539 -57.875 -34.438 1 84.44 600 ALA B O 1
ATOM 9169 N N . GLY B 1 601 ? 11.188 -58.312 -33.031 1 88.5 601 GLY B N 1
ATOM 9170 C CA . GLY B 1 601 ? 10.312 -58.281 -31.875 1 88.5 601 GLY B CA 1
ATOM 9171 C C . GLY B 1 601 ? 11.055 -58.469 -30.562 1 88.5 601 GLY B C 1
ATOM 9172 O O . GLY B 1 601 ? 12.266 -58.25 -30.5 1 88.5 601 GLY B O 1
ATOM 9173 N N . LEU B 1 602 ? 10.273 -58.719 -29.531 1 90.94 602 LEU B N 1
ATOM 9174 C CA . LEU B 1 602 ? 10.836 -58.906 -28.188 1 90.94 602 LEU B CA 1
ATOM 9175 C C . LEU B 1 602 ? 11.188 -60.375 -27.969 1 90.94 602 LEU B C 1
ATOM 9177 O O . LEU B 1 602 ? 10.383 -61.25 -28.266 1 90.94 602 LEU B O 1
ATOM 9181 N N . GLY B 1 603 ? 12.438 -60.625 -27.609 1 89.56 603 GLY B N 1
ATOM 9182 C CA . GLY B 1 603 ? 12.914 -61.969 -27.328 1 89.56 603 GLY B CA 1
ATOM 9183 C C . GLY B 1 603 ? 13.578 -62.094 -25.969 1 89.56 603 GLY B C 1
ATOM 9184 O O . GLY B 1 603 ? 13.445 -61.188 -25.125 1 89.56 603 GLY B O 1
ATOM 9185 N N . PRO B 1 604 ? 14.188 -63.188 -25.75 1 90.12 604 PRO B N 1
ATOM 9186 C CA . PRO B 1 604 ? 14.797 -63.406 -24.438 1 90.12 604 PRO B CA 1
ATOM 9187 C C . PRO B 1 604 ? 15.945 -62.469 -24.156 1 90.12 604 PRO B C 1
ATOM 9189 O O . PRO B 1 604 ? 16.719 -62.125 -25.062 1 90.12 604 PRO B O 1
ATOM 9192 N N . GLY B 1 605 ? 15.969 -62 -22.922 1 82.94 605 GLY B N 1
ATOM 9193 C CA . GLY B 1 605 ? 17 -61.031 -22.5 1 82.94 605 GLY B CA 1
ATOM 9194 C C . GLY B 1 605 ? 18.375 -61.656 -22.422 1 82.94 605 GLY B C 1
ATOM 9195 O O . GLY B 1 605 ? 19.391 -60.969 -22.609 1 82.94 605 GLY B O 1
ATOM 9196 N N . GLU B 1 606 ? 18.484 -62.938 -22 1 76.44 606 GLU B N 1
ATOM 9197 C CA . GLU B 1 606 ? 19.766 -63.625 -21.891 1 76.44 606 GLU B CA 1
ATOM 9198 C C . GLU B 1 606 ? 19.688 -65 -22.547 1 76.44 606 GLU B C 1
ATOM 9200 O O . GLU B 1 606 ? 18.688 -65.75 -22.375 1 76.44 606 GLU B O 1
ATOM 9205 N N . PRO B 1 607 ? 20.703 -65.312 -23.469 1 73 607 PRO B N 1
ATOM 9206 C CA . PRO B 1 607 ? 21.938 -64.562 -23.766 1 73 607 PRO B CA 1
ATOM 9207 C C . PRO B 1 607 ? 21.75 -63.531 -24.859 1 73 607 PRO B C 1
ATOM 9209 O O . PRO B 1 607 ? 20.844 -63.625 -25.672 1 73 607 PRO B O 1
ATOM 9212 N N . ALA B 1 608 ? 22.516 -62.562 -24.906 1 68.44 608 ALA B N 1
ATOM 9213 C CA . ALA B 1 608 ? 22.453 -61.438 -25.859 1 68.44 608 ALA B CA 1
ATOM 9214 C C . ALA B 1 608 ? 22.5 -61.969 -27.297 1 68.44 608 ALA B C 1
ATOM 9216 O O . ALA B 1 608 ? 22 -61.312 -28.219 1 68.44 608 ALA B O 1
ATOM 9217 N N . SER B 1 609 ? 22.938 -63.188 -27.484 1 69.19 609 SER B N 1
ATOM 9218 C CA . SER B 1 609 ? 23.172 -63.719 -28.812 1 69.19 609 SER B CA 1
ATOM 9219 C C . SER B 1 609 ? 21.891 -64.312 -29.391 1 69.19 609 SER B C 1
ATOM 9221 O O . SER B 1 609 ? 21.828 -64.625 -30.594 1 69.19 609 SER B O 1
ATOM 9223 N N . ALA B 1 610 ? 20.859 -64.375 -28.609 1 72.44 610 ALA B N 1
ATOM 9224 C CA . ALA B 1 610 ? 19.641 -65 -29.094 1 72.44 610 ALA B CA 1
ATOM 9225 C C . ALA B 1 610 ? 18.922 -64.125 -30.141 1 72.44 610 ALA B C 1
ATOM 9227 O O . ALA B 1 610 ? 18.172 -64.688 -30.969 1 72.44 610 ALA B O 1
ATOM 9228 N N . LEU B 1 611 ? 19.297 -62.812 -30.047 1 81.19 611 LEU B N 1
ATOM 9229 C CA . LEU B 1 611 ? 18.688 -61.906 -31.016 1 81.19 611 LEU B CA 1
ATOM 9230 C C . LEU B 1 611 ? 19.75 -61.188 -31.844 1 81.19 611 LEU B C 1
ATOM 9232 O O . LEU B 1 611 ? 20.812 -60.844 -31.328 1 81.19 611 LEU B O 1
ATOM 9236 N N . ALA B 1 612 ? 19.5 -61.281 -33.219 1 75.19 612 ALA B N 1
ATOM 9237 C CA . ALA B 1 612 ? 20.453 -60.625 -34.125 1 75.19 612 ALA B CA 1
ATOM 9238 C C . ALA B 1 612 ? 20.203 -59.125 -34.219 1 75.19 612 ALA B C 1
ATOM 9240 O O . ALA B 1 612 ? 19.109 -58.656 -33.906 1 75.19 612 ALA B O 1
ATOM 9241 N N . GLY B 1 613 ? 21.266 -58.312 -34.438 1 74.94 613 GLY B N 1
ATOM 9242 C CA . GLY B 1 613 ? 21.141 -56.906 -34.688 1 74.94 613 GLY B CA 1
ATOM 9243 C C . GLY B 1 613 ? 20.578 -56.594 -36.062 1 74.94 613 GLY B C 1
ATOM 9244 O O . GLY B 1 613 ? 20.25 -57.5 -36.812 1 74.94 613 GLY B O 1
ATOM 9245 N N . PHE B 1 614 ? 20.141 -55.406 -36.219 1 75 614 PHE B N 1
ATOM 9246 C CA . PHE B 1 614 ? 19.531 -54.938 -37.469 1 75 614 PHE B CA 1
ATOM 9247 C C . PHE B 1 614 ? 20.609 -54.625 -38.5 1 75 614 PHE B C 1
ATOM 9249 O O . PHE B 1 614 ? 20.297 -54.344 -39.656 1 75 614 PHE B O 1
ATOM 9256 N N . ALA B 1 615 ? 22.031 -54.875 -38.156 1 62.97 615 ALA B N 1
ATOM 9257 C CA . ALA B 1 615 ? 23.109 -54.594 -39.094 1 62.97 615 ALA B CA 1
ATOM 9258 C C . ALA B 1 615 ? 23.297 -55.719 -40.094 1 62.97 615 ALA B C 1
ATOM 9260 O O . ALA B 1 615 ? 23.172 -56.906 -39.75 1 62.97 615 ALA B O 1
ATOM 9261 N N . PRO B 1 616 ? 23.281 -55.594 -41.438 1 51.38 616 PRO B N 1
ATOM 9262 C CA . PRO B 1 616 ? 23.578 -56.656 -42.406 1 51.38 616 PRO B CA 1
ATOM 9263 C C . PRO B 1 616 ? 24.859 -57.406 -42.094 1 51.38 616 PRO B C 1
ATOM 9265 O O . PRO B 1 616 ? 25.828 -56.844 -41.594 1 51.38 616 PRO B O 1
ATOM 9268 N N . SER B 1 617 ? 24.797 -58.75 -41.781 1 42.88 617 SER B N 1
ATOM 9269 C CA . SER B 1 617 ? 25.984 -59.594 -41.656 1 42.88 617 SER B CA 1
ATOM 9270 C C . SER B 1 617 ? 27 -59.281 -42.719 1 42.88 617 SER B C 1
ATOM 9272 O O . SER B 1 617 ? 26.672 -59.25 -43.906 1 42.88 617 SER B O 1
ATOM 9274 N N . ALA B 1 618 ? 28.109 -58.688 -42.531 1 40.56 618 ALA B N 1
ATOM 9275 C CA . ALA B 1 618 ? 29.203 -58.75 -43.5 1 40.56 618 ALA B CA 1
ATOM 9276 C C . ALA B 1 618 ? 29.391 -60.188 -44 1 40.56 618 ALA B C 1
ATOM 9278 O O . ALA B 1 618 ? 29.344 -61.125 -43.25 1 40.56 618 ALA B O 1
ATOM 9279 N N . ALA B 1 619 ? 29.094 -60.5 -45.25 1 39.66 619 ALA B N 1
ATOM 9280 C CA . ALA B 1 619 ? 29.672 -61.625 -45.969 1 39.66 619 ALA B CA 1
ATOM 9281 C C . ALA B 1 619 ? 31.078 -61.938 -45.438 1 39.66 619 ALA B C 1
ATOM 9283 O O . ALA B 1 619 ? 31.969 -61.062 -45.5 1 39.66 619 ALA B O 1
ATOM 9284 N N . VAL B 1 620 ? 31.172 -62.719 -44.438 1 36.06 620 VAL B N 1
ATOM 9285 C CA . VAL B 1 620 ? 32.469 -63.375 -44.25 1 36.06 620 VAL B CA 1
ATOM 9286 C C . VAL B 1 620 ? 33.031 -63.75 -45.594 1 36.06 620 VAL B C 1
ATOM 9288 O O . VAL B 1 620 ? 32.469 -64.562 -46.344 1 36.06 620 VAL B O 1
ATOM 9291 N N . LYS B 1 621 ? 33.781 -62.875 -46.344 1 39.88 621 LYS B N 1
ATOM 9292 C CA . LYS B 1 621 ? 34.719 -63.25 -47.375 1 39.88 621 LYS B CA 1
ATOM 9293 C C . LYS B 1 621 ? 35.5 -64.5 -47.031 1 39.88 621 LYS B C 1
ATOM 9295 O O . LYS B 1 621 ? 36.25 -64.562 -46.062 1 39.88 621 LYS B O 1
ATOM 9300 N N . GLY B 1 622 ? 34.875 -65.688 -47.188 1 33.69 622 GLY B N 1
ATOM 9301 C CA . GLY B 1 622 ? 35.625 -66.938 -47.281 1 33.69 622 GLY B CA 1
ATOM 9302 C C . GLY B 1 622 ? 36.906 -66.75 -48.062 1 33.69 622 GLY B C 1
ATOM 9303 O O . GLY B 1 622 ? 36.938 -66.188 -49.125 1 33.69 622 GLY B O 1
ATOM 9304 N N . LYS B 1 623 ? 38.094 -66.625 -47.438 1 39.25 623 LYS B N 1
ATOM 9305 C CA . LYS B 1 623 ? 39.375 -67 -48.062 1 39.25 623 LYS B CA 1
ATOM 9306 C C . LYS B 1 623 ? 39.312 -68.312 -48.781 1 39.25 623 LYS B C 1
ATOM 9308 O O . LYS B 1 623 ? 38.969 -69.312 -48.188 1 39.25 623 LYS B O 1
ATOM 9313 N N . GLY B 1 624 ? 38.906 -68.312 -50.031 1 28.36 624 GLY B N 1
ATOM 9314 C CA . GLY B 1 624 ? 39.344 -69.438 -50.875 1 28.36 624 GLY B CA 1
ATOM 9315 C C . GLY B 1 624 ? 40.781 -69.812 -50.656 1 28.36 624 GLY B C 1
ATOM 9316 O O . GLY B 1 624 ? 41.688 -68.938 -50.781 1 28.36 624 GLY B O 1
ATOM 9317 N N . ARG B 1 625 ? 41.125 -70.5 -49.625 1 29.89 625 ARG B N 1
ATOM 9318 C CA . ARG B 1 625 ? 42.344 -71.312 -49.75 1 29.89 625 ARG B CA 1
ATOM 9319 C C . ARG B 1 625 ? 42.406 -72.062 -51.094 1 29.89 625 ARG B C 1
ATOM 9321 O O . ARG B 1 625 ? 41.594 -72.938 -51.375 1 29.89 625 ARG B O 1
ATOM 9328 N N . VAL B 1 626 ? 42.719 -71.188 -52.156 1 25.45 626 VAL B N 1
ATOM 9329 C CA . VAL B 1 626 ? 43.688 -71.812 -53.031 1 25.45 626 VAL B CA 1
ATOM 9330 C C . VAL B 1 626 ? 45.062 -71.75 -52.438 1 25.45 626 VAL B C 1
ATOM 9332 O O . VAL B 1 626 ? 45.438 -70.75 -51.812 1 25.45 626 VAL B O 1
#

Foldseek 3Di:
DPPPDDPVRVVVVVVVPPPPLPDDDDPAFAFDVNACNVCVLLVVLLVLLVVLLCVLLVVLLVQQVAFLDDDPQFDDGRHDDPVCSVPVVVVLVVSLVSNLSSLVSLLQLLLQLLQLCLFLQLFVAWFFPQLSVLLNVLSRQDPVSLVSVCVRDDDPLSVLSSVLSNVSNCLSVVSSVLSVQLSDWDWDWDKTKGWAFQAFFDQDFDAAAQLHDDAQPQLLVLLQVCLVPVVPDAPPVQLQWLFQRVSVSQQAWFKFKTKGKDKDKDKAWDDWAFDADPNDTAQKTAACAQVAPPQPPDPSGNHDRIAGADPAQFKFKDWRYKDDPALFKIKTKMKIKGFLEEEPNWDWDADDDPVTGTITMMIMIMMIGIDIFMDTDNDPDPPPSPCVVVPGHYSYDPVPYNFHPSGDPSNRNVSRVVCLQRLLQNNEDDEPSHGWGFFQDPPNRATHTDHDPPHDPPVRSVRRYYYPVRVVVSSSSSSSSSSNSRRPCCPDDPNPPPSDIDMTIGTDTGIGRNSVSSVVSVVSVVVSVVSSVVSSVSSSVSCVVQVPRYRDGPDPVVQVQQQPDPANCVVVVVQVVVVPDDGPSRRFMWGFAAAPVRRTHIDHSPPSVRHDTSDPDPPPPPPPPD/DPPPQDPVRVVVVVVVPPPDLPDDDDPAFAFDVVACNVCVLLVVLLVLLVVLLCVLLVVLLVQQVAFLDDDPQFDDGRHDDPVCSVPVVVVLVVSLVSNLSSLVSLLQLLLQLLQLCLFLQLFVAWFFPQLSVLLNVLSRQDPVSLVSVCVRDDDPLSVLSSVLSNVSNCLSVVSSVLSVQLSDWDWDWDKTKGWAFQAFFDQDFDAAAQLHDDAQPQLLVLLQVCLVPVVPDAPPVQLQWLFQRVSVSQQAWFKFKTKGKDKDKDKAWDDWAFDQDPNDTAQKTAACALVAPPQPPFDNGRHDRIAGADPAQFKFKDWRYKDDPALFKIKTKMKIKGFLEEEPNFDWDADDDPVTGTITMMIMIIMIGIDIFMDTDNDPDPPPSPCVVVPGHYNYDPVPYNFHPSGDPSNRNVSRVVCLQRLLQNNEDDEPSHGWGFFQDPPNRATHTDHDPPHDDPVRSVRRYYYPVRVVVSSSSSSSSSSNSRRPCCDDDPNPPPSDTDMTIGTDTGIGRNSVSSVVSVVSVVVSVVSSVVSSVSSSVSCVVQVPRYRDGPDPVVQVQQQPDPANCVVVVVQVVVVPDDGPSSRFMWGFAAAPVRRTHIDHSPPSVRHDTSDPPPPPPPPPPD